Protein AF-A0A418RGQ7-F1 (afdb_monomer_lite)

pLDDT: mean 76.76, std 26.87, range [21.91, 98.88]

Sequence (792 aa):
MKTTNLLVSSKTNSTDDTQDYLSPVANSNLSVSSPSQYRANLSTSQAYSDYSNPIWLATSSTSNSSSTLPALSLASTTPTPTLVGTAGGLQINLVWGSNVSGAPATFQAGIIKAAQMLCDALSNKVVLNINISYTGTGGGAGAGPTNGTTLAYSTVVANLKSHAASGDTTFNGLPSGTTIQGQSQVLVFEAQLKLWGLAPSTATDGQAIFATDINPSLLPGVALHELTHALGRVPYGPTPDIFDLFRYSSTGTLLFSSAIPSASAYFSLDGGKTKIADYGKNSDPSDFLNTGVQGSTDPFDEFYNGSTVQALSKVDLQQLDALGFTIKSTSSTPTPIPSTGSIATFISNLASLSSSSFAITDTSANIALNLDALQTNNIKISSITQSGTATALAITASQLTADATALNKISGSYTLTVSGVTSATVATTAANTHVSSMTVTDTGANIASNLDTLQNNIAKITSITQSNIGSALAITALQSLADNALLSKISGTISLNVTGTSAADSLFDKANSQATLTGGAGIDTFNISGIDTITDLGNGGADIVKIALGGSSVSTLAASWIATASTSNAATTASAATINTNGFNVNVGAAAGTSGWTINATGNGTTSITGSIKNDTINGNTSGGLTINGGGGSDSIALGTHTNADTIYLVNNNKVTITGFGSSTGSVTDILNVTATGNALAGLTLQNKTTLATNNAPLAANSTGLVFNYANAGTALTAASAAALFSNTQATNKFAIATGSGIELLIETGASAASTSNHVWKIIDTAGVFSAIELTGVTVAAGHNITFSNFH

Foldseek 3Di:
DDDDDDDDDDDDDDDDDDDDDDDDDDDDDDDDDDDDDDDDDDDDDDDDDDDDDDDDDDDDDDDDDDDDDDDDPPPQDFDDWDWEADQQWEIETEREDSQCSPADPLLVVLLNLLRNQLNVFFGQRAYAYEYEAEEADDQDKAKAFPDWDKDFPLVVLVQLVVLEDDVDCLSVQFDNDCDQVNQRIAIAFLLLCVSSPNHDRPDHRMYMYGYRPNDSVCSNLLSNQHVVNSSVLAADDPRHYLLQSQKALAQQHTDRDFDAQDRKTAGHRNRRPDGPFTAHGHATRRAGDCPIPQHNQDSRHSDHDPRRDNHHDPVNSSSVSSSSTHTDDDPPPPPPQDQEEAPVSCVVCVVVADFQRHEHEEALASCLVCLLVCQVSVRRHVAYEHDDDADAREHEPVSVPSSVSSVVRYDDQHAHEYEAAELVCLQVLLVPPRYQAYEHEEALASCQVRLVVCQVSVNRYQAYEHPPPPDAREHELVSQVSNVVVVVRYDAQHEYEYEYDQEAGEHDDDQRYAYEYEHYAYQYEYAWNHEYEDEAPQHNHAHAYHAAESTAYAYEHNEAYAHALNHEDAYPEQNRAEYEQQQHEYACQNYYYDYWHEYEDDDQYAYEYHTYQEEYEYEADQAENYEYENREYAYEAEHAEHAAAHEYEQEHYPHYEYECQPVYDPPHHHHYHYPDDPQSLAHHHYDDDDDHDDDDDDDDWPHPHDDPPDDDDDDDDAQQVVVVPDDDDDDDGTDDDDDDDDDDDGDGDDDDPDDDDADADDDDDPPPPPPDDDDPPDDDDPPHDHDDDPDD

Secondary structure (DSSP, 8-state):
--------------------------------PPPP-------S---------------PPP------SPPP----PPPPPEEES-TTS-EEEEEE-GGGGGS-HHHHHHHHHHHHHHHHHB----EEEEEEEE--SSS-EEEEES-EEEEEHHHHHHHHHHHS-TT--GGGGS-SSS-BTTB-EEEEEHHHHHHTT-S-TTSEEEEEEE-TTS-TTTHHHHHHHHHHHTTT-S---SS-BTGGGGEEEETTEE-----SSPPP-EE-SSSSSS--EEB-SSS-TTSBPTTSTT-TT-TTBSS--TT--SS--HHHHHHHHHTT--B-----S-PPPPSEE-HHHHHHTTTT--TT-EEEEE-HHHHHHTHHHHHHTGGGEEEEEE-SS---EEEEHHHHHHTHHHHTTB-SS--EEEEEE-TTTHHHHHHSTTEEEEEEEE-HHHHHTTHHHHHHTTTTEEEEEESSTTS-EEEEHHHHHHTHHHHTTB-SSEEEEEE--SS--EEE--TTEEEEEE--SSS-EEEESSEEEEEEETSSS--EEEEPTT-EEEEEESS-EE--TT-EE-SSSGGGEEEE-TT--EE-TT-EES---EEE--SSS--EEE--SS--EEEPPSSB--EEE--SSEEEEE--S-SB--EEEEES-SEEEEESTT--SSS---EEEEE--TTTTTT-EEES-------SSPPPTT-TT--------S-PPPHHHHHTT------------SSSS-----------TT-----------SSS--S----TT--PPTT------S--

Radius of gyration: 49.15 Å; chains: 1; bounding box: 109×78×152 Å

Structure (mmCIF, N/CA/C/O backbone):
data_AF-A0A418RGQ7-F1
#
_entry.id   AF-A0A418RGQ7-F1
#
loop_
_atom_site.group_PDB
_atom_site.id
_atom_site.type_symbol
_atom_site.label_atom_id
_atom_site.label_alt_id
_atom_site.label_comp_id
_atom_site.label_asym_id
_atom_site.label_entity_id
_atom_site.label_seq_id
_atom_site.pdbx_PDB_ins_code
_atom_site.Cartn_x
_atom_site.Cartn_y
_atom_site.Cartn_z
_atom_site.occupancy
_atom_site.B_iso_or_equiv
_atom_site.auth_seq_id
_atom_site.auth_comp_id
_atom_site.auth_asym_id
_atom_site.auth_atom_id
_atom_site.pdbx_PDB_model_num
ATOM 1 N N . MET A 1 1 ? 60.592 38.860 -8.575 1.00 32.94 1 MET A N 1
ATOM 2 C CA . MET A 1 1 ? 60.052 40.238 -8.699 1.00 32.94 1 MET A CA 1
ATOM 3 C C . MET A 1 1 ? 58.528 40.174 -8.565 1.00 32.94 1 MET A C 1
ATOM 5 O O . MET A 1 1 ? 58.009 39.093 -8.786 1.00 32.94 1 MET A O 1
ATOM 9 N N . LYS A 1 2 ? 57.867 41.283 -8.182 1.00 31.14 2 LYS A N 1
ATOM 10 C CA . LYS A 1 2 ? 56.438 41.655 -8.392 1.00 31.14 2 LYS A CA 1
ATOM 11 C C . LYS A 1 2 ? 55.418 40.525 -8.722 1.00 31.14 2 LYS A C 1
ATOM 13 O O . LYS A 1 2 ? 55.511 39.940 -9.790 1.00 31.14 2 LYS A O 1
ATOM 18 N N . THR A 1 3 ? 54.525 40.142 -7.787 1.00 34.50 3 THR A N 1
ATOM 19 C CA . THR A 1 3 ? 53.096 40.593 -7.636 1.00 34.50 3 THR A CA 1
ATOM 20 C C . THR A 1 3 ? 52.175 40.190 -8.802 1.00 34.50 3 THR A C 1
ATOM 22 O O . THR A 1 3 ? 52.541 40.472 -9.935 1.00 34.50 3 THR A O 1
ATOM 25 N N . THR A 1 4 ? 50.959 39.635 -8.662 1.00 35.78 4 THR A N 1
ATOM 26 C CA . THR A 1 4 ? 50.037 39.240 -7.543 1.00 35.78 4 THR A CA 1
ATOM 27 C C . THR A 1 4 ? 48.938 38.332 -8.175 1.00 35.78 4 THR A C 1
ATOM 29 O O . THR A 1 4 ? 48.930 38.230 -9.398 1.00 35.78 4 THR A O 1
ATOM 32 N N . ASN A 1 5 ? 47.983 37.629 -7.541 1.00 29.22 5 ASN A N 1
ATOM 33 C CA . ASN A 1 5 ? 47.359 37.533 -6.194 1.00 29.22 5 ASN A CA 1
ATOM 34 C C . ASN A 1 5 ? 46.909 36.030 -6.005 1.00 29.22 5 ASN A C 1
ATOM 36 O O . ASN A 1 5 ? 47.039 35.281 -6.968 1.00 29.22 5 ASN A O 1
ATOM 40 N N . LEU A 1 6 ? 46.486 35.395 -4.890 1.00 28.41 6 LEU A N 1
ATOM 41 C CA . LEU A 1 6 ? 45.699 35.691 -3.662 1.00 28.41 6 LEU A CA 1
ATOM 42 C C . LEU A 1 6 ? 44.182 35.913 -3.903 1.00 28.41 6 LEU A C 1
ATOM 44 O O . LEU A 1 6 ? 43.841 36.815 -4.656 1.00 28.41 6 LEU A O 1
ATOM 48 N N . LEU A 1 7 ? 43.203 35.217 -3.290 1.00 26.62 7 LEU A N 1
ATOM 49 C CA . LEU A 1 7 ? 43.093 34.056 -2.361 1.00 26.62 7 LEU A CA 1
ATOM 50 C C . LEU A 1 7 ? 41.733 33.366 -2.693 1.00 26.62 7 LEU A C 1
ATOM 52 O O . LEU A 1 7 ? 40.802 34.077 -3.054 1.00 26.62 7 LEU A O 1
ATOM 56 N N . VAL A 1 8 ? 41.499 32.044 -2.730 1.00 27.50 8 VAL A N 1
ATOM 57 C CA . VAL A 1 8 ? 41.897 30.870 -1.911 1.00 27.50 8 VAL A CA 1
ATOM 58 C C . VAL A 1 8 ? 41.206 30.795 -0.537 1.00 27.50 8 VAL A C 1
ATOM 60 O O . VAL A 1 8 ? 41.363 31.664 0.311 1.00 27.50 8 VAL A O 1
ATOM 63 N N . SER A 1 9 ? 40.448 29.712 -0.338 1.00 36.75 9 SER A N 1
ATOM 64 C CA . SER A 1 9 ? 39.648 29.367 0.849 1.00 36.75 9 SER A CA 1
ATOM 65 C C . SER A 1 9 ? 40.398 28.498 1.867 1.00 36.75 9 SER A C 1
ATOM 67 O O . SER A 1 9 ? 41.199 27.660 1.453 1.00 36.75 9 SER A O 1
ATOM 69 N N . SER A 1 10 ? 40.012 28.526 3.151 1.00 26.91 10 SER A N 1
ATOM 70 C CA . SER A 1 10 ? 40.391 27.466 4.105 1.00 26.91 10 SER A CA 1
ATOM 71 C C . SER A 1 10 ? 39.409 27.251 5.271 1.00 26.91 10 SER A C 1
ATOM 73 O O . SER A 1 10 ? 39.078 28.173 6.010 1.00 26.91 10 SER A O 1
ATOM 75 N N . LYS A 1 11 ? 39.036 25.979 5.465 1.00 30.50 11 LYS A N 1
ATOM 76 C CA . LYS A 1 11 ? 38.650 25.324 6.739 1.00 30.50 11 LYS A CA 1
ATOM 77 C C . LYS A 1 11 ? 39.794 25.467 7.791 1.00 30.50 11 LYS A C 1
ATOM 79 O O . LYS A 1 11 ? 40.916 25.728 7.372 1.00 30.50 11 LYS A O 1
ATOM 84 N N . THR A 1 12 ? 39.675 25.284 9.120 1.00 33.00 12 THR A N 1
ATOM 85 C CA . THR A 1 12 ? 38.604 24.815 10.046 1.00 33.00 12 THR A CA 1
ATOM 86 C C . THR A 1 12 ? 39.009 25.062 11.524 1.00 33.00 12 THR A C 1
ATOM 88 O O . THR A 1 12 ? 40.199 25.209 11.788 1.00 33.00 12 THR A O 1
ATOM 91 N N . ASN A 1 13 ? 38.057 24.848 12.454 1.00 27.33 13 ASN A N 1
ATOM 92 C CA . ASN A 1 13 ? 38.220 24.246 13.805 1.00 27.33 13 ASN A CA 1
ATOM 93 C C . ASN A 1 13 ? 38.292 25.167 15.052 1.00 27.33 13 ASN A C 1
ATOM 95 O O . ASN A 1 13 ? 38.698 26.319 14.953 1.00 27.33 13 ASN A O 1
ATOM 99 N N . SER A 1 14 ? 37.983 24.571 16.223 1.00 26.53 14 SER A N 1
ATOM 100 C CA . SER A 1 14 ? 37.974 25.139 17.597 1.00 26.53 14 SER A CA 1
ATOM 101 C C . SER A 1 14 ? 36.784 26.078 17.911 1.00 26.53 14 SER A C 1
ATOM 103 O O . SER A 1 14 ? 36.425 26.888 17.065 1.00 26.53 14 SER A O 1
ATOM 105 N N . THR A 1 15 ? 36.116 26.049 19.079 1.00 27.20 15 THR A N 1
ATOM 106 C CA . THR A 1 15 ? 36.225 25.177 20.281 1.00 27.20 15 THR A CA 1
ATOM 107 C C . THR A 1 15 ? 34.869 25.093 21.014 1.00 27.20 15 THR A C 1
ATOM 109 O O . THR A 1 15 ? 33.955 25.842 20.685 1.00 27.20 15 THR A O 1
ATOM 112 N N . ASP A 1 16 ? 34.766 24.208 22.007 1.00 32.81 16 ASP A N 1
ATOM 113 C CA . ASP A 1 16 ? 33.628 24.026 22.926 1.00 32.81 16 ASP A CA 1
ATOM 114 C C . ASP A 1 16 ? 33.717 24.958 24.158 1.00 32.81 16 ASP A C 1
ATOM 116 O O . ASP A 1 16 ? 34.775 25.003 24.786 1.00 32.81 16 ASP A O 1
ATOM 120 N N . ASP A 1 17 ? 32.637 25.691 24.471 1.00 27.03 17 ASP A N 1
ATOM 121 C CA . ASP A 1 17 ? 32.162 26.068 25.824 1.00 27.03 17 ASP A CA 1
ATOM 122 C C . ASP A 1 17 ? 30.718 26.642 25.713 1.00 27.03 17 ASP A C 1
ATOM 124 O O . ASP A 1 17 ? 30.110 26.645 24.640 1.00 27.03 17 ASP A O 1
ATOM 128 N N . THR A 1 18 ? 30.137 27.092 26.825 1.00 29.39 18 THR A N 1
ATOM 129 C CA . THR A 1 18 ? 28.702 27.006 27.127 1.00 29.39 18 THR A CA 1
ATOM 130 C C . THR A 1 18 ? 27.975 28.351 27.335 1.00 29.39 18 THR A C 1
ATOM 132 O O . THR A 1 18 ? 28.591 29.396 27.527 1.00 29.39 18 THR A O 1
ATOM 135 N N . GLN A 1 19 ? 26.635 28.251 27.393 1.00 25.16 19 GLN A N 1
ATOM 136 C CA . GLN A 1 19 ? 25.639 29.125 28.052 1.00 25.16 19 GLN A CA 1
ATOM 137 C C . GLN A 1 19 ? 24.684 30.028 27.234 1.00 25.16 19 GLN A C 1
ATOM 139 O O . GLN A 1 19 ? 25.069 30.833 26.395 1.00 25.16 19 GLN A O 1
ATOM 144 N N . ASP A 1 20 ? 23.427 29.918 27.684 1.00 24.70 20 ASP A N 1
ATOM 145 C CA . ASP A 1 20 ? 22.323 30.887 27.783 1.00 24.70 20 ASP A CA 1
ATOM 146 C C . ASP A 1 20 ? 21.486 31.420 26.593 1.00 24.70 20 ASP A C 1
ATOM 148 O O . ASP A 1 20 ? 21.918 31.653 25.469 1.00 24.70 20 ASP A O 1
ATOM 152 N N . TYR A 1 21 ? 20.209 31.609 26.955 1.00 25.86 21 TYR A N 1
ATOM 153 C CA . TYR A 1 21 ? 19.043 32.193 26.278 1.00 25.86 21 TYR A CA 1
ATOM 154 C C . TYR A 1 21 ? 19.215 32.981 24.966 1.00 25.86 21 TYR A C 1
ATOM 156 O O . TYR A 1 21 ? 19.769 34.079 24.949 1.00 25.86 21 TYR A O 1
ATOM 164 N N . LEU A 1 22 ? 18.398 32.603 23.971 1.00 25.05 22 LEU A N 1
ATOM 165 C CA . LEU A 1 22 ? 17.588 33.580 23.228 1.00 25.05 22 LEU A CA 1
ATOM 166 C C . LEU A 1 22 ? 16.150 33.089 23.002 1.00 25.05 22 LEU A C 1
ATOM 168 O O . LEU A 1 22 ? 15.910 31.967 22.566 1.00 25.05 22 LEU A O 1
ATOM 172 N N . SER A 1 23 ? 15.198 33.988 23.249 1.00 25.86 23 SER A N 1
ATOM 173 C CA . SER A 1 23 ? 13.797 33.882 22.828 1.00 25.86 23 SER A CA 1
ATOM 174 C C . SER A 1 23 ? 13.451 35.070 21.919 1.00 25.86 23 SER A C 1
ATOM 176 O O . SER A 1 23 ? 14.071 36.128 22.055 1.00 25.86 23 SER A O 1
ATOM 178 N N . PRO A 1 24 ? 12.468 34.950 21.011 1.00 27.44 24 PRO A N 1
ATOM 179 C CA . PRO A 1 24 ? 11.883 36.100 20.337 1.00 27.44 24 PRO A CA 1
ATOM 180 C C . PRO A 1 24 ? 10.727 36.668 21.177 1.00 27.44 24 PRO A C 1
ATOM 182 O O . PRO A 1 24 ? 9.705 36.010 21.372 1.00 27.44 24 PRO A O 1
ATOM 185 N N . VAL A 1 25 ? 10.876 37.903 21.662 1.00 26.80 25 VAL A N 1
ATOM 186 C CA . VAL A 1 25 ? 9.821 38.642 22.378 1.00 26.80 25 VAL A CA 1
ATOM 187 C C . VAL A 1 25 ? 9.123 39.632 21.438 1.00 26.80 25 VAL A C 1
ATOM 189 O O . VAL A 1 25 ? 9.716 40.144 20.493 1.00 26.80 25 VAL A O 1
ATOM 192 N N . ALA A 1 26 ? 7.839 39.851 21.724 1.00 28.27 26 ALA A N 1
ATOM 193 C CA . ALA A 1 26 ? 6.853 40.688 21.044 1.00 28.27 26 ALA A CA 1
ATOM 194 C C . ALA A 1 26 ? 7.319 42.022 20.421 1.00 28.27 26 ALA A C 1
ATOM 196 O O . ALA A 1 26 ? 8.239 42.685 20.891 1.00 28.27 26 ALA A O 1
ATOM 197 N N . ASN A 1 27 ? 6.496 42.512 19.488 1.00 23.80 27 ASN A N 1
ATOM 198 C CA . ASN A 1 27 ? 6.223 43.945 19.377 1.00 23.80 27 ASN A CA 1
ATOM 199 C C . ASN A 1 27 ? 4.701 44.181 19.432 1.00 23.80 27 ASN A C 1
ATOM 201 O O . ASN A 1 27 ? 3.927 43.300 19.055 1.00 23.80 27 ASN A O 1
ATOM 205 N N . SER A 1 28 ? 4.266 45.332 19.944 1.00 26.83 28 SER A N 1
ATOM 206 C CA . SER A 1 28 ? 2.865 45.600 20.291 1.00 26.83 28 SER A CA 1
ATOM 207 C C . SER A 1 28 ? 2.434 47.043 20.001 1.00 26.83 28 SER A C 1
ATOM 209 O O . SER A 1 28 ? 3.259 47.929 19.794 1.00 26.83 28 SER A O 1
ATOM 211 N N . ASN A 1 29 ? 1.112 47.256 20.065 1.00 25.80 29 ASN A N 1
ATOM 212 C CA . ASN A 1 29 ? 0.367 48.518 19.942 1.00 25.80 29 ASN A CA 1
ATOM 213 C C . ASN A 1 29 ? 0.034 49.003 18.520 1.00 25.80 29 ASN A C 1
ATOM 215 O O . ASN A 1 29 ? 0.860 49.585 17.824 1.00 25.80 29 ASN A O 1
ATOM 219 N N . LEU A 1 30 ? -1.262 48.969 18.202 1.00 22.75 30 LEU A N 1
ATOM 220 C CA . LEU A 1 30 ? -2.041 50.207 18.077 1.00 22.75 30 LEU A CA 1
ATOM 221 C C . LEU A 1 30 ? -3.515 49.938 18.427 1.00 22.75 30 LEU A C 1
ATOM 223 O O . LEU A 1 30 ? -3.992 48.812 18.312 1.00 22.75 30 LEU A O 1
ATOM 227 N N . SER A 1 31 ? -4.207 50.955 18.936 1.00 24.70 31 SER A N 1
ATOM 228 C CA . SER A 1 31 ? -5.528 50.843 19.562 1.00 24.70 31 SER A CA 1
ATOM 229 C C . SER A 1 31 ? -6.654 51.395 18.687 1.00 24.70 31 SER A C 1
ATOM 231 O O . SER A 1 31 ? -6.471 52.378 17.973 1.00 24.70 31 SER A O 1
ATOM 233 N N . VAL A 1 32 ? -7.860 50.835 18.837 1.00 23.97 32 VAL A N 1
ATOM 234 C CA . VAL A 1 32 ? -9.119 51.537 18.539 1.00 23.97 32 VAL A CA 1
ATOM 235 C C . VAL A 1 32 ? -10.131 51.223 19.646 1.00 23.97 32 VAL A C 1
ATOM 237 O O . VAL A 1 32 ? -10.161 50.111 20.169 1.00 23.97 32 VAL A O 1
ATOM 240 N N . SER A 1 33 ? -10.915 52.221 20.050 1.00 23.36 33 SER A N 1
ATOM 241 C CA . SER A 1 33 ? -11.845 52.170 21.185 1.00 23.36 33 SER A CA 1
ATOM 242 C C . SER A 1 33 ? -13.278 51.779 20.800 1.00 23.36 33 SER A C 1
ATOM 244 O O . SER A 1 33 ? -13.707 51.966 19.664 1.00 23.36 33 SER A O 1
ATOM 246 N N . SER A 1 34 ? -14.042 51.315 21.789 1.00 25.67 34 SER A N 1
ATOM 247 C CA . SER A 1 34 ? -15.458 50.939 21.686 1.00 25.67 34 SER A CA 1
ATOM 248 C C . SER A 1 34 ? -16.388 52.081 21.240 1.00 25.67 34 SER A C 1
ATOM 250 O O . SER A 1 34 ? -16.197 53.221 21.667 1.00 25.67 34 SER A O 1
ATOM 252 N N . PRO A 1 35 ? -17.498 51.771 20.546 1.00 25.61 35 PRO A N 1
ATOM 253 C CA . PRO A 1 35 ? -18.732 52.553 20.599 1.00 25.61 35 PRO A CA 1
ATOM 254 C C . PRO A 1 35 ? -19.565 52.134 21.822 1.00 25.61 35 PRO A C 1
ATOM 256 O O . PRO A 1 35 ? -19.807 50.946 22.039 1.00 25.61 35 PRO A O 1
ATOM 259 N N . SER A 1 36 ? -20.018 53.092 22.631 1.00 24.59 36 SER A N 1
ATOM 260 C CA . SER A 1 36 ? -20.840 52.834 23.819 1.00 24.59 36 SER A CA 1
ATOM 261 C C . SER A 1 36 ? -22.337 53.058 23.571 1.00 24.59 36 SER A C 1
ATOM 263 O O . SER A 1 36 ? -22.741 54.060 22.998 1.00 24.59 36 SER A O 1
ATOM 265 N N . GLN A 1 37 ? -23.136 52.109 24.069 1.00 26.58 37 GLN A N 1
ATOM 266 C CA . GLN A 1 37 ? -24.526 52.217 24.546 1.00 26.58 37 GLN A CA 1
ATOM 267 C C . GLN A 1 37 ? -25.465 53.302 23.969 1.00 26.58 37 GLN A C 1
ATOM 269 O O . GLN A 1 37 ? -25.306 54.494 24.220 1.00 26.58 37 GLN A O 1
ATOM 274 N N . TYR A 1 38 ? -26.641 52.854 23.518 1.00 21.91 38 TYR A N 1
ATOM 275 C CA . TYR A 1 38 ? -27.888 53.494 23.951 1.00 21.91 38 TYR A CA 1
ATOM 276 C C . TYR A 1 38 ? -28.913 52.428 24.359 1.00 21.91 38 TYR A C 1
ATOM 278 O O . TYR A 1 38 ? -28.959 51.353 23.764 1.00 21.91 38 TYR A O 1
ATOM 286 N N . ARG A 1 39 ? -29.697 52.690 25.412 1.00 26.72 39 ARG A N 1
ATOM 287 C CA . ARG A 1 39 ? -30.671 51.741 25.983 1.00 26.72 39 ARG A CA 1
ATOM 288 C C . ARG A 1 39 ? -32.096 52.225 25.731 1.00 26.72 39 ARG A C 1
ATOM 290 O O . ARG A 1 39 ? -32.355 53.420 25.822 1.00 26.72 39 ARG A O 1
ATOM 297 N N . ALA A 1 40 ? -33.031 51.291 25.582 1.00 23.03 40 ALA A N 1
ATOM 298 C CA . ALA A 1 40 ? -34.451 51.536 25.816 1.00 23.03 40 ALA A CA 1
ATOM 299 C C . ALA A 1 40 ? -34.944 50.587 26.920 1.00 23.03 40 ALA A C 1
ATOM 301 O O . ALA A 1 40 ? -34.799 49.373 26.804 1.00 23.03 40 ALA A O 1
ATOM 302 N N . ASN A 1 41 ? -35.502 51.135 28.003 1.00 27.62 41 ASN A N 1
ATOM 303 C CA . ASN A 1 41 ? -36.310 50.355 28.942 1.00 27.62 41 ASN A CA 1
ATOM 304 C C . ASN A 1 41 ? -37.748 50.322 28.408 1.00 27.62 41 ASN A C 1
ATOM 306 O O . ASN A 1 41 ? -38.324 51.387 28.199 1.00 27.62 41 ASN A O 1
ATOM 310 N N . LEU A 1 42 ? -38.348 49.139 28.304 1.00 24.67 42 LEU A N 1
ATOM 311 C CA . LEU A 1 42 ? -39.802 48.960 28.306 1.00 24.67 42 LEU A CA 1
ATOM 312 C C . LEU A 1 42 ? -40.168 47.810 29.251 1.00 24.67 42 LEU A C 1
ATOM 314 O O . LEU A 1 42 ? -39.309 47.021 29.646 1.00 24.67 42 LEU A O 1
ATOM 318 N N . SER A 1 43 ? -41.416 47.797 29.709 1.00 24.56 43 SER A N 1
ATOM 319 C CA . SER A 1 43 ? -41.818 47.131 30.950 1.00 24.56 43 SER A CA 1
ATOM 320 C C . SER A 1 43 ? -42.839 46.011 30.757 1.00 24.56 43 SER A C 1
ATOM 322 O O . SER A 1 43 ? -43.764 46.147 29.966 1.00 24.56 43 SER A O 1
ATOM 324 N N . THR A 1 44 ? -42.743 45.009 31.638 1.00 28.05 44 THR A N 1
ATOM 325 C CA . THR A 1 44 ? -43.836 44.141 32.124 1.00 28.05 44 THR A CA 1
ATOM 326 C C . THR A 1 44 ? -44.654 43.322 31.114 1.00 28.05 44 THR A C 1
ATOM 328 O O . THR A 1 44 ? -45.576 43.831 30.485 1.00 28.05 44 THR A O 1
ATOM 331 N N . SER A 1 45 ? -44.483 41.998 31.229 1.00 27.30 45 SER A N 1
ATOM 332 C CA . SER A 1 45 ? -45.405 40.914 30.832 1.00 27.30 45 SER A CA 1
ATOM 333 C C . SER A 1 45 ? -45.575 40.610 29.336 1.00 27.30 45 SER A C 1
ATOM 335 O O . SER A 1 45 ? -45.550 41.499 28.499 1.00 27.30 45 SER A O 1
ATOM 337 N N . GLN A 1 46 ? -45.809 39.317 29.069 1.00 24.39 46 GLN A N 1
ATOM 338 C CA . GLN A 1 46 ? -45.867 38.640 27.764 1.00 24.39 46 GLN A CA 1
ATOM 339 C C . GLN A 1 46 ? -44.510 38.476 27.046 1.00 24.39 46 GLN A C 1
ATOM 341 O O . GLN A 1 46 ? -43.790 39.442 26.841 1.00 24.39 46 GLN A O 1
ATOM 346 N N . ALA A 1 47 ? -44.151 37.317 26.496 1.00 24.61 47 ALA A N 1
ATOM 347 C CA . ALA A 1 47 ? -44.101 35.928 26.983 1.00 24.61 47 ALA A CA 1
ATOM 348 C C . ALA A 1 47 ? -43.794 35.037 25.762 1.00 24.61 47 ALA A C 1
ATOM 350 O O . ALA A 1 47 ? -44.623 34.927 24.867 1.00 24.61 47 ALA A O 1
ATOM 351 N N . TYR A 1 48 ? -42.638 34.370 25.785 1.00 32.41 48 TYR A N 1
ATOM 352 C CA . TYR A 1 48 ? -42.388 33.096 25.098 1.00 32.41 48 TYR A CA 1
ATOM 353 C C . TYR A 1 48 ? -42.640 33.025 23.570 1.00 32.41 48 TYR A C 1
ATOM 355 O O . TYR A 1 48 ? -43.550 32.333 23.116 1.00 32.41 48 TYR A O 1
ATOM 363 N N . SER A 1 49 ? -41.793 33.676 22.758 1.00 25.36 49 SER A N 1
ATOM 364 C CA . SER A 1 49 ? -41.759 33.405 21.304 1.00 25.36 49 SER A CA 1
ATOM 365 C C . SER A 1 49 ? -40.448 33.702 20.556 1.00 25.36 49 SER A C 1
ATOM 367 O O . SER A 1 49 ? -40.448 33.560 19.337 1.00 25.36 49 SER A O 1
ATOM 369 N N . ASP A 1 50 ? -39.367 34.161 21.204 1.00 26.81 50 ASP A N 1
ATOM 370 C CA . ASP A 1 50 ? -38.232 34.752 20.466 1.00 26.81 50 ASP A CA 1
ATOM 371 C C . ASP A 1 50 ? -36.864 34.540 21.155 1.00 26.81 50 ASP A C 1
ATOM 373 O O . ASP A 1 50 ? -36.346 35.416 21.844 1.00 26.81 50 ASP A O 1
ATOM 377 N N . TYR A 1 51 ? -36.301 33.334 21.002 1.00 27.72 51 TYR A N 1
ATOM 378 C CA . TYR A 1 51 ? -34.912 32.996 21.361 1.00 27.72 51 TYR A CA 1
ATOM 379 C C . TYR A 1 51 ? -34.321 31.956 20.391 1.00 27.72 51 TYR A C 1
ATOM 381 O O . TYR A 1 51 ? -33.874 30.878 20.773 1.00 27.72 51 TYR A O 1
ATOM 389 N N . SER A 1 52 ? -34.303 32.291 19.100 1.00 27.66 52 SER A N 1
ATOM 390 C CA . SER A 1 52 ? -33.573 31.534 18.077 1.00 27.66 52 SER A CA 1
ATOM 391 C C . SER A 1 52 ? -32.467 32.396 17.464 1.00 27.66 52 SER A C 1
ATOM 393 O O . SER A 1 52 ? -32.759 33.177 16.560 1.00 27.66 52 SER A O 1
ATOM 395 N N . ASN A 1 53 ? -31.236 32.268 17.993 1.00 28.84 53 ASN A N 1
ATOM 396 C CA . ASN A 1 53 ? -29.913 32.483 17.357 1.00 28.84 53 ASN A CA 1
ATOM 397 C C . ASN A 1 53 ? -28.852 32.989 18.365 1.00 28.84 53 ASN A C 1
ATOM 399 O O . ASN A 1 53 ? -28.971 34.117 18.847 1.00 28.84 53 ASN A O 1
ATOM 403 N N . PRO A 1 54 ? -27.729 32.274 18.560 1.00 34.22 54 PRO A N 1
ATOM 404 C CA . PRO A 1 54 ? -26.417 32.906 18.681 1.00 34.22 54 PRO A CA 1
ATOM 405 C C . PRO A 1 54 ? -25.901 33.327 17.288 1.00 34.22 54 PRO A C 1
ATOM 407 O O . PRO A 1 54 ? -26.225 32.710 16.272 1.00 34.22 54 PRO A O 1
ATOM 410 N N . ILE A 1 55 ? -25.106 34.398 17.217 1.00 27.17 55 ILE A N 1
ATOM 411 C CA . ILE A 1 55 ? -24.651 34.992 15.946 1.00 27.17 55 ILE A CA 1
ATOM 412 C C . ILE A 1 55 ? -23.299 34.403 15.525 1.00 27.17 55 ILE A C 1
ATOM 414 O O . ILE A 1 55 ? -22.280 34.686 16.153 1.00 27.17 55 ILE A O 1
ATOM 418 N N . TRP A 1 56 ? -23.266 33.678 14.404 1.00 27.81 56 TRP A N 1
ATOM 419 C CA . TRP A 1 56 ? -22.020 33.274 13.742 1.00 27.81 56 TRP A CA 1
ATOM 420 C C . TRP A 1 56 ? -21.582 34.312 12.699 1.00 27.81 56 TRP A C 1
ATOM 422 O O . TRP A 1 56 ? -22.270 34.554 11.706 1.00 27.81 56 TRP A O 1
ATOM 432 N N . LEU A 1 57 ? -20.418 34.930 12.916 1.00 24.23 57 LEU A N 1
ATOM 433 C CA . LEU A 1 57 ? -19.850 35.947 12.026 1.00 24.23 57 LEU A CA 1
ATOM 434 C C . LEU A 1 57 ? -19.088 35.293 10.858 1.00 24.23 57 LEU A C 1
ATOM 436 O O . LEU A 1 57 ? -17.887 35.049 10.944 1.00 24.23 57 LEU A O 1
ATOM 440 N N . ALA A 1 58 ? -19.787 35.011 9.758 1.00 26.05 58 ALA A N 1
ATOM 441 C CA . ALA A 1 58 ? -19.193 34.382 8.578 1.00 26.05 58 ALA A CA 1
ATOM 442 C C . ALA A 1 58 ? -18.294 35.346 7.772 1.00 26.05 58 ALA A C 1
ATOM 444 O O . ALA A 1 58 ? -18.773 36.300 7.157 1.00 26.05 58 ALA A O 1
ATOM 445 N N . THR A 1 59 ? -16.992 35.059 7.709 1.00 23.89 59 THR A N 1
ATOM 446 C CA . THR A 1 59 ? -16.025 35.736 6.829 1.00 23.89 59 THR A CA 1
ATOM 447 C C . THR A 1 59 ? -15.951 35.053 5.460 1.00 23.89 59 THR A C 1
ATOM 449 O O . THR A 1 59 ? -15.136 34.162 5.228 1.00 23.89 59 THR A O 1
ATOM 452 N N . SER A 1 60 ? -16.795 35.475 4.516 1.00 27.08 60 SER A N 1
ATOM 453 C CA . SER A 1 60 ? -16.764 34.965 3.140 1.00 27.08 60 SER A CA 1
ATOM 454 C C . SER A 1 60 ? -15.712 35.676 2.277 1.00 27.08 60 SER A C 1
ATOM 456 O O . SER A 1 60 ? -15.772 36.885 2.053 1.00 27.08 60 SER A O 1
ATOM 458 N N . SER A 1 61 ? -14.760 34.916 1.730 1.00 26.39 61 SER A N 1
ATOM 459 C CA . SER A 1 61 ? -13.923 35.363 0.611 1.00 26.39 61 SER A CA 1
ATOM 460 C C . SER A 1 61 ? -14.607 35.025 -0.717 1.00 26.39 61 SER A C 1
ATOM 462 O O . SER A 1 61 ? -15.153 33.938 -0.906 1.00 26.39 61 SER A O 1
ATOM 464 N N . THR A 1 62 ? -14.626 35.976 -1.649 1.00 26.80 62 THR A N 1
ATOM 465 C CA . THR A 1 62 ? -15.345 35.833 -2.918 1.00 26.80 62 THR A CA 1
ATOM 466 C C . THR A 1 62 ? -14.485 35.189 -4.002 1.00 26.80 62 THR A C 1
ATOM 468 O O . THR A 1 62 ? -13.368 35.616 -4.280 1.00 26.80 62 THR A O 1
ATOM 471 N N . SER A 1 63 ? -15.057 34.225 -4.719 1.00 26.69 63 SER A N 1
ATOM 472 C CA . SER A 1 63 ? -14.703 33.964 -6.117 1.00 26.69 63 SER A CA 1
ATOM 473 C C . SER A 1 63 ? -15.963 33.546 -6.881 1.00 26.69 63 SER A C 1
ATOM 475 O O . SER A 1 63 ? -16.870 32.938 -6.319 1.00 26.69 63 SER A O 1
ATOM 477 N N . ASN A 1 64 ? -16.077 33.989 -8.134 1.00 27.70 64 ASN A N 1
ATOM 478 C CA . ASN A 1 64 ? -17.323 33.985 -8.902 1.00 27.70 64 ASN A CA 1
ATOM 479 C C . ASN A 1 64 ? -17.115 33.299 -10.257 1.00 27.70 64 ASN A C 1
ATOM 481 O O . ASN A 1 64 ? -16.150 33.606 -10.957 1.00 27.70 64 ASN A O 1
ATOM 485 N N . SER A 1 65 ? -18.041 32.429 -10.656 1.00 28.03 65 SER A N 1
ATOM 486 C CA . SER A 1 65 ? -18.262 32.036 -12.053 1.00 28.03 65 SER A CA 1
ATOM 487 C C . SER A 1 65 ? -19.691 31.517 -12.223 1.00 28.03 65 SER A C 1
ATOM 489 O O . SER A 1 65 ? -20.157 30.694 -11.437 1.00 28.03 65 SER A O 1
ATOM 491 N N . SER A 1 66 ? -20.400 32.030 -13.231 1.00 29.64 66 SER A N 1
ATOM 492 C CA . SER A 1 66 ? -21.826 31.750 -13.435 1.00 29.64 66 SER A CA 1
ATOM 493 C C . SER A 1 66 ? -22.079 30.380 -14.064 1.00 29.64 66 SER A C 1
ATOM 495 O O . SER A 1 66 ? -21.328 29.914 -14.919 1.00 29.64 66 SER A O 1
ATOM 497 N N . SER A 1 67 ? -23.209 29.784 -13.691 1.00 30.06 67 SER A N 1
ATOM 498 C CA . SER A 1 67 ? -23.815 28.641 -14.379 1.00 30.06 67 SER A CA 1
ATOM 499 C C . SER A 1 67 ? -24.492 29.052 -15.696 1.00 30.06 67 SER A C 1
ATOM 501 O O . SER A 1 67 ? -24.723 30.241 -15.911 1.00 30.06 67 SER A O 1
ATOM 503 N N . THR A 1 68 ? -24.887 28.058 -16.509 1.00 33.69 68 THR A N 1
ATOM 504 C CA . THR A 1 68 ? -26.271 27.942 -17.030 1.00 33.69 68 THR A CA 1
ATOM 505 C C . THR A 1 68 ? -26.545 26.555 -17.635 1.00 33.69 68 THR A C 1
ATOM 507 O O . THR A 1 68 ? -26.205 26.302 -18.786 1.00 33.69 68 THR A O 1
ATOM 510 N N . LEU A 1 69 ? -27.249 25.695 -16.893 1.00 26.78 69 LEU A N 1
ATOM 511 C CA . LEU A 1 69 ? -28.190 24.694 -17.422 1.00 26.78 69 LEU A CA 1
ATOM 512 C C . LEU A 1 69 ? -29.367 24.584 -16.429 1.00 26.78 69 LEU A C 1
ATOM 514 O O . LEU A 1 69 ? -29.142 24.731 -15.226 1.00 26.78 69 LEU A O 1
ATOM 518 N N . PRO A 1 70 ? -30.616 24.373 -16.886 1.00 34.28 70 PRO A N 1
ATOM 519 C CA . PRO A 1 70 ? -31.781 24.374 -16.005 1.00 34.28 70 PRO A CA 1
ATOM 520 C C . PRO A 1 70 ? -31.862 23.082 -15.182 1.00 34.28 70 PRO A C 1
ATOM 522 O O . PRO A 1 70 ? -32.002 21.990 -15.732 1.00 34.28 70 PRO A O 1
ATOM 525 N N . ALA A 1 71 ? -31.812 23.205 -13.855 1.00 33.06 71 ALA A N 1
ATOM 526 C CA . ALA A 1 71 ? -32.020 22.077 -12.955 1.00 33.06 71 ALA A CA 1
ATOM 527 C C . ALA A 1 71 ? -33.504 21.670 -12.920 1.00 33.06 71 ALA A C 1
ATOM 529 O O . ALA A 1 71 ? -34.381 22.493 -12.655 1.00 33.06 71 ALA A O 1
ATOM 530 N N . LEU A 1 72 ? -33.779 20.384 -13.150 1.00 31.78 72 LEU A N 1
ATOM 531 C CA . LEU A 1 72 ? -35.092 19.789 -12.896 1.00 31.78 72 LEU A CA 1
ATOM 532 C C . LEU A 1 72 ? -35.394 19.850 -11.394 1.00 31.78 72 LEU A C 1
ATOM 534 O O . LEU A 1 72 ? -34.595 19.385 -10.581 1.00 31.78 72 LEU A O 1
ATOM 538 N N . SER A 1 73 ? -36.559 20.382 -11.024 1.00 39.16 73 SER A N 1
ATOM 539 C CA . SER A 1 73 ? -37.002 20.447 -9.630 1.00 39.16 73 SER A CA 1
ATOM 540 C C . SER A 1 73 ? -37.439 19.067 -9.126 1.00 39.16 73 SER A C 1
ATOM 542 O O . SER A 1 73 ? -38.631 18.754 -9.081 1.00 39.16 73 SER A O 1
ATOM 544 N N . LEU A 1 74 ? -36.472 18.238 -8.732 1.00 36.75 74 LEU A N 1
ATOM 545 C CA . LEU A 1 74 ? -36.733 17.096 -7.860 1.00 36.75 74 LEU A CA 1
ATOM 546 C C . LEU A 1 74 ? -37.257 17.635 -6.525 1.00 36.75 74 LEU A C 1
ATOM 548 O O . LEU A 1 74 ? -36.544 18.328 -5.799 1.00 36.75 74 LEU A O 1
ATOM 552 N N . ALA A 1 75 ? -38.521 17.346 -6.218 1.00 38.25 75 ALA A N 1
ATOM 553 C CA . ALA A 1 75 ? -39.110 17.717 -4.942 1.00 38.25 75 ALA A CA 1
ATOM 554 C C . ALA A 1 75 ? -38.417 16.927 -3.822 1.00 38.25 75 ALA A C 1
ATOM 556 O O . ALA A 1 75 ? -38.580 15.712 -3.723 1.00 38.25 75 ALA A O 1
ATOM 557 N N . SER A 1 76 ? -37.645 17.626 -2.985 1.00 45.91 76 SER A N 1
ATOM 558 C CA . SER A 1 76 ? -37.065 17.064 -1.764 1.00 45.91 76 SER A CA 1
ATOM 559 C C . SER A 1 76 ? -38.190 16.608 -0.833 1.00 45.91 76 SER A C 1
ATOM 561 O O . SER A 1 76 ? -38.846 17.426 -0.186 1.00 45.91 76 SER A O 1
ATOM 563 N N . THR A 1 77 ? -38.444 15.302 -0.785 1.00 60.31 77 THR A N 1
ATOM 564 C CA . THR A 1 77 ? -39.353 14.706 0.193 1.00 60.31 77 THR A CA 1
ATOM 565 C C . THR A 1 77 ? -38.618 14.553 1.518 1.00 60.31 77 THR A C 1
ATOM 567 O O . THR A 1 77 ? -37.642 13.805 1.595 1.00 60.31 77 THR A O 1
ATOM 570 N N . THR A 1 78 ? -39.091 15.241 2.558 1.00 74.19 78 THR A N 1
ATOM 571 C CA . THR A 1 78 ? -38.596 15.088 3.934 1.00 74.19 78 THR A CA 1
ATOM 572 C C . THR A 1 78 ? -38.551 13.604 4.334 1.00 74.19 78 THR A C 1
ATOM 574 O O . THR A 1 78 ? -39.545 12.906 4.102 1.00 74.19 78 THR A O 1
ATOM 577 N N . PRO A 1 79 ? -37.451 13.095 4.925 1.00 86.19 79 PRO A N 1
ATOM 578 C CA . PRO A 1 79 ? -37.367 11.692 5.324 1.00 86.19 79 PRO A CA 1
ATOM 579 C C . PRO A 1 79 ? -38.442 11.328 6.355 1.00 86.19 79 PRO A C 1
ATOM 581 O O . PRO A 1 79 ? -38.736 12.103 7.264 1.00 86.19 79 PRO A O 1
ATOM 584 N N . THR A 1 80 ? -39.016 10.128 6.246 1.00 85.75 80 THR A N 1
ATOM 585 C CA . THR A 1 80 ? -40.001 9.629 7.219 1.00 85.75 80 THR A CA 1
ATOM 586 C C . THR A 1 80 ? -39.382 9.537 8.620 1.00 85.75 80 THR A C 1
ATOM 588 O O . THR A 1 80 ? -38.318 8.919 8.737 1.00 85.75 80 THR A O 1
ATOM 591 N N . PRO A 1 81 ? -40.018 10.092 9.675 1.00 89.88 81 PRO A N 1
ATOM 592 C CA . PRO A 1 81 ? -39.511 10.023 11.044 1.00 89.88 81 PRO A CA 1
ATOM 593 C C . PRO A 1 81 ? -39.164 8.602 11.494 1.00 89.88 81 PRO A C 1
ATOM 595 O O . PRO A 1 81 ? -39.809 7.631 11.091 1.00 89.88 81 PRO A O 1
ATOM 598 N N . THR A 1 82 ? -38.134 8.474 12.328 1.00 95.50 82 THR A N 1
ATOM 599 C CA . THR A 1 82 ? -37.621 7.175 12.777 1.00 95.50 82 THR A CA 1
ATOM 600 C C . THR A 1 82 ? -37.859 6.992 14.269 1.00 95.50 82 THR A C 1
ATOM 602 O O . THR A 1 82 ? -37.210 7.636 15.088 1.00 95.50 82 THR A O 1
ATOM 605 N N . LEU A 1 83 ? -38.770 6.081 14.617 1.00 96.31 83 LEU A N 1
ATOM 606 C CA . LEU A 1 83 ? -39.009 5.664 15.996 1.00 96.31 83 LEU A CA 1
ATOM 607 C C . LEU A 1 83 ? -37.951 4.637 16.425 1.00 96.31 83 LEU A C 1
ATOM 609 O O . LEU A 1 83 ? -37.903 3.525 15.903 1.00 96.31 83 LEU A O 1
ATOM 613 N N . VAL A 1 84 ? -37.114 5.031 17.378 1.00 95.00 84 VAL A N 1
ATOM 614 C CA . VAL A 1 84 ? -36.028 4.244 17.974 1.00 95.00 84 VAL A CA 1
ATOM 615 C C . VAL A 1 84 ? -36.451 3.768 19.371 1.00 95.00 84 VAL A C 1
ATOM 617 O O . VAL A 1 84 ? -37.278 4.414 20.012 1.00 95.00 84 VAL A O 1
ATOM 620 N N . GLY A 1 85 ? -35.900 2.653 19.861 1.00 93.25 85 GLY A N 1
ATOM 621 C CA . GLY A 1 85 ? -36.241 2.084 21.170 1.00 93.25 85 GLY A CA 1
ATOM 622 C C . GLY A 1 85 ? -37.398 1.075 21.153 1.00 93.25 85 GLY A C 1
ATOM 623 O O . GLY A 1 85 ? -38.174 0.975 20.201 1.00 93.25 85 GLY A O 1
ATOM 624 N N . THR A 1 86 ? -37.505 0.283 22.225 1.00 88.00 86 THR A N 1
ATOM 625 C CA . THR A 1 86 ? -38.445 -0.854 22.311 1.00 88.00 86 THR A CA 1
ATOM 626 C C . THR A 1 86 ? -39.859 -0.398 22.675 1.00 88.00 86 THR A C 1
ATOM 628 O O . THR A 1 86 ? -40.044 0.372 23.615 1.00 88.00 86 THR A O 1
ATOM 631 N N . ALA A 1 87 ? -40.870 -0.931 21.981 1.00 84.88 87 ALA A N 1
ATOM 632 C CA . ALA A 1 87 ? -42.279 -0.641 22.251 1.00 84.88 87 ALA A CA 1
ATOM 633 C C . ALA A 1 87 ? -42.657 -0.913 23.721 1.00 84.88 87 ALA A C 1
ATOM 635 O O . ALA A 1 87 ? -42.477 -2.021 24.227 1.00 84.88 87 ALA A O 1
ATOM 636 N N . GLY A 1 88 ? -43.187 0.103 24.409 1.00 82.75 88 GLY A N 1
ATOM 637 C CA . GLY A 1 88 ? -43.545 0.028 25.833 1.00 82.75 88 GLY A CA 1
ATOM 638 C C . GLY A 1 88 ? -42.380 0.214 26.823 1.00 82.75 88 GLY A C 1
ATOM 639 O O . GLY A 1 88 ? -42.595 0.075 28.031 1.00 82.75 88 GLY A O 1
ATOM 640 N N . GLY A 1 89 ? -41.176 0.523 26.331 1.00 89.56 89 GLY A N 1
ATOM 641 C CA . GLY A 1 89 ? -40.071 1.125 27.087 1.00 89.56 89 GLY A CA 1
ATOM 642 C C . GLY A 1 89 ? -39.906 2.609 26.734 1.00 89.56 89 GLY A C 1
ATOM 643 O O . GLY A 1 89 ? -40.878 3.251 26.333 1.00 89.56 89 GLY A O 1
ATOM 644 N N . LEU A 1 90 ? -38.683 3.136 26.849 1.00 95.19 90 LEU A N 1
ATOM 645 C CA . LEU A 1 90 ? -38.346 4.445 26.284 1.00 95.19 90 LEU A CA 1
ATOM 646 C C . LEU A 1 90 ? -38.249 4.337 24.761 1.00 95.19 90 LEU A C 1
ATOM 648 O O . LEU A 1 90 ? -37.627 3.403 24.244 1.00 95.19 90 LEU A O 1
ATOM 652 N N . GLN A 1 91 ? -38.837 5.305 24.058 1.00 97.44 91 GLN A N 1
ATOM 653 C CA . GLN A 1 91 ? -38.706 5.439 22.613 1.00 97.44 91 GLN A CA 1
ATOM 654 C C . GLN A 1 91 ? -38.419 6.889 22.213 1.00 97.44 91 GLN A C 1
ATOM 656 O O . GLN A 1 91 ? -39.003 7.824 22.764 1.00 97.44 91 GLN A O 1
ATOM 661 N N . ILE A 1 92 ? -37.545 7.075 21.225 1.00 98.25 92 ILE A N 1
ATOM 662 C CA . ILE A 1 92 ? -37.195 8.384 20.661 1.00 98.25 92 ILE A CA 1
ATOM 663 C C . ILE A 1 92 ? -37.611 8.400 19.190 1.00 98.25 92 ILE A C 1
ATOM 665 O O . ILE A 1 92 ? -37.075 7.663 18.367 1.00 98.25 92 ILE A O 1
ATOM 669 N N . ASN A 1 93 ? -38.587 9.238 18.864 1.00 97.75 93 ASN A N 1
ATOM 670 C CA . ASN A 1 93 ? -39.035 9.547 17.517 1.00 97.75 93 ASN A CA 1
ATOM 671 C C . ASN A 1 93 ? -38.175 10.682 16.943 1.00 97.75 93 ASN A C 1
ATOM 673 O O . ASN A 1 93 ? -38.360 11.855 17.275 1.00 97.75 93 ASN A O 1
ATOM 677 N N . LEU A 1 94 ? -37.219 10.324 16.089 1.00 98.19 94 LEU A N 1
ATOM 678 C CA . LEU A 1 94 ? -36.361 11.267 15.380 1.00 98.19 94 LEU A CA 1
ATOM 679 C C . LEU A 1 94 ? -37.136 11.856 14.196 1.00 98.19 94 LEU A C 1
ATOM 681 O O . LEU A 1 94 ? -37.363 11.182 13.188 1.00 98.19 94 LEU A O 1
ATOM 685 N N . VAL A 1 95 ? -37.562 13.112 14.330 1.00 96.62 95 VAL A N 1
ATOM 686 C CA . VAL A 1 95 ? -38.332 13.846 13.321 1.00 96.62 95 VAL A CA 1
ATOM 687 C C . VAL A 1 95 ? -37.356 14.597 12.419 1.00 96.62 95 VAL A C 1
ATOM 689 O O . VAL A 1 95 ? -36.831 15.650 12.776 1.00 96.62 95 VAL A O 1
ATOM 692 N N . TRP A 1 96 ? -37.066 14.032 11.250 1.00 95.75 96 TRP A N 1
ATOM 693 C CA . TRP A 1 96 ? -36.079 14.586 10.324 1.00 95.75 96 TRP A CA 1
ATOM 694 C C . TRP A 1 96 ? -36.579 15.867 9.641 1.00 95.75 96 TRP A C 1
ATOM 696 O O . TRP A 1 96 ? -37.684 15.906 9.101 1.00 95.75 96 TRP A O 1
ATOM 706 N N . GLY A 1 97 ? -35.741 16.903 9.613 1.00 91.88 97 GLY A N 1
ATOM 707 C CA . GLY A 1 97 ? -35.960 18.104 8.813 1.00 91.88 97 GLY A CA 1
ATOM 708 C C . GLY A 1 97 ? -35.824 17.842 7.309 1.00 91.88 97 GLY A C 1
ATOM 709 O O . GLY A 1 97 ? -35.201 16.874 6.868 1.00 91.88 97 GLY A O 1
ATOM 710 N N . SER A 1 98 ? -36.383 18.733 6.485 1.00 88.44 98 SER A N 1
ATOM 711 C CA . SER A 1 98 ? -36.322 18.634 5.015 1.00 88.44 98 SER A CA 1
ATOM 712 C C . SER A 1 98 ? -34.903 18.751 4.442 1.00 88.44 98 SER A C 1
ATOM 714 O O . SER A 1 98 ? -34.658 18.320 3.319 1.00 88.44 98 SER A O 1
ATOM 716 N N . ASN A 1 99 ? -33.967 19.298 5.219 1.00 88.25 99 ASN A N 1
ATOM 717 C CA . ASN A 1 99 ? -32.529 19.354 4.950 1.00 88.25 99 ASN A CA 1
ATOM 718 C C . ASN A 1 99 ? -31.808 18.005 5.149 1.00 88.25 99 ASN A C 1
ATOM 720 O O . ASN A 1 99 ? -30.740 17.797 4.578 1.00 88.25 99 ASN A O 1
ATOM 724 N N . VAL A 1 100 ? -32.393 17.061 5.894 1.00 90.88 100 VAL A N 1
ATOM 725 C CA . VAL A 1 100 ? -31.808 15.726 6.118 1.00 90.88 100 VAL A CA 1
ATOM 726 C C . VAL A 1 100 ? -31.918 14.829 4.873 1.00 90.88 100 VAL A C 1
ATOM 728 O O . VAL A 1 100 ? -31.167 13.868 4.750 1.00 90.88 100 VAL A O 1
ATOM 731 N N . SER A 1 101 ? -32.787 15.140 3.903 1.00 84.06 101 SER A N 1
ATOM 732 C CA . SER A 1 101 ? -32.929 14.344 2.666 1.00 84.06 101 SER A CA 1
ATOM 733 C C . SER A 1 101 ? -31.670 14.318 1.786 1.00 84.06 101 SER A C 1
ATOM 735 O O . SER A 1 101 ? -31.498 13.388 1.002 1.00 84.06 101 SER A O 1
ATOM 737 N N . GLY A 1 102 ? -30.794 15.322 1.918 1.00 80.69 102 GLY A N 1
ATOM 738 C CA . GLY A 1 102 ? -29.486 15.382 1.260 1.00 80.69 102 GLY A CA 1
ATOM 739 C C . GLY A 1 102 ? -28.323 14.873 2.120 1.00 80.69 102 GLY A C 1
ATOM 740 O O . GLY A 1 102 ? -27.175 14.964 1.689 1.00 80.69 102 GLY A O 1
ATOM 741 N N . ALA A 1 103 ? -28.586 14.380 3.335 1.00 87.69 103 ALA A N 1
ATOM 742 C CA . ALA A 1 103 ? -27.544 13.915 4.243 1.00 87.69 103 ALA A CA 1
ATOM 743 C C . ALA A 1 103 ? -26.988 12.538 3.822 1.00 87.69 103 ALA A C 1
ATOM 745 O O . ALA A 1 103 ? -27.738 11.691 3.327 1.00 87.69 103 ALA A O 1
ATOM 746 N N . PRO A 1 104 ? -25.696 12.249 4.065 1.00 87.25 104 PRO A N 1
ATOM 747 C CA . PRO A 1 104 ? -25.159 10.899 3.926 1.00 87.25 104 PRO A CA 1
ATOM 748 C C . PRO A 1 104 ? -25.915 9.902 4.816 1.00 87.25 104 PRO A C 1
ATOM 750 O O . PRO A 1 104 ? -26.256 10.220 5.952 1.00 87.25 104 PRO A O 1
ATOM 753 N N . ALA A 1 105 ? -26.102 8.655 4.372 1.00 85.88 105 ALA A N 1
ATOM 754 C CA . ALA A 1 105 ? -26.783 7.628 5.178 1.00 85.88 105 ALA A CA 1
ATOM 755 C C . ALA A 1 105 ? -26.097 7.361 6.541 1.00 85.88 105 ALA A C 1
ATOM 757 O O . ALA A 1 105 ? -26.747 6.977 7.515 1.00 85.88 105 ALA A O 1
ATOM 758 N N . THR A 1 106 ? -24.787 7.620 6.632 1.00 85.94 106 THR A N 1
ATOM 759 C CA . THR A 1 106 ? -24.015 7.590 7.883 1.00 85.94 106 THR A CA 1
ATOM 760 C C . THR A 1 106 ? -24.456 8.650 8.895 1.00 85.94 106 THR A C 1
ATOM 762 O O . THR A 1 106 ? -24.324 8.404 10.092 1.00 85.94 106 THR A O 1
ATOM 765 N N . PHE A 1 107 ? -25.025 9.781 8.455 1.00 94.75 107 PHE A N 1
ATOM 766 C CA . PHE A 1 107 ? -25.582 10.798 9.347 1.00 94.75 107 PHE A CA 1
ATOM 767 C C . PHE A 1 107 ? -26.762 10.233 10.142 1.00 94.75 107 PHE A C 1
ATOM 769 O O . PHE A 1 107 ? -26.695 10.129 11.366 1.00 94.75 107 PHE A O 1
ATOM 776 N N . GLN A 1 108 ? -27.810 9.776 9.445 1.00 94.19 108 GLN A N 1
ATOM 777 C CA . GLN A 1 108 ? -28.992 9.204 10.096 1.00 94.19 108 GLN A CA 1
ATOM 778 C C . GLN A 1 108 ? -28.623 7.995 10.965 1.00 94.19 108 GLN A C 1
ATOM 780 O O . GLN A 1 108 ? -29.090 7.899 12.097 1.00 94.19 108 GLN A O 1
ATOM 785 N N . ALA A 1 109 ? -27.732 7.115 10.488 1.00 91.94 109 ALA A N 1
ATOM 786 C CA . ALA A 1 109 ? -27.244 5.977 11.267 1.00 91.94 109 ALA A CA 1
ATOM 787 C C . ALA A 1 109 ? -26.529 6.395 12.570 1.00 91.94 109 ALA A C 1
ATOM 789 O O . ALA A 1 109 ? -26.687 5.724 13.591 1.00 91.94 109 ALA A O 1
ATOM 790 N N . GLY A 1 110 ? -25.786 7.508 12.564 1.00 93.00 110 GLY A N 1
ATOM 791 C CA . GLY A 1 110 ? -25.139 8.062 13.754 1.00 93.00 110 GLY A CA 1
ATOM 792 C C . GLY A 1 110 ? -26.140 8.556 14.801 1.00 93.00 110 GLY A C 1
ATOM 793 O O . GLY A 1 110 ? -26.057 8.146 15.960 1.00 93.00 110 GLY A O 1
ATOM 794 N N . ILE A 1 111 ? -27.129 9.358 14.385 1.00 97.69 111 ILE A N 1
ATOM 795 C CA . ILE A 1 111 ? -28.176 9.870 15.290 1.00 97.69 111 ILE A CA 1
ATOM 796 C C . ILE A 1 111 ? -29.053 8.722 15.824 1.00 97.69 111 ILE A C 1
ATOM 798 O O . ILE A 1 111 ? -29.334 8.663 17.021 1.00 97.69 111 ILE A O 1
ATOM 802 N N . ILE A 1 112 ? -29.432 7.763 14.967 1.00 96.62 112 ILE A N 1
ATOM 803 C CA . ILE A 1 112 ? -30.195 6.566 15.364 1.00 96.62 112 ILE A CA 1
ATOM 804 C C . ILE A 1 112 ? -29.416 5.740 16.395 1.00 96.62 112 ILE A C 1
ATOM 806 O O . ILE A 1 112 ? -30.008 5.284 17.371 1.00 96.62 112 ILE A O 1
ATOM 810 N N . LYS A 1 113 ? -28.094 5.575 16.230 1.00 95.19 113 LYS A N 1
ATOM 811 C CA . LYS A 1 113 ? -27.258 4.860 17.205 1.00 95.19 113 LYS A CA 1
ATOM 812 C C . LYS A 1 113 ? -27.268 5.551 18.575 1.00 95.19 113 LYS A C 1
ATOM 814 O O . LYS A 1 113 ? -27.458 4.869 19.578 1.00 95.19 113 LYS A O 1
ATOM 819 N N . ALA A 1 114 ? -27.116 6.874 18.625 1.00 97.75 114 ALA A N 1
ATOM 820 C CA . ALA A 1 114 ? -27.163 7.632 19.878 1.00 97.75 114 ALA A CA 1
ATOM 821 C C . ALA A 1 114 ? -28.538 7.538 20.566 1.00 97.75 114 ALA A C 1
ATOM 823 O O . ALA A 1 114 ? -28.624 7.224 21.753 1.00 97.75 114 ALA A O 1
ATOM 824 N N . ALA A 1 115 ? -29.621 7.709 19.802 1.00 97.81 115 ALA A N 1
ATOM 825 C CA . ALA A 1 115 ? -30.985 7.540 20.299 1.00 97.81 115 ALA A CA 1
ATOM 826 C C . ALA A 1 115 ? -31.242 6.115 20.828 1.00 97.81 115 ALA A C 1
ATOM 828 O O . ALA A 1 115 ? -31.874 5.945 21.871 1.00 97.81 115 ALA A O 1
ATOM 829 N N . GLN A 1 116 ? -30.711 5.087 20.157 1.00 97.25 116 GLN A N 1
ATOM 830 C CA . GLN A 1 116 ? -30.827 3.697 20.600 1.00 97.25 116 GLN A CA 1
ATOM 831 C C . GLN A 1 116 ? -30.072 3.467 21.911 1.00 97.25 116 GLN A C 1
ATOM 833 O O . GLN A 1 116 ? -30.618 2.848 22.816 1.00 97.25 116 GLN A O 1
ATOM 838 N N . MET A 1 117 ? -28.870 4.027 22.062 1.00 95.94 117 MET A N 1
ATOM 839 C CA . MET A 1 117 ? -28.092 3.933 23.301 1.00 95.94 117 MET A CA 1
ATOM 840 C C . MET A 1 117 ? -28.798 4.599 24.493 1.00 95.94 117 MET A C 1
ATOM 842 O O . MET A 1 117 ? -28.783 4.039 25.587 1.00 95.94 117 MET A O 1
ATOM 846 N N . LEU A 1 118 ? -29.490 5.725 24.285 1.00 97.75 118 LEU A N 1
ATOM 847 C CA . LEU A 1 118 ? -30.354 6.335 25.308 1.00 97.75 118 LEU A CA 1
ATOM 848 C C . LEU A 1 118 ? -31.554 5.431 25.655 1.00 97.75 118 LEU A C 1
ATOM 850 O O . LEU A 1 118 ? -31.835 5.205 26.831 1.00 97.75 118 LEU A O 1
ATOM 854 N N . CYS A 1 119 ? -32.220 4.839 24.655 1.00 96.75 119 CYS A N 1
ATOM 855 C CA . CYS A 1 119 ? -33.314 3.874 24.867 1.00 96.75 119 CYS A CA 1
ATOM 856 C C . CYS A 1 119 ? -32.849 2.552 25.517 1.00 96.75 119 CYS A C 1
ATOM 858 O O . CYS A 1 119 ? -33.640 1.836 26.142 1.00 96.75 119 CYS A O 1
ATOM 860 N N . ASP A 1 120 ? -31.567 2.210 25.380 1.00 93.38 120 ASP A N 1
ATOM 861 C CA . ASP A 1 120 ? -30.963 1.044 26.015 1.00 93.38 120 ASP A CA 1
ATOM 862 C C . ASP A 1 120 ? -30.463 1.310 27.433 1.00 93.38 120 ASP A C 1
ATOM 864 O O . ASP A 1 120 ? -30.479 0.377 28.232 1.00 93.38 120 ASP A O 1
ATOM 868 N N . ALA A 1 121 ? -30.097 2.549 27.765 1.00 94.25 121 ALA A N 1
ATOM 869 C CA . ALA A 1 121 ? -29.639 2.950 29.094 1.00 94.25 121 ALA A CA 1
ATOM 870 C C . ALA A 1 121 ? -30.766 3.381 30.054 1.00 94.25 121 ALA A C 1
ATOM 872 O O . ALA A 1 121 ? -30.589 3.321 31.272 1.00 94.25 121 ALA A O 1
ATOM 873 N N . LEU A 1 122 ? -31.921 3.803 29.532 1.00 95.00 122 LEU A N 1
ATOM 874 C CA . LEU A 1 122 ? -33.035 4.374 30.302 1.00 95.00 122 LEU A CA 1
ATOM 875 C C . LEU A 1 122 ? -34.300 3.499 30.232 1.00 95.00 122 LEU A C 1
ATOM 877 O O . LEU A 1 122 ? -34.408 2.591 29.404 1.00 95.00 122 LEU A O 1
ATOM 881 N N . SER A 1 123 ? -35.255 3.732 31.140 1.00 93.19 123 SER A N 1
ATOM 882 C CA . SER A 1 123 ? -36.410 2.833 31.340 1.00 93.19 123 SER A CA 1
ATOM 883 C C . SER A 1 123 ? -37.795 3.497 31.418 1.00 93.19 123 SER A C 1
ATOM 885 O O . SER A 1 123 ? -38.802 2.784 31.473 1.00 93.19 123 SER A O 1
ATOM 887 N N . ASN A 1 124 ? -37.881 4.832 31.366 1.00 93.69 124 ASN A N 1
ATOM 888 C CA . ASN A 1 124 ? -39.149 5.574 31.374 1.00 93.69 124 ASN A CA 1
ATOM 889 C C . ASN A 1 124 ? -40.027 5.207 30.166 1.00 93.69 124 ASN A C 1
ATOM 891 O O . ASN A 1 124 ? -39.551 5.162 29.036 1.00 93.69 124 ASN A O 1
ATOM 895 N N . LYS A 1 125 ? -41.328 4.992 30.378 1.00 93.69 125 LYS A N 1
ATOM 896 C CA . LYS A 1 125 ? -42.252 4.497 29.340 1.00 93.69 125 LYS A CA 1
ATOM 897 C C . LYS A 1 125 ? -42.917 5.629 28.557 1.00 93.69 125 LYS A C 1
ATOM 899 O O . LYS A 1 125 ? -44.127 5.822 28.649 1.00 93.69 125 LYS A O 1
ATOM 904 N N . VAL A 1 126 ? -42.114 6.394 27.821 1.00 95.06 126 VAL A N 1
ATOM 905 C CA . VAL A 1 126 ? -42.550 7.584 27.070 1.00 95.06 126 VAL A CA 1
ATOM 906 C C . VAL A 1 126 ? -42.051 7.569 25.623 1.00 95.06 126 VAL A C 1
ATOM 908 O O . VAL A 1 126 ? -41.079 6.888 25.299 1.00 95.06 126 VAL A O 1
ATOM 911 N N . VAL A 1 127 ? -42.711 8.354 24.763 1.00 96.44 127 VAL A N 1
ATOM 912 C CA . VAL A 1 127 ? -42.252 8.650 23.398 1.00 96.44 127 VAL A CA 1
ATOM 913 C C . VAL A 1 127 ? -41.799 10.106 23.332 1.00 96.44 127 VAL A C 1
ATOM 915 O O . VAL A 1 127 ? -42.603 11.025 23.533 1.00 96.44 127 VAL A O 1
ATOM 918 N N . LEU A 1 128 ? -40.515 10.301 23.047 1.00 97.81 128 LEU A N 1
ATOM 919 C CA . LEU A 1 128 ? -39.881 11.609 22.914 1.00 97.81 128 LEU A CA 1
ATOM 920 C C . LEU A 1 128 ? -39.750 11.966 21.428 1.00 97.81 128 LEU A C 1
ATOM 922 O O . LEU A 1 128 ? -39.157 11.199 20.679 1.00 97.81 128 LEU A O 1
ATOM 926 N N . ASN A 1 129 ? -40.295 13.095 20.984 1.00 97.94 129 ASN A N 1
ATOM 927 C CA . ASN A 1 129 ? -40.191 13.591 19.614 1.00 97.94 129 ASN A CA 1
ATOM 928 C C . ASN A 1 129 ? -39.113 14.676 19.562 1.00 97.94 129 ASN A C 1
ATOM 930 O O . ASN A 1 129 ? -39.289 15.747 20.149 1.00 97.94 129 ASN A O 1
ATOM 934 N N . ILE A 1 130 ? -38.015 14.406 18.853 1.00 98.38 130 ILE A N 1
ATOM 935 C CA . ILE A 1 130 ? -36.887 15.335 18.725 1.00 98.38 130 ILE A CA 1
ATOM 936 C C . ILE A 1 130 ? -36.723 15.715 17.253 1.00 98.38 130 ILE A C 1
ATOM 938 O O . ILE A 1 130 ? -36.556 14.844 16.397 1.00 98.38 130 ILE A O 1
ATOM 942 N N . ASN A 1 131 ? -36.766 17.016 16.962 1.00 97.94 131 ASN A N 1
ATOM 943 C CA . ASN A 1 131 ? -36.562 17.547 15.613 1.00 97.94 131 ASN A CA 1
ATOM 944 C C . ASN A 1 131 ? -35.067 17.551 15.262 1.00 97.94 131 ASN A C 1
ATOM 946 O O . ASN A 1 131 ? -34.280 18.193 15.953 1.00 97.94 131 ASN A O 1
ATOM 950 N N . ILE A 1 132 ? -34.668 16.884 14.177 1.00 98.12 132 ILE A N 1
ATOM 951 C CA . ILE A 1 132 ? -33.261 16.757 13.764 1.00 98.12 132 ILE A CA 1
ATOM 952 C C . ILE A 1 132 ? -33.003 17.526 12.468 1.00 98.12 132 ILE A C 1
ATOM 954 O O . ILE A 1 132 ? -33.608 17.234 11.437 1.00 98.12 132 ILE A O 1
ATOM 958 N N . SER A 1 133 ? -32.061 18.469 12.504 1.00 95.50 133 SER A N 1
ATOM 959 C CA . SER A 1 133 ? -31.601 19.248 11.348 1.00 95.50 133 SER A CA 1
ATOM 960 C C . SER A 1 133 ? -30.147 18.950 10.983 1.00 95.50 133 SER A C 1
ATOM 962 O O . SER A 1 133 ? -29.305 18.744 11.851 1.00 95.50 133 SER A O 1
ATOM 964 N N . TYR A 1 134 ? -29.851 19.005 9.684 1.00 95.00 134 TYR A N 1
ATOM 965 C CA . TYR A 1 134 ? -28.516 18.834 9.106 1.00 95.00 134 TYR A CA 1
ATOM 966 C C . TYR A 1 134 ? -28.202 20.056 8.232 1.00 95.00 134 TYR A C 1
ATOM 968 O O . TYR A 1 134 ? -28.812 20.230 7.176 1.00 95.00 134 TYR A O 1
ATOM 976 N N . THR A 1 135 ? -27.365 20.981 8.710 1.00 93.31 135 THR A N 1
ATOM 977 C CA . THR A 1 135 ? -27.100 22.267 8.033 1.00 93.31 135 THR A CA 1
ATOM 978 C C . THR A 1 135 ? -25.880 22.983 8.615 1.00 93.31 135 THR A C 1
ATOM 980 O O . THR A 1 135 ? -25.547 22.795 9.779 1.00 93.31 135 THR A O 1
ATOM 983 N N . GLY A 1 136 ? -25.238 23.845 7.824 1.00 89.31 136 GLY A N 1
ATOM 984 C CA . GLY A 1 136 ? -24.048 24.597 8.231 1.00 89.31 136 GLY A CA 1
ATOM 985 C C . GLY A 1 136 ? -22.745 23.796 8.148 1.00 89.31 136 GLY A C 1
ATOM 986 O O . GLY A 1 136 ? -22.721 22.648 7.701 1.00 89.31 136 GLY A O 1
ATOM 987 N N . THR A 1 137 ? -21.651 24.434 8.553 1.00 84.12 137 THR A N 1
ATOM 988 C CA . THR A 1 137 ? -20.272 23.915 8.522 1.00 84.12 137 THR A CA 1
ATOM 989 C C . THR A 1 137 ? -19.486 24.480 9.704 1.00 84.12 137 THR A C 1
ATOM 991 O O . THR A 1 137 ? -19.861 25.522 10.242 1.00 84.12 137 THR A O 1
ATOM 994 N N . GLY A 1 138 ? -18.374 23.845 10.062 1.00 80.44 138 GLY A N 1
ATOM 995 C CA . GLY A 1 138 ? -17.515 24.189 11.194 1.00 80.44 138 GLY A CA 1
ATOM 996 C C . GLY A 1 138 ? -17.431 23.089 12.255 1.00 80.44 138 GLY A C 1
ATOM 997 O O . GLY A 1 138 ? -16.899 23.338 13.331 1.00 80.44 138 GLY A O 1
ATOM 998 N N . GLY A 1 139 ? -17.982 21.897 11.996 1.00 82.62 139 GLY A N 1
ATOM 999 C CA . GLY A 1 139 ? -17.962 20.748 12.907 1.00 82.62 139 GLY A CA 1
ATOM 1000 C C . GLY A 1 139 ? -18.818 20.886 14.173 1.00 82.62 139 GLY A C 1
ATOM 1001 O O . GLY A 1 139 ? -18.906 19.931 14.941 1.00 82.62 139 GLY A O 1
ATOM 1002 N N . GLY A 1 140 ? -19.447 22.036 14.415 1.00 86.25 140 GLY A N 1
ATOM 1003 C CA . GLY A 1 140 ? -20.321 22.244 15.567 1.00 86.25 140 GLY A CA 1
ATOM 1004 C C . GLY A 1 140 ? -21.638 21.468 15.473 1.00 86.25 140 GLY A C 1
ATOM 1005 O O . GLY A 1 140 ? -22.141 21.164 14.389 1.00 86.25 140 GLY A O 1
ATOM 1006 N N . ALA A 1 141 ? -22.229 21.204 16.627 1.00 94.06 141 ALA A N 1
ATOM 1007 C CA . ALA A 1 141 ? -23.636 20.866 16.756 1.00 94.06 141 ALA A CA 1
ATOM 1008 C C . ALA A 1 141 ? -24.260 21.782 17.827 1.00 94.06 141 ALA A C 1
ATOM 1010 O O . ALA A 1 141 ? -23.574 22.656 18.360 1.00 94.06 141 ALA A O 1
ATOM 1011 N N . GLY A 1 142 ? -25.566 21.674 18.048 1.00 93.75 142 GLY A N 1
ATOM 1012 C CA . GLY A 1 142 ? -26.254 22.427 19.092 1.00 93.75 142 GLY A CA 1
ATOM 1013 C C . GLY A 1 142 ? -27.726 22.047 19.200 1.00 93.75 142 GLY A C 1
ATOM 1014 O O . GLY A 1 142 ? -28.416 21.868 18.186 1.00 93.75 142 GLY A O 1
ATOM 1015 N N . ALA A 1 143 ? -28.220 21.934 20.428 1.00 97.12 143 ALA A N 1
ATOM 1016 C CA . ALA A 1 143 ? -29.540 21.403 20.724 1.00 97.12 143 ALA A CA 1
ATOM 1017 C C . ALA A 1 143 ? -30.144 21.999 21.997 1.00 97.12 143 ALA A C 1
ATOM 1019 O O . ALA A 1 143 ? -29.473 22.619 22.814 1.00 97.12 143 ALA A O 1
ATOM 1020 N N . GLY A 1 144 ? -31.444 21.791 22.179 1.00 96.56 144 GLY A N 1
ATOM 1021 C CA . GLY A 1 144 ? -32.134 22.206 23.393 1.00 96.56 144 GLY A CA 1
ATOM 1022 C C . GLY A 1 144 ? -33.627 21.886 23.373 1.00 96.56 144 GLY A C 1
ATOM 1023 O O . GLY A 1 144 ? -34.163 21.480 22.332 1.00 96.56 144 GLY A O 1
ATOM 1024 N N . PRO A 1 145 ? -34.315 22.041 24.514 1.00 97.06 145 PRO A N 1
ATOM 1025 C CA . PRO A 1 145 ? -35.754 21.845 24.606 1.00 97.06 145 PRO A CA 1
ATOM 1026 C C . PRO A 1 145 ? -36.527 22.846 23.742 1.00 97.06 145 PRO A C 1
ATOM 1028 O O . PRO A 1 145 ? -36.129 24.001 23.601 1.00 97.06 145 PRO A O 1
ATOM 1031 N N . THR A 1 146 ? -37.654 22.421 23.170 1.00 92.12 146 THR A N 1
ATOM 1032 C CA . THR A 1 146 ? -38.461 23.276 22.275 1.00 92.12 146 THR A CA 1
ATOM 1033 C C . THR A 1 146 ? -39.540 24.057 23.027 1.00 92.12 146 THR A C 1
ATOM 1035 O O . THR A 1 146 ? -39.933 25.134 22.584 1.00 92.12 146 THR A O 1
ATOM 1038 N N . ASN A 1 147 ? -40.018 23.535 24.159 1.00 90.50 147 ASN A N 1
ATOM 1039 C CA . ASN A 1 147 ? -40.986 24.206 25.024 1.00 90.50 147 ASN A CA 1
ATOM 1040 C C . ASN A 1 147 ? -40.801 23.778 26.496 1.00 90.50 147 ASN A C 1
ATOM 1042 O O . ASN A 1 147 ? -40.138 22.779 26.796 1.00 90.50 147 ASN A O 1
ATOM 1046 N N . GLY A 1 148 ? -41.405 24.518 27.427 1.00 92.81 148 GLY A N 1
ATOM 1047 C CA . GLY A 1 148 ? -41.434 24.156 28.843 1.00 92.81 148 GLY A CA 1
ATOM 1048 C C . GLY A 1 148 ? -42.487 24.924 29.638 1.00 92.81 148 GLY A C 1
ATOM 1049 O O . GLY A 1 148 ? -42.919 26.006 29.251 1.00 92.81 148 GLY A O 1
ATOM 1050 N N . THR A 1 149 ? -42.894 24.361 30.776 1.00 95.19 149 THR A N 1
ATOM 1051 C CA . THR A 1 149 ? -43.869 24.955 31.701 1.00 95.19 149 THR A CA 1
ATOM 1052 C C . THR A 1 149 ? -43.210 25.252 33.042 1.00 95.19 149 THR A C 1
ATOM 1054 O O . THR A 1 149 ? -42.530 24.405 33.619 1.00 95.19 149 THR A O 1
ATOM 1057 N N . THR A 1 150 ? -43.435 26.453 33.572 1.00 96.50 150 THR A N 1
ATOM 1058 C CA . THR A 1 150 ? -43.019 26.815 34.931 1.00 96.50 150 THR A CA 1
ATOM 1059 C C . THR A 1 150 ? -43.962 26.192 35.964 1.00 96.50 150 THR A C 1
ATOM 1061 O O . THR A 1 150 ? -45.167 26.443 35.938 1.00 96.50 150 THR A O 1
ATOM 1064 N N . LEU A 1 151 ? -43.415 25.400 36.887 1.00 97.88 151 LEU A N 1
ATOM 1065 C CA . LEU A 1 151 ? -44.141 24.719 37.959 1.00 97.88 151 LEU A CA 1
ATOM 1066 C C . LEU A 1 151 ? -43.578 25.096 39.334 1.00 97.88 151 LEU A C 1
ATOM 1068 O O . LEU A 1 151 ? -42.393 25.395 39.479 1.00 97.88 151 LEU A O 1
ATOM 1072 N N . ALA A 1 152 ? -44.418 25.029 40.369 1.00 98.12 152 ALA A N 1
ATOM 1073 C CA . ALA A 1 152 ? -43.986 25.311 41.734 1.00 98.12 152 ALA A CA 1
ATOM 1074 C C . ALA A 1 152 ? -42.889 24.326 42.182 1.00 98.12 152 ALA A C 1
ATOM 1076 O O . ALA A 1 152 ? -42.998 23.120 41.949 1.00 98.12 152 ALA A O 1
ATOM 1077 N N . TYR A 1 153 ? -41.862 24.823 42.877 1.00 98.19 153 TYR A N 1
ATOM 1078 C CA . TYR A 1 153 ? -40.710 24.020 43.313 1.00 98.19 153 TYR A CA 1
ATOM 1079 C C . TYR A 1 153 ? -41.122 22.749 44.079 1.00 98.19 153 TYR A C 1
ATOM 1081 O O . TYR A 1 153 ? -40.632 21.656 43.795 1.00 98.19 153 TYR A O 1
ATOM 1089 N N . SER A 1 154 ? -42.088 22.863 44.995 1.00 96.62 154 SER A N 1
ATOM 1090 C CA . SER A 1 154 ? -42.618 21.724 45.754 1.00 96.62 154 SER A CA 1
ATOM 1091 C C . SER A 1 154 ? -43.317 20.676 44.877 1.00 96.62 154 SER A C 1
ATOM 1093 O O . SER A 1 154 ? -43.249 19.489 45.190 1.00 96.62 154 SER A O 1
ATOM 1095 N N . THR A 1 155 ? -43.944 21.078 43.766 1.00 97.12 155 THR A N 1
ATOM 1096 C CA . THR A 1 155 ? -44.529 20.160 42.773 1.00 97.12 155 THR A CA 1
ATOM 1097 C C . THR A 1 155 ? -43.440 19.427 41.993 1.00 97.12 155 THR A C 1
ATOM 1099 O O . THR A 1 155 ? -43.539 18.217 41.816 1.00 97.12 155 THR A O 1
ATOM 1102 N N . VAL A 1 156 ? -42.369 20.119 41.589 1.00 98.12 156 VAL A N 1
ATOM 1103 C CA . VAL A 1 156 ? -41.227 19.497 40.896 1.00 98.12 156 VAL A CA 1
ATOM 1104 C C . VAL A 1 156 ? -40.524 18.476 41.791 1.00 98.12 156 VAL A C 1
ATOM 1106 O O . VAL A 1 156 ? -40.335 17.334 41.379 1.00 98.12 156 VAL A O 1
ATOM 1109 N N . VAL A 1 157 ? -40.223 18.826 43.046 1.00 97.19 157 VAL A N 1
ATOM 1110 C CA . VAL A 1 157 ? -39.617 17.889 44.012 1.00 97.19 157 VAL A CA 1
ATOM 1111 C C . VAL A 1 157 ? -40.527 16.688 44.291 1.00 97.19 157 VAL A C 1
ATOM 1113 O O . VAL A 1 157 ? -40.028 15.569 44.417 1.00 97.19 157 VAL A O 1
ATOM 1116 N N . ALA A 1 158 ? -41.848 16.889 44.368 1.00 95.25 158 ALA A N 1
ATOM 1117 C CA . ALA A 1 158 ? -42.807 15.801 44.554 1.00 95.25 158 ALA A CA 1
ATOM 1118 C C . ALA A 1 158 ? -42.884 14.873 43.330 1.00 95.25 158 ALA A C 1
ATOM 1120 O O . ALA A 1 158 ? -42.903 13.654 43.499 1.00 95.25 158 ALA A O 1
ATOM 1121 N N . ASN A 1 159 ? -42.882 15.420 42.111 1.00 96.44 159 ASN A N 1
ATOM 1122 C CA . ASN A 1 159 ? -42.915 14.625 40.885 1.00 96.44 159 ASN A CA 1
ATOM 1123 C C . ASN A 1 159 ? -41.619 13.827 40.691 1.00 96.44 159 ASN A C 1
ATOM 1125 O O . ASN A 1 159 ? -41.692 12.616 40.498 1.00 96.44 159 ASN A O 1
ATOM 1129 N N . LEU A 1 160 ? -40.447 14.459 40.841 1.00 96.81 160 LEU A N 1
ATOM 1130 C CA . LEU A 1 160 ? -39.150 13.771 40.794 1.00 96.81 160 LEU A CA 1
ATOM 1131 C C . LEU A 1 160 ? -39.104 12.595 41.787 1.00 96.81 160 LEU A C 1
ATOM 1133 O O . LEU A 1 160 ? -38.856 11.461 41.392 1.00 96.81 160 LEU A O 1
ATOM 1137 N N . LYS A 1 161 ? -39.464 12.826 43.058 1.00 94.25 161 LYS A N 1
ATOM 1138 C CA . LYS A 1 161 ? -39.454 11.783 44.105 1.00 94.25 161 LYS A CA 1
ATOM 1139 C C . LYS A 1 161 ? -40.521 10.692 43.941 1.00 94.25 161 LYS A C 1
ATOM 1141 O O . LYS A 1 161 ? -40.384 9.645 44.564 1.00 94.25 161 LYS A O 1
ATOM 1146 N N . SER A 1 162 ? -41.571 10.913 43.146 1.00 92.50 162 SER A N 1
ATOM 1147 C CA . SER A 1 162 ? -42.631 9.918 42.895 1.00 92.50 162 SER A CA 1
ATOM 1148 C C . SER A 1 162 ? -42.458 9.128 41.594 1.00 92.50 162 SER A C 1
ATOM 1150 O O . SER A 1 162 ? -43.038 8.052 41.475 1.00 92.50 162 SER A O 1
ATOM 1152 N N . HIS A 1 163 ? -41.643 9.623 40.657 1.00 92.00 163 HIS A N 1
ATOM 1153 C CA . HIS A 1 163 ? -41.296 8.939 39.401 1.00 92.00 163 HIS A CA 1
ATOM 1154 C C . HIS A 1 163 ? -39.869 8.347 39.413 1.00 92.00 163 HIS A C 1
ATOM 1156 O O . HIS A 1 163 ? -39.466 7.680 38.461 1.00 92.00 163 HIS A O 1
ATOM 1162 N N . ALA A 1 164 ? -39.134 8.561 40.509 1.00 90.81 164 ALA A N 1
ATOM 1163 C CA . ALA A 1 164 ? -37.882 7.904 40.875 1.00 90.81 164 ALA A CA 1
ATOM 1164 C C . ALA A 1 164 ? -37.967 6.363 40.838 1.00 90.81 164 ALA A C 1
ATOM 1166 O O . ALA A 1 164 ? -39.035 5.772 41.033 1.00 90.81 164 ALA A O 1
ATOM 1167 N N . ALA A 1 165 ? -36.825 5.692 40.653 1.00 88.31 165 ALA A N 1
ATOM 1168 C CA . ALA A 1 165 ? -36.777 4.229 40.727 1.00 88.31 165 ALA A CA 1
ATOM 1169 C C . ALA A 1 165 ? -37.033 3.720 42.162 1.00 88.31 165 ALA A C 1
ATOM 1171 O O . ALA A 1 165 ? -36.778 4.402 43.155 1.00 88.31 165 ALA A O 1
ATOM 1172 N N . SER A 1 166 ? -37.463 2.464 42.308 1.00 83.56 166 SER A N 1
ATOM 1173 C CA . SER A 1 166 ? -37.573 1.849 43.638 1.00 83.56 166 SER A CA 1
ATOM 1174 C C . SER A 1 166 ? -36.184 1.676 44.269 1.00 83.56 166 SER A C 1
ATOM 1176 O O . SER A 1 166 ? -35.429 0.796 43.863 1.00 83.56 166 SER A O 1
ATOM 1178 N N . GLY A 1 167 ? -35.873 2.481 45.288 1.00 84.56 167 GLY A N 1
ATOM 1179 C CA . GLY A 1 167 ? -34.557 2.514 45.942 1.00 84.56 167 GLY A CA 1
ATOM 1180 C C . GLY A 1 167 ? -33.590 3.561 45.378 1.00 84.56 167 GLY A C 1
ATOM 1181 O O . GLY A 1 167 ? -32.455 3.640 45.843 1.00 84.56 167 GLY A O 1
ATOM 1182 N N . ASP A 1 168 ? -34.034 4.373 44.417 1.00 87.06 168 ASP A N 1
ATOM 1183 C CA . ASP A 1 168 ? -33.335 5.581 43.980 1.00 87.06 168 ASP A CA 1
ATOM 1184 C C . ASP A 1 168 ? -33.210 6.592 45.140 1.00 87.06 168 ASP A C 1
ATOM 1186 O O . ASP A 1 168 ? -34.050 6.672 46.043 1.00 87.06 168 ASP A O 1
ATOM 1190 N N . THR A 1 169 ? -32.110 7.342 45.139 1.00 91.38 169 THR A N 1
ATOM 1191 C CA . THR A 1 169 ? -31.769 8.342 46.155 1.00 91.38 169 THR A CA 1
ATOM 1192 C C . THR A 1 169 ? -31.336 9.694 45.578 1.00 91.38 169 THR A C 1
ATOM 1194 O O . THR A 1 169 ? -31.117 10.622 46.358 1.00 91.38 169 THR A O 1
ATOM 1197 N N . THR A 1 170 ? -31.275 9.846 44.250 1.00 93.56 170 THR A N 1
ATOM 1198 C CA . THR A 1 170 ? -30.792 11.032 43.518 1.00 93.56 170 THR A CA 1
ATOM 1199 C C . THR A 1 170 ? -31.477 12.326 43.972 1.00 93.56 170 THR A C 1
ATOM 1201 O O . THR A 1 170 ? -30.833 13.359 44.154 1.00 93.56 170 THR A O 1
ATOM 1204 N N . PHE A 1 171 ? -32.773 12.264 44.281 1.00 95.06 171 PHE A N 1
ATOM 1205 C CA . PHE A 1 171 ? -33.568 13.423 44.704 1.00 95.06 171 PHE A CA 1
ATOM 1206 C C . PHE A 1 171 ? -33.530 13.715 46.213 1.00 95.06 171 PHE A C 1
ATOM 1208 O O . PHE A 1 171 ? -34.104 14.713 46.659 1.00 95.06 171 PHE A O 1
ATOM 1215 N N . ASN A 1 172 ? -32.890 12.875 47.034 1.00 90.88 172 ASN A N 1
ATOM 1216 C CA . ASN A 1 172 ? -32.953 12.999 48.497 1.00 90.88 172 ASN A CA 1
ATOM 1217 C C . ASN A 1 172 ? -32.228 14.238 49.041 1.00 90.88 172 ASN A C 1
ATOM 1219 O O . ASN A 1 172 ? -32.602 14.726 50.108 1.00 90.88 172 ASN A O 1
ATOM 1223 N N . GLY A 1 173 ? -31.253 14.789 48.309 1.00 88.94 173 GLY A N 1
ATOM 1224 C CA . GLY A 1 173 ? -30.607 16.058 48.659 1.00 88.94 173 GLY A CA 1
ATOM 1225 C C . GLY A 1 173 ? -31.493 17.298 48.483 1.00 88.94 173 GLY A C 1
ATOM 1226 O O . GLY A 1 173 ? -31.188 18.335 49.070 1.00 88.94 173 GLY A O 1
ATOM 1227 N N . LEU A 1 174 ? -32.590 17.211 47.715 1.00 93.38 174 LEU A N 1
ATOM 1228 C CA . LEU A 1 174 ? -33.465 18.352 47.423 1.00 93.38 174 LEU A CA 1
ATOM 1229 C C . LEU A 1 174 ? -34.322 18.742 48.648 1.00 93.38 174 LEU A C 1
ATOM 1231 O O . LEU A 1 174 ? -35.099 17.895 49.120 1.00 93.38 174 LEU A O 1
ATOM 1235 N N . PRO A 1 175 ? -34.238 20.002 49.134 1.00 91.31 175 PRO A N 1
ATOM 1236 C CA . PRO A 1 175 ? -35.049 20.515 50.239 1.00 91.31 175 PRO A CA 1
ATOM 1237 C C . PRO A 1 175 ? -36.559 20.277 50.095 1.00 91.31 175 PRO A C 1
ATOM 1239 O O . PRO A 1 175 ? -37.134 20.359 49.017 1.00 91.31 175 PRO A O 1
ATOM 1242 N N . SER A 1 176 ? -37.231 20.028 51.218 1.00 84.75 176 SER A N 1
ATOM 1243 C CA . SER A 1 176 ? -38.680 19.772 51.291 1.00 84.75 176 SER A CA 1
ATOM 1244 C C . SER A 1 176 ? -39.546 21.036 51.438 1.00 84.75 176 SER A C 1
ATOM 1246 O O . SER A 1 176 ? -40.736 20.938 51.733 1.00 84.75 176 SER A O 1
ATOM 1248 N N . GLY A 1 177 ? -38.955 22.224 51.276 1.00 88.88 177 GLY A N 1
ATOM 1249 C CA . GLY A 1 177 ? -39.654 23.507 51.373 1.00 88.88 177 GLY A CA 1
ATOM 1250 C C . GLY A 1 177 ? -40.457 23.868 50.118 1.00 88.88 177 GLY A C 1
ATOM 1251 O O . GLY A 1 177 ? -40.472 23.149 49.124 1.00 88.88 177 GLY A O 1
ATOM 1252 N N . THR A 1 178 ? -41.104 25.033 50.147 1.00 94.19 178 THR A N 1
ATOM 1253 C CA . THR A 1 178 ? -41.797 25.616 48.983 1.00 94.19 178 THR A CA 1
ATOM 1254 C C . THR A 1 178 ? -40.882 26.440 48.073 1.00 94.19 178 THR A C 1
ATOM 1256 O O . THR A 1 178 ? -41.338 26.902 47.028 1.00 94.19 178 THR A O 1
ATOM 1259 N N . THR A 1 179 ? -39.610 26.633 48.443 1.00 96.31 179 THR A N 1
ATOM 1260 C CA . THR A 1 179 ? -38.622 27.390 47.660 1.00 96.31 179 THR A CA 1
ATOM 1261 C C . THR A 1 179 ? -37.224 26.768 47.712 1.00 96.31 179 THR A C 1
ATOM 1263 O O . THR A 1 179 ? -36.876 26.070 48.667 1.00 96.31 179 THR A O 1
ATOM 1266 N N . ILE A 1 180 ? -36.403 27.086 46.707 1.00 95.50 180 ILE A N 1
ATOM 1267 C CA . ILE A 1 180 ? -34.970 26.777 46.631 1.00 95.50 180 ILE A CA 1
ATOM 1268 C C . ILE A 1 180 ? -34.181 28.067 46.375 1.00 95.50 180 ILE A C 1
ATOM 1270 O O . ILE A 1 180 ? -34.442 28.788 45.419 1.00 95.50 180 ILE A O 1
ATOM 1274 N N . GLN A 1 181 ? -33.265 28.428 47.281 1.00 95.25 181 GLN A N 1
ATOM 1275 C CA . GLN A 1 181 ? -32.588 29.744 47.296 1.00 95.25 181 GLN A CA 1
ATOM 1276 C C . GLN A 1 181 ? -33.541 30.955 47.127 1.00 95.25 181 GLN A C 1
ATOM 1278 O O . GLN A 1 181 ? -33.186 31.963 46.523 1.00 95.25 181 GLN A O 1
ATOM 1283 N N . GLY A 1 182 ? -34.777 30.852 47.630 1.00 94.94 182 GLY A N 1
ATOM 1284 C CA . GLY A 1 182 ? -35.820 31.875 47.475 1.00 94.94 182 GLY A CA 1
ATOM 1285 C C . GLY A 1 182 ? -36.682 31.756 46.209 1.00 94.94 182 GLY A C 1
ATOM 1286 O O . GLY A 1 182 ? -37.768 32.331 46.182 1.00 94.94 182 GLY A O 1
ATOM 1287 N N . GLN A 1 183 ? -36.281 30.964 45.210 1.00 96.31 183 GLN A N 1
ATOM 1288 C CA . GLN A 1 183 ? -37.096 30.684 44.024 1.00 96.31 183 GLN A CA 1
ATOM 1289 C C . GLN A 1 183 ? -38.236 29.721 44.374 1.00 96.31 183 GLN A C 1
ATOM 1291 O O . GLN A 1 183 ? -37.993 28.616 44.855 1.00 96.31 183 GLN A O 1
ATOM 1296 N N . SER A 1 184 ? -39.484 30.128 44.136 1.00 97.19 184 SER A N 1
ATOM 1297 C CA . SER A 1 184 ? -40.691 29.305 44.341 1.00 97.19 184 SER A CA 1
ATOM 1298 C C . SER A 1 184 ? -41.131 28.529 43.096 1.00 97.19 184 SER A C 1
ATOM 1300 O O . SER A 1 184 ? -42.068 27.734 43.162 1.00 97.19 184 SER A O 1
ATOM 1302 N N . GLN A 1 185 ? -40.465 28.768 41.968 1.00 97.69 185 GLN A N 1
ATOM 1303 C CA . GLN A 1 185 ? -40.834 28.313 40.634 1.00 97.69 185 GLN A CA 1
ATOM 1304 C C . GLN A 1 185 ? -39.624 27.676 39.947 1.00 97.69 185 GLN A C 1
ATOM 1306 O O . GLN A 1 185 ? -38.504 28.161 40.111 1.00 97.69 185 GLN A O 1
ATOM 1311 N N . VAL A 1 186 ? -39.869 26.621 39.174 1.00 98.06 186 VAL A N 1
ATOM 1312 C CA . VAL A 1 186 ? -38.873 25.883 38.388 1.00 98.06 186 VAL A CA 1
ATOM 1313 C C . VAL A 1 186 ? -39.409 25.685 36.969 1.00 98.06 186 VAL A C 1
ATOM 1315 O O . VAL A 1 186 ? -40.577 25.337 36.792 1.00 98.06 186 VAL A O 1
ATOM 1318 N N . LEU A 1 187 ? -38.581 25.907 35.954 1.00 97.94 187 LEU A N 1
ATOM 1319 C CA . LEU A 1 187 ? -38.889 25.589 34.562 1.00 97.94 187 LEU A CA 1
ATOM 1320 C C . LEU A 1 187 ? -38.727 24.080 34.320 1.00 97.94 187 LEU A C 1
ATOM 1322 O O . LEU A 1 187 ? -37.695 23.498 34.645 1.00 97.94 187 LEU A O 1
ATOM 1326 N N . VAL A 1 188 ? -39.749 23.443 33.751 1.00 98.12 188 VAL A N 1
ATOM 1327 C CA . VAL A 1 188 ? -39.725 22.018 33.402 1.00 98.12 188 VAL A CA 1
ATOM 1328 C C . VAL A 1 188 ? -40.006 21.861 31.916 1.00 98.12 188 VAL A C 1
ATOM 1330 O O . VAL A 1 188 ? -41.007 22.369 31.410 1.00 98.12 188 VAL A O 1
ATOM 1333 N N . PHE A 1 189 ? -39.122 21.162 31.214 1.00 97.75 189 PHE A N 1
ATOM 1334 C CA . PHE A 1 189 ? -39.198 20.987 29.765 1.00 97.75 189 PHE A CA 1
ATOM 1335 C C . PHE A 1 189 ? -40.178 19.880 29.367 1.00 97.75 189 PHE A C 1
ATOM 1337 O O . PHE A 1 189 ? -40.423 18.961 30.146 1.00 97.75 189 PHE A O 1
ATOM 1344 N N . GLU A 1 190 ? -40.714 19.927 28.145 1.00 96.75 190 GLU A N 1
ATOM 1345 C CA . GLU A 1 190 ? -41.673 18.926 27.631 1.00 96.75 190 GLU A CA 1
ATOM 1346 C C . GLU A 1 190 ? -41.192 17.475 27.829 1.00 96.75 190 GLU A C 1
ATOM 1348 O O . GLU A 1 190 ? -41.943 16.644 28.346 1.00 96.75 190 GLU A O 1
ATOM 1353 N N . ALA A 1 191 ? -39.905 17.206 27.560 1.00 97.19 191 ALA A N 1
ATOM 1354 C CA . ALA A 1 191 ? -39.274 15.901 27.782 1.00 97.19 191 ALA A CA 1
ATOM 1355 C C . ALA A 1 191 ? -39.498 15.366 29.208 1.00 97.19 191 ALA A C 1
ATOM 1357 O O . ALA A 1 191 ? -39.782 14.185 29.399 1.00 97.19 191 ALA A O 1
ATOM 1358 N N . GLN A 1 192 ? -39.386 16.256 30.199 1.00 98.00 192 GLN A N 1
ATOM 1359 C CA . GLN A 1 192 ? -39.504 15.985 31.632 1.00 98.00 192 GLN A CA 1
ATOM 1360 C C . GLN A 1 192 ? -40.980 15.941 32.064 1.00 98.00 192 GLN A C 1
ATOM 1362 O O . GLN A 1 192 ? -41.377 15.059 32.824 1.00 98.00 192 GLN A O 1
ATOM 1367 N N . LEU A 1 193 ? -41.828 16.823 31.515 1.00 97.19 193 LEU A N 1
ATOM 1368 C CA . LEU A 1 193 ? -43.282 16.806 31.723 1.00 97.19 193 LEU A CA 1
ATOM 1369 C C . LEU A 1 193 ? -43.911 15.486 31.247 1.00 97.19 193 LEU A C 1
ATOM 1371 O O . LEU A 1 193 ? -44.823 14.972 31.902 1.00 97.19 193 LEU A O 1
ATOM 1375 N N . LYS A 1 194 ? -43.407 14.891 30.155 1.00 95.94 194 LYS A N 1
ATOM 1376 C CA . LYS A 1 194 ? -43.838 13.564 29.684 1.00 95.94 194 LYS A CA 1
ATOM 1377 C C . LYS A 1 194 ? -43.519 12.442 30.665 1.00 95.94 194 LYS A C 1
ATOM 1379 O O . LYS A 1 194 ? -44.332 11.528 30.786 1.00 95.94 194 LYS A O 1
ATOM 1384 N N . LEU A 1 195 ? -42.399 12.507 31.394 1.00 95.31 195 LEU A N 1
ATOM 1385 C CA . LEU A 1 195 ? -42.039 11.497 32.407 1.00 95.31 195 LEU A CA 1
ATOM 1386 C C . LEU A 1 195 ? -43.089 11.401 33.520 1.00 95.31 195 LEU A C 1
ATOM 1388 O O . LEU A 1 195 ? -43.249 10.343 34.123 1.00 95.31 195 LEU A O 1
ATOM 1392 N N . TRP A 1 196 ? -43.815 12.497 33.754 1.00 95.00 196 TRP A N 1
ATOM 1393 C CA . TRP A 1 196 ? -44.881 12.617 34.749 1.00 95.00 196 TRP A CA 1
ATOM 1394 C C . TRP A 1 196 ? -46.293 12.565 34.136 1.00 95.00 196 TRP A C 1
ATOM 1396 O O . TRP A 1 196 ? -47.280 12.818 34.824 1.00 95.00 196 TRP A O 1
ATOM 1406 N N . GLY A 1 197 ? -46.408 12.289 32.831 1.00 93.38 197 GLY A N 1
ATOM 1407 C CA . GLY A 1 197 ? -47.682 12.260 32.104 1.00 93.38 197 GLY A CA 1
ATOM 1408 C C . GLY A 1 197 ? -48.389 13.617 31.966 1.00 93.38 197 GLY A C 1
ATOM 1409 O O . GLY A 1 197 ? -49.581 13.643 31.668 1.00 93.38 197 GLY A O 1
ATOM 1410 N N . LEU A 1 198 ? -47.687 14.736 32.186 1.00 94.50 198 LEU A N 1
ATOM 1411 C CA . LEU A 1 198 ? -48.256 16.092 32.154 1.00 94.50 198 LEU A CA 1
ATOM 1412 C C . LEU A 1 198 ? -48.216 16.752 30.765 1.00 94.50 198 LEU A C 1
ATOM 1414 O O . LEU A 1 198 ? -48.864 17.778 30.565 1.00 94.50 198 LEU A O 1
ATOM 1418 N N . ALA A 1 199 ? -47.494 16.161 29.811 1.00 93.94 199 ALA A N 1
ATOM 1419 C CA . ALA A 1 199 ? -47.412 16.603 28.420 1.00 93.94 199 ALA A CA 1
ATOM 1420 C C . ALA A 1 199 ? -47.959 15.529 27.455 1.00 93.94 199 ALA A C 1
ATOM 1422 O O . ALA A 1 199 ? -47.792 14.330 27.709 1.00 93.94 199 ALA A O 1
ATOM 1423 N N . PRO A 1 200 ? -48.611 15.914 26.340 1.00 90.69 200 PRO A N 1
ATOM 1424 C CA . PRO A 1 200 ? -49.160 14.960 25.381 1.00 90.69 200 PRO A CA 1
ATOM 1425 C C . PRO A 1 200 ? -48.040 14.254 24.607 1.00 90.69 200 PRO A C 1
ATOM 1427 O O . PRO A 1 200 ? -47.035 14.863 24.246 1.00 90.69 200 PRO A O 1
ATOM 1430 N N . SER A 1 201 ? -48.233 12.979 24.260 1.00 85.12 201 SER A N 1
ATOM 1431 C CA . SER A 1 201 ? -47.233 12.171 23.536 1.00 85.12 201 SER A CA 1
ATOM 1432 C C . SER A 1 201 ? -46.815 12.744 22.173 1.00 85.12 201 SER A C 1
ATOM 1434 O O . SER A 1 201 ? -45.749 12.399 21.670 1.00 85.12 201 SER A O 1
ATOM 1436 N N . THR A 1 202 ? -47.615 13.642 21.593 1.00 88.06 202 THR A N 1
ATOM 1437 C CA . THR A 1 202 ? -47.342 14.352 20.333 1.00 88.06 202 THR A CA 1
ATOM 1438 C C . THR A 1 202 ? -46.584 15.674 20.496 1.00 88.06 202 THR A C 1
ATOM 1440 O O . THR A 1 202 ? -46.301 16.309 19.486 1.00 88.06 202 THR A O 1
ATOM 1443 N N . ALA A 1 203 ? -46.274 16.128 21.718 1.00 91.38 203 ALA A N 1
ATOM 1444 C CA . ALA A 1 203 ? -45.468 17.336 21.922 1.00 91.38 203 ALA A CA 1
ATOM 1445 C C . ALA A 1 203 ? -44.041 17.150 21.377 1.00 91.38 203 ALA A C 1
ATOM 1447 O O . ALA A 1 203 ? -43.476 16.057 21.497 1.00 91.38 203 ALA A O 1
ATOM 1448 N N . THR A 1 204 ? -43.469 18.209 20.802 1.00 95.62 204 THR A N 1
ATOM 1449 C CA . THR A 1 204 ? -42.042 18.288 20.458 1.00 95.62 204 THR A CA 1
ATOM 1450 C C . THR A 1 204 ? -41.257 18.561 21.730 1.00 95.62 204 THR A C 1
ATOM 1452 O O . THR A 1 204 ? -41.472 19.590 22.365 1.00 95.62 204 THR A O 1
ATOM 1455 N N . ASP A 1 205 ? -40.356 17.658 22.102 1.00 97.31 205 ASP A N 1
ATOM 1456 C CA . ASP A 1 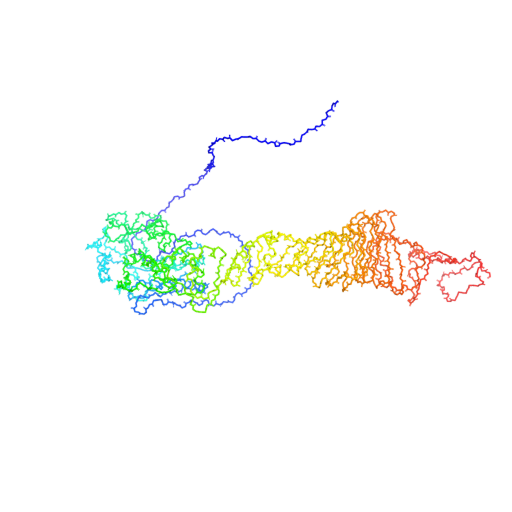205 ? -39.622 17.779 23.361 1.00 97.31 205 ASP A CA 1
ATOM 1457 C C . ASP A 1 205 ? -38.425 18.718 23.230 1.00 97.31 205 ASP A C 1
ATOM 1459 O O . ASP A 1 205 ? -38.205 19.598 24.064 1.00 97.31 205 ASP A O 1
ATOM 1463 N N . GLY A 1 206 ? -37.699 18.567 22.125 1.00 97.50 206 GLY A N 1
ATOM 1464 C CA . GLY A 1 206 ? -36.514 19.342 21.811 1.00 97.50 206 GLY A CA 1
ATOM 1465 C C . GLY A 1 206 ? -36.137 19.269 20.338 1.00 97.50 206 GLY A C 1
ATOM 1466 O O . GLY A 1 206 ? -36.783 18.606 19.519 1.00 97.50 206 GLY A O 1
ATOM 1467 N N . GLN A 1 207 ? -35.054 19.957 20.004 1.00 97.88 207 GLN A N 1
ATOM 1468 C CA . GLN A 1 207 ? -34.486 19.997 18.665 1.00 97.88 207 GLN A CA 1
ATOM 1469 C C . GLN A 1 207 ? -32.961 19.929 18.727 1.00 97.88 207 GLN A C 1
ATOM 1471 O O . GLN A 1 207 ? -32.367 20.419 19.684 1.00 97.88 207 GLN A O 1
ATOM 1476 N N . ALA A 1 208 ? -32.343 19.355 17.697 1.00 97.88 208 ALA A N 1
ATOM 1477 C CA . ALA A 1 208 ? -30.896 19.274 17.538 1.00 97.88 208 ALA A CA 1
ATOM 1478 C C . ALA A 1 208 ? -30.485 19.619 16.100 1.00 97.88 208 ALA A C 1
ATOM 1480 O O . ALA A 1 208 ? -31.116 19.182 15.130 1.00 97.88 208 ALA A O 1
ATOM 1481 N N . ILE A 1 209 ? -29.421 20.406 15.964 1.00 96.56 209 ILE A N 1
ATOM 1482 C CA . ILE A 1 209 ? -28.861 20.867 14.695 1.00 96.56 209 ILE A CA 1
ATOM 1483 C C . ILE A 1 209 ? -27.414 20.383 14.609 1.00 96.56 209 ILE A C 1
ATOM 1485 O O . ILE A 1 209 ? -26.627 20.604 15.522 1.00 96.56 209 ILE A O 1
ATOM 1489 N N . PHE A 1 210 ? -27.061 19.741 13.500 1.00 97.19 210 PHE A N 1
ATOM 1490 C CA . PHE A 1 210 ? -25.732 19.179 13.269 1.00 97.19 210 PHE A CA 1
ATOM 1491 C C . PHE A 1 210 ? -25.102 19.790 12.012 1.00 97.19 210 PHE A C 1
ATOM 1493 O O . PHE A 1 210 ? -25.747 19.816 10.955 1.00 97.19 210 PHE A O 1
ATOM 1500 N N . ALA A 1 211 ? -23.848 20.247 12.107 1.00 94.75 211 ALA A N 1
ATOM 1501 C CA . ALA A 1 211 ? -23.093 20.715 10.948 1.00 94.75 211 ALA A CA 1
ATOM 1502 C C . ALA A 1 211 ? -22.820 19.586 9.942 1.00 94.75 211 ALA A C 1
ATOM 1504 O O . ALA A 1 211 ? -22.700 18.407 10.288 1.00 94.75 211 ALA A O 1
ATOM 1505 N N . THR A 1 212 ? -22.711 19.956 8.666 1.00 94.62 212 THR A N 1
ATOM 1506 C CA . THR A 1 212 ? -22.594 18.994 7.561 1.00 94.62 212 THR A CA 1
ATOM 1507 C C . THR A 1 212 ? -21.223 18.322 7.456 1.00 94.62 212 THR A C 1
ATOM 1509 O O . THR A 1 212 ? -21.097 17.298 6.785 1.00 94.62 212 THR A O 1
ATOM 1512 N N . ASP A 1 213 ? -20.225 18.847 8.167 1.00 92.31 213 ASP A N 1
ATOM 1513 C CA . ASP A 1 213 ? -18.820 18.433 8.172 1.00 92.31 213 ASP A CA 1
ATOM 1514 C C . ASP A 1 213 ? -18.359 17.749 9.477 1.00 92.31 213 ASP A C 1
ATOM 1516 O O . ASP A 1 213 ? -17.167 17.489 9.651 1.00 92.31 213 ASP A O 1
ATOM 1520 N N . ILE A 1 214 ? -19.285 17.381 10.375 1.00 91.25 214 ILE A N 1
ATOM 1521 C CA . ILE A 1 214 ? -18.976 16.504 11.519 1.00 91.25 214 ILE A CA 1
ATOM 1522 C C . ILE A 1 214 ? -18.451 15.158 11.001 1.00 91.25 214 ILE A C 1
ATOM 1524 O O . ILE A 1 214 ? -19.098 14.494 10.188 1.00 91.25 214 ILE A O 1
ATOM 1528 N N . ASN A 1 215 ? -17.300 14.712 11.515 1.00 90.38 215 ASN A N 1
ATOM 1529 C CA . ASN A 1 215 ? -16.726 13.415 11.157 1.00 90.38 215 ASN A CA 1
ATOM 1530 C C . ASN A 1 215 ? -17.710 12.267 11.502 1.00 90.38 215 ASN A C 1
ATOM 1532 O O . ASN A 1 215 ? -18.041 12.092 12.681 1.00 90.38 215 ASN A O 1
ATOM 1536 N N . PRO A 1 216 ? -18.136 11.431 10.529 1.00 90.44 216 PRO A N 1
ATOM 1537 C CA . PRO A 1 216 ? -19.083 10.341 10.768 1.00 90.44 216 PRO A CA 1
ATOM 1538 C C . PRO A 1 216 ? -18.668 9.326 11.843 1.00 90.44 216 PRO A C 1
ATOM 1540 O O . PRO A 1 216 ? -19.543 8.681 12.419 1.00 90.44 216 PRO A O 1
ATOM 1543 N N . SER A 1 217 ? -17.371 9.176 12.148 1.00 90.38 217 SER A N 1
ATOM 1544 C CA . SER A 1 217 ? -16.929 8.310 13.253 1.00 90.38 217 SER A CA 1
ATOM 1545 C C . SER A 1 217 ? -17.266 8.886 14.631 1.00 90.38 217 SER A C 1
ATOM 1547 O O . SER A 1 217 ? -17.514 8.113 15.554 1.00 90.38 217 SER A O 1
ATOM 1549 N N . LEU A 1 218 ? -17.298 10.219 14.760 1.00 92.12 218 LEU A N 1
ATOM 1550 C CA . LEU A 1 218 ? -17.557 10.968 15.998 1.00 92.12 218 LEU A CA 1
ATOM 1551 C C . LEU A 1 218 ? -19.049 11.256 16.216 1.00 92.12 218 LEU A C 1
ATOM 1553 O O . LEU A 1 218 ? -19.482 11.398 17.359 1.00 92.12 218 LEU A O 1
ATOM 1557 N N . LEU A 1 219 ? -19.846 11.262 15.144 1.00 94.62 219 LEU A N 1
ATOM 1558 C CA . LEU A 1 219 ? -21.252 11.662 15.174 1.00 94.62 219 LEU A CA 1
ATOM 1559 C C . LEU A 1 219 ? -22.126 10.959 16.241 1.00 94.62 219 LEU A C 1
ATOM 1561 O O . LEU A 1 219 ? -22.928 11.661 16.846 1.00 94.62 219 LEU A O 1
ATOM 1565 N N . PRO A 1 220 ? -22.008 9.646 16.542 1.00 97.06 220 PRO A N 1
ATOM 1566 C CA . PRO A 1 220 ? -22.755 9.039 17.650 1.00 97.06 220 PRO A CA 1
ATOM 1567 C C . PRO A 1 220 ? -22.534 9.695 19.025 1.00 97.06 220 PRO A C 1
ATOM 1569 O O . PRO A 1 220 ? -23.500 9.880 19.753 1.00 97.06 220 PRO A O 1
ATOM 1572 N N . GLY A 1 221 ? -21.299 10.055 19.388 1.00 95.00 221 GLY A N 1
ATOM 1573 C CA . GLY A 1 221 ? -20.982 10.723 20.659 1.00 95.00 221 GLY A CA 1
ATOM 1574 C C . GLY A 1 221 ? -21.495 12.158 20.697 1.00 95.00 221 GLY A C 1
ATOM 1575 O O . GLY A 1 221 ? -22.195 12.531 21.633 1.00 95.00 221 GLY A O 1
ATOM 1576 N N . VAL A 1 222 ? -21.270 12.917 19.619 1.00 96.38 222 VAL A N 1
ATOM 1577 C CA . VAL A 1 222 ? -21.851 14.2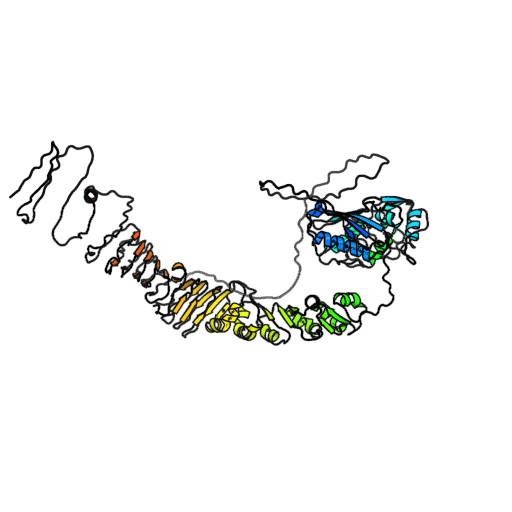63 19.449 1.00 96.38 222 VAL A CA 1
ATOM 1578 C C . VAL A 1 222 ? -23.385 14.199 19.516 1.00 96.38 222 VAL A C 1
ATOM 1580 O O . VAL A 1 222 ? -24.025 15.022 20.152 1.00 96.38 222 VAL A O 1
ATOM 1583 N N . ALA A 1 223 ? -24.013 13.167 18.954 1.00 97.88 223 ALA A N 1
ATOM 1584 C CA . ALA A 1 223 ? -25.455 12.986 19.060 1.00 97.88 223 ALA A CA 1
ATOM 1585 C C . ALA A 1 223 ? -25.930 12.581 20.471 1.00 97.88 223 ALA A C 1
ATOM 1587 O O . ALA A 1 223 ? -27.057 12.913 20.822 1.00 97.88 223 ALA A O 1
ATOM 1588 N N . LEU A 1 224 ? -25.118 11.926 21.313 1.00 98.12 224 LEU A N 1
ATOM 1589 C CA . LEU A 1 224 ? -25.450 11.755 22.739 1.00 98.12 224 LEU A CA 1
ATOM 1590 C C . LEU A 1 224 ? -25.418 13.100 23.479 1.00 98.12 224 LEU A C 1
ATOM 1592 O O . LEU A 1 224 ? -26.319 13.377 24.273 1.00 98.12 224 LEU A O 1
ATOM 1596 N N . HIS A 1 225 ? -24.421 13.938 23.185 1.00 97.75 225 HIS A N 1
ATOM 1597 C CA . HIS A 1 225 ? -24.302 15.300 23.710 1.00 97.75 225 HIS A CA 1
ATOM 1598 C C . HIS A 1 225 ? -25.565 16.121 23.399 1.00 97.75 225 HIS A C 1
ATOM 1600 O O . HIS A 1 225 ? -26.265 16.571 24.310 1.00 97.75 225 HIS A O 1
ATOM 1606 N N . GLU A 1 226 ? -25.916 16.211 22.113 1.00 97.94 226 GLU A N 1
ATOM 1607 C CA . GLU A 1 226 ? -27.032 17.024 21.623 1.00 97.94 226 GLU A CA 1
ATOM 1608 C C . GLU A 1 226 ? -28.409 16.493 22.013 1.00 97.94 226 GLU A C 1
ATOM 1610 O O . GLU A 1 226 ? -29.262 17.239 22.501 1.00 97.94 226 GLU A O 1
ATOM 1615 N N . LEU A 1 227 ? -28.660 15.192 21.817 1.00 98.50 227 LEU A N 1
ATOM 1616 C CA . LEU A 1 227 ? -29.974 14.629 22.123 1.00 98.50 227 LEU A CA 1
ATOM 1617 C C . LEU A 1 227 ? -30.309 14.802 23.608 1.00 98.50 227 LEU A C 1
ATOM 1619 O O . LEU A 1 227 ? -31.483 14.921 23.930 1.00 98.50 227 LEU A O 1
ATOM 1623 N N . THR A 1 228 ? -29.311 14.875 24.499 1.00 98.25 228 THR A N 1
ATOM 1624 C CA . THR A 1 228 ? -29.532 15.066 25.940 1.00 98.25 228 THR A CA 1
ATOM 1625 C C . THR A 1 228 ? -29.680 16.528 26.363 1.00 98.25 228 THR A C 1
ATOM 1627 O O . THR A 1 228 ? -30.477 16.786 27.268 1.00 98.25 228 THR A O 1
ATOM 1630 N N . HIS A 1 229 ? -29.077 17.502 25.666 1.00 98.06 229 HIS A N 1
ATOM 1631 C CA . HIS A 1 229 ? -29.516 18.905 25.779 1.00 98.06 229 HIS A CA 1
ATOM 1632 C C . HIS A 1 229 ? -30.999 19.034 25.409 1.00 98.06 229 HIS A C 1
ATOM 1634 O O . HIS A 1 229 ? -31.772 19.631 26.154 1.00 98.06 229 HIS A O 1
ATOM 1640 N N . ALA A 1 230 ? -31.436 18.380 24.325 1.00 98.06 230 ALA A N 1
ATOM 1641 C CA . ALA A 1 230 ? -32.846 18.321 23.932 1.00 98.06 230 ALA A CA 1
ATOM 1642 C C . ALA A 1 230 ? -33.767 17.612 24.957 1.00 98.06 230 ALA A C 1
ATOM 1644 O O . ALA A 1 230 ? -34.983 17.783 24.887 1.00 98.06 230 ALA A O 1
ATOM 1645 N N . LEU A 1 231 ? -33.217 16.878 25.940 1.00 97.81 231 LEU A N 1
ATOM 1646 C CA . LEU A 1 231 ? -33.956 16.334 27.096 1.00 97.81 231 LEU A CA 1
ATOM 1647 C C . LEU A 1 231 ? -33.930 17.246 28.341 1.00 97.81 231 LEU A C 1
ATOM 1649 O O . LEU A 1 231 ? -34.521 16.901 29.368 1.00 97.81 231 LEU A O 1
ATOM 1653 N N . GLY A 1 232 ? -33.252 18.395 28.272 1.00 96.50 232 GLY A N 1
ATOM 1654 C CA . GLY A 1 232 ? -33.115 19.350 29.373 1.00 96.50 232 GLY A CA 1
ATOM 1655 C C . GLY A 1 232 ? -31.767 19.337 30.103 1.00 96.50 232 GLY A C 1
ATOM 1656 O O . GLY A 1 232 ? -31.691 19.899 31.192 1.00 96.50 232 GLY A O 1
ATOM 1657 N N . ARG A 1 233 ? -30.699 18.743 29.541 1.00 97.31 233 ARG A N 1
ATOM 1658 C CA . ARG A 1 233 ? -29.307 18.902 30.029 1.00 97.31 233 ARG A CA 1
ATOM 1659 C C . ARG A 1 233 ? -28.746 20.285 29.651 1.00 97.31 233 ARG A C 1
ATOM 1661 O O . ARG A 1 233 ? -27.707 20.361 29.015 1.00 97.31 233 ARG A O 1
ATOM 1668 N N . VAL A 1 234 ? -29.452 21.377 29.945 1.00 94.31 234 VAL A N 1
ATOM 1669 C CA . VAL A 1 234 ? -29.010 22.750 29.625 1.00 94.31 234 VAL A CA 1
ATOM 1670 C C . VAL A 1 234 ? -29.719 23.780 30.523 1.00 94.31 234 VAL A C 1
ATOM 1672 O O . VAL A 1 234 ? -30.951 23.779 30.562 1.00 94.31 234 VAL A O 1
ATOM 1675 N N . PRO A 1 235 ? -28.979 24.642 31.254 1.00 94.44 235 PRO A N 1
ATOM 1676 C CA . PRO A 1 235 ? -29.561 25.659 32.122 1.00 94.44 235 PRO A CA 1
ATOM 1677 C C . PRO A 1 235 ? -29.924 26.930 31.349 1.00 94.44 235 PRO A C 1
ATOM 1679 O O . PRO A 1 235 ? -29.102 27.457 30.598 1.00 94.44 235 PRO A O 1
ATOM 1682 N N . TYR A 1 236 ? -31.105 27.496 31.605 1.00 90.44 236 TYR A N 1
ATOM 1683 C CA . TYR A 1 236 ? -31.512 28.785 31.020 1.00 90.44 236 TYR A CA 1
ATOM 1684 C C . TYR A 1 236 ? -31.464 29.947 32.021 1.00 90.44 236 TYR A C 1
ATOM 1686 O O . TYR A 1 236 ? -31.021 31.042 31.662 1.00 90.44 236 TYR A O 1
ATOM 1694 N N . GLY A 1 237 ? -31.855 29.729 33.281 1.00 83.19 237 GLY A N 1
ATOM 1695 C CA . GLY A 1 237 ? -31.849 30.761 34.326 1.00 83.19 237 GLY A CA 1
ATOM 1696 C C . GLY A 1 237 ? -32.688 32.020 34.003 1.00 83.19 237 GLY A C 1
ATOM 1697 O O . GLY A 1 237 ? -33.420 32.079 33.016 1.00 83.19 237 GLY A O 1
ATOM 1698 N N . PRO A 1 238 ? -32.629 33.071 34.849 1.00 90.94 238 PRO A N 1
ATOM 1699 C CA . PRO A 1 238 ? -32.260 33.031 36.268 1.00 90.94 238 PRO A CA 1
ATOM 1700 C C . PRO A 1 238 ? -33.358 32.383 37.140 1.00 90.94 238 PRO A C 1
ATOM 1702 O O . PRO A 1 238 ? -33.171 32.193 38.344 1.00 90.94 238 PRO A O 1
ATOM 1705 N N . THR A 1 239 ? -34.515 32.056 36.552 1.00 94.31 239 THR A N 1
ATOM 1706 C CA . THR A 1 239 ? -35.437 31.050 37.093 1.00 94.31 239 THR A CA 1
ATOM 1707 C C . THR A 1 239 ? -34.799 29.677 36.876 1.00 94.31 239 THR A C 1
ATOM 1709 O O . THR A 1 239 ? -34.463 29.382 35.732 1.00 94.31 239 THR A O 1
ATOM 1712 N N . PRO A 1 240 ? -34.615 28.854 37.921 1.00 97.31 240 PRO A N 1
ATOM 1713 C CA . PRO A 1 240 ? -33.994 27.545 37.773 1.00 97.31 240 PRO A CA 1
ATOM 1714 C C . PRO A 1 240 ? -34.858 26.620 36.922 1.00 97.31 240 PRO A C 1
ATOM 1716 O O . PRO A 1 240 ? -36.086 26.665 36.990 1.00 97.31 240 PRO A O 1
ATOM 1719 N N . ASP A 1 241 ? -34.211 25.735 36.186 1.00 97.75 241 ASP A N 1
ATOM 1720 C CA . ASP A 1 241 ? -34.786 24.515 35.624 1.00 97.75 241 ASP A CA 1
ATOM 1721 C C . ASP A 1 241 ? -34.366 23.292 36.466 1.00 97.75 241 ASP A C 1
ATOM 1723 O O . ASP A 1 241 ? -33.775 23.437 37.539 1.00 97.75 241 ASP A O 1
ATOM 1727 N N . ILE A 1 242 ? -34.711 22.073 36.032 1.00 98.31 242 ILE A N 1
ATOM 1728 C CA . ILE A 1 242 ? -34.352 20.846 36.769 1.00 98.31 242 ILE A CA 1
ATOM 1729 C C . ILE A 1 242 ? -32.831 20.619 36.801 1.00 98.31 242 ILE A C 1
ATOM 1731 O O . ILE A 1 242 ? -32.325 20.131 37.809 1.00 98.31 242 ILE A O 1
ATOM 1735 N N . PHE A 1 243 ? -32.089 21.007 35.758 1.00 98.31 243 PHE A N 1
ATOM 1736 C CA . PHE A 1 243 ? -30.629 20.869 35.725 1.00 98.31 243 PHE A CA 1
ATOM 1737 C C . PHE A 1 243 ? -29.968 21.774 36.776 1.00 98.31 243 PHE A C 1
ATOM 1739 O O . PHE A 1 243 ? -29.137 21.327 37.574 1.00 98.31 243 PHE A O 1
ATOM 1746 N N . ASP A 1 244 ? -30.430 23.024 36.854 1.00 97.88 244 ASP A N 1
ATOM 1747 C CA . ASP A 1 244 ? -30.019 24.012 37.854 1.00 97.88 244 ASP A CA 1
ATOM 1748 C C . ASP A 1 244 ? -30.267 23.570 39.319 1.00 97.88 244 ASP A C 1
ATOM 1750 O O . ASP A 1 244 ? -29.635 24.113 40.227 1.00 97.88 244 ASP A O 1
ATOM 1754 N N . LEU A 1 245 ? -31.116 22.564 39.594 1.00 98.06 245 LEU A N 1
ATOM 1755 C CA . LEU A 1 245 ? -31.324 22.027 40.955 1.00 98.06 245 LEU A CA 1
ATOM 1756 C C . LEU A 1 245 ? -30.146 21.193 41.495 1.00 98.06 245 LEU A C 1
ATOM 1758 O O . LEU A 1 245 ? -30.089 20.952 42.703 1.00 98.06 245 LEU A O 1
ATOM 1762 N N . PHE A 1 246 ? -29.212 20.775 40.635 1.00 98.25 246 PHE A N 1
ATOM 1763 C CA . PHE A 1 246 ? -28.062 19.920 40.983 1.00 98.25 246 PHE A CA 1
ATOM 1764 C C . PHE A 1 246 ? -26.707 20.575 40.673 1.00 98.25 246 PHE A C 1
ATOM 1766 O O . PHE A 1 246 ? -25.656 19.928 40.711 1.00 98.25 246 PHE A O 1
ATOM 1773 N N . ARG A 1 247 ? -26.735 21.870 40.346 1.00 98.00 247 ARG A N 1
ATOM 1774 C CA . ARG A 1 247 ? -25.620 22.652 39.814 1.00 98.00 247 ARG A CA 1
ATOM 1775 C C . ARG A 1 247 ? -25.086 23.623 40.860 1.00 98.00 247 ARG A C 1
ATOM 1777 O O . ARG A 1 247 ? -25.591 24.732 41.019 1.00 98.00 247 ARG A O 1
ATOM 1784 N N . TYR A 1 248 ? -24.060 23.203 41.593 1.00 98.06 248 TYR A N 1
ATOM 1785 C CA . TYR A 1 248 ? -23.543 23.933 42.751 1.00 98.06 248 TYR A CA 1
ATOM 1786 C C . TYR A 1 248 ? -22.289 24.737 42.414 1.00 98.06 248 TYR A C 1
ATOM 1788 O O . TYR A 1 248 ? -21.374 24.224 41.782 1.00 98.06 248 TYR A O 1
ATOM 1796 N N . SER A 1 249 ? -22.209 25.980 42.888 1.00 97.06 249 SER A N 1
ATOM 1797 C CA . SER A 1 249 ? -20.957 26.757 42.907 1.00 97.06 249 SER A CA 1
ATOM 1798 C C . SER A 1 249 ? -20.151 26.507 44.188 1.00 97.06 249 SER A C 1
ATOM 1800 O O . SER A 1 249 ? -18.928 26.638 44.205 1.00 97.06 249 SER A O 1
ATOM 1802 N N . SER A 1 250 ? -20.836 26.122 45.268 1.00 96.94 250 SER A N 1
ATOM 1803 C CA . SER A 1 250 ? -20.268 25.668 46.541 1.00 96.94 250 SER A CA 1
ATOM 1804 C C . SER A 1 250 ? -21.327 24.907 47.347 1.00 96.94 250 SER A C 1
ATOM 1806 O O . SER A 1 250 ? -22.511 24.934 47.006 1.00 96.94 250 SER A O 1
ATOM 1808 N N . THR A 1 251 ? -20.931 24.239 48.433 1.00 96.12 251 THR A N 1
ATOM 1809 C CA . THR A 1 251 ? -21.849 23.514 49.324 1.00 96.12 251 THR A CA 1
ATOM 1810 C C . THR A 1 251 ? -23.027 24.391 49.760 1.00 96.12 251 THR A C 1
ATOM 1812 O O . THR A 1 251 ? -22.836 25.454 50.346 1.00 96.12 251 THR A O 1
ATOM 1815 N N . GLY A 1 252 ? -24.252 23.941 49.485 1.00 94.56 252 GLY A N 1
ATOM 1816 C CA . GLY A 1 252 ? -25.486 24.673 49.783 1.00 94.56 252 GLY A CA 1
ATOM 1817 C C . GLY A 1 252 ? -25.826 25.834 48.838 1.00 94.56 252 GLY A C 1
ATOM 1818 O O . GLY A 1 252 ? -26.888 26.424 49.017 1.00 94.56 252 GLY A O 1
ATOM 1819 N N . THR A 1 253 ? -24.990 26.140 47.837 1.00 97.19 253 THR A N 1
ATOM 1820 C CA . THR A 1 253 ? -25.180 27.269 46.907 1.00 97.19 253 THR A CA 1
ATOM 1821 C C . THR A 1 253 ? -25.302 26.787 45.460 1.00 97.19 253 THR A C 1
ATOM 1823 O O . THR A 1 253 ? -24.322 26.331 44.867 1.00 97.19 253 THR A O 1
ATOM 1826 N N . LEU A 1 254 ? -26.496 26.915 44.877 1.00 97.38 254 LEU A N 1
ATOM 1827 C CA . LEU A 1 254 ? -26.779 26.592 43.472 1.00 97.38 254 LEU A CA 1
ATOM 1828 C C . LEU A 1 254 ? -26.508 27.793 42.547 1.00 97.38 254 LEU A C 1
ATOM 1830 O O . LEU A 1 254 ? -26.636 28.948 42.964 1.00 97.38 254 LEU A O 1
ATOM 1834 N N . LEU A 1 255 ? -26.158 27.526 41.287 1.00 97.00 255 LEU A N 1
ATOM 1835 C CA . LEU A 1 255 ? -25.889 28.528 40.251 1.00 97.00 255 LEU A CA 1
ATOM 1836 C C . LEU A 1 255 ? -27.004 28.535 39.197 1.00 97.00 255 LEU A C 1
ATOM 1838 O O . LEU A 1 255 ? -26.985 27.708 38.295 1.00 97.00 255 LEU A O 1
ATOM 1842 N N . PHE A 1 256 ? -27.913 29.511 39.274 1.00 96.50 256 PHE A N 1
ATOM 1843 C CA . PHE A 1 256 ? -29.011 29.669 38.312 1.00 96.50 256 PHE A CA 1
ATOM 1844 C C . PHE A 1 256 ? -28.618 30.629 37.177 1.00 96.50 256 PHE A C 1
ATOM 1846 O O . PHE A 1 256 ? -28.834 31.840 37.287 1.00 96.50 256 PHE A O 1
ATOM 1853 N N . SER A 1 257 ? -27.941 30.133 36.133 1.00 93.44 257 SER A N 1
ATOM 1854 C CA . SER A 1 257 ? -27.367 30.993 35.080 1.00 93.44 257 SER A CA 1
ATOM 1855 C C . SER A 1 257 ? -26.967 30.261 33.793 1.00 93.44 257 SER A C 1
ATOM 1857 O O . SER A 1 257 ? -26.192 29.305 33.840 1.00 93.44 257 SER A O 1
ATOM 1859 N N . SER A 1 258 ? -27.383 30.818 32.654 1.00 92.50 258 SER A N 1
ATOM 1860 C CA . SER A 1 258 ? -26.982 30.458 31.282 1.00 92.50 258 SER A CA 1
ATOM 1861 C C . SER A 1 258 ? -25.775 31.247 30.741 1.00 92.50 258 SER A C 1
ATOM 1863 O O . SER A 1 258 ? -25.450 31.158 29.560 1.00 92.50 258 SER A O 1
ATOM 1865 N N . ALA A 1 259 ? -25.114 32.070 31.561 1.00 91.88 259 ALA A N 1
ATOM 1866 C CA . ALA A 1 259 ? -24.042 32.943 31.079 1.00 91.88 259 ALA A CA 1
ATOM 1867 C C . ALA A 1 259 ? -22.805 32.160 30.591 1.00 91.88 259 ALA A C 1
ATOM 1869 O O . ALA A 1 259 ? -22.324 31.269 31.289 1.00 91.88 259 ALA A O 1
ATOM 1870 N N . ILE A 1 260 ? -22.246 32.574 29.447 1.00 89.56 260 ILE A N 1
ATOM 1871 C CA . ILE A 1 260 ? -20.969 32.093 28.899 1.00 89.56 260 ILE A CA 1
ATOM 1872 C C . ILE A 1 260 ? -20.002 33.296 28.786 1.00 89.56 260 ILE A C 1
ATOM 1874 O O . ILE A 1 260 ? -20.390 34.321 28.217 1.00 89.56 260 ILE A O 1
ATOM 1878 N N . PRO A 1 261 ? -18.757 33.221 29.302 1.00 93.06 261 PRO A N 1
ATOM 1879 C CA . PRO A 1 261 ? -18.206 32.114 30.078 1.00 93.06 261 PRO A CA 1
ATOM 1880 C C . PRO A 1 261 ? -18.894 31.929 31.438 1.00 93.06 261 PRO A C 1
ATOM 1882 O O . PRO A 1 261 ? -19.172 32.905 32.140 1.00 93.06 261 PRO A O 1
ATOM 1885 N N . SER A 1 262 ? -19.141 30.678 31.827 1.00 93.00 262 SER A N 1
ATOM 1886 C CA . SER A 1 262 ? -19.877 30.369 33.060 1.00 93.00 262 SER A CA 1
ATOM 1887 C C . SER A 1 262 ? -19.085 30.730 34.319 1.00 93.00 262 SER A C 1
ATOM 1889 O O . SER A 1 262 ? -17.851 30.711 34.355 1.00 93.00 262 SER A O 1
ATOM 1891 N N . ALA A 1 263 ? -19.800 30.995 35.414 1.00 94.25 263 ALA A N 1
ATOM 1892 C CA . ALA A 1 263 ? -19.211 30.862 36.743 1.00 94.25 263 ALA A CA 1
ATOM 1893 C C . ALA A 1 263 ? -18.839 29.387 36.994 1.00 94.25 263 ALA A C 1
ATOM 1895 O O . ALA A 1 263 ? -19.474 28.479 36.457 1.00 94.25 263 ALA A O 1
ATOM 1896 N N . SER A 1 264 ? -17.794 29.142 37.790 1.00 95.25 264 SER A N 1
ATOM 1897 C CA . SER A 1 264 ? -17.371 27.772 38.107 1.00 95.25 264 SER A CA 1
ATOM 1898 C C . SER A 1 264 ? -18.453 27.056 38.923 1.00 95.25 264 SER A C 1
ATOM 1900 O O . SER A 1 264 ? -18.885 27.577 39.954 1.00 95.25 264 SER A O 1
ATOM 1902 N N . ALA A 1 265 ? -18.863 25.870 38.476 1.00 97.62 265 ALA A N 1
ATOM 1903 C CA . ALA A 1 265 ? -19.868 25.042 39.133 1.00 97.62 265 ALA A CA 1
ATOM 1904 C C . ALA A 1 265 ? -19.587 23.548 38.919 1.00 97.62 265 ALA A C 1
ATOM 1906 O O . ALA A 1 265 ? -18.792 23.172 38.061 1.00 97.62 265 ALA A O 1
ATOM 1907 N N . TYR A 1 266 ? -20.256 22.701 39.696 1.00 98.44 266 TYR A N 1
ATOM 1908 C CA . TYR A 1 266 ? -20.131 21.249 39.651 1.00 98.44 266 TYR A CA 1
ATOM 1909 C C . TYR A 1 266 ? -21.471 20.543 39.875 1.00 98.44 266 TYR A C 1
ATOM 1911 O O . TYR A 1 266 ? -22.378 21.068 40.529 1.00 98.44 266 TYR A O 1
ATOM 1919 N N . PHE A 1 267 ? -21.574 19.326 39.348 1.00 98.50 267 PHE A N 1
ATOM 1920 C CA . PHE A 1 267 ? -22.701 18.425 39.556 1.00 98.50 267 PHE A CA 1
ATOM 1921 C C . PHE A 1 267 ? -22.651 17.811 40.964 1.00 98.50 267 PHE A C 1
ATOM 1923 O O . PHE A 1 267 ? -21.595 17.348 41.414 1.00 98.50 267 PHE A O 1
ATOM 1930 N N . SER A 1 268 ? -23.781 17.802 41.677 1.00 97.75 268 SER A N 1
ATOM 1931 C CA . SER A 1 268 ? -23.910 17.180 43.000 1.00 97.75 268 SER A CA 1
ATOM 1932 C C . SER A 1 268 ? -25.358 16.809 43.339 1.00 97.75 268 SER A C 1
ATOM 1934 O O . SER A 1 268 ? -26.287 17.531 42.993 1.00 97.75 268 SER A O 1
ATOM 1936 N N . LEU A 1 269 ? -25.541 15.709 44.079 1.00 96.31 269 LEU A N 1
ATOM 1937 C CA . LEU A 1 269 ? -26.855 15.169 44.470 1.00 96.31 269 LEU A CA 1
ATOM 1938 C C . LEU A 1 269 ? -27.179 15.327 45.971 1.00 96.31 269 LEU A C 1
ATOM 1940 O O . LEU A 1 269 ? -28.281 15.006 46.407 1.00 96.31 269 LEU A O 1
ATOM 1944 N N . ASP A 1 270 ? -26.236 15.809 46.790 1.00 93.12 270 ASP A N 1
ATOM 1945 C CA . ASP A 1 270 ? -26.324 15.754 48.261 1.00 93.12 270 ASP A CA 1
ATOM 1946 C C . ASP A 1 270 ? -26.360 17.130 48.954 1.00 93.12 270 ASP A C 1
ATOM 1948 O O . ASP A 1 270 ? -26.103 17.242 50.161 1.00 93.12 270 ASP A O 1
ATOM 1952 N N . GLY A 1 271 ? -26.700 18.185 48.209 1.00 92.50 271 GLY A N 1
ATOM 1953 C CA . GLY A 1 271 ? -26.626 19.572 48.674 1.00 92.50 271 GLY A CA 1
ATOM 1954 C C . GLY A 1 271 ? -25.293 20.257 48.354 1.00 92.50 271 GLY A C 1
ATOM 1955 O O . GLY A 1 271 ? -24.928 21.212 49.041 1.00 92.50 271 GLY A O 1
ATOM 1956 N N . GLY A 1 272 ? -24.543 19.766 47.364 1.00 94.44 272 GLY A N 1
ATOM 1957 C CA . GLY A 1 272 ? -23.263 20.343 46.955 1.00 94.44 272 GLY A CA 1
ATOM 1958 C C . GLY A 1 272 ? -22.072 19.908 47.809 1.00 94.44 272 GLY A C 1
ATOM 1959 O O . GLY A 1 272 ? -21.025 20.541 47.713 1.00 94.44 272 GLY A O 1
ATOM 1960 N N . LYS A 1 273 ? -22.202 18.880 48.660 1.00 92.25 273 LYS A N 1
ATOM 1961 C CA . LYS A 1 273 ? -21.120 18.413 49.548 1.00 92.25 273 LYS A CA 1
ATOM 1962 C C . LYS A 1 273 ? -20.161 17.497 48.792 1.00 92.25 273 LYS A C 1
ATOM 1964 O O . LYS A 1 273 ? -18.948 17.657 48.895 1.00 92.25 273 LYS A O 1
ATOM 1969 N N . THR A 1 274 ? -20.711 16.565 48.016 1.00 93.25 274 THR A N 1
ATOM 1970 C CA . THR A 1 274 ? -19.961 15.675 47.128 1.00 93.25 274 THR A CA 1
ATOM 1971 C C . THR A 1 274 ? -19.954 16.266 45.727 1.00 93.25 274 THR A C 1
ATOM 1973 O O . THR A 1 274 ? -20.994 16.326 45.072 1.00 93.25 274 THR A O 1
ATOM 1976 N N . LYS A 1 275 ? -18.781 16.683 45.249 1.00 95.75 275 LYS A N 1
ATOM 1977 C CA . LYS A 1 275 ? -18.556 16.989 43.833 1.00 95.75 275 LYS A CA 1
ATOM 1978 C C . LYS A 1 275 ? -18.544 15.681 43.040 1.00 95.75 275 LYS A C 1
ATOM 1980 O O . LYS A 1 275 ? -17.737 14.806 43.343 1.00 95.75 275 LYS A O 1
ATOM 1985 N N . ILE A 1 276 ? -19.422 15.561 42.045 1.00 94.44 276 ILE A N 1
ATOM 1986 C CA . ILE A 1 276 ? -19.482 14.397 41.151 1.00 94.44 276 ILE A CA 1
ATOM 1987 C C . ILE A 1 276 ? -18.632 14.665 39.906 1.00 94.44 276 ILE A C 1
ATOM 1989 O O . ILE A 1 276 ? -17.681 13.932 39.675 1.00 94.44 276 ILE A O 1
ATOM 1993 N N . ALA A 1 277 ? -18.906 15.747 39.173 1.00 97.50 277 ALA A N 1
ATOM 1994 C CA . ALA A 1 277 ? -18.075 16.246 38.073 1.00 97.50 277 ALA A CA 1
ATOM 1995 C C . ALA A 1 277 ? -18.054 17.782 38.069 1.00 97.50 277 ALA A C 1
ATOM 1997 O O . ALA A 1 277 ? -19.006 18.410 38.532 1.00 97.50 277 ALA A O 1
ATOM 1998 N N . ASP A 1 278 ? -16.973 18.384 37.573 1.00 97.94 278 ASP A N 1
ATOM 1999 C CA . ASP A 1 278 ? -16.893 19.827 37.317 1.00 97.94 278 ASP A CA 1
ATOM 2000 C C . ASP A 1 278 ? -17.512 20.158 35.957 1.00 97.94 278 ASP A C 1
ATOM 2002 O O . ASP A 1 278 ? -17.271 19.447 34.980 1.00 97.94 278 ASP A O 1
ATOM 2006 N N . TYR A 1 279 ? -18.268 21.254 35.885 1.00 98.06 279 TYR A N 1
ATOM 2007 C CA . TYR A 1 279 ? -18.743 21.784 34.611 1.00 98.06 279 TYR A CA 1
ATOM 2008 C C . TYR A 1 279 ? -17.666 22.636 33.936 1.00 98.06 279 TYR A C 1
ATOM 2010 O O . TYR A 1 279 ? -16.862 23.306 34.597 1.00 98.06 279 TYR A O 1
ATOM 2018 N N . GLY A 1 280 ? -17.683 22.612 32.607 1.00 95.25 280 GLY A N 1
ATOM 2019 C CA . GLY A 1 280 ? -16.913 23.482 31.741 1.00 95.25 280 GLY A CA 1
ATOM 2020 C C . GLY A 1 280 ? -17.322 24.943 31.891 1.00 95.25 280 GLY A C 1
ATOM 2021 O O . GLY A 1 280 ? -18.188 25.316 32.692 1.00 95.25 280 GLY A O 1
ATOM 2022 N N . LYS A 1 281 ? -16.646 25.812 31.142 1.00 94.31 281 LYS A N 1
ATOM 2023 C CA . LYS A 1 281 ? -16.840 27.264 31.272 1.00 94.31 281 LYS A CA 1
ATOM 2024 C C . LYS A 1 281 ? -16.991 27.999 29.953 1.00 94.31 281 LYS A C 1
ATOM 2026 O O . LYS A 1 281 ? -17.373 29.164 30.006 1.00 94.31 281 LYS A O 1
ATOM 2031 N N . ASN A 1 282 ? -16.663 27.378 28.825 1.00 90.69 282 ASN A N 1
ATOM 2032 C CA . ASN A 1 282 ? -16.472 28.068 27.548 1.00 90.69 282 ASN A CA 1
ATOM 2033 C C . ASN A 1 282 ? -17.440 27.581 26.455 1.00 90.69 282 ASN A C 1
ATOM 2035 O O . ASN A 1 282 ? -17.717 28.349 25.536 1.00 90.69 282 ASN A O 1
ATOM 2039 N N . SER A 1 283 ? -17.952 26.352 26.584 1.00 91.62 283 SER A N 1
ATOM 2040 C CA . SER A 1 283 ? -19.150 25.849 25.889 1.00 91.62 283 SER A CA 1
ATOM 2041 C C . SER A 1 283 ? -20.424 26.189 26.683 1.00 91.62 283 SER A C 1
ATOM 2043 O O . SER A 1 283 ? -20.398 27.040 27.584 1.00 91.62 283 SER A O 1
ATOM 2045 N N . ASP A 1 284 ? -21.532 25.520 26.363 1.00 88.62 284 ASP A N 1
ATOM 2046 C CA . ASP A 1 284 ? -22.785 25.615 27.093 1.00 88.62 284 ASP A CA 1
ATOM 2047 C C . ASP A 1 284 ? -22.604 25.260 28.583 1.00 88.62 284 ASP A C 1
ATOM 2049 O O . ASP A 1 284 ? -21.831 24.365 28.945 1.00 88.62 284 ASP A O 1
ATOM 2053 N N . PRO A 1 285 ? -23.307 25.940 29.515 1.00 90.62 285 PRO A N 1
ATOM 2054 C CA . PRO A 1 285 ? -22.942 25.904 30.937 1.00 90.62 285 PRO A CA 1
ATOM 2055 C C . PRO A 1 285 ? -23.279 24.582 31.660 1.00 90.62 285 PRO A C 1
ATOM 2057 O O . PRO A 1 285 ? -23.143 24.488 32.887 1.00 90.62 285 PRO A O 1
ATOM 2060 N N . SER A 1 286 ? -23.759 23.594 30.906 1.00 94.75 286 SER A N 1
ATOM 2061 C CA . SER A 1 286 ? -24.129 22.231 31.294 1.00 94.75 286 SER A CA 1
ATOM 2062 C C . SER A 1 286 ? -23.089 21.161 30.980 1.00 94.75 286 SER A C 1
ATOM 2064 O O . SER A 1 286 ? -23.253 20.022 31.422 1.00 94.75 286 SER A O 1
ATOM 2066 N N . ASP A 1 287 ? -22.075 21.487 30.189 1.00 96.62 287 ASP A N 1
ATOM 2067 C CA . ASP A 1 287 ? -21.102 20.505 29.714 1.00 96.62 287 ASP A CA 1
ATOM 2068 C C . ASP A 1 287 ? -20.052 20.240 30.786 1.00 96.62 287 ASP A C 1
ATOM 2070 O O . ASP A 1 287 ? -19.769 21.107 31.616 1.00 96.62 287 ASP A O 1
ATOM 2074 N N . PHE A 1 288 ? -19.465 19.046 30.810 1.00 97.75 288 PHE A N 1
ATOM 2075 C CA . PHE A 1 288 ? -18.402 18.733 31.757 1.00 97.75 288 PHE A CA 1
ATOM 2076 C C . PHE A 1 288 ? -17.068 19.343 31.312 1.00 97.75 288 PHE A C 1
ATOM 2078 O O . PHE A 1 288 ? -16.757 19.459 30.131 1.00 97.75 288 PHE A O 1
ATOM 2085 N N . LEU A 1 289 ? -16.245 19.744 32.276 1.00 96.31 289 LEU A N 1
ATOM 2086 C CA . LEU A 1 289 ? -14.888 20.212 32.008 1.00 96.31 289 LEU A CA 1
ATOM 2087 C C . LEU A 1 289 ? -14.067 19.045 31.436 1.00 96.31 289 LEU A C 1
ATOM 2089 O O . LEU A 1 289 ? -13.939 18.036 32.126 1.00 96.31 289 LEU A O 1
ATOM 2093 N N . ASN A 1 290 ? -13.446 19.189 30.255 1.00 94.00 290 ASN A N 1
ATOM 2094 C CA . ASN A 1 290 ? -12.662 18.118 29.600 1.00 94.00 290 ASN A CA 1
ATOM 2095 C C . ASN A 1 290 ? -11.595 17.459 30.500 1.00 94.00 290 ASN A C 1
ATOM 2097 O O . ASN A 1 290 ? -11.211 16.313 30.293 1.00 94.00 290 ASN A O 1
ATOM 2101 N N . THR A 1 291 ? -11.062 18.171 31.496 1.00 92.00 291 THR A N 1
ATOM 2102 C CA . THR A 1 291 ? -10.095 17.622 32.467 1.00 92.00 291 THR A CA 1
ATOM 2103 C C . THR A 1 291 ? -10.769 17.072 33.734 1.00 92.00 291 THR A C 1
ATOM 2105 O O . THR A 1 291 ? -10.161 17.066 34.805 1.00 92.00 291 THR A O 1
ATOM 2108 N N . GLY A 1 292 ? -12.045 16.694 33.638 1.00 88.62 292 GLY A N 1
ATOM 2109 C CA . GLY A 1 292 ? -12.887 16.207 34.727 1.00 88.62 292 GLY A CA 1
ATOM 2110 C C . GLY A 1 292 ? -12.726 14.713 35.023 1.00 88.62 292 GLY A C 1
ATOM 2111 O O . GLY A 1 292 ? -11.865 14.025 34.474 1.00 88.62 292 GLY A O 1
ATOM 2112 N N . VAL A 1 293 ? -13.571 14.198 35.921 1.00 86.50 293 VAL A N 1
ATOM 2113 C CA . VAL A 1 293 ? -13.510 12.804 36.412 1.00 86.50 293 VAL A CA 1
ATOM 2114 C C . VAL A 1 293 ? -13.844 11.759 35.344 1.00 86.50 293 VAL A C 1
ATOM 2116 O O . VAL A 1 293 ? -13.478 10.595 35.489 1.00 86.50 293 VAL A O 1
ATOM 2119 N N . GLN A 1 294 ? -14.559 12.179 34.304 1.00 88.62 294 GLN A N 1
ATOM 2120 C CA . GLN A 1 294 ? -14.999 11.380 33.168 1.00 88.62 294 GLN A CA 1
ATOM 2121 C C . GLN A 1 294 ? -13.893 11.188 32.110 1.00 88.62 294 GLN A C 1
ATOM 2123 O O . GLN A 1 294 ? -13.889 10.191 31.390 1.00 88.62 294 GLN A O 1
ATOM 2128 N N . GLY A 1 295 ? -12.889 12.075 32.107 1.00 89.81 295 GLY A N 1
ATOM 2129 C CA . GLY A 1 295 ? -11.756 12.065 31.180 1.00 89.81 295 GLY A CA 1
ATOM 2130 C C . GLY A 1 295 ? -12.044 12.777 29.854 1.00 89.81 295 GLY A C 1
ATOM 2131 O O . GLY A 1 295 ? -13.185 12.859 29.418 1.00 89.81 295 GLY A O 1
ATOM 2132 N N . SER A 1 296 ? -10.982 13.256 29.196 1.00 90.44 296 SER A N 1
ATOM 2133 C CA . SER A 1 296 ? -11.015 14.196 28.056 1.00 90.44 296 SER A CA 1
ATOM 2134 C C . SER A 1 296 ? -11.450 13.595 26.709 1.00 90.44 296 SER A C 1
ATOM 2136 O O . SER A 1 296 ? -10.895 13.914 25.651 1.00 90.44 296 SER A O 1
ATOM 2138 N N . THR A 1 297 ? -12.362 12.636 26.756 1.00 90.81 297 THR A N 1
ATOM 2139 C CA . THR A 1 297 ? -12.923 11.901 25.618 1.00 90.81 297 THR A CA 1
ATOM 2140 C C . THR A 1 297 ? -14.400 11.579 25.834 1.00 90.81 297 THR A C 1
ATOM 2142 O O . THR A 1 297 ? -14.980 10.860 25.030 1.00 90.81 297 THR A O 1
ATOM 2145 N N . ASP A 1 298 ? -15.003 12.038 26.923 1.00 95.62 298 ASP A N 1
ATOM 2146 C CA . ASP A 1 298 ? -16.398 11.779 27.261 1.00 95.62 298 ASP A CA 1
ATOM 2147 C C . ASP A 1 298 ? -17.357 12.492 26.282 1.00 95.62 298 ASP A C 1
ATOM 2149 O O . ASP A 1 298 ? -17.009 13.557 25.762 1.00 95.62 298 ASP A O 1
ATOM 2153 N N . PRO A 1 299 ? -18.540 11.937 25.956 1.00 95.31 299 PRO A N 1
ATOM 2154 C CA . PRO A 1 299 ? -19.477 12.614 25.064 1.00 95.31 299 PRO A CA 1
ATOM 2155 C C . PRO A 1 299 ? -20.085 13.892 25.660 1.00 95.31 299 PRO A C 1
ATOM 2157 O O . PRO A 1 299 ? -20.533 14.719 24.878 1.00 95.31 299 PRO A O 1
ATOM 2160 N N . PHE A 1 300 ? -20.135 14.088 26.983 1.00 96.94 300 PHE A N 1
ATOM 2161 C CA . PHE A 1 300 ? -20.723 15.275 27.632 1.00 96.94 300 PHE A CA 1
ATOM 2162 C C . PHE A 1 300 ? -19.688 16.381 27.950 1.00 96.94 300 PHE A C 1
ATOM 2164 O O . PHE A 1 300 ? -20.035 17.378 28.584 1.00 96.94 300 PHE A O 1
ATOM 2171 N N . ASP A 1 301 ? -18.435 16.231 27.509 1.00 95.94 301 ASP A N 1
ATOM 2172 C CA . ASP A 1 301 ? -17.363 17.235 27.627 1.00 95.94 301 ASP A CA 1
ATOM 2173 C C . ASP A 1 301 ? -17.661 18.556 26.877 1.00 95.94 301 ASP A C 1
ATOM 2175 O O . ASP A 1 301 ? -18.245 18.538 25.796 1.00 95.94 301 ASP A O 1
ATOM 2179 N N . GLU A 1 302 ? -17.148 19.693 27.380 1.00 93.31 302 GLU A N 1
ATOM 2180 C CA . GLU A 1 302 ? -17.307 21.033 26.769 1.00 93.31 302 GLU A CA 1
ATOM 2181 C C . GLU A 1 302 ? -16.654 21.171 25.379 1.00 93.31 302 GLU A C 1
ATOM 2183 O O . GLU A 1 302 ? -17.008 22.067 24.620 1.00 93.31 302 GLU A O 1
ATOM 2188 N N . PHE A 1 303 ? -15.743 20.267 25.004 1.00 91.56 303 PHE A N 1
ATOM 2189 C CA . PHE A 1 303 ? -15.259 20.128 23.628 1.00 91.56 303 PHE A CA 1
ATOM 2190 C C . PHE A 1 303 ? -15.059 18.655 23.254 1.00 91.56 303 PHE A C 1
ATOM 2192 O O . PHE A 1 303 ? -14.181 17.977 23.799 1.00 91.56 303 PHE A O 1
ATOM 2199 N N . TYR A 1 304 ? -15.808 18.164 22.261 1.00 89.56 304 TYR A N 1
ATOM 2200 C CA . TYR A 1 304 ? -15.523 16.863 21.650 1.00 89.56 304 TYR A CA 1
ATOM 2201 C C . TYR A 1 304 ? -14.218 16.915 20.830 1.00 89.56 304 TYR A C 1
ATOM 2203 O O . TYR A 1 304 ? -13.780 17.973 20.373 1.00 89.56 304 TYR A O 1
ATOM 2211 N N . ASN A 1 305 ? -13.576 15.765 20.617 1.00 86.62 305 ASN A N 1
ATOM 2212 C CA . ASN A 1 305 ? -12.338 15.670 19.842 1.00 86.62 305 ASN A CA 1
ATOM 2213 C C . ASN A 1 305 ? -12.238 14.351 19.053 1.00 86.62 305 ASN A C 1
ATOM 2215 O O . ASN A 1 305 ? -13.140 13.516 19.076 1.00 86.62 305 ASN A O 1
ATOM 2219 N N . GLY A 1 306 ? -11.125 14.156 18.334 1.00 86.50 306 GLY A N 1
ATOM 2220 C CA . GLY A 1 306 ? -10.882 12.977 17.488 1.00 86.50 306 GLY A CA 1
ATOM 2221 C C . GLY A 1 306 ? -10.902 11.623 18.212 1.00 86.50 306 GLY A C 1
ATOM 2222 O O . GLY A 1 306 ? -10.997 10.597 17.542 1.00 86.50 306 GLY A O 1
ATOM 2223 N N . SER A 1 307 ? -10.847 11.623 19.547 1.00 87.75 307 SER A N 1
ATOM 2224 C CA . SER A 1 307 ? -10.868 10.434 20.405 1.00 87.75 307 SER A CA 1
ATOM 2225 C C . SER A 1 307 ? -12.151 10.297 21.240 1.00 87.75 307 SER A C 1
ATOM 2227 O O . SER A 1 307 ? -12.195 9.426 22.107 1.00 87.75 307 SER A O 1
ATOM 2229 N N . THR A 1 308 ? -13.181 11.131 21.025 1.00 87.50 308 THR A N 1
ATOM 2230 C CA . THR A 1 308 ? -14.433 11.076 21.806 1.00 87.50 308 THR A CA 1
ATOM 2231 C C . THR A 1 308 ? -15.096 9.694 21.729 1.00 87.50 308 THR A C 1
ATOM 2233 O O . THR A 1 308 ? -15.217 9.098 20.653 1.00 87.50 308 THR A O 1
ATOM 2236 N N . VAL A 1 309 ? -15.505 9.167 22.888 1.00 88.31 309 VAL A N 1
ATOM 2237 C CA . VAL A 1 309 ? -16.013 7.804 23.041 1.00 88.31 309 VAL A CA 1
ATOM 2238 C C . VAL A 1 309 ? -17.498 7.710 22.726 1.00 88.31 309 VAL A C 1
ATOM 2240 O O . VAL A 1 309 ? -18.329 8.499 23.165 1.00 88.31 309 VAL A O 1
ATOM 2243 N N . GLN A 1 310 ? -17.846 6.652 21.999 1.00 93.31 310 GLN A N 1
ATOM 2244 C CA . GLN A 1 310 ? -19.203 6.422 21.512 1.00 93.31 310 GLN A CA 1
ATOM 2245 C C . GLN A 1 310 ? -19.987 5.559 22.508 1.00 93.31 310 GLN A C 1
ATOM 2247 O O . GLN A 1 310 ? -20.488 4.490 22.146 1.00 93.31 310 GLN A O 1
ATOM 2252 N N . ALA A 1 311 ? -20.018 6.003 23.769 1.00 90.94 311 ALA A N 1
ATOM 2253 C CA . ALA A 1 311 ? -20.598 5.330 24.931 1.00 90.94 311 ALA A CA 1
ATOM 2254 C C . ALA A 1 311 ? -20.975 6.355 26.015 1.00 90.94 311 ALA A C 1
ATOM 2256 O O . ALA A 1 311 ? -20.234 7.309 26.211 1.00 90.94 311 ALA A O 1
ATOM 2257 N N . LEU A 1 312 ? -22.080 6.127 26.735 1.00 93.12 312 LEU A N 1
ATOM 2258 C CA . LEU A 1 312 ? -22.429 6.909 27.930 1.00 93.12 312 LEU A CA 1
ATOM 2259 C C . LEU A 1 312 ? -21.559 6.470 29.115 1.00 93.12 312 LEU A C 1
ATOM 2261 O O . LEU A 1 312 ? -21.429 5.269 29.381 1.00 93.12 312 LEU A O 1
ATOM 2265 N N . SER A 1 313 ? -20.995 7.430 29.838 1.00 93.25 313 SER A N 1
ATOM 2266 C CA . SER A 1 313 ? -20.232 7.206 31.062 1.00 93.25 313 SER A CA 1
ATOM 2267 C C . SER A 1 313 ? -21.137 7.002 32.282 1.00 93.25 313 SER A C 1
ATOM 2269 O O . SER A 1 313 ? -22.364 7.116 32.229 1.00 93.25 313 SER A O 1
ATOM 2271 N N . LYS A 1 314 ? -20.533 6.711 33.442 1.00 90.69 314 LYS A N 1
ATOM 2272 C CA . LYS A 1 314 ? -21.289 6.629 34.698 1.00 90.69 314 LYS A CA 1
ATOM 2273 C C . LYS A 1 314 ? -21.882 7.987 35.098 1.00 90.69 314 LYS A C 1
ATOM 2275 O O . LYS A 1 314 ? -22.985 8.008 35.644 1.00 90.69 314 LYS A O 1
ATOM 2280 N N . VAL A 1 315 ? -21.169 9.096 34.875 1.00 94.38 315 VAL A N 1
ATOM 2281 C CA . VAL A 1 315 ? -21.662 10.413 35.302 1.00 94.38 315 VAL A CA 1
ATOM 2282 C C . VAL A 1 315 ? -22.778 10.913 34.389 1.00 94.38 315 VAL A C 1
ATOM 2284 O O . VAL A 1 315 ? -23.748 11.459 34.904 1.00 94.38 315 VAL A O 1
ATOM 2287 N N . ASP A 1 316 ? -22.737 10.598 33.094 1.00 97.44 316 ASP A N 1
ATOM 2288 C CA . ASP A 1 316 ? -23.807 10.891 32.131 1.00 97.44 316 ASP A CA 1
ATOM 2289 C C . ASP A 1 316 ? -25.136 10.291 32.590 1.00 97.44 316 ASP A C 1
ATOM 2291 O O . ASP A 1 316 ? -26.165 10.963 32.627 1.00 97.44 316 ASP A O 1
ATOM 2295 N N . LEU A 1 317 ? -25.103 9.019 33.002 1.00 95.81 317 LEU A N 1
ATOM 2296 C CA . LEU A 1 317 ? -26.277 8.316 33.510 1.00 95.81 317 LEU A CA 1
ATOM 2297 C C . LEU A 1 317 ? -26.782 8.943 34.811 1.00 95.81 317 LEU A C 1
ATOM 2299 O O . LEU A 1 317 ? -27.982 9.154 34.943 1.00 95.81 317 LEU A O 1
ATOM 2303 N N . GLN A 1 318 ? -25.890 9.308 35.739 1.00 95.75 318 GLN A N 1
ATOM 2304 C CA . GLN A 1 318 ? -26.277 10.033 36.956 1.00 95.75 318 GLN A CA 1
ATOM 2305 C C . GLN A 1 318 ? -26.862 11.425 36.647 1.00 95.75 318 GLN A C 1
ATOM 2307 O O . GLN A 1 318 ? -27.766 11.877 37.347 1.00 95.75 318 GLN A O 1
ATOM 2312 N N . GLN A 1 319 ? -26.380 12.098 35.601 1.00 97.62 319 GLN A N 1
ATOM 2313 C CA . GLN A 1 319 ? -26.873 13.403 35.169 1.00 97.62 319 GLN A CA 1
ATOM 2314 C C . GLN A 1 319 ? -28.258 13.309 34.514 1.00 97.62 319 GLN A C 1
ATOM 2316 O O . GLN A 1 319 ? -29.100 14.177 34.740 1.00 97.62 319 GLN A O 1
ATOM 2321 N N . LEU A 1 320 ? -28.515 12.253 33.739 1.00 98.06 320 LEU A N 1
ATOM 2322 C CA . LEU A 1 320 ? -29.832 11.951 33.169 1.00 98.06 320 LEU A CA 1
ATOM 2323 C C . LEU A 1 320 ? -30.840 11.548 34.256 1.00 98.06 320 LEU A C 1
ATOM 2325 O O . LEU A 1 320 ? -31.980 12.011 34.235 1.00 98.06 320 LEU A O 1
ATOM 2329 N N . ASP A 1 321 ? -30.404 10.771 35.246 1.00 97.12 321 ASP A N 1
ATOM 2330 C CA . ASP A 1 321 ? -31.197 10.410 36.427 1.00 97.12 321 ASP A CA 1
ATOM 2331 C C . ASP A 1 321 ? -31.605 11.661 37.222 1.00 97.12 321 ASP A C 1
ATOM 2333 O O . ASP A 1 321 ? -32.778 11.837 37.537 1.00 97.12 321 ASP A O 1
ATOM 2337 N N . ALA A 1 322 ? -30.689 12.619 37.415 1.00 97.69 322 ALA A N 1
ATOM 2338 C CA . ALA A 1 322 ? -30.990 13.916 38.031 1.00 97.69 322 ALA A CA 1
ATOM 2339 C C . ALA A 1 322 ? -32.034 14.748 37.252 1.00 97.69 322 ALA A C 1
ATOM 2341 O O . ALA A 1 322 ? -32.817 15.479 37.858 1.00 97.69 322 ALA A O 1
ATOM 2342 N N . LEU A 1 323 ? -32.109 14.600 35.924 1.00 97.94 323 LEU A N 1
ATOM 2343 C CA . LEU A 1 323 ? -33.157 15.208 35.089 1.00 97.94 323 LEU A CA 1
ATOM 2344 C C . LEU A 1 323 ? -34.509 14.463 35.158 1.00 97.94 323 LEU A C 1
ATOM 2346 O O . LEU A 1 323 ? -35.492 14.934 34.586 1.00 97.94 323 LEU A O 1
ATOM 2350 N N . GLY A 1 324 ? -34.577 13.327 35.863 1.00 96.50 324 GLY A N 1
ATOM 2351 C CA . GLY A 1 324 ? -35.771 12.496 36.046 1.00 96.50 324 GLY A CA 1
ATOM 2352 C C . GLY A 1 324 ? -35.795 11.196 35.229 1.00 96.50 324 GLY A C 1
ATOM 2353 O O . GLY A 1 324 ? -36.775 10.449 35.312 1.00 96.50 324 GLY A O 1
ATOM 2354 N N . PHE A 1 325 ? -34.761 10.906 34.431 1.00 97.38 325 PHE A N 1
ATOM 2355 C CA . PHE A 1 325 ? -34.728 9.723 33.566 1.00 97.38 325 PHE A CA 1
ATOM 2356 C C . PHE A 1 325 ? -34.195 8.488 34.297 1.00 97.38 325 PHE A C 1
ATOM 2358 O O . PHE A 1 325 ? -32.999 8.338 34.519 1.00 97.38 325 PHE A O 1
ATOM 2365 N N . THR A 1 326 ? -35.092 7.556 34.601 1.00 94.69 326 THR A N 1
ATOM 2366 C CA . THR A 1 326 ? -34.834 6.343 35.375 1.00 94.69 326 THR A CA 1
ATOM 2367 C C . THR A 1 326 ? -33.835 5.426 34.664 1.00 94.69 326 THR A C 1
ATOM 2369 O O . THR A 1 326 ? -34.184 4.762 33.674 1.00 94.69 326 THR A O 1
ATOM 2372 N N . ILE A 1 327 ? -32.612 5.329 35.198 1.00 92.75 327 ILE A N 1
ATOM 2373 C CA . ILE A 1 327 ? -31.577 4.417 34.686 1.00 92.75 327 ILE A CA 1
ATOM 2374 C C . ILE A 1 327 ? -32.106 2.975 34.681 1.00 92.75 327 ILE A C 1
ATOM 2376 O O . ILE A 1 327 ? -32.590 2.447 35.686 1.00 92.75 327 ILE A O 1
ATOM 2380 N N . LYS A 1 328 ? -31.984 2.301 33.537 1.00 89.31 328 LYS A N 1
ATOM 2381 C CA . LYS A 1 328 ? -32.394 0.908 33.336 1.00 89.31 328 LYS A CA 1
ATOM 2382 C C . LYS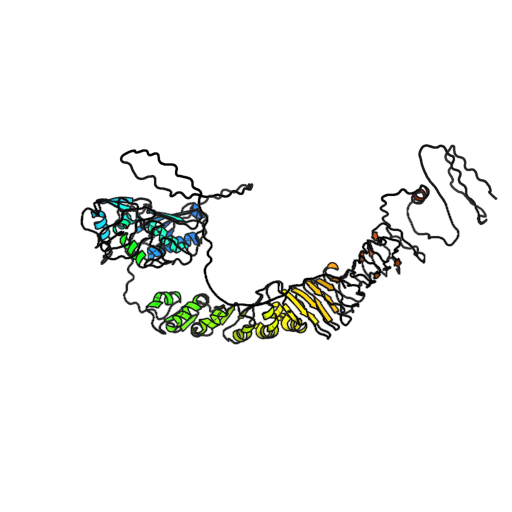 A 1 328 ? -31.426 -0.018 34.069 1.00 89.31 328 LYS A C 1
ATOM 2384 O O . LYS A 1 328 ? -30.361 -0.353 33.556 1.00 89.31 328 LYS A O 1
ATOM 2389 N N . SER A 1 329 ? -31.789 -0.431 35.281 1.00 68.31 329 SER A N 1
ATOM 2390 C CA . SER A 1 329 ? -30.931 -1.260 36.130 1.00 68.31 329 SER A CA 1
ATOM 2391 C C . SER A 1 329 ? -30.572 -2.586 35.448 1.00 68.31 329 SER A C 1
ATOM 2393 O O . SER A 1 329 ? -31.396 -3.498 35.353 1.00 68.31 329 SER A O 1
ATOM 2395 N N . THR A 1 330 ? -29.322 -2.727 35.005 1.00 47.03 330 THR A N 1
ATOM 2396 C CA . THR A 1 330 ? -28.765 -4.028 34.635 1.00 47.03 330 THR A CA 1
ATOM 2397 C C . THR A 1 330 ? -28.665 -4.873 35.901 1.00 47.03 330 THR A C 1
ATOM 2399 O O . THR A 1 330 ? -28.002 -4.499 36.868 1.00 47.03 330 THR A O 1
ATOM 2402 N N . SER A 1 331 ? -29.383 -5.999 35.936 1.00 36.75 331 SER A N 1
ATOM 2403 C CA . SER A 1 331 ? -29.428 -6.850 37.126 1.00 36.75 331 SER A CA 1
ATOM 2404 C C . SER A 1 331 ? -28.046 -7.434 37.415 1.00 36.75 331 SER A C 1
ATOM 2406 O O . SER A 1 331 ? -27.608 -8.376 36.759 1.00 36.75 331 SER A O 1
ATOM 2408 N N . SER A 1 332 ? -27.374 -6.899 38.435 1.00 35.00 332 SER A N 1
ATOM 2409 C CA . SER A 1 332 ? -26.102 -7.404 38.956 1.00 35.00 332 SER A CA 1
ATOM 2410 C C . SER A 1 332 ? -26.277 -8.630 39.863 1.00 35.00 332 SER A C 1
ATOM 2412 O O . SER A 1 332 ? -25.482 -8.879 40.770 1.00 35.00 332 SER A O 1
ATOM 2414 N N . THR A 1 333 ? -27.265 -9.480 39.554 1.00 32.06 333 THR A N 1
ATOM 2415 C CA . THR A 1 333 ? -27.041 -10.922 39.688 1.00 32.06 333 THR A CA 1
ATOM 2416 C C . THR A 1 333 ? -25.703 -11.258 39.028 1.00 32.06 333 THR A C 1
ATOM 2418 O O . THR A 1 333 ? -25.497 -10.831 37.890 1.00 32.06 333 THR A O 1
ATOM 2421 N N . PRO A 1 334 ? -24.800 -12.013 39.675 1.00 37.72 334 PRO A N 1
ATOM 2422 C CA . PRO A 1 334 ? -23.571 -12.451 39.036 1.00 37.72 334 PRO A CA 1
ATOM 2423 C C . PRO A 1 334 ? -23.902 -13.522 37.990 1.00 37.72 334 PRO A C 1
ATOM 2425 O O . PRO A 1 334 ? -23.794 -14.723 38.242 1.00 37.72 334 PRO A O 1
ATOM 2428 N N . THR A 1 335 ? -24.301 -13.082 36.795 1.00 41.66 335 THR A N 1
ATOM 2429 C CA . THR A 1 335 ? -24.105 -13.860 35.574 1.00 41.66 335 THR A CA 1
ATOM 2430 C C . THR A 1 335 ? -22.648 -14.322 35.571 1.00 41.66 335 THR A C 1
ATOM 2432 O O . THR A 1 335 ? -21.762 -13.495 35.810 1.00 41.66 335 THR A O 1
ATOM 2435 N N . PRO A 1 336 ? -22.365 -15.620 35.350 1.00 54.31 336 PRO A N 1
ATOM 2436 C CA . PRO A 1 336 ? -20.992 -16.095 35.278 1.00 54.31 336 PRO A CA 1
ATOM 2437 C C . PRO A 1 336 ? -20.222 -15.237 34.279 1.00 54.31 336 PRO A C 1
ATOM 2439 O O . PRO A 1 336 ? -20.677 -15.087 33.143 1.00 54.31 336 PRO A O 1
ATOM 2442 N N . ILE A 1 337 ? -19.095 -14.657 34.710 1.00 63.56 337 ILE A N 1
ATOM 2443 C CA . ILE A 1 337 ? -18.234 -13.870 33.820 1.00 63.56 337 ILE A CA 1
ATOM 2444 C C . ILE A 1 337 ? -17.933 -14.780 32.624 1.00 63.56 337 ILE A C 1
ATOM 2446 O O . ILE A 1 337 ? -17.416 -15.881 32.846 1.00 63.56 337 ILE A O 1
ATOM 2450 N N . PRO A 1 338 ? -18.319 -14.399 31.393 1.00 71.81 338 PRO A N 1
ATOM 2451 C CA . PRO A 1 338 ? -18.279 -15.318 30.270 1.00 71.81 338 PRO A CA 1
ATOM 2452 C C . PRO A 1 338 ? -16.843 -15.792 30.065 1.00 71.81 338 PRO A C 1
ATOM 2454 O O . PRO A 1 338 ? -15.952 -14.985 29.835 1.00 71.81 338 PRO A O 1
ATOM 2457 N N . SER A 1 339 ? -16.612 -17.102 30.151 1.00 87.19 339 SER A N 1
ATOM 2458 C CA . SER A 1 339 ? -15.300 -17.708 29.889 1.00 87.19 339 SER A CA 1
ATOM 2459 C C . SER A 1 339 ? -15.013 -17.862 28.392 1.00 87.19 339 SER A C 1
ATOM 2461 O O . SER A 1 339 ? -13.959 -18.364 28.006 1.00 87.19 339 SER A O 1
ATOM 2463 N N . THR A 1 340 ? -15.941 -17.434 27.532 1.00 93.19 340 THR A N 1
ATOM 2464 C CA . THR A 1 340 ? -15.775 -17.366 26.080 1.00 93.19 340 THR A CA 1
ATOM 2465 C C . THR A 1 340 ? -16.698 -16.314 25.458 1.00 93.19 340 THR A C 1
ATOM 2467 O O . THR A 1 340 ? -17.753 -16.002 26.010 1.00 93.19 340 THR A O 1
ATOM 2470 N N . GLY A 1 341 ? -16.303 -15.760 24.311 1.00 91.75 341 GLY A N 1
ATOM 2471 C CA . GLY A 1 341 ? -17.066 -14.757 23.565 1.00 91.75 341 GLY A CA 1
ATOM 2472 C C . GLY A 1 341 ? -16.233 -14.089 22.470 1.00 91.75 341 GLY A C 1
ATOM 2473 O O . GLY A 1 341 ? -15.118 -14.524 22.179 1.00 91.75 341 GLY A O 1
ATOM 2474 N N . SER A 1 342 ? -16.761 -13.021 21.871 1.00 93.44 342 SER A N 1
ATOM 2475 C CA . SER A 1 342 ? -16.033 -12.214 20.883 1.00 93.44 342 SER A CA 1
ATOM 2476 C C . SER A 1 342 ? -14.969 -11.329 21.544 1.00 93.44 342 SER A C 1
ATOM 2478 O O . SER A 1 342 ? -14.910 -11.208 22.771 1.00 93.44 342 SER A O 1
ATOM 2480 N N . ILE A 1 343 ? -14.147 -10.653 20.740 1.00 87.75 343 ILE A N 1
ATOM 2481 C CA . ILE A 1 343 ? -13.163 -9.673 21.223 1.00 87.75 343 ILE A CA 1
ATOM 2482 C C . ILE A 1 343 ? -13.873 -8.503 21.918 1.00 87.75 343 ILE A C 1
ATOM 2484 O O . ILE A 1 343 ? -13.415 -8.036 22.959 1.00 87.75 343 ILE A O 1
ATOM 2488 N N . ALA A 1 344 ? -15.046 -8.096 21.423 1.00 84.75 344 ALA A N 1
ATOM 2489 C CA . ALA A 1 344 ? -15.885 -7.105 22.094 1.00 84.75 344 ALA A CA 1
ATOM 2490 C C . ALA A 1 344 ? -16.341 -7.583 23.488 1.00 84.75 344 ALA A C 1
ATOM 2492 O O . ALA A 1 344 ? -16.273 -6.813 24.444 1.00 84.75 344 ALA A O 1
ATOM 2493 N N . THR A 1 345 ? -16.733 -8.857 23.636 1.00 85.12 345 THR A N 1
ATOM 2494 C CA . THR A 1 345 ? -17.081 -9.450 24.942 1.00 85.12 345 THR A CA 1
ATOM 2495 C C . THR A 1 345 ? -15.868 -9.561 25.872 1.00 85.12 345 THR A C 1
ATOM 2497 O O . THR A 1 345 ? -16.000 -9.337 27.075 1.00 85.12 345 THR A O 1
ATOM 2500 N N . PHE A 1 346 ? -14.686 -9.880 25.340 1.00 88.56 346 PHE A N 1
ATOM 2501 C CA . PHE A 1 346 ? -13.437 -9.910 26.106 1.00 88.56 346 PHE A CA 1
ATOM 2502 C C . PHE A 1 346 ? -13.088 -8.523 26.664 1.00 88.56 346 PHE A C 1
ATOM 2504 O O . PHE A 1 346 ? -12.869 -8.377 27.867 1.00 88.56 346 PHE A O 1
ATOM 2511 N N . ILE A 1 347 ? -13.108 -7.494 25.809 1.00 85.12 347 ILE A N 1
ATOM 2512 C CA . ILE A 1 347 ? -12.797 -6.109 26.183 1.00 85.12 347 ILE A CA 1
ATOM 2513 C C . ILE A 1 347 ? -13.827 -5.566 27.186 1.00 85.12 347 ILE A C 1
ATOM 2515 O O . ILE A 1 347 ? -13.438 -4.991 28.201 1.00 85.12 347 ILE A O 1
ATOM 2519 N N . SER A 1 348 ? -15.129 -5.809 26.984 1.00 83.56 348 SER A N 1
ATOM 2520 C CA . SER A 1 348 ? -16.172 -5.317 27.901 1.00 83.56 348 SER A CA 1
ATOM 2521 C C . SER A 1 348 ? -16.119 -5.944 29.302 1.00 83.56 348 SER A C 1
ATOM 2523 O O . SER A 1 348 ? -16.659 -5.374 30.244 1.00 83.56 348 SER A O 1
ATOM 2525 N N . ASN A 1 349 ? -15.479 -7.110 29.455 1.00 83.44 349 ASN A N 1
ATOM 2526 C CA . ASN A 1 349 ? -15.297 -7.800 30.738 1.00 83.44 349 ASN A CA 1
ATOM 2527 C C . ASN A 1 349 ? -13.860 -7.674 31.283 1.00 83.44 349 ASN A C 1
ATOM 2529 O O . ASN A 1 349 ? -13.525 -8.277 32.303 1.00 83.44 349 ASN A O 1
ATOM 2533 N N . LEU A 1 350 ? -12.986 -6.897 30.635 1.00 83.38 350 LEU A N 1
ATOM 2534 C CA . LEU A 1 350 ? -11.541 -6.941 30.872 1.00 83.38 350 LEU A CA 1
ATOM 2535 C C . LEU A 1 350 ? -11.139 -6.704 32.339 1.00 83.38 350 LEU A C 1
ATOM 2537 O O . LEU A 1 350 ? -10.188 -7.323 32.820 1.00 83.38 350 LEU A O 1
ATOM 2541 N N . ALA A 1 351 ? -11.871 -5.858 33.068 1.00 82.75 351 ALA A N 1
ATOM 2542 C CA . ALA A 1 351 ? -11.622 -5.578 34.482 1.00 82.75 351 ALA A CA 1
ATOM 2543 C C . ALA A 1 351 ? -11.916 -6.774 35.413 1.00 82.75 351 ALA A C 1
ATOM 2545 O O . ALA A 1 351 ? -11.204 -6.954 36.398 1.00 82.75 351 ALA A O 1
ATOM 2546 N N . SER A 1 352 ? -12.914 -7.610 35.102 1.00 81.94 352 SER A N 1
ATOM 2547 C CA . SER A 1 352 ? -13.327 -8.745 35.943 1.00 81.94 352 SER A CA 1
ATOM 2548 C C . SER A 1 352 ? -12.600 -10.055 35.620 1.00 81.94 352 SER A C 1
ATOM 2550 O O . SER A 1 352 ? -12.615 -10.981 36.428 1.00 81.94 352 SER A O 1
ATOM 2552 N N . LEU A 1 353 ? -11.961 -10.153 34.450 1.00 85.06 353 LEU A N 1
ATOM 2553 C CA . LEU A 1 353 ? -11.270 -11.366 34.007 1.00 85.06 353 LEU A CA 1
ATOM 2554 C C . LEU A 1 353 ? -9.953 -11.619 34.759 1.00 85.06 353 LEU A C 1
ATOM 2556 O O . LEU A 1 353 ? -9.132 -10.715 34.945 1.00 85.06 353 LEU A O 1
ATOM 2560 N N . SER A 1 354 ? -9.726 -12.878 35.132 1.00 88.56 354 SER A N 1
ATOM 2561 C CA . SER A 1 354 ? -8.480 -13.387 35.719 1.00 88.56 354 SER A CA 1
ATOM 2562 C C . SER A 1 354 ? -7.547 -13.978 34.647 1.00 88.56 354 SER A C 1
ATOM 2564 O O . SER A 1 354 ? -7.887 -14.022 33.460 1.00 88.56 354 SER A O 1
ATOM 2566 N N . SER A 1 355 ? -6.343 -14.406 35.033 1.00 91.94 355 SER A N 1
ATOM 2567 C CA . SER A 1 355 ? -5.356 -14.957 34.095 1.00 91.94 355 SER A CA 1
ATOM 2568 C C . SER A 1 355 ? -5.842 -16.248 33.420 1.00 91.94 355 SER A C 1
ATOM 2570 O O . SER A 1 355 ? -6.380 -17.128 34.088 1.00 91.94 355 SER A O 1
ATOM 2572 N N . SER A 1 356 ? -5.634 -16.366 32.104 1.00 90.12 356 SER A N 1
ATOM 2573 C CA . SER A 1 356 ? -6.075 -17.482 31.245 1.00 90.12 356 SER A CA 1
ATOM 2574 C C . SER A 1 356 ? -7.537 -17.917 31.461 1.00 90.12 356 SER A C 1
ATOM 2576 O O . SER A 1 356 ? -7.836 -19.111 31.459 1.00 90.12 356 SER A O 1
ATOM 2578 N N . SER A 1 357 ? -8.452 -16.961 31.650 1.00 89.56 357 SER A N 1
ATOM 2579 C CA . SER A 1 357 ? -9.868 -17.228 31.957 1.00 89.56 357 SER A CA 1
ATOM 2580 C C . SER A 1 357 ? -10.820 -17.130 30.759 1.00 89.56 357 SER A C 1
ATOM 2582 O O . SER A 1 357 ? -11.931 -17.653 30.842 1.00 89.56 357 SER A O 1
ATOM 2584 N N . PHE A 1 358 ? -10.403 -16.502 29.650 1.00 95.44 358 PHE A N 1
ATOM 2585 C CA . PHE A 1 358 ? -11.286 -16.193 28.517 1.00 95.44 358 PHE A CA 1
ATOM 2586 C C . PHE A 1 358 ? -10.813 -16.794 27.184 1.00 95.44 358 PHE A C 1
ATOM 2588 O O . PHE A 1 358 ? -9.724 -16.472 26.706 1.00 95.44 358 PHE A O 1
ATOM 2595 N N . ALA A 1 359 ? -11.658 -17.611 26.554 1.00 97.38 359 ALA A N 1
ATOM 2596 C CA . ALA A 1 359 ? -11.452 -18.185 25.224 1.00 97.38 359 ALA A CA 1
ATOM 2597 C C . ALA A 1 359 ? -12.156 -17.340 24.148 1.00 97.38 359 ALA A C 1
ATOM 2599 O O . ALA A 1 359 ? -13.384 -17.330 24.046 1.00 97.38 359 ALA A O 1
ATOM 2600 N N . ILE A 1 360 ? -11.394 -16.624 23.329 1.00 97.69 360 ILE A N 1
ATOM 2601 C CA . ILE A 1 360 ? -11.932 -15.726 22.302 1.00 97.69 360 ILE A CA 1
ATOM 2602 C C . ILE A 1 360 ? -12.379 -16.529 21.075 1.00 97.69 360 ILE A C 1
ATOM 2604 O O . ILE A 1 360 ? -11.669 -17.420 20.617 1.00 97.69 360 ILE A O 1
ATOM 2608 N N . THR A 1 361 ? -13.544 -16.199 20.521 1.00 96.44 361 THR A N 1
ATOM 2609 C CA . THR A 1 361 ? -14.061 -16.733 19.253 1.00 96.44 361 THR A CA 1
ATOM 2610 C C . THR A 1 361 ? -14.605 -15.582 18.410 1.00 96.44 361 THR A C 1
ATOM 2612 O O . THR A 1 361 ? -15.655 -15.023 18.723 1.00 96.44 361 THR A O 1
ATOM 2615 N N . ASP A 1 362 ? -13.880 -15.193 17.360 1.00 96.75 362 ASP A N 1
ATOM 2616 C CA . ASP A 1 362 ? -14.183 -14.001 16.555 1.00 96.75 362 ASP A CA 1
ATOM 2617 C C . ASP A 1 362 ? -13.664 -14.136 15.110 1.00 96.75 362 ASP A C 1
ATOM 2619 O O . ASP A 1 362 ? -12.891 -15.039 14.795 1.00 96.75 362 ASP A O 1
ATOM 2623 N N . THR A 1 363 ? -14.098 -13.263 14.204 1.00 96.00 363 THR A N 1
ATOM 2624 C CA . THR A 1 363 ? -13.729 -13.328 12.781 1.00 96.00 363 THR A CA 1
ATOM 2625 C C . THR A 1 363 ? -12.245 -13.016 12.563 1.00 96.00 363 THR A C 1
ATOM 2627 O O . THR A 1 363 ? -11.645 -12.247 13.316 1.00 96.00 363 THR A O 1
ATOM 2630 N N . SER A 1 364 ? -11.644 -13.544 11.489 1.00 96.00 364 SER A N 1
ATOM 2631 C CA . SER A 1 364 ? -10.231 -13.287 11.144 1.00 96.00 364 SER A CA 1
ATOM 2632 C C . SER A 1 364 ? -9.901 -11.791 11.070 1.00 96.00 364 SER A C 1
ATOM 2634 O O . SER A 1 364 ? -8.823 -11.376 11.487 1.00 96.00 364 SER A O 1
ATOM 2636 N N . ALA A 1 365 ? -10.835 -10.984 10.552 1.00 92.31 365 ALA A N 1
ATOM 2637 C CA . ALA A 1 365 ? -10.684 -9.537 10.435 1.00 92.31 365 ALA A CA 1
ATOM 2638 C C . ALA A 1 365 ? -10.675 -8.854 11.811 1.00 92.31 365 ALA A C 1
ATOM 2640 O O . ALA A 1 365 ? -9.787 -8.053 12.083 1.00 92.31 365 ALA A O 1
ATOM 2641 N N . ASN A 1 366 ? -11.604 -9.217 12.702 1.00 91.56 366 ASN A N 1
ATOM 2642 C CA . ASN A 1 366 ? -11.646 -8.666 14.057 1.00 91.56 366 ASN A CA 1
ATOM 2643 C C . ASN A 1 366 ? -10.409 -9.068 14.873 1.00 91.56 366 ASN A C 1
ATOM 2645 O O . ASN A 1 366 ? -9.873 -8.229 15.592 1.00 91.56 366 ASN A O 1
ATOM 2649 N N . ILE A 1 367 ? -9.922 -10.309 14.734 1.00 97.94 367 ILE A N 1
ATOM 2650 C CA . ILE A 1 367 ? -8.677 -10.753 15.384 1.00 97.94 367 ILE A CA 1
ATOM 2651 C C . ILE A 1 367 ? -7.496 -9.916 14.884 1.00 97.94 367 ILE A C 1
ATOM 2653 O O . ILE A 1 367 ? -6.785 -9.340 15.702 1.00 97.94 367 ILE A O 1
ATOM 2657 N N . ALA A 1 368 ? -7.322 -9.789 13.565 1.00 96.56 368 ALA A N 1
ATOM 2658 C CA . ALA A 1 368 ? -6.225 -9.024 12.972 1.00 96.56 368 ALA A CA 1
ATOM 2659 C C . ALA A 1 368 ? -6.240 -7.533 13.371 1.00 96.56 368 ALA A C 1
ATOM 2661 O O . ALA A 1 368 ? -5.198 -6.981 13.713 1.00 96.56 368 ALA A O 1
ATOM 2662 N N . LEU A 1 369 ? -7.420 -6.902 13.393 1.00 93.56 369 LEU A N 1
ATOM 2663 C CA . LEU A 1 369 ? -7.599 -5.490 13.765 1.00 93.56 369 LEU A CA 1
ATOM 2664 C C . LEU A 1 369 ? -7.365 -5.187 15.255 1.00 93.56 369 LEU A C 1
ATOM 2666 O O . LEU A 1 369 ? -7.269 -4.018 15.614 1.00 93.56 369 LEU A O 1
ATOM 2670 N N . ASN A 1 370 ? -7.309 -6.201 16.124 1.00 95.88 370 ASN A N 1
ATOM 2671 C CA . ASN A 1 370 ? -7.191 -6.025 17.576 1.00 95.88 370 ASN A CA 1
ATOM 2672 C C . ASN A 1 370 ? -5.947 -6.710 18.172 1.00 95.88 370 ASN A C 1
ATOM 2674 O O . ASN A 1 370 ? -5.856 -6.814 19.396 1.00 95.88 370 ASN A O 1
ATOM 2678 N N . LEU A 1 371 ? -5.001 -7.184 17.350 1.00 97.31 371 LEU A N 1
ATOM 2679 C CA . LEU A 1 371 ? -3.828 -7.945 17.808 1.00 97.31 371 LEU A CA 1
ATOM 2680 C C . LEU A 1 371 ? -3.061 -7.246 18.938 1.00 97.31 371 LEU A C 1
ATOM 2682 O O . LEU A 1 371 ? -2.847 -7.866 19.975 1.00 97.31 371 LEU A O 1
ATOM 2686 N N . ASP A 1 372 ? -2.784 -5.952 18.803 1.00 94.81 372 ASP A N 1
ATOM 2687 C CA . ASP A 1 372 ? -2.104 -5.109 19.790 1.00 94.81 372 ASP A CA 1
ATOM 2688 C C . ASP A 1 372 ? -2.819 -5.112 21.166 1.00 94.81 372 ASP A C 1
ATOM 2690 O O . ASP A 1 372 ? -2.204 -5.214 22.236 1.00 94.81 372 ASP A O 1
ATOM 2694 N N . ALA A 1 373 ? -4.157 -5.056 21.159 1.00 92.44 373 ALA A N 1
ATOM 2695 C CA . ALA A 1 373 ? -4.990 -5.084 22.364 1.00 92.44 373 ALA A CA 1
ATOM 2696 C C . ALA A 1 373 ? -5.071 -6.492 22.981 1.00 92.44 373 ALA A C 1
ATOM 2698 O O . ALA A 1 373 ? -5.100 -6.640 24.209 1.00 92.44 373 ALA A O 1
ATOM 2699 N N . LEU A 1 374 ? -5.066 -7.530 22.139 1.00 97.38 374 LEU A N 1
ATOM 2700 C CA . LEU A 1 374 ? -5.003 -8.934 22.545 1.00 97.38 374 LEU A CA 1
ATOM 2701 C C . LEU A 1 374 ? -3.628 -9.289 23.126 1.00 97.38 374 LEU A C 1
ATOM 2703 O O . LEU A 1 374 ? -3.560 -10.020 24.110 1.00 97.38 374 LEU A O 1
ATOM 2707 N N . GLN A 1 375 ? -2.549 -8.728 22.577 1.00 97.75 375 GLN A N 1
ATOM 2708 C CA . GLN A 1 375 ? -1.174 -8.876 23.050 1.00 97.75 375 GLN A CA 1
ATOM 2709 C C . GLN A 1 375 ? -0.983 -8.195 24.405 1.00 97.75 375 GLN A C 1
ATOM 2711 O O . GLN A 1 375 ? -0.527 -8.834 25.358 1.00 97.75 375 GLN A O 1
ATOM 2716 N N . THR A 1 376 ? -1.422 -6.938 24.524 1.00 95.88 376 THR A N 1
ATOM 2717 C CA . THR A 1 376 ? -1.416 -6.165 25.779 1.00 95.88 376 THR A CA 1
ATOM 2718 C C . THR A 1 376 ? -2.119 -6.919 26.910 1.00 95.88 376 THR A C 1
ATOM 2720 O O . THR A 1 376 ? -1.620 -6.988 28.032 1.00 95.88 376 THR A O 1
ATOM 2723 N N . ASN A 1 377 ? -3.257 -7.552 26.611 1.00 94.19 377 ASN A N 1
ATOM 2724 C CA . ASN A 1 377 ? -4.079 -8.254 27.597 1.00 94.19 377 ASN A CA 1
ATOM 2725 C C . ASN A 1 377 ? -3.891 -9.780 27.592 1.00 94.19 377 ASN A C 1
ATOM 2727 O O . ASN A 1 377 ? -4.680 -10.499 28.217 1.00 94.19 377 ASN A O 1
ATOM 2731 N N . ASN A 1 378 ? -2.851 -10.298 26.920 1.00 95.56 378 ASN A N 1
ATOM 2732 C CA . ASN A 1 378 ? -2.759 -11.726 26.600 1.00 95.56 378 ASN A CA 1
ATOM 2733 C C . ASN A 1 378 ? -2.782 -12.622 27.842 1.00 95.56 378 ASN A C 1
ATOM 2735 O O . ASN A 1 378 ? -3.278 -13.744 27.761 1.00 95.56 378 ASN A O 1
ATOM 2739 N N . ILE A 1 379 ? -2.316 -12.133 28.997 1.00 95.50 379 ILE A N 1
ATOM 2740 C CA . ILE A 1 379 ? -2.303 -12.882 30.261 1.00 95.50 379 ILE A CA 1
ATOM 2741 C C . ILE A 1 379 ? -3.694 -13.374 30.687 1.00 95.50 379 ILE A C 1
ATOM 2743 O O . ILE A 1 379 ? -3.775 -14.356 31.415 1.00 95.50 379 ILE A O 1
ATOM 2747 N N . LYS A 1 380 ? -4.782 -12.736 30.226 1.00 95.75 380 LYS A N 1
ATOM 2748 C CA . LYS A 1 380 ? -6.177 -13.107 30.534 1.00 95.75 380 LYS A CA 1
ATOM 2749 C C . LYS A 1 380 ? -6.795 -14.086 29.526 1.00 95.75 380 LYS A C 1
ATOM 2751 O O . LYS A 1 380 ? -7.784 -14.746 29.840 1.00 95.75 380 LYS A O 1
ATOM 2756 N N . ILE A 1 381 ? -6.199 -14.205 28.341 1.00 97.75 381 ILE A N 1
ATOM 2757 C CA . ILE A 1 381 ? -6.687 -15.021 27.224 1.00 97.75 381 ILE A CA 1
ATOM 2758 C C . ILE A 1 381 ? -6.207 -16.469 27.393 1.00 97.75 381 ILE A C 1
ATOM 2760 O O . ILE A 1 381 ? -5.004 -16.705 27.526 1.00 97.75 381 ILE A O 1
ATOM 2764 N N . SER A 1 382 ? -7.117 -17.444 27.354 1.00 96.75 382 SER A N 1
ATOM 2765 C CA . SER A 1 382 ? -6.778 -18.876 27.326 1.00 96.75 382 SER A CA 1
ATOM 2766 C C . SER A 1 382 ? -6.524 -19.380 25.902 1.00 96.75 382 SER A C 1
ATOM 2768 O O . SER A 1 382 ? -5.548 -20.090 25.674 1.00 96.75 382 SER A O 1
ATOM 2770 N N . SER A 1 383 ? -7.352 -18.968 24.942 1.00 97.94 383 SER A N 1
ATOM 2771 C CA . SER A 1 383 ? -7.222 -19.276 23.512 1.00 97.94 383 SER A CA 1
ATOM 2772 C C . SER A 1 383 ? -7.905 -18.216 22.640 1.00 97.94 383 SER A C 1
ATOM 2774 O O . SER A 1 383 ? -8.688 -17.400 23.129 1.00 97.94 383 SER A O 1
ATOM 2776 N N . ILE A 1 384 ? -7.609 -18.229 21.340 1.00 98.44 384 ILE A N 1
ATOM 2777 C CA . ILE A 1 384 ? -8.275 -17.441 20.296 1.00 98.44 384 ILE A CA 1
ATOM 2778 C C . ILE A 1 384 ? -8.677 -18.406 19.174 1.00 98.44 384 ILE A C 1
ATOM 2780 O O . ILE A 1 384 ? -7.877 -19.243 18.767 1.00 98.44 384 ILE A O 1
ATOM 2784 N N . THR A 1 385 ? -9.900 -18.305 18.660 1.00 97.62 385 THR A N 1
ATOM 2785 C CA . THR A 1 385 ? -10.437 -19.174 17.599 1.00 97.62 385 THR A CA 1
ATOM 2786 C C . THR A 1 385 ? -11.085 -18.325 16.509 1.00 97.62 385 THR A C 1
ATOM 2788 O O . THR A 1 385 ? -11.834 -17.397 16.814 1.00 97.62 385 THR A O 1
ATOM 2791 N N . GLN A 1 386 ? -10.820 -18.641 15.238 1.00 96.94 386 GLN A N 1
ATOM 2792 C CA . GLN A 1 386 ? -11.486 -17.982 14.110 1.00 96.94 386 GLN A CA 1
ATOM 2793 C C . GLN A 1 386 ? -12.947 -18.446 13.997 1.00 96.94 386 GLN A C 1
ATOM 2795 O O . GLN A 1 386 ? -13.218 -19.647 13.993 1.00 96.94 386 GLN A O 1
ATOM 2800 N N . SER A 1 387 ? -13.881 -17.504 13.871 1.00 94.00 387 SER A N 1
ATOM 2801 C CA . SER A 1 387 ? -15.305 -17.762 13.632 1.00 94.00 387 SER A CA 1
ATOM 2802 C C . SER A 1 387 ? -15.724 -17.424 12.195 1.00 94.00 387 SER A C 1
ATOM 2804 O O . SER A 1 387 ? -15.091 -16.616 11.510 1.00 94.00 387 SER A O 1
ATOM 2806 N N . GLY A 1 388 ? -16.802 -18.062 11.727 1.00 92.81 388 GLY A N 1
ATOM 2807 C CA . GLY A 1 388 ? -17.247 -17.971 10.335 1.00 92.81 388 GLY A CA 1
ATOM 2808 C C . GLY A 1 388 ? -16.320 -18.721 9.372 1.00 92.81 388 GLY A C 1
ATOM 2809 O O . GLY A 1 388 ? -15.700 -19.719 9.734 1.00 92.81 388 GLY A O 1
ATOM 2810 N N . THR A 1 389 ? -16.235 -18.257 8.124 1.00 92.94 389 THR A N 1
ATOM 2811 C CA . THR A 1 389 ? -15.269 -18.783 7.151 1.00 92.94 389 THR A CA 1
ATOM 2812 C C . THR A 1 389 ? -13.871 -18.281 7.503 1.00 92.94 389 THR A C 1
ATOM 2814 O O . THR A 1 389 ? -13.599 -17.086 7.396 1.00 92.94 389 THR A O 1
ATOM 2817 N N . ALA A 1 390 ? -12.978 -19.190 7.901 1.00 93.75 390 ALA A N 1
ATOM 2818 C CA . ALA A 1 390 ? -11.591 -18.845 8.181 1.00 93.75 390 ALA A CA 1
ATOM 2819 C C . ALA A 1 390 ? -10.909 -18.263 6.931 1.00 93.75 390 ALA A C 1
ATOM 2821 O O . ALA A 1 390 ? -10.956 -18.836 5.842 1.00 93.75 390 ALA A O 1
ATOM 2822 N N . THR A 1 391 ? -10.255 -17.121 7.112 1.00 95.62 391 THR A N 1
ATOM 2823 C CA . THR A 1 391 ? -9.443 -16.436 6.100 1.00 95.62 391 THR A CA 1
ATOM 2824 C C . THR A 1 391 ? -8.060 -16.154 6.676 1.00 95.62 391 THR A C 1
ATOM 2826 O O . THR A 1 391 ? -7.859 -16.240 7.889 1.00 95.62 391 THR A O 1
ATOM 2829 N N . ALA A 1 392 ? -7.096 -15.816 5.821 1.00 97.69 392 ALA A N 1
ATOM 2830 C CA . ALA A 1 392 ? -5.809 -15.332 6.297 1.00 97.69 392 ALA A CA 1
ATOM 2831 C C . ALA A 1 392 ? -5.982 -13.999 7.050 1.00 97.69 392 ALA A C 1
ATOM 2833 O O . ALA A 1 392 ? -6.731 -13.126 6.606 1.00 97.69 392 ALA A O 1
ATOM 2834 N N . LEU A 1 393 ? -5.299 -13.846 8.184 1.00 98.44 393 LEU A N 1
ATOM 2835 C CA . LEU A 1 393 ? -5.295 -12.605 8.954 1.00 98.44 393 LEU A CA 1
ATOM 2836 C C . LEU A 1 393 ? -4.350 -11.609 8.272 1.00 98.44 393 LEU A C 1
ATOM 2838 O O . LEU A 1 393 ? -3.169 -11.908 8.089 1.00 98.44 393 LEU A O 1
ATOM 2842 N N . ALA A 1 394 ? -4.870 -10.440 7.903 1.00 98.25 394 ALA A N 1
ATOM 2843 C CA . ALA A 1 394 ? -4.093 -9.371 7.285 1.00 98.25 394 ALA A CA 1
ATOM 2844 C C . ALA A 1 394 ? -3.415 -8.524 8.366 1.00 98.25 394 ALA A C 1
ATOM 2846 O O . ALA A 1 394 ? -4.090 -7.800 9.093 1.00 98.25 394 ALA A O 1
ATOM 2847 N N . ILE A 1 395 ? -2.092 -8.636 8.479 1.00 98.56 395 ILE A N 1
ATOM 2848 C CA . ILE A 1 395 ? -1.294 -8.004 9.538 1.00 98.56 395 ILE A CA 1
ATOM 2849 C C . ILE A 1 395 ? -0.111 -7.229 8.951 1.00 98.56 395 ILE A C 1
ATOM 2851 O O . ILE A 1 395 ? 0.250 -7.397 7.782 1.00 98.56 395 ILE A O 1
ATOM 2855 N N . THR A 1 396 ? 0.532 -6.393 9.758 1.00 98.44 396 THR A N 1
ATOM 2856 C CA . THR A 1 396 ? 1.820 -5.777 9.400 1.00 98.44 396 THR A CA 1
ATOM 2857 C C . THR A 1 396 ? 3.007 -6.656 9.805 1.00 98.44 396 THR A C 1
ATOM 2859 O O . THR A 1 396 ? 2.915 -7.481 10.717 1.00 98.44 396 THR A O 1
ATOM 2862 N N . ALA A 1 397 ? 4.165 -6.442 9.175 1.00 97.75 397 ALA A N 1
ATOM 2863 C CA . ALA A 1 397 ? 5.432 -7.037 9.608 1.00 97.75 397 ALA A CA 1
ATOM 2864 C C . ALA A 1 397 ? 5.810 -6.649 11.056 1.00 97.75 397 ALA A C 1
ATOM 2866 O O . ALA A 1 397 ? 6.459 -7.431 11.748 1.00 97.75 397 ALA A O 1
ATOM 2867 N N . SER A 1 398 ? 5.353 -5.485 11.538 1.00 96.94 398 SER A N 1
ATOM 2868 C CA . SER A 1 398 ? 5.500 -5.075 12.941 1.00 96.94 398 SER A CA 1
ATOM 2869 C C . SER A 1 398 ? 4.700 -5.994 13.868 1.00 96.94 398 SER A C 1
ATOM 2871 O O . SER A 1 398 ? 5.284 -6.640 14.737 1.00 96.94 398 SER A O 1
ATOM 2873 N N . GLN A 1 399 ? 3.391 -6.138 13.632 1.00 98.38 399 GLN A N 1
ATOM 2874 C CA . GLN A 1 399 ? 2.490 -6.978 14.439 1.00 98.38 399 GLN A CA 1
ATOM 2875 C C . GLN A 1 399 ? 2.903 -8.458 14.450 1.00 98.38 399 GLN A C 1
ATOM 2877 O O . GLN A 1 399 ? 2.837 -9.115 15.486 1.00 98.38 399 GLN A O 1
ATOM 2882 N N . LEU A 1 400 ? 3.447 -8.975 13.338 1.00 98.19 400 LEU A N 1
ATOM 2883 C CA . LEU A 1 400 ? 4.032 -10.326 13.276 1.00 98.19 400 LEU A CA 1
ATOM 2884 C C . LEU A 1 400 ? 5.112 -10.570 14.352 1.00 98.19 400 LEU A C 1
ATOM 2886 O O . LEU A 1 400 ? 5.309 -11.710 14.773 1.00 98.19 400 LEU A O 1
ATOM 2890 N N . THR A 1 401 ? 5.813 -9.517 14.785 1.00 95.94 401 THR A N 1
ATOM 2891 C CA . THR A 1 401 ? 6.865 -9.590 15.813 1.00 95.94 401 THR A CA 1
ATOM 2892 C C . THR A 1 401 ? 6.394 -9.109 17.186 1.00 95.94 401 THR A C 1
ATOM 2894 O O . THR A 1 401 ? 6.702 -9.756 18.187 1.00 95.94 401 THR A O 1
ATOM 2897 N N . ALA A 1 402 ? 5.617 -8.024 17.246 1.00 97.12 402 ALA A N 1
ATOM 2898 C CA . ALA A 1 402 ? 5.111 -7.444 18.488 1.00 97.12 402 ALA A CA 1
ATOM 2899 C C . ALA A 1 402 ? 4.061 -8.337 19.168 1.00 97.12 402 ALA A C 1
ATOM 2901 O O . ALA A 1 402 ? 4.119 -8.536 20.382 1.00 97.12 402 ALA A O 1
ATOM 2902 N N . ASP A 1 403 ? 3.158 -8.935 18.383 1.00 98.25 403 ASP A N 1
ATOM 2903 C CA . ASP A 1 403 ? 1.968 -9.650 18.864 1.00 98.25 403 ASP A CA 1
ATOM 2904 C C . ASP A 1 403 ? 2.129 -11.172 18.851 1.00 98.25 403 ASP A C 1
ATOM 2906 O O . ASP A 1 403 ? 1.155 -11.926 18.902 1.00 98.25 403 ASP A O 1
ATOM 2910 N N . ALA A 1 404 ? 3.376 -11.651 18.815 1.00 97.00 404 ALA A N 1
ATOM 2911 C CA . ALA A 1 404 ? 3.702 -13.072 18.744 1.00 97.00 404 ALA A CA 1
ATOM 2912 C C . ALA A 1 404 ? 3.037 -13.907 19.861 1.00 97.00 404 ALA A C 1
ATOM 2914 O O . ALA A 1 404 ? 2.663 -15.055 19.627 1.00 97.00 404 ALA A O 1
ATOM 2915 N N . THR A 1 405 ? 2.827 -13.350 21.061 1.00 97.69 405 THR A N 1
ATOM 2916 C CA . THR A 1 405 ? 2.153 -14.060 22.167 1.00 97.69 405 THR A CA 1
ATOM 2917 C C . THR A 1 405 ? 0.642 -14.185 21.947 1.00 97.69 405 THR A C 1
ATOM 2919 O O . THR A 1 405 ? 0.064 -15.198 22.337 1.00 97.69 405 THR A O 1
ATOM 2922 N N . ALA A 1 406 ? -0.002 -13.208 21.300 1.00 97.69 406 ALA A N 1
ATOM 2923 C CA . ALA A 1 406 ? -1.395 -13.298 20.869 1.00 97.69 406 ALA A CA 1
ATOM 2924 C C . ALA A 1 406 ? -1.551 -14.252 19.672 1.00 97.69 406 ALA A C 1
ATOM 2926 O O . ALA A 1 406 ? -2.405 -15.137 19.710 1.00 97.69 406 ALA A O 1
ATOM 2927 N N . LEU A 1 407 ? -0.678 -14.154 18.662 1.00 98.00 407 LEU A N 1
ATOM 2928 C CA . LEU A 1 407 ? -0.646 -15.069 17.510 1.00 98.00 407 LEU A CA 1
ATOM 2929 C C . LEU A 1 407 ? -0.472 -16.536 17.949 1.00 98.00 407 LEU A C 1
ATOM 2931 O O . LEU A 1 407 ? -1.195 -17.413 17.480 1.00 98.00 407 LEU A O 1
ATOM 2935 N N . ASN A 1 408 ? 0.396 -16.800 18.931 1.00 97.00 408 ASN A N 1
ATOM 2936 C CA . ASN A 1 408 ? 0.592 -18.131 19.521 1.00 97.00 408 ASN A CA 1
ATOM 2937 C C . ASN A 1 408 ? -0.620 -18.670 20.314 1.00 97.00 408 ASN A C 1
ATOM 2939 O O . ASN A 1 408 ? -0.607 -19.836 20.708 1.00 97.00 408 ASN A O 1
ATOM 2943 N N . LYS A 1 409 ? -1.662 -17.862 20.562 1.00 97.94 409 LYS A N 1
ATOM 2944 C CA . LYS A 1 409 ? -2.931 -18.314 21.168 1.00 97.94 409 LYS A CA 1
ATOM 2945 C C . LYS A 1 409 ? -4.018 -18.620 20.136 1.00 97.94 409 LYS A C 1
ATOM 2947 O O . LYS A 1 409 ? -5.061 -19.161 20.515 1.00 97.94 409 LYS A O 1
ATOM 2952 N N . ILE A 1 410 ? -3.790 -18.321 18.854 1.00 97.81 410 ILE A N 1
ATOM 2953 C CA . ILE A 1 410 ? -4.713 -18.685 17.775 1.00 97.81 410 ILE A CA 1
ATOM 2954 C C . ILE A 1 410 ? -4.673 -20.205 17.578 1.00 97.81 410 ILE A C 1
ATOM 2956 O O . ILE A 1 410 ? -3.629 -20.803 17.329 1.00 97.81 410 ILE A O 1
ATOM 2960 N N . SER A 1 411 ? -5.834 -20.830 17.740 1.00 93.75 411 SER A N 1
ATOM 2961 C CA . SER A 1 411 ? -6.014 -22.278 17.792 1.00 93.75 411 SER A CA 1
ATOM 2962 C C . SER A 1 411 ? -6.373 -22.855 16.423 1.00 93.75 411 SER A C 1
ATOM 2964 O O . SER A 1 411 ? -7.197 -22.299 15.697 1.00 93.75 411 SER A O 1
ATOM 2966 N N . GLY A 1 412 ? -5.792 -24.011 16.094 1.00 89.88 412 GLY A N 1
ATOM 2967 C CA . GLY A 1 412 ? -5.959 -24.662 14.793 1.00 89.88 412 GLY A CA 1
ATOM 2968 C C . GLY A 1 412 ? -5.049 -24.087 13.700 1.00 89.88 412 GLY A C 1
ATOM 2969 O O . GLY A 1 412 ? -4.128 -23.314 13.960 1.00 89.88 412 GLY A O 1
ATOM 2970 N N . SER A 1 413 ? -5.280 -24.501 12.454 1.00 89.94 413 SER A N 1
ATOM 2971 C CA . SER A 1 413 ? -4.480 -24.073 11.300 1.00 89.94 413 SER A CA 1
ATOM 2972 C C . SER A 1 413 ? -4.956 -22.723 10.756 1.00 89.94 413 SER A C 1
ATOM 2974 O O . SER A 1 413 ? -5.809 -22.674 9.874 1.00 89.94 413 SER A O 1
ATOM 2976 N N . TYR A 1 414 ? -4.380 -21.631 11.262 1.00 96.81 414 TYR A N 1
ATOM 2977 C CA . TYR A 1 414 ? -4.568 -20.281 10.719 1.00 96.81 414 TYR A CA 1
ATOM 2978 C C . TYR A 1 414 ? -3.465 -19.904 9.716 1.00 96.81 414 TYR A C 1
ATOM 2980 O O . TYR A 1 414 ? -2.381 -20.495 9.712 1.00 96.81 414 TYR A O 1
ATOM 2988 N N . THR A 1 415 ? -3.726 -18.888 8.888 1.00 98.12 415 THR A N 1
ATOM 2989 C CA . THR A 1 415 ? -2.745 -18.302 7.955 1.00 98.12 415 THR A CA 1
ATOM 2990 C C . THR A 1 415 ? -2.689 -16.779 8.073 1.00 98.12 415 THR A C 1
ATOM 2992 O O . THR A 1 415 ? -3.614 -16.158 8.595 1.00 98.12 415 THR A O 1
ATOM 2995 N N . LEU A 1 416 ? -1.600 -16.175 7.594 1.00 98.69 416 LEU A N 1
ATOM 2996 C CA . LEU A 1 416 ? -1.305 -14.743 7.673 1.00 98.69 416 LEU A CA 1
ATOM 2997 C C . LEU A 1 416 ? -0.991 -14.176 6.282 1.00 98.69 416 LEU A C 1
ATOM 2999 O O . LEU A 1 416 ? -0.211 -14.774 5.534 1.00 98.69 416 LEU A O 1
ATOM 3003 N N . THR A 1 417 ? -1.522 -12.993 5.973 1.00 98.69 417 THR A N 1
ATOM 3004 C CA . THR A 1 417 ? -1.002 -12.129 4.905 1.00 98.69 417 THR A CA 1
ATOM 3005 C C . THR A 1 417 ? -0.267 -10.950 5.539 1.00 98.69 417 THR A C 1
ATOM 3007 O O . THR A 1 417 ? -0.843 -10.191 6.317 1.00 98.69 417 THR A O 1
ATOM 3010 N N . VAL A 1 418 ? 1.033 -10.823 5.262 1.00 98.88 418 VAL A N 1
ATOM 3011 C CA . VAL A 1 418 ? 1.911 -9.876 5.974 1.00 98.88 418 VAL A CA 1
ATOM 3012 C C . VAL A 1 418 ? 2.266 -8.696 5.077 1.00 98.88 418 VAL A C 1
ATOM 3014 O O . VAL A 1 418 ? 2.848 -8.865 4.010 1.00 98.88 418 VAL A O 1
ATOM 3017 N N . SER A 1 419 ? 1.925 -7.491 5.512 1.00 98.44 419 SER A N 1
ATOM 3018 C CA . SER A 1 419 ? 2.159 -6.251 4.770 1.00 98.44 419 SER A CA 1
ATOM 3019 C C . SER A 1 419 ? 3.353 -5.461 5.308 1.00 98.44 419 SER A C 1
ATOM 3021 O O . SER A 1 419 ? 3.627 -5.460 6.510 1.00 98.44 419 SER A O 1
ATOM 3023 N N . GLY A 1 420 ? 4.066 -4.775 4.409 1.00 95.94 420 GLY A N 1
ATOM 3024 C CA . GLY A 1 420 ? 5.193 -3.909 4.774 1.00 95.94 420 GLY A CA 1
ATOM 3025 C C . GLY A 1 420 ? 6.435 -4.669 5.248 1.00 95.94 420 GLY A C 1
ATOM 3026 O O . GLY A 1 420 ? 7.151 -4.184 6.120 1.00 95.94 420 GLY A O 1
ATOM 3027 N N . VAL A 1 421 ? 6.682 -5.864 4.705 1.00 98.62 421 VAL A N 1
ATOM 3028 C CA . VAL A 1 421 ? 7.925 -6.612 4.949 1.00 98.62 421 VAL A CA 1
ATOM 3029 C C . VAL A 1 421 ? 9.087 -5.877 4.270 1.00 98.62 421 VAL A C 1
ATOM 3031 O O . VAL A 1 421 ? 8.934 -5.404 3.145 1.00 98.62 421 VAL A O 1
ATOM 3034 N N . THR A 1 422 ? 10.247 -5.770 4.916 1.00 98.25 422 THR A N 1
ATOM 3035 C CA . THR A 1 422 ? 11.452 -5.194 4.284 1.00 98.25 422 THR A CA 1
ATOM 3036 C C . THR A 1 422 ? 12.229 -6.270 3.533 1.00 98.25 422 THR A C 1
ATOM 3038 O O . THR A 1 422 ? 12.161 -7.449 3.879 1.00 98.25 422 THR A O 1
ATOM 3041 N N . SER A 1 423 ? 13.026 -5.896 2.533 1.00 97.81 423 SER A N 1
ATOM 3042 C CA . SER A 1 423 ? 13.753 -6.860 1.687 1.00 97.81 423 SER A CA 1
ATOM 3043 C C . SER A 1 423 ? 14.672 -7.769 2.510 1.00 97.81 423 SER A C 1
ATOM 3045 O O . SER A 1 423 ? 14.736 -8.973 2.274 1.00 97.81 423 SER A O 1
ATOM 3047 N N . ALA A 1 424 ? 15.295 -7.203 3.548 1.00 97.25 424 ALA A N 1
ATOM 3048 C CA . ALA A 1 424 ? 16.146 -7.908 4.505 1.00 97.25 424 ALA A CA 1
ATOM 3049 C C . ALA A 1 424 ? 15.393 -8.876 5.448 1.00 97.25 424 ALA A C 1
ATOM 3051 O O . ALA A 1 424 ? 16.024 -9.730 6.068 1.00 97.25 424 ALA A O 1
ATOM 3052 N N . THR A 1 425 ? 14.065 -8.762 5.585 1.00 97.94 425 THR A N 1
ATOM 3053 C CA . THR A 1 425 ? 13.244 -9.620 6.467 1.00 97.94 425 THR A CA 1
ATOM 3054 C C . THR A 1 425 ? 12.400 -10.655 5.720 1.00 97.94 425 THR A C 1
ATOM 3056 O O . THR A 1 425 ? 11.881 -11.577 6.346 1.00 97.94 425 THR A O 1
ATOM 3059 N N . VAL A 1 426 ? 12.328 -10.604 4.384 1.00 98.56 426 VAL A N 1
ATOM 3060 C CA . VAL A 1 426 ? 11.526 -11.552 3.586 1.00 98.56 426 VAL A CA 1
ATOM 3061 C C . VAL A 1 426 ? 11.857 -13.017 3.876 1.00 98.56 426 VAL A C 1
ATOM 3063 O O . VAL A 1 426 ? 10.933 -13.810 4.028 1.00 98.56 426 VAL A O 1
ATOM 3066 N N . ALA A 1 427 ? 13.132 -13.393 4.015 1.00 97.88 427 ALA A N 1
ATOM 3067 C CA . ALA A 1 427 ? 13.506 -14.785 4.283 1.00 97.88 427 ALA A CA 1
ATOM 3068 C C . ALA A 1 427 ? 13.009 -15.290 5.654 1.00 97.88 427 ALA A C 1
ATOM 3070 O O . ALA A 1 427 ? 12.511 -16.412 5.757 1.00 97.88 427 ALA A O 1
ATOM 3071 N N . THR A 1 428 ? 13.087 -14.469 6.708 1.00 97.25 428 THR A N 1
ATOM 3072 C CA . THR A 1 428 ? 12.608 -14.848 8.050 1.00 97.25 428 THR A CA 1
ATOM 3073 C C . THR A 1 428 ? 11.082 -14.812 8.136 1.00 97.25 428 THR A C 1
ATOM 3075 O O . THR A 1 428 ? 10.48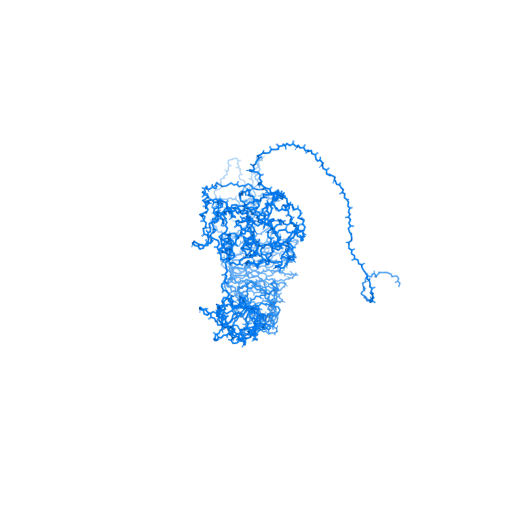3 -15.708 8.731 1.00 97.25 428 THR A O 1
ATOM 3078 N N . THR A 1 429 ? 10.428 -13.856 7.470 1.00 98.19 429 THR A N 1
ATOM 3079 C CA . THR A 1 429 ? 8.965 -13.831 7.321 1.00 98.19 429 THR A CA 1
ATOM 3080 C C . THR A 1 429 ? 8.452 -15.015 6.492 1.00 98.19 429 THR A C 1
ATOM 3082 O O . THR A 1 429 ? 7.419 -15.591 6.824 1.00 98.19 429 THR A O 1
ATOM 3085 N N . ALA A 1 430 ? 9.173 -15.439 5.450 1.00 97.69 430 ALA A N 1
ATOM 3086 C CA . ALA A 1 430 ? 8.803 -16.583 4.618 1.00 97.69 430 ALA A CA 1
ATOM 3087 C C . ALA A 1 430 ? 9.011 -17.929 5.329 1.00 97.69 430 ALA A C 1
ATOM 3089 O O . ALA A 1 430 ? 8.228 -18.853 5.100 1.00 97.69 430 ALA A O 1
ATOM 3090 N N . ALA A 1 431 ? 10.005 -18.028 6.217 1.00 97.56 431 ALA A N 1
ATOM 3091 C CA . ALA A 1 431 ? 10.231 -19.200 7.062 1.00 97.56 431 ALA A CA 1
ATOM 3092 C C . ALA A 1 431 ? 9.114 -19.429 8.101 1.00 97.56 431 ALA A C 1
ATOM 3094 O O . ALA A 1 431 ? 8.935 -20.556 8.565 1.00 97.56 431 ALA A O 1
ATOM 3095 N N . ASN A 1 432 ? 8.324 -18.403 8.443 1.00 97.00 432 ASN A N 1
ATOM 3096 C CA . ASN A 1 432 ? 7.130 -18.583 9.265 1.00 97.00 432 ASN A CA 1
ATOM 3097 C C . ASN A 1 432 ? 6.071 -19.395 8.486 1.00 97.00 432 ASN A C 1
ATOM 3099 O O . ASN A 1 432 ? 5.615 -19.012 7.403 1.00 97.00 432 ASN A O 1
ATOM 3103 N N . THR A 1 433 ? 5.678 -20.534 9.056 1.00 95.75 433 THR A N 1
ATOM 3104 C CA . THR A 1 433 ? 4.762 -21.512 8.451 1.00 95.75 433 THR A CA 1
ATOM 3105 C C . THR A 1 433 ? 3.332 -21.002 8.293 1.00 95.75 433 THR A C 1
ATOM 3107 O O . THR A 1 433 ? 2.635 -21.461 7.391 1.00 95.75 433 THR A O 1
ATOM 3110 N N . HIS A 1 434 ? 2.899 -20.036 9.109 1.00 97.25 434 HIS A N 1
ATOM 3111 C CA . HIS A 1 434 ? 1.572 -19.428 8.999 1.00 97.25 434 HIS A CA 1
ATOM 3112 C C . HIS A 1 434 ? 1.498 -18.366 7.896 1.00 97.25 434 HIS A C 1
ATOM 3114 O O . HIS A 1 434 ? 0.412 -18.092 7.389 1.00 97.25 434 HIS A O 1
ATOM 3120 N N . VAL A 1 435 ? 2.621 -17.768 7.484 1.00 98.38 435 VAL A N 1
ATOM 3121 C CA . VAL A 1 435 ? 2.626 -16.746 6.427 1.00 98.38 435 VAL A CA 1
ATOM 3122 C C . VAL A 1 435 ? 2.359 -17.400 5.075 1.00 98.38 435 VAL A C 1
ATOM 3124 O O . VAL A 1 435 ? 3.220 -18.097 4.537 1.00 98.38 435 VAL A O 1
ATOM 3127 N N . SER A 1 436 ? 1.171 -17.165 4.516 1.00 98.00 436 SER A N 1
ATOM 3128 C CA . SER A 1 436 ? 0.769 -17.673 3.201 1.00 98.00 436 SER A CA 1
ATOM 3129 C C . SER A 1 436 ? 1.178 -16.727 2.073 1.00 98.00 436 SER A C 1
ATOM 3131 O O . SER A 1 436 ? 1.533 -17.187 0.991 1.00 98.00 436 SER A O 1
ATOM 3133 N N . SER A 1 437 ? 1.191 -15.415 2.330 1.00 98.62 437 SER A N 1
ATOM 3134 C CA . SER A 1 437 ? 1.704 -14.411 1.392 1.00 98.62 437 SER A CA 1
ATOM 3135 C C . SER A 1 437 ? 2.193 -13.143 2.095 1.00 98.62 437 SER A C 1
ATOM 3137 O O . SER A 1 437 ? 1.855 -12.902 3.256 1.00 98.62 437 SER A O 1
ATOM 3139 N N . MET A 1 438 ? 2.953 -12.314 1.384 1.00 98.69 438 MET A N 1
ATOM 3140 C CA . MET A 1 438 ? 3.416 -11.017 1.865 1.00 98.69 438 MET A CA 1
ATOM 3141 C C . MET A 1 438 ? 3.523 -9.958 0.763 1.00 98.69 438 MET A C 1
ATOM 3143 O O . MET A 1 438 ? 3.778 -10.291 -0.397 1.00 98.69 438 MET A O 1
ATOM 3147 N N . THR A 1 439 ? 3.411 -8.686 1.149 1.00 98.69 439 THR A N 1
ATOM 3148 C CA . THR A 1 439 ? 3.845 -7.543 0.331 1.00 98.69 439 THR A CA 1
ATOM 3149 C C . THR A 1 439 ? 5.117 -6.931 0.911 1.00 98.69 439 THR A C 1
ATOM 3151 O O . THR A 1 439 ? 5.253 -6.769 2.129 1.00 98.69 439 THR A O 1
ATOM 3154 N N . VAL A 1 440 ? 6.056 -6.597 0.027 1.00 98.62 440 VAL A N 1
ATOM 3155 C CA . VAL A 1 440 ? 7.359 -6.025 0.391 1.00 98.62 440 VAL A CA 1
ATOM 3156 C C . VAL A 1 440 ? 7.326 -4.516 0.162 1.00 98.62 440 VAL A C 1
ATOM 3158 O O . VAL A 1 440 ? 6.914 -4.082 -0.912 1.00 98.62 440 VAL A O 1
ATOM 3161 N N . THR A 1 441 ? 7.783 -3.719 1.126 1.00 97.25 441 THR A N 1
ATOM 3162 C CA . THR A 1 441 ? 7.928 -2.262 0.978 1.00 97.25 441 THR A CA 1
ATOM 3163 C C . THR A 1 441 ? 9.308 -1.839 1.458 1.00 97.25 441 THR A C 1
ATOM 3165 O O . THR A 1 441 ? 9.629 -2.004 2.633 1.00 97.25 441 THR A O 1
ATOM 3168 N N . ASP A 1 442 ? 10.132 -1.295 0.562 1.00 97.31 442 ASP A N 1
ATOM 3169 C CA . ASP A 1 442 ? 11.523 -0.953 0.876 1.00 97.31 442 ASP A CA 1
ATOM 3170 C C . ASP A 1 442 ? 12.118 0.054 -0.128 1.00 97.31 442 ASP A C 1
ATOM 3172 O O . ASP A 1 442 ? 11.494 0.395 -1.133 1.00 97.31 442 ASP A O 1
ATOM 3176 N N . THR A 1 443 ? 13.329 0.547 0.130 1.00 95.56 443 THR A N 1
ATOM 3177 C CA . THR A 1 443 ? 14.055 1.422 -0.805 1.00 95.56 443 THR A CA 1
ATOM 3178 C C . THR A 1 443 ? 14.608 0.636 -1.997 1.00 95.56 443 THR A C 1
ATOM 3180 O O . THR A 1 443 ? 14.986 -0.527 -1.862 1.00 95.56 443 THR A O 1
ATOM 3183 N N . GLY A 1 444 ? 14.737 1.281 -3.160 1.00 93.62 444 GLY A N 1
ATOM 3184 C CA . GLY A 1 444 ? 15.288 0.660 -4.372 1.00 93.62 444 GLY A CA 1
ATOM 3185 C C . GLY A 1 444 ? 16.694 0.077 -4.179 1.00 93.62 444 GLY A C 1
ATOM 3186 O O . GLY A 1 444 ? 16.990 -0.985 -4.715 1.00 93.62 444 GLY A O 1
ATOM 3187 N N . ALA A 1 445 ? 17.532 0.706 -3.346 1.00 94.56 445 ALA A N 1
ATOM 3188 C CA . ALA A 1 445 ? 18.855 0.184 -2.997 1.00 94.56 445 ALA A CA 1
ATOM 3189 C C . ALA A 1 445 ? 18.766 -1.138 -2.212 1.00 94.56 445 ALA A C 1
ATOM 3191 O O . ALA A 1 445 ? 19.436 -2.109 -2.560 1.00 94.56 445 ALA A O 1
ATOM 3192 N N . ASN A 1 446 ? 17.889 -1.205 -1.204 1.00 96.19 446 ASN A N 1
ATOM 3193 C CA . ASN A 1 446 ? 17.674 -2.422 -0.420 1.00 96.19 446 ASN A CA 1
ATOM 3194 C C . ASN A 1 446 ? 17.039 -3.543 -1.255 1.00 96.19 446 ASN A C 1
ATOM 3196 O O . ASN A 1 446 ? 17.431 -4.697 -1.093 1.00 96.19 446 ASN A O 1
ATOM 3200 N N . ILE A 1 447 ? 16.111 -3.217 -2.164 1.00 96.50 447 ILE A N 1
ATOM 3201 C CA . ILE A 1 447 ? 15.521 -4.185 -3.104 1.00 96.50 447 ILE A CA 1
ATOM 3202 C C . ILE A 1 447 ? 16.620 -4.749 -4.015 1.00 96.50 447 ILE A C 1
ATOM 3204 O O . ILE A 1 447 ? 16.795 -5.963 -4.070 1.00 96.50 447 ILE A O 1
ATOM 3208 N N . ALA A 1 448 ? 17.407 -3.881 -4.662 1.00 95.12 448 ALA A N 1
ATOM 3209 C CA . ALA A 1 448 ? 18.492 -4.272 -5.565 1.00 95.12 448 ALA A CA 1
ATOM 3210 C C . ALA A 1 448 ? 19.571 -5.134 -4.877 1.00 95.12 448 ALA A C 1
ATOM 3212 O O . ALA A 1 448 ? 20.034 -6.120 -5.442 1.00 95.12 448 ALA A O 1
ATOM 3213 N N . SER A 1 449 ? 19.933 -4.816 -3.628 1.00 96.06 449 SER A N 1
ATOM 3214 C CA . SER A 1 449 ? 20.890 -5.609 -2.835 1.00 96.06 449 SER A CA 1
ATOM 3215 C C . SER A 1 449 ? 20.337 -6.936 -2.289 1.00 96.06 449 SER A C 1
ATOM 3217 O O . SER A 1 449 ? 21.086 -7.675 -1.656 1.00 96.06 449 SER A O 1
ATOM 3219 N N . ASN A 1 450 ? 19.051 -7.246 -2.489 1.00 97.38 450 ASN A N 1
ATOM 3220 C CA . ASN A 1 450 ? 18.408 -8.465 -1.978 1.00 97.38 450 ASN A CA 1
ATOM 3221 C C . ASN A 1 450 ? 17.638 -9.249 -3.057 1.00 97.38 450 ASN A C 1
ATOM 3223 O O . ASN A 1 450 ? 16.842 -10.119 -2.699 1.00 97.38 450 ASN A O 1
ATOM 3227 N N . LEU A 1 451 ? 17.848 -8.969 -4.351 1.00 96.69 451 LEU A N 1
ATOM 3228 C CA . LEU A 1 451 ? 17.079 -9.588 -5.440 1.00 96.69 451 LEU A CA 1
ATOM 3229 C C . LEU A 1 451 ? 17.098 -11.120 -5.378 1.00 96.69 451 LEU A C 1
ATOM 3231 O O . LEU A 1 451 ? 16.022 -11.703 -5.307 1.00 96.69 451 LEU A O 1
ATOM 3235 N N . ASP A 1 452 ? 18.264 -11.760 -5.228 1.00 96.25 452 ASP A N 1
ATOM 3236 C CA . ASP A 1 452 ? 18.359 -13.220 -5.083 1.00 96.25 452 ASP A CA 1
ATOM 3237 C C . ASP A 1 452 ? 17.502 -13.747 -3.914 1.00 96.25 452 ASP A C 1
ATOM 3239 O O . ASP A 1 452 ? 16.742 -14.708 -4.051 1.00 96.25 452 ASP A O 1
ATOM 3243 N N . THR A 1 453 ? 17.585 -13.108 -2.742 1.00 97.38 453 THR A N 1
ATOM 3244 C CA . THR A 1 453 ? 16.822 -13.484 -1.536 1.00 97.38 453 THR A CA 1
ATOM 3245 C C . THR A 1 453 ? 15.318 -13.359 -1.768 1.00 97.38 453 THR A C 1
ATOM 3247 O O . THR A 1 453 ? 14.539 -14.225 -1.360 1.00 97.38 453 THR A O 1
ATOM 3250 N N . LEU A 1 454 ? 14.900 -12.290 -2.440 1.00 98.19 454 LEU A N 1
ATOM 3251 C CA . LEU A 1 454 ? 13.514 -12.017 -2.790 1.00 98.19 454 LEU A CA 1
ATOM 3252 C C . LEU A 1 454 ? 13.002 -13.009 -3.857 1.00 98.19 454 LEU A C 1
ATOM 3254 O O . LEU A 1 454 ? 11.928 -13.588 -3.695 1.00 98.19 454 LEU A O 1
ATOM 3258 N N . GLN A 1 455 ? 13.785 -13.274 -4.905 1.00 97.75 455 GLN A N 1
ATOM 3259 C CA . GLN A 1 455 ? 13.470 -14.177 -6.017 1.00 97.75 455 GLN A CA 1
ATOM 3260 C C . GLN A 1 455 ? 13.380 -15.639 -5.553 1.00 97.75 455 GLN A C 1
ATOM 3262 O O . GLN A 1 455 ? 12.467 -16.356 -5.969 1.00 97.75 455 GLN A O 1
ATOM 3267 N N . ASN A 1 456 ? 14.227 -16.064 -4.611 1.00 97.75 456 ASN A N 1
ATOM 3268 C CA . ASN A 1 456 ? 14.111 -17.370 -3.949 1.00 97.75 456 ASN A CA 1
ATOM 3269 C C . ASN A 1 456 ? 12.827 -17.513 -3.101 1.00 97.75 456 ASN A C 1
ATOM 3271 O O . ASN A 1 456 ? 12.351 -18.626 -2.889 1.00 97.75 456 ASN A O 1
ATOM 3275 N N . ASN A 1 457 ? 12.228 -16.406 -2.645 1.00 98.12 457 ASN A N 1
ATOM 3276 C CA . ASN A 1 457 ? 10.998 -16.391 -1.839 1.00 98.12 457 ASN A CA 1
ATOM 3277 C C . ASN A 1 457 ? 9.744 -15.949 -2.624 1.00 98.12 457 ASN A C 1
ATOM 3279 O O . ASN A 1 457 ? 8.661 -15.807 -2.043 1.00 98.12 457 ASN A O 1
ATOM 3283 N N . ILE A 1 458 ? 9.853 -15.781 -3.949 1.00 97.69 458 ILE A N 1
ATOM 3284 C CA . ILE A 1 458 ? 8.822 -15.181 -4.815 1.00 97.69 458 ILE A CA 1
ATOM 3285 C C . ILE A 1 458 ? 7.436 -15.834 -4.702 1.00 97.69 458 ILE A C 1
ATOM 3287 O O . ILE A 1 458 ? 6.423 -15.157 -4.869 1.00 97.69 458 ILE A O 1
ATOM 3291 N N . ALA A 1 459 ? 7.372 -17.127 -4.371 1.00 97.69 459 ALA A N 1
ATOM 3292 C CA . ALA A 1 459 ? 6.122 -17.871 -4.216 1.00 97.69 459 ALA A CA 1
ATOM 3293 C C . ALA A 1 459 ? 5.194 -17.293 -3.128 1.00 97.69 459 ALA A C 1
ATOM 3295 O O . ALA A 1 459 ? 3.978 -17.435 -3.240 1.00 97.69 459 ALA A O 1
ATOM 3296 N N . LYS A 1 460 ? 5.747 -16.618 -2.106 1.00 98.31 460 LYS A N 1
ATOM 3297 C CA . LYS A 1 460 ? 4.969 -15.901 -1.080 1.00 98.31 460 LYS A CA 1
ATOM 3298 C C . LYS A 1 460 ? 4.827 -14.399 -1.364 1.00 98.31 460 LYS A C 1
ATOM 3300 O O . LYS A 1 460 ? 3.950 -13.769 -0.781 1.00 98.31 460 LYS A O 1
ATOM 3305 N N . ILE A 1 461 ? 5.642 -13.805 -2.238 1.00 98.56 461 ILE A N 1
ATOM 3306 C CA . ILE A 1 461 ? 5.595 -12.363 -2.534 1.00 98.56 461 ILE A CA 1
ATOM 3307 C C . ILE A 1 461 ? 4.453 -12.081 -3.516 1.00 98.56 461 ILE A C 1
ATOM 3309 O O . ILE A 1 461 ? 4.492 -12.513 -4.670 1.00 98.56 461 ILE A O 1
ATOM 3313 N N . THR A 1 462 ? 3.428 -11.334 -3.103 1.00 97.94 462 THR A N 1
ATOM 3314 C CA . THR A 1 462 ? 2.327 -10.929 -3.998 1.00 97.94 462 THR A CA 1
ATOM 3315 C C . THR A 1 462 ? 2.681 -9.684 -4.802 1.00 97.94 462 THR A C 1
ATOM 3317 O O . THR A 1 462 ? 2.502 -9.709 -6.021 1.00 97.94 462 THR A O 1
ATOM 3320 N N . SER A 1 463 ? 3.256 -8.664 -4.160 1.00 97.31 463 SER A N 1
ATOM 3321 C CA . SER A 1 463 ? 3.794 -7.453 -4.794 1.00 97.31 463 SER A CA 1
ATOM 3322 C C . SER A 1 463 ? 4.968 -6.851 -4.009 1.00 97.31 463 SER A C 1
ATOM 3324 O O . SER A 1 463 ? 5.180 -7.157 -2.831 1.00 97.31 463 SER A O 1
ATOM 3326 N N . ILE A 1 464 ? 5.722 -5.978 -4.680 1.00 96.56 464 ILE A N 1
ATOM 3327 C CA . ILE A 1 464 ? 6.787 -5.148 -4.111 1.00 96.56 464 ILE A CA 1
ATOM 3328 C C . ILE A 1 464 ? 6.456 -3.674 -4.381 1.00 96.56 464 ILE A C 1
ATOM 3330 O O . ILE A 1 464 ? 6.015 -3.315 -5.477 1.00 96.56 464 ILE A O 1
ATOM 3334 N N . THR A 1 465 ? 6.703 -2.818 -3.395 1.00 95.56 465 THR A N 1
ATOM 3335 C CA . THR A 1 465 ? 6.537 -1.364 -3.456 1.00 95.56 465 THR A CA 1
ATOM 3336 C C . THR A 1 465 ? 7.869 -0.693 -3.145 1.00 95.56 465 THR A C 1
ATOM 3338 O O . THR A 1 465 ? 8.407 -0.845 -2.048 1.00 95.56 465 THR A O 1
ATOM 3341 N N . GLN A 1 466 ? 8.393 0.088 -4.088 1.00 94.12 466 GLN A N 1
ATOM 3342 C CA . GLN A 1 466 ? 9.550 0.939 -3.829 1.00 94.12 466 GLN A CA 1
ATOM 3343 C C . GLN A 1 466 ? 9.109 2.197 -3.068 1.00 94.12 466 GLN A C 1
ATOM 3345 O O . GLN A 1 466 ? 8.263 2.945 -3.549 1.00 94.12 466 GLN A O 1
ATOM 3350 N N . SER A 1 467 ? 9.688 2.457 -1.895 1.00 93.88 467 SER A N 1
ATOM 3351 C CA . SER A 1 467 ? 9.334 3.617 -1.061 1.00 93.88 467 SER A CA 1
ATOM 3352 C C . SER A 1 467 ? 9.903 4.944 -1.582 1.00 93.88 467 SER A C 1
ATOM 3354 O O . SER A 1 467 ? 9.289 5.991 -1.399 1.00 93.88 467 SER A O 1
ATOM 3356 N N . ASN A 1 468 ? 11.050 4.910 -2.270 1.00 90.75 468 ASN A N 1
ATOM 3357 C CA . ASN A 1 468 ? 11.714 6.066 -2.883 1.00 90.75 468 ASN A CA 1
ATOM 3358 C C . ASN A 1 468 ? 11.585 6.057 -4.420 1.00 90.75 468 ASN A C 1
ATOM 3360 O O . ASN A 1 468 ? 12.582 5.969 -5.143 1.00 90.75 468 ASN A O 1
ATOM 3364 N N . ILE A 1 469 ? 10.342 6.110 -4.911 1.00 81.44 469 ILE A N 1
ATOM 3365 C CA . ILE A 1 469 ? 10.000 6.128 -6.346 1.00 81.44 469 ILE A CA 1
ATOM 3366 C C . ILE A 1 469 ? 10.828 7.190 -7.093 1.00 81.44 469 ILE A C 1
ATOM 3368 O O . ILE A 1 469 ? 11.028 8.298 -6.599 1.00 81.44 469 ILE A O 1
ATOM 3372 N N . GLY A 1 470 ? 11.320 6.842 -8.286 1.00 76.88 470 GLY A N 1
ATOM 3373 C CA . GLY A 1 470 ? 12.173 7.703 -9.117 1.00 76.88 470 GLY A CA 1
ATOM 3374 C C . GLY A 1 470 ? 13.679 7.526 -8.889 1.00 76.88 470 GLY A C 1
ATOM 3375 O O . GLY A 1 470 ? 14.471 7.983 -9.707 1.00 76.88 470 GLY A O 1
ATOM 3376 N N . SER A 1 471 ? 14.098 6.811 -7.838 1.00 86.50 471 SER A N 1
ATOM 3377 C CA . SER A 1 471 ? 15.471 6.291 -7.748 1.00 86.50 471 SER A CA 1
ATOM 3378 C C . SER A 1 471 ? 15.575 4.996 -8.556 1.00 86.50 471 SER A C 1
ATOM 3380 O O . SER A 1 471 ? 14.855 4.046 -8.255 1.00 86.50 471 SER A O 1
ATOM 3382 N N . ALA A 1 472 ? 16.452 4.925 -9.558 1.00 90.62 472 ALA A N 1
ATOM 3383 C CA . ALA A 1 472 ? 16.630 3.699 -10.338 1.00 90.62 472 ALA A CA 1
ATOM 3384 C C . ALA A 1 472 ? 17.242 2.562 -9.498 1.00 90.62 472 ALA A C 1
ATOM 3386 O O . ALA A 1 472 ? 18.120 2.802 -8.665 1.00 90.62 472 ALA A O 1
ATOM 3387 N N . LEU A 1 473 ? 16.809 1.319 -9.732 1.00 93.56 473 LEU A N 1
ATOM 3388 C CA . LEU A 1 473 ? 17.462 0.138 -9.163 1.00 93.56 473 LEU A CA 1
ATOM 3389 C C . LEU A 1 473 ? 18.723 -0.163 -9.978 1.00 93.56 473 LEU A C 1
ATOM 3391 O O . LEU A 1 473 ? 18.629 -0.521 -11.150 1.00 93.56 473 LEU A O 1
ATOM 3395 N N . ALA A 1 474 ? 19.893 -0.022 -9.355 1.00 94.31 474 ALA A N 1
ATOM 3396 C CA . ALA A 1 474 ? 21.164 -0.433 -9.941 1.00 94.31 474 ALA A CA 1
ATOM 3397 C C . ALA A 1 474 ? 21.324 -1.955 -9.818 1.00 94.31 474 ALA A C 1
ATOM 3399 O O . ALA A 1 474 ? 21.422 -2.471 -8.705 1.00 94.31 474 ALA A O 1
ATOM 3400 N N . ILE A 1 475 ? 21.324 -2.657 -10.952 1.00 95.88 475 ILE A N 1
ATOM 3401 C CA . ILE A 1 475 ? 21.375 -4.120 -11.041 1.00 95.88 475 ILE A CA 1
ATOM 3402 C C . ILE A 1 475 ? 22.397 -4.558 -12.095 1.00 95.88 475 ILE A C 1
ATOM 3404 O O . ILE A 1 475 ? 22.735 -3.812 -13.013 1.00 95.88 475 ILE A O 1
ATOM 3408 N N . THR A 1 476 ? 22.884 -5.789 -11.986 1.00 96.88 476 THR A N 1
ATOM 3409 C CA . THR A 1 476 ? 23.734 -6.390 -13.025 1.00 96.88 476 THR A CA 1
ATOM 3410 C C . THR A 1 476 ? 22.907 -6.949 -14.186 1.00 96.88 476 THR A C 1
ATOM 3412 O O . THR A 1 476 ? 21.732 -7.289 -14.019 1.00 96.88 476 THR A O 1
ATOM 3415 N N . ALA A 1 477 ? 23.530 -7.121 -15.356 1.00 96.19 477 ALA A N 1
ATOM 3416 C CA . ALA A 1 477 ? 22.939 -7.849 -16.482 1.00 96.19 477 ALA A CA 1
ATOM 3417 C C . ALA A 1 477 ? 22.432 -9.244 -16.059 1.00 96.19 477 ALA A C 1
ATOM 3419 O O . ALA A 1 477 ? 21.291 -9.606 -16.350 1.00 96.19 477 ALA A O 1
ATOM 3420 N N . LEU A 1 478 ? 23.225 -9.979 -15.268 1.00 95.31 478 LEU A N 1
ATOM 3421 C CA . LEU A 1 478 ? 22.854 -11.294 -14.739 1.00 95.31 478 LEU A CA 1
ATOM 3422 C C . LEU A 1 478 ? 21.583 -11.256 -13.871 1.00 95.31 478 LEU A C 1
ATOM 3424 O O . LEU A 1 478 ? 20.716 -12.109 -14.043 1.00 95.31 478 LEU A O 1
ATOM 3428 N N . GLN A 1 479 ? 21.430 -10.255 -12.998 1.00 96.31 479 GLN A N 1
ATOM 3429 C CA . GLN A 1 479 ? 20.213 -10.064 -12.193 1.00 96.31 479 GLN A CA 1
ATOM 3430 C C . GLN A 1 479 ? 19.002 -9.675 -13.056 1.00 96.31 479 GLN A C 1
ATOM 3432 O O . GLN A 1 479 ? 17.897 -10.155 -12.813 1.00 96.31 479 GLN A O 1
ATOM 3437 N N . SER A 1 480 ? 19.190 -8.882 -14.121 1.00 94.50 480 SER A N 1
ATOM 3438 C CA . SER A 1 480 ? 18.098 -8.556 -15.059 1.00 94.50 480 SER A CA 1
ATOM 3439 C C . SER A 1 480 ? 17.495 -9.799 -15.736 1.00 94.50 480 SER A C 1
ATOM 3441 O O . SER A 1 480 ? 16.298 -9.837 -16.028 1.00 94.50 480 SER A O 1
ATOM 3443 N N . LEU A 1 481 ? 18.307 -10.848 -15.918 1.00 92.50 481 LEU A N 1
ATOM 3444 C CA . LEU A 1 481 ? 17.885 -12.157 -16.412 1.00 92.50 481 LEU A CA 1
ATOM 3445 C C . LEU A 1 481 ? 17.334 -13.058 -15.290 1.00 92.50 481 LEU A C 1
ATOM 3447 O O . LEU A 1 481 ? 16.235 -13.596 -15.428 1.00 92.50 481 LEU A O 1
ATOM 3451 N N . ALA A 1 482 ? 18.083 -13.236 -14.198 1.00 94.94 482 ALA A N 1
ATOM 3452 C CA . ALA A 1 482 ? 17.757 -14.181 -13.126 1.00 94.94 482 ALA A CA 1
ATOM 3453 C C . ALA A 1 482 ? 16.507 -13.777 -12.325 1.00 94.94 482 ALA A C 1
ATOM 3455 O O . ALA A 1 482 ? 15.657 -14.620 -12.033 1.00 94.94 482 ALA A O 1
ATOM 3456 N N . ASP A 1 483 ? 16.364 -12.483 -12.032 1.00 94.88 483 ASP A N 1
ATOM 3457 C CA . ASP A 1 483 ? 15.326 -11.939 -11.154 1.00 94.88 483 ASP A CA 1
ATOM 3458 C C . ASP A 1 483 ? 14.140 -11.341 -11.926 1.00 94.88 483 ASP A C 1
ATOM 3460 O O . ASP A 1 483 ? 13.289 -10.670 -11.346 1.00 94.88 483 ASP A O 1
ATOM 3464 N N . ASN A 1 484 ? 14.029 -11.569 -13.241 1.00 89.62 484 ASN A N 1
ATOM 3465 C CA . ASN A 1 484 ? 12.982 -10.979 -14.090 1.00 89.62 484 ASN A CA 1
ATOM 3466 C C . ASN A 1 484 ? 11.554 -11.264 -13.564 1.00 89.62 484 ASN A C 1
ATOM 3468 O O . ASN A 1 484 ? 10.676 -10.390 -13.562 1.00 89.62 484 ASN A O 1
ATOM 3472 N N . ALA A 1 485 ? 11.319 -12.467 -13.028 1.00 92.38 485 ALA A N 1
ATOM 3473 C CA . ALA A 1 485 ? 10.040 -12.822 -12.415 1.00 92.38 485 ALA A CA 1
ATOM 3474 C C . ALA A 1 485 ? 9.743 -11.988 -11.151 1.00 92.38 485 ALA A C 1
ATOM 3476 O O . ALA A 1 485 ? 8.587 -11.635 -10.908 1.00 92.38 485 ALA A O 1
ATOM 3477 N N . LEU A 1 486 ? 10.769 -11.625 -10.378 1.00 94.56 486 LEU A N 1
ATOM 3478 C CA . LEU A 1 486 ? 10.668 -10.742 -9.220 1.00 94.56 486 LEU A CA 1
ATOM 3479 C C . LEU A 1 486 ? 10.571 -9.261 -9.609 1.00 94.56 486 LEU A C 1
ATOM 3481 O O . LEU A 1 486 ? 9.733 -8.549 -9.061 1.00 94.56 486 LEU A O 1
ATOM 3485 N N . LEU A 1 487 ? 11.355 -8.789 -10.580 1.00 91.88 487 LEU A N 1
ATOM 3486 C CA . LEU A 1 487 ? 11.224 -7.435 -11.134 1.00 91.88 487 LEU A CA 1
ATOM 3487 C C . LEU A 1 487 ? 9.798 -7.211 -11.671 1.00 91.88 487 LEU A C 1
ATOM 3489 O O . LEU A 1 487 ? 9.227 -6.131 -11.534 1.00 91.88 487 LEU A O 1
ATOM 3493 N N . SER A 1 488 ? 9.159 -8.277 -12.164 1.00 90.12 488 SER A N 1
ATOM 3494 C CA . SER A 1 488 ? 7.747 -8.303 -12.557 1.00 90.12 488 SER A CA 1
ATOM 3495 C C . SER A 1 488 ? 6.728 -8.175 -11.410 1.00 90.12 488 SER A C 1
ATOM 3497 O O . SER A 1 488 ? 5.539 -8.033 -11.693 1.00 90.12 488 SER A O 1
ATOM 3499 N N . LYS A 1 489 ? 7.157 -8.218 -10.141 1.00 93.81 489 LYS A N 1
ATOM 3500 C CA . LYS A 1 489 ? 6.333 -7.987 -8.936 1.00 93.81 489 LYS A CA 1
ATOM 3501 C C . LYS A 1 489 ? 6.408 -6.547 -8.420 1.00 93.81 489 LYS A C 1
ATOM 3503 O O . LYS A 1 489 ? 5.634 -6.202 -7.525 1.00 93.81 489 LYS A O 1
ATOM 3508 N N . ILE A 1 490 ? 7.331 -5.729 -8.930 1.00 92.19 490 ILE A N 1
ATOM 3509 C CA . ILE A 1 490 ? 7.488 -4.331 -8.514 1.00 92.19 490 ILE A CA 1
ATOM 3510 C C . ILE A 1 490 ? 6.357 -3.494 -9.127 1.00 92.19 490 ILE A C 1
ATOM 3512 O O . ILE A 1 490 ? 6.025 -3.623 -10.304 1.00 92.19 490 ILE A O 1
ATOM 3516 N N . SER A 1 491 ? 5.717 -2.679 -8.290 1.00 89.62 491 SER A N 1
ATOM 3517 C CA . SER A 1 491 ? 4.476 -1.975 -8.622 1.00 89.62 491 SER A CA 1
ATOM 3518 C C . SER A 1 491 ? 4.734 -0.648 -9.345 1.00 89.62 491 SER A C 1
ATOM 3520 O O . SER A 1 491 ? 5.504 0.178 -8.861 1.00 89.62 491 SER A O 1
ATOM 3522 N N . GLY A 1 492 ? 4.021 -0.406 -10.450 1.00 85.38 492 GLY A N 1
ATOM 3523 C CA . GLY A 1 492 ? 4.118 0.827 -11.244 1.00 85.38 492 GLY A CA 1
ATOM 3524 C C . GLY A 1 492 ? 5.186 0.774 -12.343 1.00 85.38 492 GLY A C 1
ATOM 3525 O O . GLY A 1 492 ? 5.613 -0.304 -12.753 1.00 85.38 492 GLY A O 1
ATOM 3526 N N . THR A 1 493 ? 5.590 1.944 -12.842 1.00 83.12 493 THR A N 1
ATOM 3527 C CA . THR A 1 493 ? 6.720 2.077 -13.777 1.00 83.12 493 THR A CA 1
ATOM 3528 C C . THR A 1 493 ? 8.027 2.042 -12.995 1.00 83.12 493 THR A C 1
ATOM 3530 O O . THR A 1 493 ? 8.221 2.849 -12.086 1.00 83.12 493 THR A O 1
ATOM 3533 N N . ILE A 1 494 ? 8.931 1.133 -13.358 1.00 86.31 494 ILE A N 1
ATOM 3534 C CA . ILE A 1 494 ? 10.227 0.962 -12.690 1.00 86.31 494 ILE A CA 1
ATOM 3535 C C . ILE A 1 494 ? 11.353 1.627 -13.488 1.00 86.31 494 ILE A C 1
ATOM 3537 O O . ILE A 1 494 ? 11.430 1.478 -14.705 1.00 86.31 494 ILE A O 1
ATOM 3541 N N . SER A 1 495 ? 12.255 2.330 -12.804 1.00 90.25 495 SER A N 1
ATOM 3542 C CA . SER A 1 495 ? 13.528 2.759 -13.392 1.00 90.25 495 SER A CA 1
ATOM 3543 C C . SER A 1 495 ? 14.620 1.754 -13.039 1.00 90.25 495 SER A C 1
ATOM 3545 O O . SER A 1 495 ? 14.797 1.418 -11.866 1.00 90.25 495 SER A O 1
ATOM 3547 N N . LEU A 1 496 ? 15.354 1.282 -14.043 1.00 93.19 496 LEU A N 1
ATOM 3548 C CA . LEU A 1 496 ? 16.465 0.340 -13.885 1.00 93.19 496 LEU A CA 1
ATOM 3549 C C . LEU A 1 496 ? 17.760 0.982 -14.380 1.00 93.19 496 LEU A C 1
ATOM 3551 O O . LEU A 1 496 ? 17.748 1.667 -15.397 1.00 93.19 496 LEU A O 1
ATOM 3555 N N . ASN A 1 497 ? 18.874 0.706 -13.711 1.00 95.06 497 ASN A N 1
ATOM 3556 C CA . ASN A 1 497 ? 20.214 0.910 -14.251 1.00 95.06 497 ASN A CA 1
ATOM 3557 C C . ASN A 1 497 ? 20.856 -0.477 -14.347 1.00 95.06 497 ASN A C 1
ATOM 3559 O O . ASN A 1 497 ? 21.230 -1.041 -13.320 1.00 95.06 497 ASN A O 1
ATOM 3563 N N . VAL A 1 498 ? 20.923 -1.041 -15.553 1.00 97.12 498 VAL A N 1
ATOM 3564 C CA . VAL A 1 498 ? 21.433 -2.395 -15.807 1.00 97.12 498 VAL A CA 1
ATOM 3565 C C . VAL A 1 498 ? 22.850 -2.297 -16.359 1.00 97.12 498 VAL A C 1
ATOM 3567 O O . VAL A 1 498 ? 23.049 -1.734 -17.436 1.00 97.12 498 VAL A O 1
ATOM 3570 N N . THR A 1 499 ? 23.820 -2.860 -15.640 1.00 97.75 499 THR A N 1
ATOM 3571 C CA . THR A 1 499 ? 25.238 -2.835 -16.032 1.00 97.75 499 THR A CA 1
ATOM 3572 C C . THR A 1 499 ? 25.754 -4.252 -16.291 1.00 97.75 499 THR A C 1
ATOM 3574 O O . THR A 1 499 ? 25.626 -5.125 -15.427 1.00 97.75 499 THR A O 1
ATOM 3577 N N . GLY A 1 500 ? 26.325 -4.491 -17.472 1.00 97.75 500 GLY A N 1
ATOM 3578 C CA . GLY A 1 500 ? 27.078 -5.705 -17.797 1.00 97.75 500 GLY A CA 1
ATOM 3579 C C . GLY A 1 500 ? 28.535 -5.641 -17.323 1.00 97.75 500 GLY A C 1
ATOM 3580 O O . GLY A 1 500 ? 28.855 -4.966 -16.340 1.00 97.75 500 GLY A O 1
ATOM 3581 N N . THR A 1 501 ? 29.416 -6.405 -17.966 1.00 97.56 501 THR A N 1
ATOM 3582 C CA . THR A 1 501 ? 30.768 -6.691 -17.462 1.00 97.56 501 THR A CA 1
ATOM 3583 C C . THR A 1 501 ? 31.867 -6.372 -18.492 1.00 97.56 501 THR A C 1
ATOM 3585 O O . THR A 1 501 ? 31.896 -5.291 -19.076 1.00 97.56 501 THR A O 1
ATOM 3588 N N . SER A 1 502 ? 32.834 -7.274 -18.675 1.00 96.88 502 SER A N 1
ATOM 3589 C CA . SER A 1 502 ? 33.818 -7.242 -19.766 1.00 96.88 502 SER A CA 1
ATOM 3590 C C . SER A 1 502 ? 33.779 -8.554 -20.572 1.00 96.88 502 SER A C 1
ATOM 3592 O O . SER A 1 502 ? 34.811 -9.063 -21.021 1.00 96.88 502 SER A O 1
ATOM 3594 N N . ALA A 1 503 ? 32.595 -9.160 -20.635 1.00 97.38 503 ALA A N 1
ATOM 3595 C CA . ALA A 1 503 ? 32.253 -10.359 -21.381 1.00 97.38 503 ALA A CA 1
ATOM 3596 C C . ALA A 1 503 ? 30.931 -10.103 -22.123 1.00 97.38 503 ALA A C 1
ATOM 3598 O O . ALA A 1 503 ? 30.249 -9.133 -21.827 1.00 97.38 503 ALA A O 1
ATOM 3599 N N . ALA A 1 504 ? 30.567 -10.973 -23.069 1.00 97.38 504 ALA A N 1
ATOM 3600 C CA . ALA A 1 504 ? 29.303 -10.858 -23.796 1.00 97.38 504 ALA A CA 1
ATOM 3601 C C . ALA A 1 504 ? 28.102 -11.108 -22.865 1.00 97.38 504 ALA A C 1
ATOM 3603 O O . ALA A 1 504 ? 27.781 -12.258 -22.547 1.00 97.38 504 ALA A O 1
ATOM 3604 N N . ASP A 1 505 ? 27.454 -10.030 -22.436 1.00 98.12 505 ASP A N 1
ATOM 3605 C CA . ASP A 1 505 ? 26.335 -10.032 -21.502 1.00 98.12 505 ASP A CA 1
ATOM 3606 C C . ASP A 1 505 ? 24.969 -10.037 -22.218 1.00 98.12 505 ASP A C 1
ATOM 3608 O O . ASP A 1 505 ? 24.837 -9.833 -23.429 1.00 98.12 505 ASP A O 1
ATOM 3612 N N . SER A 1 506 ? 23.902 -10.313 -21.466 1.00 96.69 506 SER A N 1
ATOM 3613 C CA . SER A 1 506 ? 22.521 -10.214 -21.954 1.00 96.69 506 SER A CA 1
ATOM 3614 C C . SER A 1 506 ? 21.687 -9.391 -20.987 1.00 96.69 506 SER A C 1
ATOM 3616 O O . SER A 1 506 ? 21.320 -9.858 -19.911 1.00 96.69 506 SER A O 1
ATOM 3618 N N . LEU A 1 507 ? 21.408 -8.156 -21.390 1.00 96.88 507 LEU A N 1
ATOM 3619 C CA . LEU A 1 507 ? 20.667 -7.173 -20.619 1.00 96.88 507 LEU A CA 1
ATOM 3620 C C . LEU A 1 507 ? 19.184 -7.276 -20.983 1.00 96.88 507 LEU A C 1
ATOM 3622 O O . LEU A 1 507 ? 18.826 -7.325 -22.165 1.00 96.88 507 LEU A O 1
ATOM 3626 N N . PHE A 1 508 ? 18.332 -7.318 -19.963 1.00 91.69 508 PHE A N 1
ATOM 3627 C CA . PHE A 1 508 ? 16.883 -7.387 -20.109 1.00 91.69 508 PHE A CA 1
ATOM 3628 C C . PHE A 1 508 ? 16.201 -6.217 -19.417 1.00 91.69 508 PHE A C 1
ATOM 3630 O O . PHE A 1 508 ? 16.584 -5.793 -18.325 1.00 91.69 508 PHE A O 1
ATOM 3637 N N . ASP A 1 509 ? 15.141 -5.746 -20.054 1.00 84.38 509 ASP A N 1
ATOM 3638 C CA . ASP A 1 509 ? 14.227 -4.753 -19.527 1.00 84.38 509 ASP A CA 1
ATOM 3639 C C . ASP A 1 509 ? 12.878 -5.394 -19.140 1.00 84.38 509 ASP A C 1
ATOM 3641 O O . ASP A 1 509 ? 12.742 -6.616 -18.992 1.00 84.38 509 ASP A O 1
ATOM 3645 N N . LYS A 1 510 ? 11.848 -4.559 -18.984 1.00 76.56 510 LYS A N 1
ATOM 3646 C CA . LYS A 1 510 ? 10.456 -4.985 -18.925 1.00 76.56 510 LYS A CA 1
ATOM 3647 C C . LYS A 1 510 ? 9.577 -4.000 -19.698 1.00 76.56 510 LYS A C 1
ATOM 3649 O O . LYS A 1 510 ? 9.765 -2.800 -19.599 1.00 76.56 510 LYS A O 1
ATOM 3654 N N . ALA A 1 511 ? 8.479 -4.472 -20.289 1.00 65.69 511 ALA A N 1
ATOM 3655 C CA . ALA A 1 511 ? 7.495 -3.627 -20.988 1.00 65.69 511 ALA A CA 1
ATOM 3656 C C . ALA A 1 511 ? 6.902 -2.430 -20.191 1.00 65.69 511 ALA A C 1
ATOM 3658 O O . ALA A 1 511 ? 6.260 -1.568 -20.782 1.00 65.69 511 ALA A O 1
ATOM 3659 N N . ASN A 1 512 ? 7.124 -2.358 -18.870 1.00 70.56 512 ASN A N 1
ATOM 3660 C CA . ASN A 1 512 ? 6.758 -1.230 -18.001 1.00 70.56 512 ASN A CA 1
ATOM 3661 C C . ASN A 1 512 ? 7.986 -0.566 -17.321 1.00 70.56 512 ASN A C 1
ATOM 3663 O O . ASN A 1 512 ? 7.827 0.096 -16.293 1.00 70.56 512 ASN A O 1
ATOM 3667 N N . SER A 1 513 ? 9.210 -0.774 -17.816 1.00 81.81 513 SER A N 1
ATOM 3668 C CA . SER A 1 513 ? 10.420 -0.113 -17.315 1.00 81.81 513 SER A CA 1
ATOM 3669 C C . SER A 1 513 ? 10.838 1.082 -18.165 1.00 81.81 513 SER A C 1
ATOM 3671 O O . SER A 1 513 ? 10.507 1.186 -19.346 1.00 81.81 513 SER A O 1
ATOM 3673 N N . GLN A 1 514 ? 11.610 1.962 -17.534 1.00 89.12 514 GLN A N 1
ATOM 3674 C CA . GLN A 1 514 ? 12.543 2.859 -18.206 1.00 89.12 514 GLN A CA 1
ATOM 3675 C C . GLN A 1 514 ? 13.953 2.466 -17.761 1.00 89.12 514 GLN A C 1
ATOM 3677 O O . GLN A 1 514 ? 14.375 2.835 -16.659 1.00 89.12 514 GLN A O 1
ATOM 3682 N N . ALA A 1 515 ? 14.648 1.651 -18.554 1.00 93.75 515 ALA A N 1
ATOM 3683 C CA . ALA A 1 515 ? 15.972 1.150 -18.211 1.00 93.75 515 ALA A CA 1
ATOM 3684 C C . ALA A 1 515 ? 17.087 1.982 -18.862 1.00 93.75 515 ALA A C 1
ATOM 3686 O O . ALA A 1 515 ? 17.064 2.286 -20.052 1.00 93.75 515 ALA A O 1
ATOM 3687 N N . THR A 1 516 ? 18.107 2.314 -18.075 1.00 96.12 516 THR A N 1
ATOM 3688 C CA . THR A 1 516 ? 19.421 2.721 -18.575 1.00 96.12 516 THR A CA 1
ATOM 3689 C C . THR A 1 516 ? 20.277 1.465 -18.665 1.00 96.12 516 THR A C 1
ATOM 3691 O O . THR A 1 516 ? 20.582 0.852 -17.643 1.00 96.12 516 THR A O 1
ATOM 3694 N N . LEU A 1 517 ? 20.635 1.063 -19.879 1.00 97.56 517 LEU A N 1
ATOM 3695 C CA . LEU A 1 517 ? 21.398 -0.142 -20.182 1.00 97.56 517 LEU A CA 1
ATOM 3696 C C . LEU A 1 517 ? 22.840 0.251 -20.526 1.00 97.56 517 LEU A C 1
ATOM 3698 O O . LEU A 1 517 ? 23.060 1.111 -21.376 1.00 97.56 517 LEU A O 1
ATOM 3702 N N . THR A 1 518 ? 23.809 -0.366 -19.854 1.00 98.00 518 THR A N 1
ATOM 3703 C CA . THR A 1 518 ? 25.250 -0.188 -20.096 1.00 98.00 518 THR A CA 1
ATOM 3704 C C . THR A 1 518 ? 25.860 -1.571 -20.286 1.00 98.00 518 THR A C 1
ATOM 3706 O O . THR A 1 518 ? 25.898 -2.344 -19.328 1.00 98.00 518 THR A O 1
ATOM 3709 N N . GLY A 1 519 ? 26.276 -1.911 -21.505 1.00 97.56 519 GLY A N 1
ATOM 3710 C CA . GLY A 1 519 ? 26.821 -3.235 -21.825 1.00 97.56 519 GLY A CA 1
ATOM 3711 C C . GLY A 1 519 ? 28.126 -3.509 -21.081 1.00 97.56 519 GLY A C 1
ATOM 3712 O O . GLY A 1 519 ? 28.279 -4.541 -20.430 1.00 97.56 519 GLY A O 1
ATOM 3713 N N . GLY A 1 520 ? 29.017 -2.518 -21.055 1.00 97.31 520 GLY A N 1
ATOM 3714 C CA . GLY A 1 520 ? 30.388 -2.693 -20.607 1.00 97.31 520 GLY A CA 1
ATOM 3715 C C . GLY A 1 520 ? 31.286 -2.935 -21.812 1.00 97.31 520 GLY A C 1
ATOM 3716 O O . GLY A 1 520 ? 31.381 -2.066 -22.671 1.00 97.31 520 GLY A O 1
ATOM 3717 N N . ALA A 1 521 ? 31.995 -4.061 -21.865 1.00 95.00 521 ALA A N 1
ATOM 3718 C CA . ALA A 1 521 ? 32.789 -4.423 -23.038 1.00 95.00 521 ALA A CA 1
ATOM 3719 C C . ALA A 1 521 ? 32.563 -5.883 -23.429 1.00 95.00 521 ALA A C 1
ATOM 3721 O O . ALA A 1 521 ? 32.941 -6.788 -22.689 1.00 95.00 521 ALA A O 1
ATOM 3722 N N . GLY A 1 522 ? 32.041 -6.129 -24.625 1.00 96.62 522 GLY A N 1
ATOM 3723 C CA . GLY A 1 522 ? 31.744 -7.491 -25.047 1.00 96.62 522 GLY A CA 1
ATOM 3724 C C . GLY A 1 522 ? 31.240 -7.573 -26.479 1.00 96.62 522 GLY A C 1
ATOM 3725 O O . GLY A 1 522 ? 31.757 -6.918 -27.382 1.00 96.62 522 GLY A O 1
ATOM 3726 N N . ILE A 1 523 ? 30.247 -8.436 -26.670 1.00 97.69 523 ILE A N 1
ATOM 3727 C CA . ILE A 1 523 ? 29.312 -8.380 -27.794 1.00 97.69 523 ILE A CA 1
ATOM 3728 C C . ILE A 1 523 ? 27.948 -8.576 -27.145 1.00 97.69 523 ILE A C 1
ATOM 3730 O O . ILE A 1 523 ? 27.483 -9.706 -26.971 1.00 97.69 523 ILE A O 1
ATOM 3734 N N . ASP A 1 524 ? 27.370 -7.474 -26.693 1.00 98.38 524 ASP A N 1
ATOM 3735 C CA . ASP A 1 524 ? 26.305 -7.509 -25.699 1.00 98.38 524 ASP A CA 1
ATOM 3736 C C . ASP A 1 524 ? 24.931 -7.574 -26.357 1.00 98.38 524 ASP A C 1
ATOM 3738 O O . ASP A 1 524 ? 24.709 -7.067 -27.459 1.00 98.38 524 ASP A O 1
ATOM 3742 N N . THR A 1 525 ? 23.986 -8.245 -25.700 1.00 98.12 525 THR A N 1
ATOM 3743 C CA . THR A 1 525 ? 22.610 -8.369 -26.192 1.00 98.12 525 THR A CA 1
ATOM 3744 C C . THR A 1 525 ? 21.665 -7.519 -25.357 1.00 98.12 525 THR A C 1
ATOM 3746 O O . THR A 1 525 ? 21.319 -7.887 -24.236 1.00 98.12 525 THR A O 1
ATOM 3749 N N . PHE A 1 526 ? 21.193 -6.420 -25.938 1.00 97.81 526 PHE A N 1
ATOM 3750 C CA . PHE A 1 526 ? 20.194 -5.529 -25.355 1.00 97.81 526 PHE A CA 1
ATOM 3751 C C . PHE A 1 526 ? 18.795 -5.966 -25.809 1.00 97.81 526 PHE A C 1
ATOM 3753 O O . PHE A 1 526 ? 18.457 -5.858 -26.991 1.00 97.81 526 PHE A O 1
ATOM 3760 N N . ASN A 1 527 ? 17.986 -6.483 -24.884 1.00 95.44 527 ASN A N 1
ATOM 3761 C CA . ASN A 1 527 ? 16.613 -6.924 -25.139 1.00 95.44 527 ASN A CA 1
ATOM 3762 C C . ASN A 1 527 ? 15.655 -5.867 -24.572 1.00 95.44 527 ASN A C 1
ATOM 3764 O O . ASN A 1 527 ? 15.680 -5.632 -23.368 1.00 95.44 527 ASN A O 1
ATOM 3768 N N . ILE A 1 528 ? 14.865 -5.229 -25.445 1.00 94.50 528 ILE A N 1
ATOM 3769 C CA . ILE A 1 528 ? 14.113 -3.998 -25.153 1.00 94.50 528 ILE A CA 1
ATOM 3770 C C . ILE A 1 528 ? 12.626 -4.190 -25.480 1.00 94.50 528 ILE A C 1
ATOM 3772 O O . ILE A 1 528 ? 12.267 -4.587 -26.593 1.00 94.50 528 ILE A O 1
ATOM 3776 N N . SER A 1 529 ? 11.753 -3.877 -24.525 1.00 90.81 529 SER A N 1
ATOM 3777 C CA . SER A 1 529 ? 10.297 -4.056 -24.586 1.00 90.81 529 SER A CA 1
ATOM 3778 C C . SER A 1 529 ? 9.488 -2.887 -23.997 1.00 90.81 529 SER A C 1
ATOM 3780 O O . SER A 1 529 ? 8.306 -2.762 -24.316 1.00 90.81 529 SER A O 1
ATOM 3782 N N . GLY A 1 530 ? 10.114 -2.034 -23.181 1.00 89.81 530 GLY A N 1
ATOM 3783 C CA . GLY A 1 530 ? 9.640 -0.775 -22.609 1.00 89.81 530 GLY A CA 1
ATOM 3784 C C . GLY A 1 530 ? 10.304 0.436 -23.276 1.00 89.81 530 GLY A C 1
ATOM 3785 O O . GLY A 1 530 ? 10.377 0.492 -24.502 1.00 89.81 530 GLY A O 1
ATOM 3786 N N . ILE A 1 531 ? 10.745 1.436 -22.500 1.00 91.44 531 ILE A N 1
ATOM 3787 C CA . ILE A 1 531 ? 11.286 2.706 -23.030 1.00 91.44 531 ILE A CA 1
ATOM 3788 C C . ILE A 1 531 ? 12.681 2.974 -22.452 1.00 91.44 531 ILE A C 1
ATOM 3790 O O . ILE A 1 531 ? 12.822 3.590 -21.395 1.00 91.44 531 ILE A O 1
ATOM 3794 N N . ASP A 1 532 ? 13.712 2.539 -23.171 1.00 94.56 532 ASP A N 1
ATOM 3795 C CA . ASP A 1 532 ? 15.068 2.406 -22.635 1.00 94.56 532 ASP A CA 1
ATOM 3796 C C . ASP A 1 532 ? 16.096 3.353 -23.275 1.00 94.56 532 ASP A C 1
ATOM 3798 O O . ASP A 1 532 ? 15.895 3.945 -24.338 1.00 94.56 532 ASP A O 1
ATOM 3802 N N . THR A 1 533 ? 17.251 3.474 -22.624 1.00 96.81 533 THR A N 1
ATOM 3803 C CA . THR A 1 533 ? 18.441 4.180 -23.113 1.00 96.81 533 THR A CA 1
ATOM 3804 C C . THR A 1 533 ? 19.639 3.236 -23.092 1.00 96.81 533 THR A C 1
ATOM 3806 O O . THR A 1 533 ? 19.940 2.687 -22.037 1.00 96.81 533 THR A O 1
ATOM 3809 N N . ILE A 1 534 ? 20.352 3.074 -24.213 1.00 98.19 534 ILE A N 1
ATOM 3810 C CA . ILE A 1 534 ? 21.649 2.369 -24.243 1.00 98.19 534 ILE A CA 1
ATOM 3811 C C . ILE A 1 534 ? 22.763 3.417 -24.192 1.00 98.19 534 ILE A C 1
ATOM 3813 O O . ILE A 1 534 ? 22.776 4.337 -25.013 1.00 98.19 534 ILE A O 1
ATOM 3817 N N . THR A 1 535 ? 23.684 3.309 -23.237 1.00 97.81 535 THR A N 1
ATOM 3818 C CA . THR A 1 535 ? 24.694 4.350 -22.972 1.00 97.81 535 THR A CA 1
ATOM 3819 C C . THR A 1 535 ? 25.973 4.205 -23.797 1.00 97.81 535 THR A C 1
ATOM 3821 O O . THR A 1 535 ? 26.626 5.212 -24.070 1.00 97.81 535 THR A O 1
ATOM 3824 N N . ASP A 1 536 ? 26.324 2.979 -24.191 1.00 97.88 536 ASP A N 1
ATOM 3825 C CA . ASP A 1 536 ? 27.659 2.599 -24.660 1.00 97.88 536 ASP A CA 1
ATOM 3826 C C . ASP A 1 536 ? 27.652 1.639 -25.865 1.00 97.88 536 ASP A C 1
ATOM 3828 O O . ASP A 1 536 ? 28.557 0.827 -26.034 1.00 97.88 536 ASP A O 1
ATOM 3832 N N . LEU A 1 537 ? 26.654 1.744 -26.745 1.00 98.31 537 LEU A N 1
ATOM 3833 C CA . LEU A 1 537 ? 26.487 0.828 -27.876 1.00 98.31 537 LEU A CA 1
ATOM 3834 C C . LEU A 1 537 ? 27.743 0.786 -28.780 1.00 98.31 537 LEU A C 1
ATOM 3836 O O . LEU A 1 537 ? 28.303 1.819 -29.162 1.00 98.31 537 LEU A O 1
ATOM 3840 N N . GLY A 1 538 ? 28.172 -0.425 -29.131 1.00 97.06 538 GLY A N 1
ATOM 3841 C CA . GLY A 1 538 ? 29.390 -0.723 -29.883 1.00 97.06 538 GLY A CA 1
ATOM 3842 C C . GLY A 1 538 ? 30.636 -0.950 -29.019 1.00 97.06 538 GLY A C 1
ATOM 3843 O O . GLY A 1 538 ? 31.700 -1.242 -29.570 1.00 97.06 538 GLY A O 1
ATOM 3844 N N . ASN A 1 539 ? 30.561 -0.795 -27.692 1.00 95.88 539 ASN A N 1
ATOM 3845 C CA . ASN A 1 539 ? 31.724 -0.924 -26.817 1.00 95.88 539 ASN A CA 1
ATOM 3846 C C . ASN A 1 539 ? 32.162 -2.393 -26.674 1.00 95.88 539 ASN A C 1
ATOM 3848 O O . ASN A 1 539 ? 31.507 -3.218 -26.048 1.00 95.88 539 ASN A O 1
ATOM 3852 N N . GLY A 1 540 ? 33.304 -2.727 -27.273 1.00 91.56 540 GLY A N 1
ATOM 3853 C CA . GLY A 1 540 ? 33.825 -4.096 -27.341 1.00 91.56 540 GLY A CA 1
ATOM 3854 C C . GLY A 1 540 ? 33.532 -4.816 -28.662 1.00 91.56 540 GLY A C 1
ATOM 3855 O O . GLY A 1 540 ? 34.360 -5.631 -29.080 1.00 91.56 540 GLY A O 1
ATOM 3856 N N . GLY A 1 541 ? 32.462 -4.467 -29.391 1.00 94.50 541 GLY A N 1
ATOM 3857 C CA . GLY A 1 541 ? 32.220 -5.070 -30.701 1.00 94.50 541 GLY A CA 1
ATOM 3858 C C . GLY A 1 541 ? 30.857 -4.835 -31.357 1.00 94.50 541 GLY A C 1
ATOM 3859 O O . GLY A 1 541 ? 30.319 -3.731 -31.414 1.00 94.50 541 GLY A O 1
ATOM 3860 N N . ALA A 1 542 ? 30.351 -5.898 -31.986 1.00 95.44 542 ALA A N 1
ATOM 3861 C CA . ALA A 1 542 ? 29.189 -5.880 -32.874 1.00 95.44 542 ALA A CA 1
ATOM 3862 C C . ALA A 1 542 ? 27.891 -6.219 -32.121 1.00 95.44 542 ALA A C 1
ATOM 3864 O O . ALA A 1 542 ? 27.231 -7.217 -32.422 1.00 95.44 542 ALA A O 1
ATOM 3865 N N . ASP A 1 543 ? 27.568 -5.398 -31.120 1.00 98.50 543 ASP A N 1
ATOM 3866 C CA . ASP A 1 543 ? 26.449 -5.598 -30.193 1.00 98.50 543 ASP A CA 1
ATOM 3867 C C . ASP A 1 543 ? 25.101 -5.831 -30.880 1.00 98.50 543 ASP A C 1
ATOM 3869 O O . ASP A 1 543 ? 24.844 -5.406 -32.013 1.00 98.50 543 ASP A O 1
ATOM 3873 N N . ILE A 1 544 ? 24.212 -6.493 -30.150 1.00 98.50 544 ILE A N 1
ATOM 3874 C CA . ILE A 1 544 ? 22.943 -7.015 -30.630 1.00 98.50 544 ILE A CA 1
ATOM 3875 C C . ILE A 1 544 ? 21.802 -6.266 -29.936 1.00 98.50 544 ILE A C 1
ATOM 3877 O O . ILE A 1 544 ? 21.465 -6.545 -28.788 1.00 98.50 544 ILE A O 1
ATOM 3881 N N . VAL A 1 545 ? 21.160 -5.341 -30.651 1.00 98.38 545 VAL A N 1
ATOM 3882 C CA . VAL A 1 545 ? 19.987 -4.602 -30.149 1.00 98.38 545 VAL A CA 1
ATOM 3883 C C . VAL A 1 545 ? 18.707 -5.260 -30.663 1.00 98.38 545 VAL A C 1
ATOM 3885 O O . VAL A 1 545 ? 18.543 -5.419 -31.872 1.00 98.38 545 VAL A O 1
ATOM 3888 N N . LYS A 1 546 ? 17.798 -5.651 -29.766 1.00 97.38 546 LYS A N 1
ATOM 3889 C CA . LYS A 1 546 ? 16.517 -6.298 -30.092 1.00 97.38 546 LYS A CA 1
ATOM 3890 C C . LYS A 1 546 ? 15.364 -5.504 -29.493 1.00 97.38 546 LYS A C 1
ATOM 3892 O O . LYS A 1 546 ? 15.082 -5.629 -28.303 1.00 97.38 546 LYS A O 1
ATOM 3897 N N . ILE A 1 547 ? 14.686 -4.719 -30.324 1.00 96.00 547 ILE A N 1
ATOM 3898 C CA . ILE A 1 547 ? 13.535 -3.905 -29.916 1.00 96.00 547 ILE A CA 1
ATOM 3899 C C . ILE A 1 547 ? 12.253 -4.652 -30.286 1.00 96.00 547 ILE A C 1
ATOM 3901 O O . ILE A 1 547 ? 11.999 -4.921 -31.463 1.00 96.00 547 ILE A O 1
ATOM 3905 N N . ALA A 1 548 ? 11.455 -5.010 -29.284 1.00 94.50 548 ALA A N 1
ATOM 3906 C CA . ALA A 1 548 ? 10.178 -5.696 -29.447 1.00 94.50 548 ALA A CA 1
ATOM 3907 C C . ALA A 1 548 ? 9.049 -4.744 -29.891 1.00 94.50 548 ALA A C 1
ATOM 3909 O O . ALA A 1 548 ? 9.178 -3.520 -29.863 1.00 94.50 548 ALA A O 1
ATOM 3910 N N . LEU A 1 549 ? 7.900 -5.310 -30.275 1.00 93.12 549 LEU A N 1
ATOM 3911 C CA . LEU A 1 549 ? 6.707 -4.523 -30.593 1.00 93.12 549 LEU A CA 1
ATOM 3912 C C . LEU A 1 549 ? 6.214 -3.766 -29.350 1.00 93.12 549 LEU A C 1
ATOM 3914 O O . LEU A 1 549 ? 5.907 -4.381 -28.332 1.00 93.12 549 LEU A O 1
ATOM 3918 N N . GLY A 1 550 ? 6.120 -2.441 -29.462 1.00 89.00 550 GLY A N 1
ATOM 3919 C CA . GLY A 1 550 ? 5.807 -1.534 -28.351 1.00 89.00 550 GLY A CA 1
ATOM 3920 C C . GLY A 1 550 ? 7.034 -1.002 -27.601 1.00 89.00 550 GLY A C 1
ATOM 3921 O O . GLY A 1 550 ? 6.908 0.017 -26.928 1.00 89.00 550 GLY A O 1
ATOM 3922 N N . GLY A 1 551 ? 8.204 -1.626 -27.773 1.00 92.62 551 GLY A N 1
ATOM 3923 C CA . 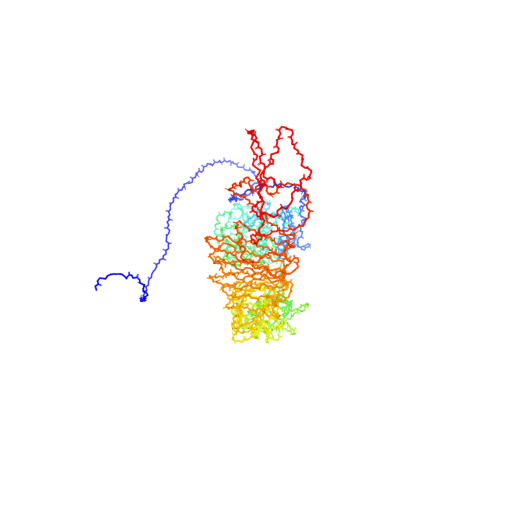GLY A 1 551 ? 9.463 -1.154 -27.202 1.00 92.62 551 GLY A CA 1
ATOM 3924 C C . GLY A 1 551 ? 10.028 0.072 -27.926 1.00 92.62 551 GLY A C 1
ATOM 3925 O O . GLY A 1 551 ? 9.712 0.333 -29.089 1.00 92.62 551 GLY A O 1
ATOM 3926 N N . SER A 1 552 ? 10.890 0.813 -27.234 1.00 94.25 552 SER A N 1
ATOM 3927 C CA . SER A 1 552 ? 11.588 1.997 -27.734 1.00 94.25 552 SER A CA 1
ATOM 3928 C C . SER A 1 552 ? 12.982 2.100 -27.109 1.00 94.25 552 SER A C 1
ATOM 3930 O O . SER A 1 552 ? 13.139 1.850 -25.919 1.00 94.25 552 SER A O 1
ATOM 3932 N N . SER A 1 553 ? 13.984 2.524 -27.882 1.00 96.31 553 SER A N 1
ATOM 3933 C CA . SER A 1 553 ? 15.357 2.746 -27.416 1.00 96.31 553 SER A CA 1
ATOM 3934 C C . SER A 1 553 ? 15.924 4.094 -27.867 1.00 96.31 553 SER A C 1
ATOM 3936 O O . SER A 1 553 ? 15.760 4.495 -29.024 1.00 96.31 553 SER A O 1
ATOM 3938 N N . VAL A 1 554 ? 16.685 4.746 -26.989 1.00 97.44 554 VAL A N 1
ATOM 3939 C CA . VAL A 1 554 ? 17.619 5.827 -27.342 1.00 97.44 554 VAL A CA 1
ATOM 3940 C C . VAL A 1 554 ? 19.042 5.350 -27.068 1.00 97.44 554 VAL A C 1
ATOM 3942 O O . VAL A 1 554 ? 19.515 5.354 -25.937 1.00 97.44 554 VAL A O 1
ATOM 3945 N N . SER A 1 555 ? 19.731 4.911 -28.111 1.00 98.12 555 SER A N 1
ATOM 3946 C CA . SER A 1 555 ? 21.081 4.360 -28.028 1.00 98.12 555 SER A CA 1
ATOM 3947 C C . SER A 1 555 ? 22.125 5.431 -28.325 1.00 98.12 555 SER A C 1
ATOM 3949 O O . SER A 1 555 ? 21.963 6.211 -29.260 1.00 98.12 555 SER A O 1
ATOM 3951 N N . THR A 1 556 ? 23.223 5.461 -27.577 1.00 98.19 556 THR A N 1
ATOM 3952 C CA . THR A 1 556 ? 24.381 6.326 -27.849 1.00 98.19 556 THR A CA 1
ATOM 3953 C C . THR A 1 556 ? 25.602 5.461 -28.118 1.00 98.19 556 THR A C 1
ATOM 3955 O O . THR A 1 556 ? 25.831 4.494 -27.398 1.00 98.19 556 THR A O 1
ATOM 3958 N N . LEU A 1 557 ? 26.365 5.781 -29.167 1.00 98.00 557 LEU A N 1
ATOM 3959 C CA . LEU A 1 557 ? 27.570 5.024 -29.500 1.00 98.00 557 LEU A CA 1
ATOM 3960 C C . LEU A 1 557 ? 28.763 5.411 -28.612 1.00 98.00 557 LEU A C 1
ATOM 3962 O O . LEU A 1 557 ? 29.070 6.597 -28.437 1.00 98.00 557 LEU A O 1
ATOM 3966 N N . ALA A 1 558 ? 29.483 4.396 -28.132 1.00 97.19 558 ALA A N 1
ATOM 3967 C CA . ALA A 1 558 ? 30.806 4.533 -27.512 1.00 97.19 558 ALA A CA 1
ATOM 3968 C C . ALA A 1 558 ? 31.957 4.100 -28.443 1.00 97.19 558 ALA A C 1
ATOM 3970 O O . ALA A 1 558 ? 33.116 4.417 -28.178 1.00 97.19 558 ALA A O 1
ATOM 3971 N N . ALA A 1 559 ? 31.645 3.414 -29.547 1.00 96.25 559 ALA A N 1
ATOM 3972 C CA . ALA A 1 559 ? 32.581 3.064 -30.614 1.00 96.25 559 ALA A CA 1
ATOM 3973 C C . ALA A 1 559 ? 31.846 2.926 -31.963 1.00 96.25 559 ALA A C 1
ATOM 3975 O O . ALA A 1 559 ? 30.626 3.053 -32.042 1.00 96.25 559 ALA A O 1
ATOM 3976 N N . SER A 1 560 ? 32.586 2.682 -33.053 1.00 95.81 560 SER A N 1
ATOM 3977 C CA . SER A 1 560 ? 31.970 2.446 -34.370 1.00 95.81 560 SER A CA 1
ATOM 3978 C C . SER A 1 560 ? 31.282 1.083 -34.415 1.00 95.81 560 SER A C 1
ATOM 3980 O O . SER A 1 560 ? 31.945 0.059 -34.263 1.00 95.81 560 SER A O 1
ATOM 3982 N N . TRP A 1 561 ? 29.973 1.075 -34.661 1.00 97.88 561 TRP A N 1
ATOM 3983 C CA . TRP A 1 561 ? 29.122 -0.108 -34.539 1.00 97.88 561 TRP A CA 1
ATOM 3984 C C . TRP A 1 561 ? 28.595 -0.588 -35.896 1.00 97.88 561 TRP A C 1
ATOM 3986 O O . TRP A 1 561 ? 28.111 0.190 -36.723 1.00 97.88 561 TRP A O 1
ATOM 3996 N N . ILE A 1 562 ? 28.667 -1.901 -36.111 1.00 97.62 562 ILE A N 1
ATOM 3997 C CA . ILE A 1 562 ? 28.094 -2.589 -37.269 1.00 97.62 562 ILE A CA 1
ATOM 3998 C C . ILE A 1 562 ? 27.133 -3.642 -36.725 1.00 97.62 562 ILE A C 1
ATOM 4000 O O . ILE A 1 562 ? 27.560 -4.611 -36.098 1.00 97.62 562 ILE A O 1
ATOM 4004 N N . ALA A 1 563 ? 25.840 -3.450 -36.970 1.00 97.94 563 ALA A N 1
ATOM 4005 C CA . ALA A 1 563 ? 24.808 -4.393 -36.574 1.00 97.94 563 ALA A CA 1
ATOM 4006 C C . ALA A 1 563 ? 24.995 -5.742 -37.284 1.00 97.94 563 ALA A C 1
ATOM 4008 O O . ALA A 1 563 ? 25.332 -5.805 -38.468 1.00 97.94 563 ALA A O 1
ATOM 4009 N N . THR A 1 564 ? 24.706 -6.830 -36.574 1.00 97.62 564 THR A N 1
ATOM 4010 C CA . THR A 1 564 ? 24.629 -8.175 -37.160 1.00 97.62 564 THR A CA 1
ATOM 4011 C C . THR A 1 564 ? 23.185 -8.520 -37.534 1.00 97.62 564 THR A C 1
ATOM 4013 O O . THR A 1 564 ? 22.247 -7.841 -37.120 1.00 97.62 564 THR A O 1
ATOM 4016 N N . ALA A 1 565 ? 22.975 -9.630 -38.248 1.00 96.94 565 ALA A N 1
ATOM 4017 C CA . ALA A 1 565 ? 21.631 -10.157 -38.525 1.00 96.94 565 ALA A CA 1
ATOM 4018 C C . ALA A 1 565 ? 20.846 -10.592 -37.262 1.00 96.94 565 ALA A C 1
ATOM 4020 O O . ALA A 1 565 ? 19.659 -10.902 -37.355 1.00 96.94 565 ALA A O 1
ATOM 4021 N N . SER A 1 566 ? 21.491 -10.611 -36.088 1.00 97.56 566 SER A N 1
ATOM 4022 C CA . SER A 1 566 ? 20.849 -10.839 -34.787 1.00 97.56 566 SER A CA 1
ATOM 4023 C C . SER A 1 566 ? 20.197 -9.576 -34.206 1.00 97.56 566 SER A C 1
ATOM 4025 O O . SER A 1 566 ? 19.340 -9.692 -33.328 1.00 97.56 566 SER A O 1
ATOM 4027 N N . THR A 1 567 ? 20.611 -8.389 -34.663 1.00 98.44 567 THR A N 1
ATOM 4028 C CA . THR A 1 567 ? 20.017 -7.090 -34.312 1.00 98.44 567 THR A CA 1
ATOM 4029 C C . THR A 1 567 ? 18.676 -6.944 -35.025 1.00 98.44 567 THR A C 1
ATOM 4031 O O . THR A 1 567 ? 18.577 -7.250 -36.214 1.00 98.44 567 THR A O 1
ATOM 4034 N N . SER A 1 568 ? 17.637 -6.467 -34.337 1.00 97.75 568 SER A N 1
ATOM 4035 C CA . SER A 1 568 ? 16.298 -6.335 -34.915 1.00 97.75 568 SER A CA 1
ATOM 4036 C C . SER A 1 568 ? 15.477 -5.179 -34.342 1.00 97.75 568 SER A C 1
ATOM 4038 O O . SER A 1 568 ? 15.475 -4.936 -33.135 1.00 97.75 568 SER A O 1
ATOM 4040 N N . ASN A 1 569 ? 14.721 -4.501 -35.213 1.00 97.38 569 ASN A N 1
ATOM 4041 C CA . ASN A 1 569 ? 13.700 -3.535 -34.804 1.00 97.38 569 ASN A CA 1
ATOM 4042 C C . ASN A 1 569 ? 12.286 -3.993 -35.207 1.00 97.38 569 ASN A C 1
ATOM 4044 O O . ASN A 1 569 ? 11.929 -4.009 -36.390 1.00 97.38 569 ASN A O 1
ATOM 4048 N N . ALA A 1 570 ? 11.466 -4.338 -34.213 1.00 96.19 570 ALA A N 1
ATOM 4049 C CA . ALA A 1 570 ? 10.043 -4.650 -34.354 1.00 96.19 570 ALA A CA 1
ATOM 4050 C C . ALA A 1 570 ? 9.114 -3.574 -33.747 1.00 96.19 570 ALA A C 1
ATOM 4052 O O . ALA A 1 570 ? 7.909 -3.802 -33.635 1.00 96.19 570 ALA A O 1
ATOM 4053 N N . ALA A 1 571 ? 9.644 -2.407 -33.362 1.00 93.69 571 ALA A N 1
ATOM 4054 C CA . ALA A 1 571 ? 8.858 -1.294 -32.838 1.00 93.69 571 ALA A CA 1
ATOM 4055 C C . ALA A 1 571 ? 7.899 -0.705 -33.888 1.00 93.69 571 ALA A C 1
ATOM 4057 O O . ALA A 1 571 ? 8.085 -0.859 -35.096 1.00 93.69 571 ALA A O 1
ATOM 4058 N N . THR A 1 572 ? 6.878 0.024 -33.435 1.00 89.19 572 THR A N 1
ATOM 4059 C CA . THR A 1 572 ? 5.788 0.542 -34.285 1.00 89.19 572 THR A CA 1
ATOM 4060 C C . THR A 1 572 ? 6.251 1.548 -35.350 1.00 89.19 572 THR A C 1
ATOM 4062 O O . THR A 1 572 ? 5.627 1.658 -36.403 1.00 89.19 572 THR A O 1
ATOM 4065 N N . THR A 1 573 ? 7.333 2.291 -35.096 1.00 88.69 573 THR A N 1
ATOM 4066 C CA . THR A 1 573 ? 7.879 3.323 -35.993 1.00 88.69 573 THR A CA 1
ATOM 4067 C C . THR A 1 573 ? 9.403 3.396 -35.888 1.00 88.69 573 THR A C 1
ATOM 4069 O O . THR A 1 573 ? 9.984 3.026 -34.870 1.00 88.69 573 THR A O 1
ATOM 4072 N N . ALA A 1 574 ? 10.065 3.951 -36.910 1.00 82.50 574 ALA A N 1
ATOM 4073 C CA . ALA A 1 574 ? 11.512 4.191 -36.872 1.00 82.50 574 ALA A CA 1
ATOM 4074 C C . ALA A 1 574 ? 11.938 5.190 -35.774 1.00 82.50 574 ALA A C 1
ATOM 4076 O O . ALA A 1 574 ? 13.053 5.110 -35.263 1.00 82.50 574 ALA A O 1
ATOM 4077 N N . SER A 1 575 ? 11.040 6.092 -35.354 1.00 91.00 575 SER A N 1
ATOM 4078 C CA . SER A 1 575 ? 11.278 7.052 -34.262 1.00 91.00 575 SER A CA 1
ATOM 4079 C C . SER A 1 575 ? 11.452 6.397 -32.888 1.00 91.00 575 SER A C 1
ATOM 4081 O O . SER A 1 575 ? 12.031 7.009 -31.997 1.00 91.00 575 SER A O 1
ATOM 4083 N N . ALA A 1 576 ? 10.972 5.162 -32.712 1.00 93.31 576 ALA A N 1
ATOM 4084 C CA . ALA A 1 576 ? 11.165 4.390 -31.487 1.00 93.31 576 ALA A CA 1
ATOM 4085 C C . ALA A 1 576 ? 12.557 3.729 -31.406 1.00 93.31 576 ALA A C 1
ATOM 4087 O O . ALA A 1 576 ? 12.936 3.244 -30.350 1.00 93.31 576 ALA A O 1
ATOM 4088 N N . ALA A 1 577 ? 13.337 3.710 -32.490 1.00 97.12 577 ALA A N 1
ATOM 4089 C CA . ALA A 1 577 ? 14.657 3.081 -32.541 1.00 97.12 577 ALA A CA 1
ATOM 4090 C C . ALA A 1 577 ? 15.727 4.128 -32.873 1.00 97.12 577 ALA A C 1
ATOM 4092 O O . ALA A 1 577 ? 16.181 4.235 -34.013 1.00 97.12 577 ALA A O 1
ATOM 4093 N N . THR A 1 578 ? 16.082 4.950 -31.884 1.00 98.06 578 THR A N 1
ATOM 4094 C CA . THR A 1 578 ? 17.010 6.076 -32.059 1.00 98.06 578 THR A CA 1
ATOM 4095 C C . THR A 1 578 ? 18.453 5.673 -31.750 1.00 98.06 578 THR A C 1
ATOM 4097 O O . THR A 1 578 ? 18.712 5.058 -30.720 1.00 98.06 578 THR A O 1
ATOM 4100 N N . ILE A 1 579 ? 19.399 6.063 -32.609 1.00 98.25 579 ILE A N 1
ATOM 4101 C CA . ILE A 1 579 ? 20.849 5.911 -32.428 1.00 98.25 579 ILE A CA 1
ATOM 4102 C C . ILE A 1 579 ? 21.515 7.284 -32.578 1.00 98.25 579 ILE A C 1
ATOM 4104 O O . ILE A 1 579 ? 21.378 7.928 -33.615 1.00 98.25 579 ILE A O 1
ATOM 4108 N N . ASN A 1 580 ? 22.277 7.714 -31.575 1.00 97.06 580 ASN A N 1
ATOM 4109 C CA . ASN A 1 580 ? 23.103 8.921 -31.601 1.00 97.06 580 ASN A CA 1
ATOM 4110 C C . ASN A 1 580 ? 24.565 8.526 -31.865 1.00 97.06 580 ASN A C 1
ATOM 4112 O O . ASN A 1 580 ? 25.154 7.791 -31.070 1.00 97.06 580 ASN A O 1
ATOM 4116 N N . THR A 1 581 ? 25.159 8.993 -32.969 1.00 95.75 581 THR A N 1
ATOM 4117 C CA . THR A 1 581 ? 26.450 8.456 -33.445 1.00 95.75 581 THR A CA 1
ATOM 4118 C C . THR A 1 581 ? 27.664 8.866 -32.618 1.00 95.75 581 THR A C 1
ATOM 4120 O O . THR A 1 581 ? 28.665 8.162 -32.644 1.00 95.75 581 THR A O 1
ATOM 4123 N N . ASN A 1 582 ? 27.616 9.999 -31.912 1.00 93.94 582 ASN A N 1
ATOM 4124 C CA . ASN A 1 582 ? 28.714 10.513 -31.084 1.00 93.94 582 ASN A CA 1
ATOM 4125 C C . ASN A 1 582 ? 30.062 10.642 -31.843 1.00 93.94 582 ASN A C 1
ATOM 4127 O O . ASN A 1 582 ? 31.138 10.487 -31.274 1.00 93.94 582 ASN A O 1
ATOM 4131 N N . GLY A 1 583 ? 30.000 10.903 -33.154 1.00 92.06 583 GLY A N 1
ATOM 4132 C CA . GLY A 1 583 ? 31.145 10.961 -34.071 1.00 92.06 583 GLY A CA 1
ATOM 4133 C C . GLY A 1 583 ? 31.649 9.606 -34.591 1.00 92.06 583 GLY A C 1
ATOM 4134 O O . GLY A 1 583 ? 32.597 9.579 -35.373 1.00 92.06 583 GLY A O 1
ATOM 4135 N N . PHE A 1 584 ? 31.043 8.487 -34.184 1.00 94.69 584 PHE A N 1
ATOM 4136 C CA . PHE A 1 584 ? 31.418 7.137 -34.606 1.00 94.69 584 PHE A CA 1
ATOM 4137 C C . PHE A 1 584 ? 30.606 6.635 -35.803 1.00 94.69 584 PHE A C 1
ATOM 4139 O O . PHE A 1 584 ? 29.439 6.977 -35.978 1.00 94.69 584 PHE A O 1
ATOM 4146 N N . ASN A 1 585 ? 31.211 5.764 -36.615 1.00 95.25 585 ASN A N 1
ATOM 4147 C CA . ASN A 1 585 ? 30.538 5.174 -37.770 1.00 95.25 585 ASN A CA 1
ATOM 4148 C C . ASN A 1 585 ? 29.435 4.196 -37.337 1.00 95.25 585 ASN A C 1
ATOM 4150 O O . ASN A 1 585 ? 29.609 3.447 -36.376 1.00 95.25 585 ASN A O 1
ATOM 4154 N N . VAL A 1 586 ? 28.338 4.150 -38.094 1.00 97.44 586 VAL A N 1
ATOM 4155 C CA . VAL A 1 586 ? 27.186 3.276 -37.836 1.00 97.44 586 VAL A CA 1
ATOM 4156 C C . VAL A 1 586 ? 26.731 2.561 -39.104 1.00 97.44 586 VAL A C 1
ATOM 4158 O O . VAL A 1 586 ? 26.607 3.167 -40.169 1.00 97.44 586 VAL A O 1
ATOM 4161 N N . ASN A 1 587 ? 26.448 1.264 -38.996 1.00 96.44 587 ASN A N 1
ATOM 4162 C CA . ASN A 1 587 ? 25.870 0.477 -40.082 1.00 96.44 587 ASN A CA 1
ATOM 4163 C C . ASN A 1 587 ? 24.791 -0.474 -39.547 1.00 96.44 587 ASN A C 1
ATOM 4165 O O . ASN A 1 587 ? 25.105 -1.438 -38.853 1.00 96.44 587 ASN A O 1
ATOM 4169 N N . VAL A 1 588 ? 23.529 -0.217 -39.905 1.00 97.44 588 VAL A N 1
ATOM 4170 C CA . VAL A 1 588 ? 22.367 -1.071 -39.591 1.00 97.44 588 VAL A CA 1
ATOM 4171 C C . VAL A 1 588 ? 21.848 -1.848 -40.811 1.00 97.44 588 VAL A C 1
ATOM 4173 O O . VAL A 1 588 ? 20.776 -2.445 -40.759 1.00 97.44 588 VAL A O 1
ATOM 4176 N N . GLY A 1 589 ? 22.627 -1.918 -41.897 1.00 94.25 589 GLY A N 1
ATOM 4177 C CA . GLY A 1 589 ? 22.271 -2.582 -43.160 1.00 94.25 589 GLY A CA 1
ATOM 4178 C C . GLY A 1 589 ? 21.951 -4.074 -43.053 1.00 94.25 589 GLY A C 1
ATOM 4179 O O . GLY A 1 589 ? 21.196 -4.598 -43.869 1.00 94.25 589 GLY A O 1
ATOM 4180 N N . ALA A 1 590 ? 22.484 -4.757 -42.036 1.00 94.94 590 ALA A N 1
ATOM 4181 C CA . ALA A 1 590 ? 22.187 -6.163 -41.755 1.00 94.94 590 ALA A CA 1
ATOM 4182 C C . ALA A 1 590 ? 21.061 -6.372 -40.722 1.00 94.94 590 ALA A C 1
ATOM 4184 O O . ALA A 1 590 ? 20.690 -7.518 -40.474 1.00 94.94 590 ALA A O 1
ATOM 4185 N N . ALA A 1 591 ? 20.524 -5.308 -40.112 1.00 96.69 591 ALA A N 1
ATOM 4186 C CA . ALA A 1 591 ? 19.525 -5.423 -39.054 1.00 96.69 591 ALA A CA 1
ATOM 4187 C C . ALA A 1 591 ? 18.180 -5.954 -39.586 1.00 96.69 591 ALA A C 1
ATOM 4189 O O . ALA A 1 591 ? 17.667 -5.527 -40.624 1.00 96.69 591 ALA A O 1
ATOM 4190 N N . ALA A 1 592 ? 17.597 -6.887 -38.838 1.00 96.00 592 ALA A N 1
ATOM 4191 C CA . ALA A 1 592 ? 16.324 -7.525 -39.135 1.00 96.00 592 ALA A CA 1
ATOM 4192 C C . ALA A 1 592 ? 15.125 -6.746 -38.551 1.00 96.00 592 ALA A C 1
ATOM 4194 O O . ALA A 1 592 ? 15.261 -5.684 -37.944 1.00 96.00 592 ALA A O 1
ATOM 4195 N N . GLY A 1 593 ? 13.923 -7.308 -38.703 1.00 94.56 593 GLY A N 1
ATOM 4196 C CA . GLY A 1 593 ? 12.681 -6.750 -38.161 1.00 94.56 593 GLY A CA 1
ATOM 4197 C C . GLY A 1 593 ? 11.800 -6.064 -39.208 1.00 94.56 593 GLY A C 1
ATOM 4198 O O . GLY A 1 593 ? 11.958 -6.263 -40.416 1.00 94.56 593 GLY A O 1
ATOM 4199 N N . THR A 1 594 ? 10.819 -5.302 -38.729 1.00 93.69 594 THR A N 1
ATOM 4200 C CA . THR A 1 594 ? 9.738 -4.705 -39.533 1.00 93.69 594 THR A CA 1
ATOM 4201 C C . THR A 1 594 ? 9.899 -3.208 -39.767 1.00 93.69 594 THR A C 1
ATOM 4203 O O . THR A 1 594 ? 9.285 -2.689 -40.697 1.00 93.69 594 THR A O 1
ATOM 4206 N N . SER A 1 595 ? 10.724 -2.530 -38.968 1.00 94.69 595 SER A N 1
ATOM 4207 C CA . SER A 1 595 ? 10.817 -1.067 -38.920 1.00 94.69 595 SER A CA 1
ATOM 4208 C C . SER A 1 595 ? 12.254 -0.577 -39.097 1.00 94.69 595 SER A C 1
ATOM 4210 O O . SER A 1 595 ? 13.200 -1.292 -38.774 1.00 94.69 595 SER A O 1
ATOM 4212 N N . GLY A 1 596 ? 12.406 0.634 -39.638 1.00 94.31 596 GLY A N 1
ATOM 4213 C CA . GLY A 1 596 ? 13.704 1.294 -39.802 1.00 94.31 596 GLY A CA 1
ATOM 4214 C C . GLY A 1 596 ? 14.218 1.940 -38.518 1.00 94.31 596 GLY A C 1
ATOM 4215 O O . GLY A 1 596 ? 13.651 1.743 -37.446 1.00 94.31 596 GLY A O 1
ATOM 4216 N N . TRP A 1 597 ? 15.279 2.727 -38.627 1.00 97.19 597 TRP A N 1
ATOM 4217 C CA . TRP A 1 597 ? 15.999 3.348 -37.517 1.00 97.19 597 TRP A CA 1
ATOM 4218 C C . TRP A 1 597 ? 16.025 4.872 -37.659 1.00 97.19 597 TRP A C 1
ATOM 4220 O O . TRP A 1 597 ? 16.037 5.409 -38.769 1.00 97.19 597 TRP A O 1
ATOM 4230 N N . THR A 1 598 ? 16.072 5.575 -36.528 1.00 97.75 598 THR A N 1
ATOM 4231 C CA . THR A 1 598 ? 16.363 7.014 -36.481 1.00 97.75 598 THR A CA 1
ATOM 4232 C C . THR A 1 598 ? 17.826 7.206 -36.116 1.00 97.75 598 THR A C 1
ATOM 4234 O O . THR A 1 598 ? 18.221 6.961 -34.981 1.00 97.75 598 THR A O 1
ATOM 4237 N N . ILE A 1 599 ? 18.650 7.629 -37.068 1.00 97.19 599 ILE A N 1
ATOM 4238 C CA . ILE A 1 599 ? 20.087 7.817 -36.879 1.00 97.19 599 ILE A CA 1
ATOM 4239 C C . ILE A 1 599 ? 20.380 9.314 -36.806 1.00 97.19 599 ILE A C 1
ATOM 4241 O O . ILE A 1 599 ? 20.293 10.028 -37.803 1.00 97.19 599 ILE A O 1
ATOM 4245 N N . ASN A 1 600 ? 20.755 9.784 -35.621 1.00 95.50 600 ASN A N 1
ATOM 4246 C CA . ASN A 1 600 ? 21.198 11.148 -35.382 1.00 95.50 600 ASN A CA 1
ATOM 4247 C C . ASN A 1 600 ? 22.725 11.198 -35.446 1.00 95.50 600 ASN A C 1
ATOM 4249 O O . ASN A 1 600 ? 23.407 10.717 -34.537 1.00 95.50 600 ASN A O 1
ATOM 4253 N N . ALA A 1 601 ? 23.269 11.824 -36.485 1.00 92.62 601 ALA A N 1
ATOM 4254 C CA . ALA A 1 601 ? 24.659 12.238 -36.482 1.00 92.62 601 ALA A CA 1
ATOM 4255 C C . ALA A 1 601 ? 24.873 13.247 -35.343 1.00 92.62 601 ALA A C 1
ATOM 4257 O O . ALA A 1 601 ? 24.238 14.301 -35.298 1.00 92.62 601 ALA A O 1
ATOM 4258 N N . THR A 1 602 ? 25.777 12.940 -34.419 1.00 89.88 602 THR A N 1
ATOM 4259 C CA . THR A 1 602 ? 26.200 13.857 -33.350 1.00 89.88 602 THR A CA 1
ATOM 4260 C C . THR A 1 602 ? 27.727 13.892 -33.267 1.00 89.88 602 THR A C 1
ATOM 4262 O O . THR A 1 602 ? 28.403 13.107 -33.930 1.00 89.88 602 THR A O 1
ATOM 4265 N N . GLY A 1 603 ? 28.290 14.833 -32.505 1.00 85.06 603 GLY A N 1
ATOM 4266 C CA . GLY A 1 603 ? 29.738 15.072 -32.469 1.00 85.06 603 GLY A CA 1
ATOM 4267 C C . GLY A 1 603 ? 30.263 15.895 -33.655 1.00 85.06 603 GLY A C 1
ATOM 4268 O O . GLY A 1 603 ? 29.512 16.284 -34.549 1.00 85.06 603 GLY A O 1
ATOM 4269 N N . ASN A 1 604 ? 31.572 16.174 -33.636 1.00 75.06 604 ASN A N 1
ATOM 4270 C CA . ASN A 1 604 ? 32.216 17.193 -34.479 1.00 75.06 604 ASN A CA 1
ATOM 4271 C C . ASN A 1 604 ? 33.224 16.593 -35.483 1.00 75.06 604 ASN A C 1
ATOM 4273 O O . ASN A 1 604 ? 34.330 17.112 -35.645 1.00 75.06 604 ASN A O 1
ATOM 4277 N N . GLY A 1 605 ? 32.889 15.461 -36.108 1.00 70.12 605 GLY A N 1
ATOM 4278 C CA . GLY A 1 605 ? 33.796 14.729 -36.998 1.00 70.12 605 GLY A CA 1
ATOM 4279 C C . GLY A 1 605 ? 33.088 14.004 -38.141 1.00 70.12 605 GLY A C 1
ATOM 4280 O O . GLY A 1 605 ? 31.867 13.831 -38.132 1.00 70.12 605 GLY A O 1
ATOM 4281 N N . THR A 1 606 ? 33.874 13.568 -39.128 1.00 80.94 606 THR A N 1
ATOM 4282 C CA . THR A 1 606 ? 33.387 12.813 -40.290 1.00 80.94 606 THR A CA 1
ATOM 4283 C C . THR A 1 606 ? 32.780 11.484 -39.851 1.00 80.94 606 THR A C 1
ATOM 4285 O O . THR A 1 606 ? 33.472 10.681 -39.227 1.00 80.94 606 THR A O 1
ATOM 4288 N N . THR A 1 607 ? 31.517 11.237 -40.197 1.00 90.06 607 THR A N 1
ATOM 4289 C CA . THR A 1 607 ? 30.773 10.046 -39.755 1.00 90.06 607 THR A CA 1
ATOM 4290 C C . THR A 1 607 ? 30.196 9.292 -40.950 1.00 90.06 607 THR A C 1
ATOM 4292 O O . THR A 1 607 ? 29.441 9.858 -41.739 1.00 90.06 607 THR A O 1
ATOM 4295 N N . SER A 1 608 ? 30.515 8.005 -41.073 1.00 91.88 608 SER A N 1
ATOM 4296 C CA . SER A 1 608 ? 29.878 7.095 -42.027 1.00 91.88 608 SER A CA 1
ATOM 4297 C C . SER A 1 608 ? 28.602 6.499 -41.431 1.00 91.88 608 SER A C 1
ATOM 4299 O O . SER A 1 608 ? 28.613 5.980 -40.315 1.00 91.88 608 SER A O 1
ATOM 4301 N N . ILE A 1 609 ? 27.505 6.578 -42.179 1.00 94.88 609 ILE A N 1
ATOM 4302 C CA . ILE A 1 609 ? 26.167 6.120 -41.809 1.00 94.88 609 ILE A CA 1
ATOM 4303 C C . ILE A 1 609 ? 25.668 5.190 -42.912 1.00 94.88 609 ILE A C 1
ATOM 4305 O O . ILE A 1 609 ? 25.653 5.558 -44.084 1.00 94.88 609 ILE A O 1
ATOM 4309 N N . THR A 1 610 ? 25.231 3.987 -42.553 1.00 93.19 610 THR A N 1
ATOM 4310 C CA . THR A 1 610 ? 24.519 3.078 -43.460 1.00 93.19 610 THR A CA 1
ATOM 4311 C C . THR A 1 610 ? 23.215 2.624 -42.820 1.00 93.19 610 THR A C 1
ATOM 4313 O O . THR A 1 610 ? 23.232 1.989 -41.763 1.00 93.19 610 THR A O 1
ATOM 4316 N N . GLY A 1 611 ? 22.104 2.966 -43.470 1.00 93.00 611 GLY A N 1
ATOM 4317 C CA . GLY A 1 611 ? 20.764 2.514 -43.115 1.00 93.00 611 GLY A CA 1
ATOM 4318 C C . GLY A 1 611 ? 20.522 1.026 -43.389 1.00 93.00 611 GLY A C 1
ATOM 4319 O O . GLY A 1 611 ? 21.378 0.302 -43.896 1.00 93.00 611 GLY A O 1
ATOM 4320 N N . SER A 1 612 ? 19.338 0.584 -42.995 1.00 93.00 612 SER A N 1
ATOM 4321 C CA . SER A 1 612 ? 18.785 -0.762 -43.029 1.00 93.00 612 SER A CA 1
ATOM 4322 C C . SER A 1 612 ? 18.101 -1.067 -44.370 1.00 93.00 612 SER A C 1
ATOM 4324 O O . SER A 1 612 ? 18.250 -0.346 -45.352 1.00 93.00 612 SER A O 1
ATOM 4326 N N . ILE A 1 613 ? 17.322 -2.152 -44.425 1.00 90.88 613 ILE A N 1
ATOM 4327 C CA . ILE A 1 613 ? 16.399 -2.444 -45.536 1.00 90.88 613 ILE A CA 1
ATOM 4328 C C . ILE A 1 613 ? 14.938 -2.094 -45.180 1.00 90.88 613 ILE A C 1
ATOM 4330 O O . ILE A 1 613 ? 14.016 -2.887 -45.426 1.00 90.88 613 ILE A O 1
ATOM 4334 N N . LYS A 1 614 ? 14.740 -0.964 -44.489 1.00 91.75 614 LYS A N 1
ATOM 4335 C CA . LYS A 1 614 ? 13.456 -0.395 -44.045 1.00 91.75 614 LYS A CA 1
ATOM 4336 C C . LYS A 1 614 ? 13.510 1.136 -44.129 1.00 91.75 614 LYS A C 1
ATOM 4338 O O . LYS A 1 614 ? 14.558 1.709 -44.374 1.00 91.75 614 LYS A O 1
ATOM 4343 N N . ASN A 1 615 ? 12.360 1.785 -43.943 1.00 91.00 615 ASN A N 1
ATOM 4344 C CA . ASN A 1 615 ? 12.230 3.242 -44.011 1.00 91.00 615 ASN A CA 1
ATOM 4345 C C . ASN A 1 615 ? 12.962 3.912 -42.837 1.00 91.00 615 ASN A C 1
ATOM 4347 O O . ASN A 1 615 ? 12.422 3.959 -41.727 1.00 91.00 615 ASN A O 1
ATOM 4351 N N . ASP A 1 616 ? 14.157 4.432 -43.091 1.00 92.62 616 ASP A N 1
ATOM 4352 C CA . ASP A 1 616 ? 14.998 5.061 -42.072 1.00 92.62 616 ASP A CA 1
ATOM 4353 C C . ASP A 1 616 ? 14.846 6.590 -42.032 1.00 92.62 616 ASP A C 1
ATOM 4355 O O . ASP A 1 616 ? 14.331 7.234 -42.951 1.00 92.62 616 ASP A O 1
ATOM 4359 N N . THR A 1 617 ? 15.300 7.196 -40.935 1.00 94.62 617 THR A N 1
ATOM 4360 C CA . THR A 1 617 ? 15.384 8.652 -40.761 1.00 94.62 617 THR A CA 1
ATOM 4361 C C . THR A 1 617 ? 16.790 9.026 -40.313 1.00 94.62 617 THR A C 1
ATOM 4363 O O . THR A 1 617 ? 17.215 8.639 -39.231 1.00 94.62 617 THR A O 1
ATOM 4366 N N . ILE A 1 618 ? 17.524 9.766 -41.141 1.00 93.00 618 ILE A N 1
ATOM 4367 C CA . ILE A 1 618 ? 18.930 10.118 -40.926 1.00 93.00 618 ILE A CA 1
ATOM 4368 C C . ILE A 1 618 ? 19.043 11.637 -40.772 1.00 93.00 618 ILE A C 1
ATOM 4370 O O . ILE A 1 618 ? 18.853 12.390 -41.729 1.00 93.00 618 ILE A O 1
ATOM 4374 N N . ASN A 1 619 ? 19.368 12.083 -39.563 1.00 92.06 619 ASN A N 1
ATOM 4375 C CA . ASN A 1 619 ? 19.551 13.491 -39.221 1.00 92.06 619 ASN A CA 1
ATOM 4376 C C . ASN A 1 619 ? 21.053 13.808 -39.169 1.00 92.06 619 ASN A C 1
ATOM 4378 O O . ASN A 1 619 ? 21.808 13.112 -38.494 1.00 92.06 619 ASN A O 1
ATOM 4382 N N . GLY A 1 620 ? 21.489 14.836 -39.891 1.00 87.88 620 GLY A N 1
ATOM 4383 C CA . GLY A 1 620 ? 22.875 15.294 -39.957 1.00 87.88 620 GLY A CA 1
ATOM 4384 C C . GLY A 1 620 ? 23.292 16.157 -38.763 1.00 87.88 620 GLY A C 1
ATOM 4385 O O . GLY A 1 620 ? 22.459 16.603 -37.973 1.00 87.88 620 GLY A O 1
ATOM 4386 N N . ASN A 1 621 ? 24.600 16.402 -38.642 1.00 85.38 621 ASN A N 1
ATOM 4387 C CA . ASN A 1 621 ? 25.179 17.264 -37.611 1.00 85.38 621 ASN A CA 1
ATOM 4388 C C . ASN A 1 621 ? 25.565 18.637 -38.195 1.00 85.38 621 ASN A C 1
ATOM 4390 O O . ASN A 1 621 ? 25.691 18.811 -39.404 1.00 85.38 621 ASN A O 1
ATOM 4394 N N . THR A 1 622 ? 25.807 19.622 -37.331 1.00 82.44 622 THR A N 1
ATOM 4395 C CA . THR A 1 622 ? 26.210 20.983 -37.739 1.00 82.44 622 THR A CA 1
ATOM 4396 C C . THR A 1 622 ? 27.654 21.092 -38.240 1.00 82.44 622 THR A C 1
ATOM 4398 O O . THR A 1 622 ? 28.067 22.164 -38.676 1.00 82.44 622 THR A O 1
ATOM 4401 N N . SER A 1 623 ? 28.439 20.011 -38.184 1.00 81.62 623 SER A N 1
ATOM 4402 C CA . SER A 1 623 ? 29.808 19.987 -38.711 1.00 81.62 623 SER A CA 1
ATOM 4403 C C . SER A 1 623 ? 29.849 19.576 -40.182 1.00 81.62 623 SER A C 1
ATOM 4405 O O . SER A 1 623 ? 30.666 20.115 -40.925 1.00 81.62 623 SER A O 1
ATOM 4407 N N . GLY A 1 624 ? 28.971 18.667 -40.611 1.00 76.25 624 GLY A N 1
ATOM 4408 C CA . GLY A 1 624 ? 29.044 17.984 -41.904 1.00 76.25 624 GLY A CA 1
ATOM 4409 C C . GLY A 1 624 ? 30.266 17.065 -42.010 1.00 76.25 624 GLY A C 1
ATOM 4410 O O . GLY A 1 624 ? 30.984 16.828 -41.032 1.00 76.25 624 GLY A O 1
ATOM 4411 N N . GLY A 1 625 ? 30.552 16.585 -43.219 1.00 78.56 625 GLY A N 1
ATOM 4412 C CA . GLY A 1 625 ? 31.571 15.557 -43.461 1.00 78.56 625 GLY A CA 1
ATOM 4413 C C . GLY A 1 625 ? 31.009 14.140 -43.319 1.00 78.56 625 GLY A C 1
ATOM 4414 O O . GLY A 1 625 ? 31.745 13.196 -43.021 1.00 78.56 625 GLY A O 1
ATOM 4415 N N . LEU A 1 626 ? 29.694 13.991 -43.464 1.00 86.38 626 LEU A N 1
ATOM 4416 C CA . LEU A 1 626 ? 28.977 12.732 -43.351 1.00 86.38 626 LEU A CA 1
ATOM 4417 C C . LEU A 1 626 ? 29.126 11.913 -44.637 1.00 86.38 626 LEU A C 1
ATOM 4419 O O . LEU A 1 626 ? 29.137 12.449 -45.741 1.00 86.38 626 LEU A O 1
ATOM 4423 N N . THR A 1 627 ? 29.207 10.592 -44.505 1.00 85.50 627 THR A N 1
ATOM 4424 C CA . THR A 1 627 ? 29.109 9.650 -45.628 1.00 85.50 627 THR A CA 1
ATOM 4425 C C . THR A 1 627 ? 27.866 8.802 -45.422 1.00 85.50 627 THR A C 1
ATOM 4427 O O . THR A 1 627 ? 27.881 7.884 -44.611 1.00 85.50 627 THR A O 1
ATOM 4430 N N . ILE A 1 628 ? 26.772 9.131 -46.104 1.00 87.19 628 ILE A N 1
ATOM 4431 C CA . ILE A 1 628 ? 25.448 8.558 -45.838 1.00 87.19 628 ILE A CA 1
ATOM 4432 C C . ILE A 1 628 ? 25.046 7.624 -46.975 1.00 87.19 628 ILE A C 1
ATOM 4434 O O . ILE A 1 628 ? 24.897 8.056 -48.112 1.00 87.19 628 ILE A O 1
ATOM 4438 N N . ASN A 1 629 ? 24.790 6.359 -46.662 1.00 85.69 629 ASN A N 1
ATOM 4439 C CA . ASN A 1 629 ? 24.028 5.446 -47.506 1.00 85.69 629 ASN A CA 1
ATOM 4440 C C . ASN A 1 629 ? 22.662 5.210 -46.848 1.00 85.69 629 ASN A C 1
ATOM 4442 O O . ASN A 1 629 ? 22.607 4.750 -45.708 1.00 85.69 629 ASN A O 1
ATOM 4446 N N . GLY A 1 630 ? 21.569 5.505 -47.556 1.00 79.62 630 GLY A N 1
ATOM 4447 C CA . GLY A 1 630 ? 20.211 5.283 -47.038 1.00 79.62 630 GLY A CA 1
ATOM 4448 C C . GLY A 1 630 ? 19.885 3.806 -46.785 1.00 79.62 630 GLY A C 1
ATOM 4449 O O . GLY A 1 630 ? 19.064 3.507 -45.931 1.00 79.62 630 GLY A O 1
ATOM 4450 N N . GLY A 1 631 ? 20.569 2.880 -47.467 1.00 83.56 631 GLY A N 1
ATOM 4451 C CA . GLY A 1 631 ? 20.289 1.449 -47.368 1.00 83.56 631 GLY A CA 1
ATOM 4452 C C . GLY A 1 631 ? 19.274 1.005 -48.421 1.00 83.56 631 GLY A C 1
ATOM 4453 O O . GLY A 1 631 ? 19.613 0.961 -49.602 1.00 83.56 631 GLY A O 1
ATOM 4454 N N . GLY A 1 632 ? 18.066 0.633 -47.997 1.00 79.75 632 GLY A N 1
ATOM 4455 C CA . GLY A 1 632 ? 17.007 0.105 -48.859 1.00 79.75 632 GLY A CA 1
ATOM 4456 C C . GLY A 1 632 ? 15.599 0.373 -48.319 1.00 79.75 632 GLY A C 1
ATOM 4457 O O . GLY A 1 632 ? 15.061 -0.461 -47.595 1.00 79.75 632 GLY A O 1
ATOM 4458 N N . GLY A 1 633 ? 14.953 1.472 -48.707 1.00 83.12 633 GLY A N 1
ATOM 4459 C CA . GLY A 1 633 ? 13.658 1.843 -48.136 1.00 83.12 633 GLY A CA 1
ATOM 4460 C C . GLY A 1 633 ? 12.938 3.019 -48.798 1.00 83.12 633 GLY A C 1
ATOM 4461 O O . GLY A 1 633 ? 13.050 3.278 -50.004 1.00 83.12 633 GLY A O 1
ATOM 4462 N N . SER A 1 634 ? 12.107 3.676 -47.986 1.00 84.25 634 SER A N 1
ATOM 4463 C CA . SER A 1 634 ? 11.555 5.011 -48.228 1.00 84.25 634 SER A CA 1
ATOM 4464 C C . SER A 1 634 ? 12.102 5.974 -47.173 1.00 84.25 634 SER A C 1
ATOM 4466 O O . SER A 1 634 ? 11.483 6.146 -46.122 1.00 84.25 634 SER A O 1
ATOM 4468 N N . ASP A 1 635 ? 13.262 6.564 -47.444 1.00 85.94 635 ASP A N 1
ATOM 4469 C CA . ASP A 1 635 ? 14.111 7.165 -46.408 1.00 85.94 635 ASP A CA 1
ATOM 4470 C C . ASP A 1 635 ? 13.956 8.689 -46.331 1.00 85.94 635 ASP A C 1
ATOM 4472 O O . ASP A 1 635 ? 13.669 9.369 -47.327 1.00 85.94 635 ASP A O 1
ATOM 4476 N N . SER A 1 636 ? 14.202 9.236 -45.142 1.00 87.69 636 SER A N 1
ATOM 4477 C CA . SER A 1 636 ? 14.252 10.676 -44.883 1.00 87.69 636 SER A CA 1
ATOM 4478 C C . SER A 1 636 ? 15.652 11.084 -44.435 1.00 87.69 636 SER A C 1
ATOM 4480 O O . SER A 1 636 ? 16.132 10.596 -43.418 1.00 87.69 636 SER A O 1
ATOM 4482 N N . ILE A 1 637 ? 16.299 11.995 -45.162 1.00 86.19 637 ILE A N 1
ATOM 4483 C CA . ILE A 1 637 ? 17.640 12.514 -44.864 1.00 86.19 637 ILE A CA 1
ATOM 4484 C C . ILE A 1 637 ? 17.551 14.032 -44.642 1.00 86.19 637 ILE A C 1
ATOM 4486 O O . ILE A 1 637 ? 16.986 14.759 -45.465 1.00 86.19 637 ILE A O 1
ATOM 4490 N N . ALA A 1 638 ? 18.110 14.530 -43.539 1.00 85.56 638 ALA A N 1
ATOM 4491 C CA . ALA A 1 638 ? 18.065 15.945 -43.168 1.00 85.56 638 ALA A CA 1
ATOM 4492 C C . ALA A 1 638 ? 19.436 16.451 -42.703 1.00 85.56 638 ALA A C 1
ATOM 4494 O O . ALA A 1 638 ? 19.805 16.253 -41.553 1.00 85.56 638 ALA A O 1
ATOM 4495 N N . LEU A 1 639 ? 20.194 17.109 -43.586 1.00 74.62 639 LEU A N 1
ATOM 4496 C CA . LEU A 1 639 ? 21.609 17.447 -43.339 1.00 74.62 639 LEU A CA 1
ATOM 4497 C C . LEU A 1 639 ? 21.840 18.696 -42.473 1.00 74.62 639 LEU A C 1
ATOM 4499 O O . LEU A 1 639 ? 22.952 18.923 -42.002 1.00 74.62 639 LEU A O 1
ATOM 4503 N N . GLY A 1 640 ? 20.809 19.525 -42.283 1.00 66.56 640 GLY A N 1
ATOM 4504 C CA . GLY A 1 640 ? 20.944 20.829 -41.627 1.00 66.56 640 GLY A CA 1
ATOM 4505 C C . GLY A 1 640 ? 21.899 21.784 -42.360 1.00 66.56 640 GLY A C 1
ATOM 4506 O O . GLY A 1 640 ? 22.242 21.573 -43.522 1.00 66.56 640 GLY A O 1
ATOM 4507 N N . THR A 1 641 ? 22.312 22.850 -41.671 1.00 68.00 641 THR A N 1
ATOM 4508 C CA . THR A 1 641 ? 23.363 23.776 -42.124 1.00 68.00 641 THR A CA 1
ATOM 4509 C C . THR A 1 641 ? 24.700 23.378 -41.499 1.00 68.00 641 THR A C 1
ATOM 4511 O O . THR A 1 641 ? 24.805 23.347 -40.270 1.00 68.00 641 THR A O 1
ATOM 4514 N N . HIS A 1 642 ? 25.714 23.118 -42.322 1.00 67.94 642 HIS A N 1
ATOM 4515 C CA . HIS A 1 642 ? 26.994 22.533 -41.899 1.00 67.94 642 HIS A CA 1
ATOM 4516 C C . HIS A 1 642 ? 28.225 23.255 -42.489 1.00 67.94 642 HIS A C 1
ATOM 4518 O O . HIS A 1 642 ? 28.104 24.122 -43.360 1.00 67.94 642 HIS A O 1
ATOM 4524 N N . THR A 1 643 ? 29.421 22.899 -42.000 1.00 69.75 643 THR A N 1
ATOM 4525 C CA . THR A 1 643 ? 30.713 23.529 -42.356 1.00 69.75 643 THR A CA 1
ATOM 4526 C C . THR A 1 643 ? 31.641 22.683 -43.235 1.00 69.75 643 THR A C 1
ATOM 4528 O O . THR A 1 643 ? 32.562 23.231 -43.834 1.00 69.75 643 THR A O 1
ATOM 4531 N N . ASN A 1 644 ? 31.415 21.373 -43.325 1.00 70.38 644 ASN A N 1
ATOM 4532 C CA . ASN A 1 644 ? 32.144 20.427 -44.172 1.00 70.38 644 ASN A CA 1
ATOM 4533 C C . ASN A 1 644 ? 31.159 19.777 -45.158 1.00 70.38 644 ASN A C 1
ATOM 4535 O O . ASN A 1 644 ? 29.971 19.703 -44.863 1.00 70.38 644 ASN A O 1
ATOM 4539 N N . ALA A 1 645 ? 31.648 19.298 -46.304 1.00 66.62 645 ALA A N 1
ATOM 4540 C CA . ALA A 1 645 ? 30.798 18.718 -47.346 1.00 66.62 645 ALA A CA 1
ATOM 4541 C C . ALA A 1 645 ? 30.327 17.303 -46.989 1.00 66.62 645 ALA A C 1
ATOM 4543 O O . ALA A 1 645 ? 31.146 16.452 -46.632 1.00 66.62 645 ALA A O 1
ATOM 4544 N N . ASP A 1 646 ? 29.037 17.036 -47.162 1.00 70.00 646 ASP A N 1
ATOM 4545 C CA . ASP A 1 646 ? 28.460 15.703 -47.012 1.00 70.00 646 ASP A CA 1
ATOM 4546 C C . ASP A 1 646 ? 28.505 14.919 -48.335 1.00 70.00 646 ASP A C 1
ATOM 4548 O O . ASP A 1 646 ? 28.457 15.476 -49.432 1.00 70.00 646 ASP A O 1
ATOM 4552 N N . THR A 1 647 ? 28.600 13.592 -48.247 1.00 70.19 647 THR A N 1
ATOM 4553 C CA . THR A 1 647 ? 28.530 12.670 -49.389 1.00 70.19 647 THR A CA 1
ATOM 4554 C C . THR A 1 647 ? 27.390 11.678 -49.187 1.00 70.19 647 THR A C 1
ATOM 4556 O O . THR A 1 647 ? 27.435 10.848 -48.281 1.00 70.19 647 THR A O 1
ATOM 4559 N N . ILE A 1 648 ? 26.378 11.727 -50.052 1.00 75.06 648 ILE A N 1
ATOM 4560 C CA . ILE A 1 648 ? 25.231 10.811 -50.030 1.00 75.06 648 ILE A CA 1
ATOM 4561 C C . ILE A 1 648 ? 25.361 9.788 -51.160 1.00 75.06 648 ILE A C 1
ATOM 4563 O O . ILE A 1 648 ? 25.560 10.156 -52.315 1.00 75.06 648 ILE A O 1
ATOM 4567 N N . TYR A 1 649 ? 25.173 8.513 -50.831 1.00 68.75 649 TYR A N 1
ATOM 4568 C CA . TYR A 1 649 ? 25.033 7.405 -51.766 1.00 68.75 649 TYR A CA 1
ATOM 4569 C C . TYR A 1 649 ? 23.564 6.985 -51.874 1.00 68.75 649 TYR A C 1
ATOM 4571 O O . TYR A 1 649 ? 22.954 6.564 -50.891 1.00 68.75 649 TYR A O 1
ATOM 4579 N N . LEU A 1 650 ? 23.006 7.063 -53.085 1.00 66.12 650 LEU A N 1
ATOM 4580 C CA . LEU A 1 650 ? 21.696 6.494 -53.411 1.00 66.12 650 LEU A CA 1
ATOM 4581 C C . LEU A 1 650 ? 21.890 5.135 -54.088 1.00 66.12 650 LEU A C 1
ATOM 4583 O O . LEU A 1 650 ? 22.398 5.062 -55.210 1.00 66.12 650 LEU A O 1
ATOM 4587 N N . VAL A 1 651 ? 21.473 4.066 -53.407 1.00 61.16 651 VAL A N 1
ATOM 4588 C CA . VAL A 1 651 ? 21.611 2.675 -53.857 1.00 61.16 651 VAL A CA 1
ATOM 4589 C C . VAL A 1 651 ? 20.249 1.994 -53.742 1.00 61.16 651 VAL A C 1
ATOM 4591 O O . VAL A 1 651 ? 19.688 1.946 -52.659 1.00 61.16 651 VAL A O 1
ATOM 4594 N N . ASN A 1 652 ? 19.700 1.493 -54.853 1.00 56.22 652 ASN A N 1
ATOM 4595 C CA . ASN A 1 652 ? 18.478 0.663 -54.921 1.00 56.22 652 ASN A CA 1
ATOM 4596 C C . ASN A 1 652 ? 17.213 1.147 -54.155 1.00 56.22 652 ASN A C 1
ATOM 4598 O O . ASN A 1 652 ? 16.296 0.351 -53.949 1.00 56.22 652 ASN A O 1
ATOM 4602 N N . ASN A 1 653 ? 17.121 2.422 -53.761 1.00 54.91 653 ASN A N 1
ATOM 4603 C CA . ASN A 1 653 ? 16.015 2.928 -52.941 1.00 54.91 653 ASN A CA 1
ATOM 4604 C C . ASN A 1 653 ? 14.705 3.138 -53.711 1.00 54.91 653 ASN A C 1
ATOM 4606 O O . ASN A 1 653 ? 14.696 3.585 -54.857 1.00 54.91 653 ASN A O 1
ATOM 4610 N N . ASN A 1 654 ? 13.579 2.874 -53.039 1.00 53.75 654 ASN A N 1
ATOM 4611 C CA . ASN A 1 654 ? 12.245 3.063 -53.615 1.00 53.75 654 ASN A CA 1
ATOM 4612 C C . ASN A 1 654 ? 11.801 4.531 -53.581 1.00 53.75 654 ASN A C 1
ATOM 4614 O O . ASN A 1 654 ? 11.059 4.961 -54.463 1.00 53.75 654 ASN A O 1
ATOM 4618 N N . LYS A 1 655 ? 12.226 5.294 -52.565 1.00 63.66 655 LYS A N 1
ATOM 4619 C CA . LYS A 1 655 ? 11.994 6.741 -52.451 1.00 63.66 655 LYS A CA 1
ATOM 4620 C C . LYS A 1 655 ? 12.979 7.347 -51.451 1.00 63.66 655 LYS A C 1
ATOM 4622 O O . LYS A 1 655 ? 13.134 6.806 -50.368 1.00 63.66 655 LYS A O 1
ATOM 4627 N N . VAL A 1 656 ? 13.586 8.493 -51.753 1.00 68.19 656 VAL A N 1
ATOM 4628 C CA . VAL A 1 656 ? 14.381 9.243 -50.760 1.00 68.19 656 VAL A CA 1
ATOM 4629 C C . VAL A 1 656 ? 13.929 10.698 -50.732 1.00 68.19 656 VAL A C 1
ATOM 4631 O O . VAL A 1 656 ? 13.712 11.319 -51.774 1.00 68.19 656 VAL A O 1
ATOM 4634 N N . THR A 1 657 ? 13.772 11.246 -49.532 1.00 66.31 657 THR A N 1
ATOM 4635 C CA . THR A 1 657 ? 13.542 12.678 -49.307 1.00 66.31 657 THR A CA 1
ATOM 4636 C C . THR A 1 657 ? 14.806 13.264 -48.697 1.00 66.31 657 THR A C 1
ATOM 4638 O O . THR A 1 657 ? 15.239 12.784 -47.656 1.00 66.31 657 THR A O 1
ATOM 4641 N N . ILE A 1 658 ? 15.401 14.282 -49.324 1.00 69.62 658 ILE A N 1
ATOM 4642 C CA . ILE A 1 658 ? 16.621 14.932 -48.827 1.00 69.62 658 ILE A CA 1
ATOM 4643 C C . ILE A 1 658 ? 16.322 16.407 -48.556 1.00 69.62 658 ILE A C 1
ATOM 4645 O O . ILE A 1 658 ? 15.804 17.123 -49.416 1.00 69.62 658 ILE A O 1
ATOM 4649 N N . THR A 1 659 ? 16.652 16.869 -47.355 1.00 63.41 659 THR A N 1
ATOM 4650 C CA . THR A 1 659 ? 16.428 18.245 -46.894 1.00 63.41 659 THR A CA 1
ATOM 4651 C C . THR A 1 659 ? 17.742 18.860 -46.402 1.00 63.41 659 THR A C 1
ATOM 4653 O O . THR A 1 659 ? 18.605 18.159 -45.872 1.00 63.41 659 THR A O 1
ATOM 4656 N N . GLY A 1 660 ? 17.938 20.163 -46.626 1.00 54.38 660 GLY A N 1
ATOM 4657 C CA . GLY A 1 660 ? 19.172 20.868 -46.229 1.00 54.38 660 GLY A CA 1
ATOM 4658 C C . GLY A 1 660 ? 20.408 20.637 -47.116 1.00 54.38 660 GLY A C 1
ATOM 4659 O O . GLY A 1 660 ? 21.432 21.269 -46.872 1.00 54.38 660 GLY A O 1
ATOM 4660 N N . PHE A 1 661 ? 20.314 19.802 -48.158 1.00 60.31 661 PHE A N 1
ATOM 4661 C CA . PHE A 1 661 ? 21.397 19.573 -49.127 1.00 60.31 661 PHE A CA 1
ATOM 4662 C C . PHE A 1 661 ? 21.903 20.888 -49.736 1.00 60.31 661 PHE A C 1
ATOM 4664 O O . PHE A 1 661 ? 21.110 21.686 -50.240 1.00 60.31 661 PHE A O 1
ATOM 4671 N N . GLY A 1 662 ? 23.214 21.117 -49.663 1.00 50.09 662 GLY A N 1
ATOM 4672 C CA . GLY A 1 662 ? 23.884 22.330 -50.118 1.00 50.09 662 GLY A CA 1
ATOM 4673 C C . GLY A 1 662 ? 23.590 23.585 -49.289 1.00 50.09 662 GLY A C 1
ATOM 4674 O O . GLY A 1 662 ? 23.828 24.683 -49.786 1.00 50.09 662 GLY A O 1
ATOM 4675 N N . SER A 1 663 ? 23.036 23.487 -48.072 1.00 52.47 663 SER A N 1
ATOM 4676 C CA . SER A 1 663 ? 22.688 24.670 -47.252 1.00 52.47 663 SER A CA 1
ATOM 4677 C C . SER A 1 663 ? 23.834 25.213 -46.376 1.00 52.47 663 SER A C 1
ATOM 4679 O O . SER A 1 663 ? 23.628 26.088 -45.534 1.00 52.47 663 SER A O 1
ATOM 4681 N N . SER A 1 664 ? 25.054 24.726 -46.605 1.00 52.91 664 SER A N 1
ATOM 4682 C CA . SER A 1 664 ? 26.310 25.176 -45.997 1.00 52.91 664 SER A CA 1
ATOM 4683 C C . SER A 1 664 ? 26.631 26.660 -46.218 1.00 52.91 664 SER A C 1
ATOM 4685 O O . SER A 1 664 ? 26.425 27.202 -47.306 1.00 52.91 664 SER A O 1
ATOM 4687 N N . THR A 1 665 ? 27.259 27.305 -45.231 1.00 47.91 665 THR A N 1
ATOM 4688 C CA . THR A 1 665 ? 27.798 28.669 -45.371 1.00 47.91 665 THR A CA 1
ATOM 4689 C C . THR A 1 665 ? 29.267 28.655 -45.800 1.00 47.91 665 THR A C 1
ATOM 4691 O O . THR A 1 665 ? 30.131 28.244 -45.028 1.00 47.91 665 THR A O 1
ATOM 4694 N N . GLY A 1 666 ? 29.561 29.169 -46.997 1.00 46.41 666 GLY A N 1
ATOM 4695 C CA . GLY A 1 666 ? 30.903 29.164 -47.599 1.00 46.41 666 GLY A CA 1
ATOM 4696 C C . GLY A 1 666 ? 30.991 28.217 -48.800 1.00 46.41 666 GLY A C 1
ATOM 4697 O O . GLY A 1 666 ? 30.003 27.584 -49.158 1.00 46.41 666 GLY A O 1
ATOM 4698 N N . SER A 1 667 ? 32.163 28.122 -49.436 1.00 48.12 667 SER A N 1
ATOM 4699 C CA . SER A 1 667 ? 32.388 27.354 -50.680 1.00 48.12 667 SER A CA 1
ATOM 4700 C C . SER A 1 667 ? 32.460 25.828 -50.486 1.00 48.12 667 SER A C 1
ATOM 4702 O O . SER A 1 667 ? 33.264 25.148 -51.120 1.00 48.12 667 SER A O 1
ATOM 4704 N N . VAL A 1 668 ? 31.651 25.302 -49.573 1.00 50.34 668 VAL A N 1
ATOM 4705 C CA . VAL A 1 668 ? 31.448 23.871 -49.333 1.00 50.34 668 VAL A CA 1
ATOM 4706 C C . VAL A 1 668 ? 30.517 23.332 -50.429 1.00 50.34 668 VAL A C 1
ATOM 4708 O O . VAL A 1 668 ? 29.719 24.076 -51.001 1.00 50.34 668 VAL A O 1
ATOM 4711 N N . THR A 1 669 ? 30.654 22.066 -50.819 1.00 54.81 669 THR A N 1
ATOM 4712 C CA . THR A 1 669 ? 29.868 21.482 -51.920 1.00 54.81 669 THR A CA 1
ATOM 4713 C C . THR A 1 669 ? 29.581 20.017 -51.636 1.00 54.81 669 THR A C 1
ATOM 4715 O O . THR A 1 669 ? 30.474 19.181 -51.763 1.00 54.81 669 THR A O 1
ATOM 4718 N N . ASP A 1 670 ? 28.336 19.728 -51.265 1.00 54.94 670 ASP A N 1
ATOM 4719 C CA . ASP A 1 670 ? 27.854 18.366 -51.037 1.00 54.94 670 ASP A CA 1
ATOM 4720 C C . ASP A 1 670 ? 27.874 17.525 -52.319 1.00 54.94 670 ASP A C 1
ATOM 4722 O O . ASP A 1 670 ? 27.639 18.014 -53.429 1.00 54.94 670 ASP A O 1
ATOM 4726 N N . ILE A 1 671 ? 28.118 16.227 -52.152 1.00 55.72 671 ILE A N 1
ATOM 4727 C CA . ILE A 1 671 ? 28.265 15.253 -53.232 1.00 55.72 671 ILE A CA 1
ATOM 4728 C C . ILE A 1 671 ? 27.101 14.258 -53.175 1.00 55.72 671 ILE A C 1
ATOM 4730 O O . ILE A 1 671 ? 26.905 13.568 -52.176 1.00 55.72 671 ILE A O 1
ATOM 4734 N N . LEU A 1 672 ? 26.341 14.143 -54.267 1.00 61.75 672 LEU A N 1
ATOM 4735 C CA . LEU A 1 672 ? 25.264 13.158 -54.412 1.00 61.75 672 LEU A CA 1
ATOM 4736 C C . LEU A 1 672 ? 25.666 12.075 -55.423 1.00 61.75 672 LEU A C 1
ATOM 4738 O O . LEU A 1 672 ? 25.497 12.237 -56.631 1.00 61.75 672 LEU A O 1
ATOM 4742 N N . ASN A 1 673 ? 26.180 10.957 -54.916 1.00 54.94 673 ASN A N 1
ATOM 4743 C CA . ASN A 1 673 ? 26.576 9.795 -55.703 1.00 54.94 673 ASN A CA 1
ATOM 4744 C C . ASN A 1 673 ? 25.368 8.874 -55.933 1.00 54.94 673 ASN A C 1
ATOM 4746 O O . ASN A 1 673 ? 24.861 8.236 -55.010 1.00 54.94 673 ASN A O 1
ATOM 4750 N N . VAL A 1 674 ? 24.902 8.783 -57.180 1.00 53.44 674 VAL A N 1
ATOM 4751 C CA . VAL A 1 674 ? 23.732 7.971 -57.547 1.00 53.44 674 VAL A CA 1
ATOM 4752 C C . VAL A 1 674 ? 24.173 6.690 -58.252 1.00 53.44 674 VAL A C 1
ATOM 4754 O O . VAL A 1 674 ? 24.508 6.711 -59.434 1.00 53.44 674 VAL A O 1
ATOM 4757 N N . THR A 1 675 ? 24.102 5.559 -57.550 1.00 47.38 675 THR A N 1
ATOM 4758 C CA . THR A 1 675 ? 24.411 4.221 -58.089 1.00 47.38 675 THR A CA 1
ATOM 4759 C C . THR A 1 675 ? 23.118 3.412 -58.213 1.00 47.38 675 THR A C 1
ATOM 4761 O O . THR A 1 675 ? 22.937 2.354 -57.609 1.00 47.38 675 THR A O 1
ATOM 4764 N N . ALA A 1 676 ? 22.171 3.963 -58.973 1.00 41.72 676 ALA A N 1
ATOM 4765 C CA . ALA A 1 676 ? 20.840 3.400 -59.173 1.00 41.72 676 ALA A CA 1
ATOM 4766 C C . ALA A 1 676 ? 20.794 2.420 -60.358 1.00 41.72 676 ALA A C 1
ATOM 4768 O O . ALA A 1 676 ? 21.371 2.674 -61.415 1.00 41.72 676 ALA A O 1
ATOM 4769 N N . THR A 1 677 ? 20.013 1.346 -60.218 1.00 39.62 677 THR A N 1
ATOM 4770 C CA . THR A 1 677 ? 19.552 0.527 -61.349 1.00 39.62 677 THR A CA 1
ATOM 4771 C C . THR A 1 677 ? 18.020 0.520 -61.384 1.00 39.62 677 THR A C 1
ATOM 4773 O O . THR A 1 677 ? 17.365 0.485 -60.345 1.00 39.62 677 THR A O 1
ATOM 4776 N N . GLY A 1 678 ? 17.427 0.610 -62.579 1.00 43.50 678 GLY A N 1
ATOM 4777 C CA . GLY A 1 678 ? 15.969 0.703 -62.737 1.00 43.50 678 GLY A CA 1
ATOM 4778 C C . GLY A 1 678 ? 15.359 2.028 -62.246 1.00 43.50 678 GLY A C 1
ATOM 4779 O O . GLY A 1 678 ? 15.995 3.078 -62.291 1.00 43.50 678 GLY A O 1
ATOM 4780 N N . ASN A 1 679 ? 14.102 1.979 -61.793 1.00 41.19 679 ASN A N 1
ATOM 4781 C CA . ASN A 1 679 ? 13.271 3.156 -61.488 1.00 41.19 679 ASN A CA 1
ATOM 4782 C C . ASN A 1 679 ? 13.595 3.874 -60.154 1.00 41.19 679 ASN A C 1
ATOM 4784 O O . ASN A 1 679 ? 12.819 4.733 -59.739 1.00 41.19 679 ASN A O 1
ATOM 4788 N N . ALA A 1 680 ? 14.726 3.582 -59.499 1.00 41.16 680 ALA A N 1
ATOM 4789 C CA . ALA A 1 680 ? 15.115 4.065 -58.158 1.00 41.16 680 ALA A CA 1
ATOM 4790 C C . ALA A 1 680 ? 15.393 5.593 -58.031 1.00 41.16 680 ALA A C 1
ATOM 4792 O O . ALA A 1 680 ? 16.041 6.053 -57.095 1.00 41.16 680 ALA A O 1
ATOM 4793 N N . LEU A 1 681 ? 14.914 6.391 -58.989 1.00 44.16 681 LEU A N 1
ATOM 4794 C CA . LEU A 1 681 ? 14.930 7.861 -59.008 1.00 44.16 681 LEU A CA 1
ATOM 4795 C C . LEU A 1 681 ? 13.513 8.469 -58.977 1.00 44.16 681 LEU A C 1
ATOM 4797 O O . LEU A 1 681 ? 13.367 9.686 -58.866 1.00 44.16 681 LEU A O 1
ATOM 4801 N N . ALA A 1 682 ? 12.461 7.650 -59.091 1.00 41.88 682 ALA A N 1
ATOM 4802 C CA . ALA A 1 682 ? 11.079 8.116 -59.110 1.00 41.88 682 ALA A CA 1
ATOM 4803 C C . ALA A 1 682 ? 10.642 8.624 -57.723 1.00 41.88 682 ALA A C 1
ATOM 4805 O O . ALA A 1 682 ? 10.513 7.852 -56.778 1.00 41.88 682 ALA A O 1
ATOM 4806 N N . GLY A 1 683 ? 10.387 9.930 -57.600 1.00 43.19 683 GLY A N 1
ATOM 4807 C CA . GLY A 1 683 ? 9.950 10.539 -56.338 1.00 43.19 683 GLY A CA 1
ATOM 4808 C C . GLY A 1 683 ? 11.075 10.949 -55.380 1.00 43.19 683 GLY A C 1
ATOM 4809 O O . GLY A 1 683 ? 10.780 11.295 -54.232 1.00 43.19 683 GLY A O 1
ATOM 4810 N N . LEU A 1 684 ? 12.336 10.973 -55.841 1.00 50.09 684 LEU A N 1
ATOM 4811 C CA . LEU A 1 684 ? 13.411 11.696 -55.153 1.00 50.09 684 LEU A CA 1
ATOM 4812 C C . LEU A 1 684 ? 13.003 13.169 -55.006 1.00 50.09 684 LEU A C 1
ATOM 4814 O O . LEU A 1 684 ? 12.770 13.856 -56.001 1.00 50.09 684 LEU A O 1
ATOM 4818 N N . THR A 1 685 ? 12.908 13.644 -53.763 1.00 47.16 685 THR A N 1
ATOM 4819 C CA . THR A 1 685 ? 12.505 15.023 -53.449 1.00 47.16 685 THR A CA 1
ATOM 4820 C C . THR A 1 685 ? 13.647 15.746 -52.743 1.00 47.16 685 THR A C 1
ATOM 4822 O O . THR A 1 685 ? 13.997 15.380 -51.622 1.00 47.16 685 THR A O 1
ATOM 4825 N N . LEU A 1 686 ? 14.205 16.780 -53.381 1.00 54.25 686 LEU A N 1
ATOM 4826 C CA . LEU A 1 686 ? 15.207 17.670 -52.783 1.00 54.25 686 LEU A CA 1
ATOM 4827 C C . LEU A 1 686 ? 14.522 18.948 -52.279 1.00 54.25 686 LEU A C 1
ATOM 4829 O O . LEU A 1 686 ? 13.825 19.610 -53.046 1.00 54.25 686 LEU A O 1
ATOM 4833 N N . GLN A 1 687 ? 14.717 19.305 -51.007 1.00 42.25 687 GLN A N 1
ATOM 4834 C CA . GLN A 1 687 ? 14.104 20.491 -50.391 1.00 42.25 687 GLN A CA 1
ATOM 4835 C C . GLN A 1 687 ? 15.164 21.418 -49.773 1.00 42.25 687 GLN A C 1
ATOM 4837 O O . GLN A 1 687 ? 15.447 21.323 -48.577 1.00 42.25 687 GLN A O 1
ATOM 4842 N N . ASN A 1 688 ? 15.771 22.280 -50.605 1.00 42.19 688 ASN A N 1
ATOM 4843 C CA . ASN A 1 688 ? 16.215 23.657 -50.298 1.00 42.19 688 ASN A CA 1
ATOM 4844 C C . ASN A 1 688 ? 16.930 24.313 -51.508 1.00 42.19 688 ASN A C 1
ATOM 4846 O O . ASN A 1 688 ? 17.014 23.726 -52.585 1.00 42.19 688 ASN A O 1
ATOM 4850 N N . LYS A 1 689 ? 17.358 25.576 -51.354 1.00 40.25 689 LYS A N 1
ATOM 4851 C CA . LYS A 1 689 ? 17.831 26.479 -52.422 1.00 40.25 689 LYS A CA 1
ATOM 4852 C C . LYS A 1 689 ? 19.366 26.495 -52.568 1.00 40.25 689 LYS A C 1
ATOM 4854 O O . LYS A 1 689 ? 20.003 27.404 -52.037 1.00 40.25 689 LYS A O 1
ATOM 4859 N N . THR A 1 690 ? 19.939 25.594 -53.372 1.00 38.03 690 THR A N 1
ATOM 4860 C CA . THR A 1 690 ? 21.345 25.715 -53.826 1.00 38.03 690 THR A CA 1
ATOM 4861 C C . THR A 1 690 ? 21.631 25.013 -55.161 1.00 38.03 690 THR A C 1
ATOM 4863 O O . THR A 1 690 ? 20.836 24.213 -55.650 1.00 38.03 690 THR A O 1
ATOM 4866 N N . THR A 1 691 ? 22.758 25.361 -55.789 1.00 34.59 691 THR A N 1
ATOM 4867 C CA . THR A 1 691 ? 23.203 24.870 -57.105 1.00 34.59 691 THR A CA 1
ATOM 4868 C C . THR A 1 691 ? 23.834 23.478 -57.046 1.00 34.59 691 THR A C 1
ATOM 4870 O O . THR A 1 691 ? 24.749 23.248 -56.261 1.00 34.59 691 THR A O 1
ATOM 4873 N N . LEU A 1 692 ? 23.409 22.580 -57.940 1.00 36.16 692 LEU A N 1
ATOM 4874 C CA . LEU A 1 692 ? 23.941 21.221 -58.073 1.00 36.16 692 LEU A CA 1
ATOM 4875 C C . LEU A 1 692 ? 25.242 21.198 -58.901 1.00 36.16 692 LEU A C 1
ATOM 4877 O O . LEU A 1 692 ? 25.219 21.502 -60.093 1.00 36.16 692 LEU A O 1
ATOM 4881 N N . ALA A 1 693 ? 26.359 20.786 -58.297 1.00 32.81 693 ALA A N 1
ATOM 4882 C CA . ALA A 1 693 ? 27.641 20.602 -58.983 1.00 32.81 693 ALA A CA 1
ATOM 4883 C C . ALA A 1 693 ? 27.812 19.146 -59.463 1.00 32.81 693 ALA A C 1
ATOM 4885 O O . ALA A 1 693 ? 28.257 18.275 -58.716 1.00 32.81 693 ALA A O 1
ATOM 4886 N N . THR A 1 694 ? 27.449 18.858 -60.716 1.00 31.70 694 THR A N 1
ATOM 4887 C CA . THR A 1 694 ? 27.532 17.503 -61.295 1.00 31.70 694 THR A CA 1
ATOM 4888 C C . THR A 1 694 ? 28.958 17.144 -61.729 1.00 31.70 694 THR A C 1
ATOM 4890 O O . THR A 1 694 ? 29.307 17.240 -62.908 1.00 31.70 694 THR A O 1
ATOM 4893 N N . ASN A 1 695 ? 29.789 16.720 -60.778 1.00 28.94 695 ASN A N 1
ATOM 4894 C CA . ASN A 1 695 ? 31.149 16.261 -61.057 1.00 28.94 695 ASN A CA 1
ATOM 4895 C C . ASN A 1 695 ? 31.161 14.791 -61.527 1.00 28.94 695 ASN A C 1
ATOM 4897 O O . ASN A 1 695 ? 31.062 13.874 -60.718 1.00 28.94 695 ASN A O 1
ATOM 4901 N N . ASN A 1 696 ? 31.382 14.611 -62.835 1.00 28.50 696 ASN A N 1
ATOM 4902 C CA . ASN A 1 696 ? 31.525 13.358 -63.597 1.00 28.50 696 ASN A CA 1
ATOM 4903 C C . ASN A 1 696 ? 30.254 12.531 -63.901 1.00 28.50 696 ASN A C 1
ATOM 4905 O O . ASN A 1 696 ? 29.389 12.315 -63.064 1.00 28.50 696 ASN A O 1
ATOM 4909 N N . ALA A 1 697 ? 30.265 11.984 -65.127 1.00 27.73 697 ALA A N 1
ATOM 4910 C CA . ALA A 1 697 ? 29.306 11.072 -65.767 1.00 27.73 697 ALA A CA 1
ATOM 4911 C C . ALA A 1 697 ? 27.874 11.614 -66.042 1.00 27.73 697 ALA A C 1
ATOM 4913 O O . ALA A 1 697 ? 27.231 12.192 -65.169 1.00 27.73 697 ALA A O 1
ATOM 4914 N N . PRO A 1 698 ? 27.325 11.404 -67.259 1.00 29.27 698 PRO A N 1
ATOM 4915 C CA . PRO A 1 698 ? 25.956 11.802 -67.582 1.00 29.27 698 PRO A CA 1
ATOM 4916 C C . PRO A 1 698 ? 24.924 10.879 -66.913 1.00 29.27 698 PRO A C 1
ATOM 4918 O O . PRO A 1 698 ? 24.935 9.664 -67.116 1.00 29.27 698 PRO A O 1
ATOM 4921 N N . LEU A 1 699 ? 23.977 11.468 -66.178 1.00 32.16 699 LEU A N 1
ATOM 4922 C CA . LEU A 1 699 ? 22.788 10.778 -65.664 1.00 32.16 699 LEU A CA 1
ATOM 4923 C C . LEU A 1 699 ? 21.989 10.161 -66.827 1.00 32.16 699 LEU A C 1
ATOM 4925 O O . LEU A 1 699 ? 21.491 10.872 -67.700 1.00 32.16 699 LEU A O 1
ATOM 4929 N N . ALA A 1 700 ? 21.874 8.831 -66.852 1.00 29.34 700 ALA A N 1
ATOM 4930 C CA . ALA A 1 700 ? 21.228 8.114 -67.949 1.00 29.34 700 ALA A CA 1
ATOM 4931 C C . ALA A 1 700 ? 19.739 8.496 -68.097 1.00 29.34 700 ALA A C 1
ATOM 4933 O O . ALA A 1 700 ? 19.017 8.647 -67.113 1.00 29.34 700 ALA A O 1
ATOM 4934 N N . ALA A 1 701 ? 19.275 8.622 -69.345 1.00 28.70 701 ALA A N 1
ATOM 4935 C CA . ALA A 1 701 ? 18.079 9.382 -69.738 1.00 28.70 701 ALA A CA 1
ATOM 4936 C C . ALA A 1 701 ? 16.695 8.762 -69.400 1.00 28.70 701 ALA A C 1
ATOM 4938 O O . ALA A 1 701 ? 15.738 8.956 -70.153 1.00 28.70 701 ALA A O 1
ATOM 4939 N N . ASN A 1 702 ? 16.573 8.031 -68.286 1.00 27.97 702 ASN A N 1
ATOM 4940 C CA . ASN A 1 702 ? 15.376 7.274 -67.885 1.00 27.97 702 ASN A CA 1
ATOM 4941 C C . ASN A 1 702 ? 14.657 7.827 -66.631 1.00 27.97 702 ASN A C 1
ATOM 4943 O O . ASN A 1 702 ? 13.703 7.220 -66.152 1.00 27.97 702 ASN A O 1
ATOM 4947 N N . SER A 1 703 ? 15.072 8.970 -66.080 1.00 30.47 703 SER A N 1
ATOM 4948 C CA . SER A 1 703 ? 14.517 9.549 -64.844 1.00 30.47 703 SER A CA 1
ATOM 4949 C C . SER A 1 703 ? 13.259 10.411 -65.068 1.00 30.47 703 SER A C 1
ATOM 4951 O O . SER A 1 703 ? 13.220 11.595 -64.741 1.00 30.47 703 SER A O 1
ATOM 4953 N N . THR A 1 704 ? 12.178 9.805 -65.572 1.00 28.06 704 THR A N 1
ATOM 4954 C CA . THR A 1 704 ? 10.860 10.444 -65.821 1.00 28.06 704 THR A CA 1
ATOM 4955 C C . THR A 1 704 ? 10.059 10.788 -64.546 1.00 28.06 704 THR A C 1
ATOM 4957 O O . THR A 1 704 ? 8.833 10.715 -64.545 1.00 28.06 704 THR A O 1
ATOM 4960 N N . GLY A 1 705 ? 10.733 11.122 -63.441 1.00 30.69 705 GLY A N 1
ATOM 4961 C CA . GLY A 1 705 ? 10.121 11.318 -62.119 1.00 30.69 705 GLY A CA 1
ATOM 4962 C C . GLY A 1 705 ? 10.937 12.162 -61.132 1.00 30.69 705 GLY A C 1
ATOM 4963 O O . GLY A 1 705 ? 10.696 12.067 -59.929 1.00 30.69 705 GLY A O 1
ATOM 4964 N N . LEU A 1 706 ? 11.897 12.960 -61.619 1.00 31.72 706 LEU A N 1
ATOM 4965 C CA . LEU A 1 706 ? 12.621 13.956 -60.819 1.00 31.72 706 LEU A CA 1
ATOM 4966 C C . LEU A 1 706 ? 11.828 15.270 -60.772 1.00 31.72 706 LEU A C 1
ATOM 4968 O O . LEU A 1 706 ? 11.636 15.911 -61.804 1.00 31.72 706 LEU A O 1
ATOM 4972 N N . VAL A 1 707 ? 11.391 15.685 -59.579 1.00 29.77 707 VAL A N 1
ATOM 4973 C CA . VAL A 1 707 ? 10.629 16.930 -59.379 1.00 29.77 707 VAL A CA 1
ATOM 4974 C C . VAL A 1 707 ? 11.515 17.985 -58.716 1.00 29.77 707 VAL A C 1
ATOM 4976 O O . VAL A 1 707 ? 11.632 18.051 -57.493 1.00 29.77 707 VAL A O 1
ATOM 4979 N N . PHE A 1 708 ? 12.131 18.839 -59.533 1.00 31.73 708 PHE A N 1
ATOM 4980 C CA . PHE A 1 708 ? 12.861 20.018 -59.065 1.00 31.73 708 PHE A CA 1
ATOM 4981 C C . PHE A 1 708 ? 11.881 21.170 -58.776 1.00 31.73 708 PHE A C 1
ATOM 4983 O O . PHE A 1 708 ? 11.600 21.993 -59.646 1.00 31.73 708 PHE A O 1
ATOM 4990 N N . ASN A 1 709 ? 11.341 21.233 -57.554 1.00 26.89 709 ASN A N 1
ATOM 4991 C CA . ASN A 1 709 ? 10.427 22.305 -57.136 1.00 26.89 709 ASN A CA 1
ATOM 4992 C C . ASN A 1 709 ? 11.170 23.644 -56.949 1.00 26.89 709 ASN A C 1
ATOM 4994 O O . ASN A 1 709 ? 11.668 23.967 -55.871 1.00 26.89 709 ASN A O 1
ATOM 4998 N N . TYR A 1 710 ? 11.235 24.439 -58.018 1.00 27.50 710 TYR A N 1
ATOM 4999 C CA . TYR A 1 710 ? 12.002 25.684 -58.076 1.00 27.50 710 TYR A CA 1
ATOM 5000 C C . TYR A 1 710 ? 11.257 26.879 -57.443 1.00 27.50 710 TYR A C 1
ATOM 5002 O O . TYR A 1 710 ? 10.677 27.721 -58.130 1.00 27.50 710 TYR A O 1
ATOM 5010 N N . ALA A 1 711 ? 11.273 26.972 -56.112 1.00 26.16 711 ALA A N 1
ATOM 5011 C CA . ALA A 1 711 ? 10.699 28.098 -55.370 1.00 26.16 711 ALA A CA 1
ATOM 5012 C C . ALA A 1 711 ? 11.662 29.306 -55.338 1.00 26.16 711 ALA A C 1
ATOM 5014 O O . ALA A 1 711 ? 12.481 29.448 -54.428 1.00 26.16 711 ALA A O 1
ATOM 5015 N N . ASN A 1 712 ? 11.589 30.186 -56.344 1.00 28.02 712 ASN A N 1
ATOM 5016 C CA . ASN A 1 712 ? 12.434 31.383 -56.398 1.00 28.02 712 ASN A CA 1
ATOM 5017 C C . ASN A 1 712 ? 11.873 32.538 -55.547 1.00 28.02 712 ASN A C 1
ATOM 5019 O O . ASN A 1 712 ? 10.717 32.929 -55.684 1.00 28.02 712 ASN A O 1
ATOM 5023 N N . ALA A 1 713 ? 12.750 33.152 -54.755 1.00 25.11 713 ALA A N 1
ATOM 5024 C CA . ALA A 1 713 ? 12.556 34.468 -54.167 1.00 25.11 713 ALA A CA 1
ATOM 5025 C C . ALA A 1 713 ? 13.858 35.277 -54.304 1.00 25.11 713 ALA A C 1
ATOM 5027 O O . ALA A 1 713 ? 14.910 34.846 -53.812 1.00 25.11 713 ALA A O 1
ATOM 5028 N N . GLY A 1 714 ? 13.770 36.453 -54.939 1.00 31.14 714 GLY A N 1
ATOM 5029 C CA . GLY A 1 714 ? 14.755 37.531 -54.779 1.00 31.14 714 GLY A CA 1
ATOM 5030 C C . GLY A 1 714 ? 15.595 37.966 -55.988 1.00 31.14 714 GLY A C 1
ATOM 5031 O O . GLY A 1 714 ? 16.298 38.959 -55.846 1.00 31.14 714 GLY A O 1
ATOM 5032 N N . THR A 1 715 ? 15.530 37.323 -57.161 1.00 27.25 715 THR A N 1
ATOM 5033 C CA . THR A 1 715 ? 16.226 37.820 -58.374 1.00 27.25 715 THR A CA 1
ATOM 5034 C C . THR A 1 715 ? 15.526 37.416 -59.673 1.00 27.25 715 THR A C 1
ATOM 5036 O O . THR A 1 715 ? 14.921 36.345 -59.759 1.00 27.25 715 THR A O 1
ATOM 5039 N N . ALA A 1 716 ? 15.604 38.291 -60.683 1.00 29.89 716 ALA A N 1
ATOM 5040 C CA . ALA A 1 716 ? 14.959 38.114 -61.984 1.00 29.89 716 ALA A CA 1
ATOM 5041 C C . ALA A 1 716 ? 15.773 37.221 -62.938 1.00 29.89 716 ALA A C 1
ATOM 5043 O O . ALA A 1 716 ? 17.001 37.277 -62.962 1.00 29.89 716 ALA A O 1
ATOM 5044 N N . LEU A 1 717 ? 15.065 36.442 -63.759 1.00 32.34 717 LEU A N 1
ATOM 5045 C CA . LEU A 1 717 ? 15.621 35.740 -64.918 1.00 32.34 717 LEU A CA 1
ATOM 5046 C C . LEU A 1 717 ? 15.729 36.703 -66.112 1.00 32.34 717 LEU A C 1
ATOM 5048 O O . LEU A 1 717 ? 14.882 37.582 -66.277 1.00 32.34 717 LEU A O 1
ATOM 5052 N N . THR A 1 718 ? 16.742 36.528 -66.961 1.00 37.34 718 THR A N 1
ATOM 5053 C CA . THR A 1 718 ? 16.860 37.257 -68.235 1.00 37.34 718 THR A CA 1
ATOM 5054 C C . THR A 1 718 ? 15.979 36.621 -69.318 1.00 37.34 718 THR A C 1
ATOM 5056 O O . THR A 1 718 ? 15.554 35.470 -69.198 1.00 37.34 718 THR A O 1
ATOM 5059 N N . ALA A 1 719 ? 15.688 37.363 -70.395 1.00 35.41 719 ALA A N 1
ATOM 5060 C CA . ALA A 1 719 ? 14.758 36.931 -71.446 1.00 35.41 719 ALA A CA 1
ATOM 5061 C C . ALA A 1 719 ? 15.154 35.596 -72.115 1.00 35.41 719 ALA A C 1
ATOM 5063 O O . ALA A 1 719 ? 14.285 34.767 -72.394 1.00 35.41 719 ALA A O 1
ATOM 5064 N N . ALA A 1 720 ? 16.456 35.349 -72.290 1.00 35.91 720 ALA A N 1
ATOM 5065 C CA . ALA A 1 720 ? 16.989 34.082 -72.791 1.00 35.91 720 ALA A CA 1
ATOM 5066 C C . ALA A 1 720 ? 16.613 32.864 -71.917 1.00 35.91 720 ALA A C 1
ATOM 5068 O O . ALA A 1 720 ? 16.382 31.777 -72.440 1.00 35.91 720 ALA A O 1
ATOM 5069 N N . SER A 1 721 ? 16.493 33.026 -70.593 1.00 34.78 721 SER A N 1
ATOM 5070 C CA . SER A 1 721 ? 16.126 31.932 -69.678 1.00 34.78 721 SER A CA 1
ATOM 5071 C C . SER A 1 721 ? 14.624 31.628 -69.651 1.00 34.78 721 SER A C 1
ATOM 5073 O O . SER A 1 721 ? 14.237 30.538 -69.240 1.00 34.78 721 SER A O 1
ATOM 5075 N N . ALA A 1 722 ? 13.772 32.572 -70.065 1.00 33.59 722 ALA A N 1
ATOM 5076 C CA . ALA A 1 722 ? 12.319 32.390 -70.089 1.00 33.59 722 ALA A CA 1
ATOM 5077 C C . ALA A 1 722 ? 11.826 31.741 -71.396 1.00 33.59 722 ALA A C 1
ATOM 5079 O O . ALA A 1 722 ? 10.899 30.932 -71.368 1.00 33.59 722 ALA A O 1
ATOM 5080 N N . ALA A 1 723 ? 12.475 32.055 -72.525 1.00 34.78 723 ALA A N 1
ATOM 5081 C CA . ALA A 1 723 ? 12.129 31.541 -73.853 1.00 34.78 723 ALA A CA 1
ATOM 5082 C C . ALA A 1 723 ? 12.177 30.003 -73.940 1.00 34.78 723 ALA A C 1
ATOM 5084 O O . ALA A 1 723 ? 11.319 29.377 -74.560 1.00 34.78 723 ALA A O 1
ATOM 5085 N N . ALA A 1 724 ? 13.169 29.388 -73.289 1.00 32.97 724 ALA A N 1
ATOM 5086 C CA . ALA A 1 724 ? 13.447 27.957 -73.395 1.00 32.97 724 ALA A CA 1
ATOM 5087 C C . ALA A 1 724 ? 12.480 27.043 -72.610 1.00 32.97 724 ALA A C 1
ATOM 5089 O O . ALA A 1 724 ? 12.502 25.833 -72.823 1.00 32.97 724 ALA A O 1
ATOM 5090 N N . LEU A 1 725 ? 11.636 27.579 -71.714 1.00 31.12 725 LEU A N 1
ATOM 5091 C CA . LEU A 1 725 ? 10.687 26.762 -70.940 1.00 31.12 725 LEU A CA 1
ATOM 5092 C C . LEU A 1 725 ? 9.335 26.538 -71.644 1.00 31.12 725 LEU A C 1
ATOM 5094 O O . LEU A 1 725 ? 8.644 25.578 -71.300 1.00 31.12 725 LEU A O 1
ATOM 5098 N N . PHE A 1 726 ? 8.921 27.401 -72.584 1.00 33.47 726 PHE A N 1
ATOM 5099 C CA . PHE A 1 726 ? 7.526 27.431 -73.052 1.00 33.47 726 PHE A CA 1
ATOM 5100 C C . PHE A 1 726 ? 7.349 27.749 -74.550 1.00 33.47 726 PHE A C 1
ATOM 5102 O O . PHE A 1 726 ? 7.222 28.906 -74.943 1.00 33.47 726 PHE A O 1
ATOM 5109 N N . SER A 1 727 ? 7.184 26.709 -75.373 1.00 26.73 727 SER A N 1
ATOM 5110 C CA . SER A 1 727 ? 6.476 26.807 -76.668 1.00 26.73 727 SER A CA 1
ATOM 5111 C C . SER A 1 727 ? 5.715 25.521 -77.043 1.00 26.73 727 SER A C 1
ATOM 5113 O O . SER A 1 727 ? 5.786 25.005 -78.152 1.00 26.73 727 SER A O 1
ATOM 5115 N N . ASN A 1 728 ? 4.930 25.027 -76.079 1.00 32.38 728 ASN A N 1
ATOM 5116 C CA . ASN A 1 728 ? 3.677 24.270 -76.250 1.00 32.38 728 ASN A CA 1
ATOM 5117 C C . ASN A 1 728 ? 3.491 23.370 -77.499 1.00 32.38 728 ASN A C 1
ATOM 5119 O O . ASN A 1 728 ? 2.878 23.772 -78.487 1.00 32.38 728 ASN A O 1
ATOM 5123 N N . THR A 1 729 ? 3.796 22.076 -77.336 1.00 31.17 729 THR A N 1
ATOM 5124 C CA . THR A 1 729 ? 2.822 20.959 -77.448 1.00 31.17 729 THR A CA 1
ATOM 5125 C C . THR A 1 729 ? 3.298 19.799 -76.549 1.00 31.17 729 THR A C 1
ATOM 5127 O O . THR A 1 729 ? 4.476 19.729 -76.210 1.00 31.17 729 THR A O 1
ATOM 5130 N N . GLN A 1 730 ? 2.388 18.958 -76.039 1.00 32.75 730 GLN A N 1
ATOM 5131 C CA . GLN A 1 730 ? 2.661 18.116 -74.864 1.00 32.75 730 GLN A CA 1
ATOM 5132 C C . GLN A 1 730 ? 3.447 16.813 -75.109 1.00 32.75 730 GLN A C 1
ATOM 5134 O O . GLN A 1 730 ? 3.140 16.035 -76.005 1.00 32.75 730 GLN A O 1
ATOM 5139 N N . ALA A 1 731 ? 4.349 16.546 -74.159 1.00 35.03 731 ALA A N 1
ATOM 5140 C CA . ALA A 1 731 ? 4.663 15.247 -73.556 1.00 35.03 731 ALA A CA 1
ATOM 5141 C C . ALA A 1 731 ? 4.865 14.014 -74.466 1.00 35.03 731 ALA A C 1
ATOM 5143 O O . ALA A 1 731 ? 3.957 13.213 -74.678 1.00 35.03 731 ALA A O 1
ATOM 5144 N N . THR A 1 732 ? 6.131 13.694 -74.749 1.00 26.48 732 THR A N 1
ATOM 5145 C CA . THR A 1 732 ? 6.776 12.531 -74.096 1.00 26.48 732 THR A CA 1
ATOM 5146 C C . THR A 1 732 ? 8.300 12.539 -74.265 1.00 26.48 732 THR A C 1
ATOM 5148 O O . THR A 1 732 ? 8.812 12.981 -75.283 1.00 26.48 732 THR A O 1
ATOM 5151 N N . ASN A 1 733 ? 8.996 11.942 -73.290 1.00 27.19 733 ASN A N 1
ATOM 5152 C CA . ASN A 1 733 ? 10.359 11.394 -73.378 1.00 27.19 733 ASN A CA 1
ATOM 5153 C C . ASN A 1 733 ? 11.575 12.332 -73.605 1.00 27.19 733 ASN A C 1
ATOM 5155 O O . ASN A 1 733 ? 11.817 12.817 -74.704 1.00 27.19 733 ASN A O 1
ATOM 5159 N N . LYS A 1 734 ? 12.474 12.276 -72.603 1.00 26.30 734 LYS A N 1
ATOM 5160 C CA . LYS A 1 734 ? 13.956 12.347 -72.661 1.00 26.30 734 LYS A CA 1
ATOM 5161 C C . LYS A 1 734 ? 14.687 13.690 -72.498 1.00 26.30 734 LYS A C 1
ATOM 5163 O O . LYS A 1 734 ? 14.168 14.780 -72.686 1.00 26.30 734 LYS A O 1
ATOM 5168 N N . PHE A 1 735 ? 15.940 13.501 -72.079 1.00 31.06 735 PHE A N 1
ATOM 5169 C CA . PHE A 1 735 ? 16.979 14.462 -71.720 1.00 31.06 735 PHE A CA 1
ATOM 5170 C C . PHE A 1 735 ? 17.962 14.678 -72.881 1.00 31.06 735 PHE A C 1
ATOM 5172 O O . PHE A 1 735 ? 18.130 13.792 -73.720 1.00 31.06 735 PHE A O 1
ATOM 5179 N N . ALA A 1 736 ? 18.734 15.763 -72.811 1.00 27.53 736 ALA A N 1
ATOM 5180 C CA . ALA A 1 736 ? 20.099 15.841 -73.335 1.00 27.53 736 ALA A CA 1
ATOM 5181 C C . ALA A 1 736 ? 20.982 16.608 -72.326 1.00 27.53 736 ALA A C 1
ATOM 5183 O O . ALA A 1 736 ? 20.456 17.323 -71.474 1.00 27.53 736 ALA A O 1
ATOM 5184 N N . ILE A 1 737 ? 22.302 16.393 -72.359 1.00 29.12 737 ILE A N 1
ATOM 5185 C CA . ILE A 1 737 ? 23.249 16.783 -71.292 1.00 29.12 737 ILE A CA 1
ATOM 5186 C C . ILE A 1 737 ? 24.376 17.675 -71.855 1.00 29.12 737 ILE A C 1
ATOM 5188 O O . ILE A 1 737 ? 24.548 17.784 -73.066 1.00 29.12 737 ILE A O 1
ATOM 5192 N N . ALA A 1 738 ? 25.089 18.358 -70.955 1.00 33.59 738 ALA A N 1
ATOM 5193 C CA . ALA A 1 738 ? 26.102 19.379 -71.209 1.00 33.59 738 ALA A CA 1
ATOM 5194 C C . ALA A 1 738 ? 27.265 18.988 -72.152 1.00 33.59 738 ALA A C 1
ATOM 5196 O O . ALA A 1 738 ? 27.618 17.821 -72.297 1.00 33.59 738 ALA A O 1
ATOM 5197 N N . THR A 1 739 ? 27.879 20.036 -72.722 1.00 31.19 739 THR A N 1
ATOM 5198 C CA . THR A 1 739 ? 29.241 20.142 -73.292 1.00 31.19 739 THR A CA 1
ATOM 5199 C C . THR A 1 739 ? 29.979 18.833 -73.612 1.00 31.19 739 THR A C 1
ATOM 5201 O O . THR A 1 739 ? 30.580 18.220 -72.729 1.00 31.19 739 THR A O 1
ATOM 5204 N N . GLY A 1 740 ? 30.056 18.477 -74.900 1.00 37.16 740 GLY A N 1
ATOM 5205 C CA . GLY A 1 740 ? 30.910 17.364 -75.340 1.00 37.16 740 GLY A CA 1
ATOM 5206 C C . GLY A 1 740 ? 30.945 17.031 -76.838 1.00 37.16 740 GLY A C 1
ATOM 5207 O O . GLY A 1 740 ? 31.818 16.268 -77.238 1.00 37.16 740 GLY A O 1
ATOM 5208 N N . SER A 1 741 ? 30.038 17.560 -77.675 1.00 31.03 741 SER A N 1
ATOM 5209 C CA . SER A 1 741 ? 29.923 17.090 -79.074 1.00 31.03 741 SER A CA 1
ATOM 5210 C C . SER A 1 741 ? 29.326 18.077 -80.100 1.00 31.03 741 SER A C 1
ATOM 5212 O O . SER A 1 741 ? 28.797 17.639 -81.116 1.00 31.03 741 SER A O 1
ATOM 5214 N N . GLY A 1 742 ? 29.417 19.394 -79.874 1.00 37.50 742 GLY A N 1
ATOM 5215 C CA . GLY A 1 742 ? 29.251 20.397 -80.944 1.00 37.50 742 GLY A CA 1
ATOM 5216 C C . GLY A 1 742 ? 27.840 20.601 -81.520 1.00 37.50 742 GLY A C 1
ATOM 5217 O O . GLY A 1 742 ? 27.672 20.563 -82.734 1.00 37.50 742 GLY A O 1
ATOM 5218 N N . ILE A 1 743 ? 26.839 20.863 -80.672 1.00 33.12 743 ILE A N 1
ATOM 5219 C CA . ILE A 1 743 ? 25.524 21.390 -81.086 1.00 33.12 743 ILE A CA 1
ATOM 5220 C C . ILE A 1 743 ? 25.149 22.527 -80.133 1.00 33.12 743 ILE A C 1
ATOM 5222 O O . ILE A 1 743 ? 25.240 22.352 -78.919 1.00 33.12 743 ILE A O 1
ATOM 5226 N N . GLU A 1 744 ? 24.704 23.665 -80.666 1.00 31.67 744 GLU A N 1
ATOM 5227 C CA . GLU A 1 744 ? 24.213 24.800 -79.879 1.00 31.67 744 GLU A CA 1
ATOM 5228 C C . GLU A 1 744 ? 23.076 25.506 -80.643 1.00 31.67 744 GLU A C 1
ATOM 5230 O O . GLU A 1 744 ? 23.131 25.634 -81.867 1.00 31.67 744 GLU A O 1
ATOM 5235 N N . LEU A 1 745 ? 22.020 25.924 -79.938 1.00 32.34 745 LEU A N 1
ATOM 5236 C CA . LEU A 1 745 ? 20.857 26.609 -80.513 1.00 32.34 745 LEU A CA 1
ATOM 5237 C C . LEU A 1 745 ? 20.424 27.726 -79.559 1.00 32.34 745 LEU A C 1
ATOM 5239 O O . LEU A 1 745 ? 20.120 27.457 -78.398 1.00 32.34 745 LEU A O 1
ATOM 5243 N N . LEU A 1 746 ? 20.380 28.967 -80.046 1.00 32.22 746 LEU A N 1
ATOM 5244 C CA . LEU A 1 746 ? 20.050 30.141 -79.238 1.00 32.22 746 LEU A CA 1
ATOM 5245 C C . LEU A 1 746 ? 18.728 30.763 -79.703 1.00 32.22 746 LEU A C 1
ATOM 5247 O O . LEU A 1 746 ? 18.582 31.123 -80.870 1.00 32.22 746 LEU A O 1
ATOM 5251 N N . ILE A 1 747 ? 17.775 30.904 -78.780 1.00 32.56 747 ILE A N 1
ATOM 5252 C CA . ILE A 1 747 ? 16.486 31.571 -78.999 1.00 32.56 747 ILE A CA 1
ATOM 5253 C C . ILE A 1 747 ? 16.270 32.556 -77.850 1.00 32.56 747 ILE A C 1
ATOM 5255 O O . ILE A 1 747 ? 16.299 32.166 -76.684 1.00 32.56 747 ILE A O 1
ATOM 5259 N N . GLU A 1 748 ? 16.024 33.824 -78.172 1.00 32.00 748 GLU A N 1
ATOM 5260 C CA . GLU A 1 748 ? 15.698 34.864 -77.197 1.00 32.00 748 GLU A CA 1
ATOM 5261 C C . GLU A 1 748 ? 14.320 35.461 -77.509 1.00 32.00 748 GLU A C 1
ATOM 5263 O O . GLU A 1 748 ? 14.059 35.897 -78.630 1.00 32.00 748 GLU A O 1
ATOM 5268 N N . THR A 1 749 ? 13.428 35.492 -76.514 1.00 31.55 749 THR A N 1
ATOM 5269 C CA 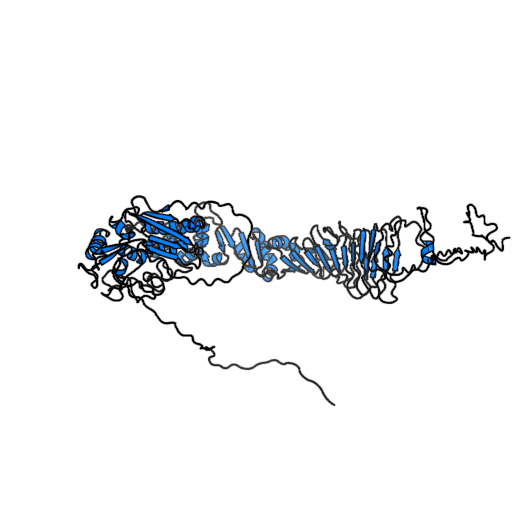. THR A 1 749 ? 12.100 36.115 -76.633 1.00 31.55 749 THR A CA 1
ATOM 5270 C C . THR A 1 749 ? 11.843 37.058 -75.461 1.00 31.55 749 THR A C 1
ATOM 5272 O O . THR A 1 749 ? 11.227 36.691 -74.460 1.00 31.55 749 THR A O 1
ATOM 5275 N N . GLY A 1 750 ? 12.317 38.298 -75.583 1.00 34.06 750 GLY A N 1
ATOM 5276 C CA . GLY A 1 750 ? 11.960 39.394 -74.682 1.00 34.06 750 GLY A CA 1
ATOM 5277 C C . GLY A 1 750 ? 10.830 40.236 -75.269 1.00 34.06 750 GLY A C 1
ATOM 5278 O O . GLY A 1 750 ? 11.075 41.056 -76.148 1.00 34.06 750 GLY A O 1
ATOM 5279 N N . ALA A 1 751 ? 9.600 40.064 -74.782 1.00 32.91 751 ALA A N 1
ATOM 5280 C CA . ALA A 1 751 ? 8.484 40.929 -75.158 1.00 32.91 751 ALA A CA 1
ATOM 5281 C C . ALA A 1 751 ? 8.375 42.132 -74.205 1.00 32.91 751 ALA A C 1
ATOM 5283 O O . ALA A 1 751 ? 8.182 41.970 -73.002 1.00 32.91 751 ALA A O 1
ATOM 5284 N N . SER A 1 752 ? 8.425 43.342 -74.763 1.00 33.44 752 SER A N 1
ATOM 5285 C CA . SER A 1 752 ? 7.919 44.565 -74.134 1.00 33.44 752 SER A CA 1
ATOM 5286 C C . SER A 1 752 ? 7.045 45.281 -75.160 1.00 33.44 752 SER A C 1
ATOM 5288 O O . SER A 1 752 ? 7.452 45.452 -76.308 1.00 33.44 752 SER A O 1
ATOM 5290 N N . ALA A 1 753 ? 5.818 45.641 -74.785 1.00 41.47 753 ALA A N 1
ATOM 5291 C CA . ALA A 1 753 ? 4.732 45.948 -75.722 1.00 41.47 753 ALA A CA 1
ATOM 5292 C C . ALA A 1 753 ? 4.796 47.365 -76.345 1.00 41.47 753 ALA A C 1
ATOM 5294 O O . ALA A 1 753 ? 3.771 48.036 -76.448 1.00 41.47 753 ALA A O 1
ATOM 5295 N N . ALA A 1 754 ? 5.993 47.853 -76.703 1.00 42.94 754 ALA A N 1
ATOM 5296 C CA . ALA A 1 754 ? 6.223 49.274 -76.990 1.00 42.94 754 ALA A CA 1
ATOM 5297 C C . ALA A 1 754 ? 7.283 49.619 -78.065 1.00 42.94 754 ALA A C 1
ATOM 5299 O O . ALA A 1 754 ? 7.590 50.800 -78.221 1.00 42.94 754 ALA A O 1
ATOM 5300 N N . SER A 1 755 ? 7.849 48.666 -78.823 1.00 38.03 755 SER A N 1
ATOM 5301 C CA . SER A 1 755 ? 8.783 48.992 -79.922 1.00 38.03 755 SER A CA 1
ATOM 5302 C C . SER A 1 755 ? 8.553 48.185 -81.205 1.00 38.03 755 SER A C 1
ATOM 5304 O O . SER A 1 755 ? 8.221 47.004 -81.188 1.00 38.03 755 SER A O 1
ATOM 5306 N N . THR A 1 756 ? 8.724 48.855 -82.347 1.00 44.25 756 THR A N 1
ATOM 5307 C CA . THR A 1 756 ? 8.424 48.348 -83.697 1.00 44.25 756 THR A CA 1
ATOM 5308 C C . THR A 1 756 ? 9.698 47.904 -84.426 1.00 44.25 756 THR A C 1
ATOM 5310 O O . THR A 1 756 ? 10.059 48.461 -85.464 1.00 44.25 756 THR A O 1
ATOM 5313 N N . SER A 1 757 ? 10.434 46.951 -83.850 1.00 36.44 757 SER A N 1
ATOM 5314 C CA . SER A 1 757 ? 11.720 46.483 -84.389 1.00 36.44 757 SER A CA 1
ATOM 5315 C C . SER A 1 757 ? 11.580 45.153 -85.137 1.00 36.44 757 SER A C 1
ATOM 5317 O O . SER A 1 757 ? 11.063 44.179 -84.599 1.00 36.44 757 SER A O 1
ATOM 5319 N N . ASN A 1 758 ? 12.070 45.102 -86.379 1.00 36.09 758 ASN A N 1
ATOM 5320 C CA . ASN A 1 758 ? 12.025 43.896 -87.213 1.00 36.09 758 ASN A CA 1
ATOM 5321 C C . ASN A 1 758 ? 12.846 42.747 -86.604 1.00 36.09 758 ASN A C 1
ATOM 5323 O O . ASN A 1 758 ? 14.037 42.906 -86.336 1.00 36.09 758 ASN A O 1
ATOM 5327 N N . HIS A 1 759 ? 12.235 41.568 -86.479 1.00 40.44 759 HIS A N 1
ATOM 5328 C CA . HIS A 1 759 ? 12.918 40.342 -86.066 1.00 40.44 759 HIS A CA 1
ATOM 5329 C C . HIS A 1 759 ? 13.734 39.769 -87.236 1.00 40.44 759 HIS A C 1
ATOM 5331 O O . HIS A 1 759 ? 13.166 39.225 -88.184 1.00 40.44 759 HIS A O 1
ATOM 5337 N N . VAL A 1 760 ? 15.065 39.865 -87.170 1.00 35.44 760 VAL A N 1
ATOM 5338 C CA . VAL A 1 760 ? 15.974 39.239 -88.145 1.00 35.44 760 VAL A CA 1
ATOM 5339 C C . VAL A 1 760 ? 16.512 37.932 -87.572 1.00 35.44 760 VAL A C 1
ATOM 5341 O O . VAL A 1 760 ? 17.320 37.931 -86.647 1.00 35.44 760 VAL A O 1
ATOM 5344 N N . TRP A 1 761 ? 16.078 36.814 -88.148 1.00 41.25 761 TRP A N 1
ATOM 5345 C CA . TRP A 1 761 ? 16.571 35.481 -87.812 1.00 41.25 761 TRP A CA 1
ATOM 5346 C C . TRP A 1 761 ? 17.865 35.209 -88.583 1.00 41.25 761 TRP A C 1
ATOM 5348 O O . TRP A 1 761 ? 17.883 35.324 -89.808 1.00 41.25 761 TRP A O 1
ATOM 5358 N N . LYS A 1 762 ? 18.947 34.842 -87.886 1.00 36.56 762 LYS A N 1
ATOM 5359 C CA . LYS A 1 762 ? 20.240 34.535 -88.511 1.00 36.56 762 LYS A CA 1
ATOM 5360 C C . LYS A 1 762 ? 20.705 33.130 -88.141 1.00 36.56 762 LYS A C 1
ATOM 5362 O O . LYS A 1 762 ? 21.177 32.902 -87.033 1.00 36.56 762 LYS A O 1
ATOM 5367 N N . ILE A 1 763 ? 20.610 32.216 -89.100 1.00 42.28 763 ILE A N 1
ATOM 5368 C CA . ILE A 1 763 ? 21.285 30.915 -89.053 1.00 42.28 763 ILE A CA 1
ATOM 5369 C C . ILE A 1 763 ? 22.708 31.122 -89.594 1.00 42.28 763 ILE A C 1
ATOM 5371 O O . ILE A 1 763 ? 22.895 31.860 -90.562 1.00 42.28 763 ILE A O 1
ATOM 5375 N N . ILE A 1 764 ? 23.713 30.513 -88.963 1.00 39.44 764 ILE A N 1
ATOM 5376 C CA . ILE A 1 764 ? 25.095 30.498 -89.459 1.00 39.44 764 ILE A CA 1
ATOM 5377 C C . ILE A 1 764 ? 25.614 29.071 -89.343 1.00 39.44 764 ILE A C 1
ATOM 5379 O O . ILE A 1 764 ? 25.717 28.551 -88.235 1.00 39.44 764 ILE A O 1
ATOM 5383 N N . ASP A 1 765 ? 25.985 28.467 -90.467 1.00 40.34 765 ASP A N 1
ATOM 5384 C CA . ASP A 1 765 ? 26.862 27.303 -90.443 1.00 40.34 765 ASP A CA 1
ATOM 5385 C C . ASP A 1 765 ? 28.313 27.786 -90.316 1.00 40.34 765 ASP A C 1
ATOM 5387 O O . ASP A 1 765 ? 28.858 28.406 -91.230 1.00 40.34 765 ASP A O 1
ATOM 5391 N N . THR A 1 766 ? 28.926 27.553 -89.158 1.00 37.97 766 THR A N 1
ATOM 5392 C CA . THR A 1 766 ? 30.340 27.864 -88.895 1.00 37.97 766 THR A CA 1
ATOM 5393 C C . THR A 1 766 ? 31.269 26.664 -89.105 1.00 37.97 766 THR A C 1
ATOM 5395 O O . THR A 1 766 ? 32.481 26.815 -88.954 1.00 37.97 766 THR A O 1
ATOM 5398 N N . ALA A 1 767 ? 30.729 25.493 -89.463 1.00 37.75 767 ALA A N 1
ATOM 5399 C CA . ALA A 1 767 ? 31.468 24.242 -89.632 1.00 37.75 767 ALA A CA 1
ATOM 5400 C C . ALA A 1 767 ? 31.434 23.687 -91.074 1.00 37.75 767 ALA A C 1
ATOM 5402 O O . ALA A 1 767 ? 32.269 22.852 -91.416 1.00 37.75 767 ALA A O 1
ATOM 5403 N N . GLY A 1 768 ? 30.510 24.152 -91.922 1.00 43.88 768 GLY A N 1
ATOM 5404 C CA . GLY A 1 768 ? 30.338 23.701 -93.310 1.00 43.88 768 GLY A CA 1
ATOM 5405 C C . GLY A 1 768 ? 29.706 22.309 -93.423 1.00 43.88 768 GLY A C 1
ATOM 5406 O O . GLY A 1 768 ? 30.089 21.528 -94.292 1.00 43.88 768 GLY A O 1
ATOM 5407 N N . VAL A 1 769 ? 28.793 21.975 -92.508 1.00 39.97 769 VAL A N 1
ATOM 5408 C CA . VAL A 1 769 ? 28.205 20.635 -92.339 1.00 39.97 769 VAL A CA 1
ATOM 5409 C C . VAL A 1 769 ? 26.813 20.522 -92.977 1.00 39.97 769 VAL A C 1
ATOM 5411 O O . VAL A 1 769 ? 26.401 19.422 -93.349 1.00 39.97 769 VAL A O 1
ATOM 5414 N N . PHE A 1 770 ? 26.085 21.629 -93.160 1.00 38.34 770 PHE A N 1
ATOM 5415 C CA . PHE A 1 770 ? 24.773 21.613 -93.810 1.00 38.34 770 PHE A CA 1
ATOM 5416 C C . PHE A 1 770 ? 24.906 21.663 -95.338 1.00 38.34 770 PHE A C 1
ATOM 5418 O O . PHE A 1 770 ? 25.136 22.717 -95.923 1.00 38.34 770 PHE A O 1
ATOM 5425 N N . SER A 1 771 ? 24.692 20.525 -96.004 1.00 43.59 771 SER A N 1
ATOM 5426 C CA . SER A 1 771 ? 24.590 20.455 -97.472 1.00 43.59 771 SER A CA 1
ATOM 5427 C C . SER A 1 771 ? 23.239 20.935 -98.023 1.00 43.59 771 SER A C 1
ATOM 5429 O O . SER A 1 771 ? 23.139 21.235 -99.210 1.00 43.59 771 SER A O 1
ATOM 5431 N N . ALA A 1 772 ? 22.210 21.010 -97.174 1.00 43.72 772 ALA A N 1
ATOM 5432 C CA . ALA A 1 772 ? 20.942 21.700 -97.407 1.00 43.72 772 ALA A CA 1
ATOM 5433 C C . ALA A 1 772 ? 20.228 21.948 -96.063 1.00 43.72 772 ALA A C 1
ATOM 5435 O O . ALA A 1 772 ? 20.416 21.192 -95.108 1.00 43.72 772 ALA A O 1
ATOM 5436 N N . ILE A 1 773 ? 19.368 22.971 -96.001 1.00 45.91 773 ILE A N 1
ATOM 5437 C CA . ILE A 1 773 ? 18.422 23.198 -94.896 1.00 45.91 773 ILE A CA 1
ATOM 5438 C C . ILE A 1 773 ? 17.037 23.425 -95.508 1.00 45.91 773 ILE A C 1
ATOM 5440 O O . ILE A 1 773 ? 16.821 24.424 -96.193 1.00 45.91 773 ILE A O 1
ATOM 5444 N N . GLU A 1 774 ? 16.096 22.512 -95.263 1.00 39.78 774 GLU A N 1
ATOM 5445 C CA . GLU A 1 774 ? 14.710 22.635 -95.729 1.00 39.78 774 GLU A CA 1
ATOM 5446 C C . GLU A 1 774 ? 13.806 23.178 -94.609 1.00 39.78 774 GLU A C 1
ATOM 5448 O O . GLU A 1 774 ? 13.759 22.629 -93.509 1.00 39.78 774 GLU A O 1
ATOM 5453 N N . LEU A 1 775 ? 13.079 24.265 -94.888 1.00 42.12 775 LEU A N 1
ATOM 5454 C CA . LEU A 1 775 ? 12.196 24.947 -93.934 1.00 42.12 775 LEU A CA 1
ATOM 5455 C C . LEU A 1 775 ? 10.727 24.813 -94.360 1.00 42.12 775 LEU A C 1
ATOM 5457 O O . LEU A 1 775 ? 10.152 25.712 -94.975 1.00 42.12 775 LEU A O 1
ATOM 5461 N N . THR A 1 776 ? 10.103 23.684 -94.027 1.00 34.69 776 THR A N 1
ATOM 5462 C CA . THR A 1 776 ? 8.673 23.456 -94.282 1.00 34.69 776 THR A CA 1
ATOM 5463 C C . THR A 1 776 ? 7.786 24.127 -93.221 1.00 34.69 776 THR A C 1
ATOM 5465 O O . THR A 1 776 ? 8.111 24.166 -92.038 1.00 34.69 776 THR A O 1
ATOM 5468 N N . GLY A 1 777 ? 6.639 24.677 -93.643 1.00 37.31 777 GLY A N 1
ATOM 5469 C CA . GLY A 1 777 ? 5.597 25.198 -92.740 1.00 37.31 777 GLY A CA 1
ATOM 5470 C C . GLY A 1 777 ? 5.766 26.635 -92.215 1.00 37.31 777 GLY A C 1
ATOM 5471 O O . GLY A 1 777 ? 4.914 27.098 -91.455 1.00 37.31 777 GLY A O 1
ATOM 5472 N N . VAL A 1 778 ? 6.810 27.371 -92.616 1.00 43.09 778 VAL A N 1
ATOM 5473 C CA . VAL A 1 778 ? 7.037 28.757 -92.157 1.00 43.09 778 VAL A CA 1
ATOM 5474 C C . VAL A 1 778 ? 5.905 29.686 -92.616 1.00 43.09 778 VAL A C 1
ATOM 5476 O O . VAL A 1 778 ? 5.760 29.973 -93.802 1.00 43.09 778 VAL A O 1
ATOM 5479 N N . THR A 1 779 ? 5.125 30.202 -91.663 1.00 41.03 779 THR A N 1
ATOM 5480 C CA . THR A 1 779 ? 4.050 31.177 -91.914 1.00 41.03 779 THR A CA 1
ATOM 5481 C C . THR A 1 779 ? 4.496 32.564 -91.460 1.00 41.03 779 THR A C 1
ATOM 5483 O O . THR A 1 779 ? 4.671 32.802 -90.266 1.00 41.03 779 THR A O 1
ATOM 5486 N N . VAL A 1 780 ? 4.683 33.491 -92.403 1.00 46.50 780 VAL A N 1
ATOM 5487 C CA . VAL A 1 780 ? 5.117 34.866 -92.106 1.00 46.50 780 VAL A CA 1
ATOM 5488 C C . VAL A 1 780 ? 3.899 35.755 -91.851 1.00 46.50 780 VAL A C 1
ATOM 5490 O O . VAL A 1 780 ? 3.015 35.864 -92.700 1.00 46.50 780 VAL A O 1
ATOM 5493 N N . ALA A 1 781 ? 3.846 36.405 -90.687 1.00 41.12 781 ALA A N 1
ATOM 5494 C CA . ALA A 1 781 ? 2.783 37.352 -90.364 1.00 41.12 781 ALA A CA 1
ATOM 5495 C C . ALA A 1 781 ? 2.872 38.607 -91.251 1.00 41.12 781 ALA A C 1
ATOM 5497 O O . ALA A 1 781 ? 3.955 39.164 -91.446 1.00 41.12 781 ALA A O 1
ATOM 5498 N N . ALA A 1 782 ? 1.729 39.081 -91.758 1.00 38.00 782 ALA A N 1
ATOM 5499 C CA . ALA A 1 782 ? 1.667 40.237 -92.652 1.00 38.00 782 ALA A CA 1
ATOM 5500 C C . ALA A 1 782 ? 2.415 41.459 -92.078 1.00 38.00 782 ALA A C 1
ATOM 5502 O O . ALA A 1 782 ? 2.323 41.754 -90.887 1.00 38.00 782 ALA A O 1
ATOM 5503 N N . GLY A 1 783 ? 3.173 42.151 -92.933 1.00 46.91 783 GLY A N 1
ATOM 5504 C CA . GLY A 1 783 ? 4.035 43.277 -92.550 1.00 46.91 783 GLY A CA 1
ATOM 5505 C C . GLY A 1 783 ? 5.478 42.908 -92.175 1.00 46.91 783 GLY A C 1
ATOM 5506 O O . GLY A 1 783 ? 6.294 43.813 -92.025 1.00 46.91 783 GLY A O 1
ATOM 5507 N N . HIS A 1 784 ? 5.820 41.619 -92.076 1.00 44.91 784 HIS A N 1
ATOM 5508 C CA . HIS A 1 784 ? 7.170 41.152 -91.738 1.00 44.91 784 HIS A CA 1
ATOM 5509 C C . HIS A 1 784 ? 7.868 40.520 -92.951 1.00 44.91 784 HIS A C 1
ATOM 5511 O O . HIS A 1 784 ? 7.229 39.861 -93.768 1.00 44.91 784 HIS A O 1
ATOM 5517 N N . ASN A 1 785 ? 9.191 40.683 -93.037 1.00 45.75 785 ASN A N 1
ATOM 5518 C CA . ASN A 1 785 ? 10.039 40.070 -94.062 1.00 45.75 785 ASN A CA 1
ATOM 5519 C C . ASN A 1 785 ? 11.000 39.063 -93.419 1.00 45.75 785 ASN A C 1
ATOM 5521 O O . ASN A 1 785 ? 11.577 39.353 -92.372 1.00 45.75 785 ASN A O 1
ATOM 5525 N N . ILE A 1 786 ? 11.238 37.927 -94.081 1.00 45.97 786 ILE A N 1
ATOM 5526 C CA . ILE A 1 786 ? 12.378 37.049 -93.787 1.00 45.97 786 ILE A CA 1
ATOM 5527 C C . ILE A 1 786 ? 13.430 37.276 -94.874 1.00 45.97 786 ILE A C 1
ATOM 5529 O O . ILE A 1 786 ? 13.147 37.091 -96.057 1.00 45.97 786 ILE A O 1
ATOM 5533 N N . THR A 1 787 ? 14.640 37.664 -94.471 1.00 41.94 787 THR A N 1
ATOM 5534 C CA . THR A 1 787 ? 15.764 37.906 -95.383 1.00 41.94 787 THR A CA 1
ATOM 5535 C C . THR A 1 787 ? 16.835 36.845 -95.171 1.00 41.94 787 THR A C 1
ATOM 5537 O O . THR A 1 787 ? 17.572 36.889 -94.187 1.00 41.94 787 THR A O 1
ATOM 5540 N N . PHE A 1 788 ? 16.953 35.912 -96.111 1.00 47.47 788 PHE A N 1
ATOM 5541 C CA . PHE A 1 788 ? 18.069 34.968 -96.154 1.00 47.47 788 PHE A CA 1
ATOM 5542 C C . PHE A 1 788 ? 19.291 35.630 -96.805 1.00 47.47 788 PHE A C 1
ATOM 5544 O O . PHE A 1 788 ? 19.163 36.366 -97.782 1.00 47.47 788 PHE A O 1
ATOM 5551 N N . SER A 1 789 ? 20.486 35.371 -96.276 1.00 43.06 789 SER A N 1
ATOM 5552 C CA . SER A 1 789 ? 21.760 35.784 -96.883 1.00 43.06 789 SER A CA 1
ATOM 5553 C C . SER A 1 789 ? 22.828 34.724 -96.617 1.00 43.06 789 SER A C 1
ATOM 5555 O O . SER A 1 789 ? 22.763 34.035 -95.602 1.00 43.06 789 SER A O 1
ATOM 5557 N N . ASN A 1 790 ? 23.774 34.578 -97.549 1.00 37.78 790 ASN A N 1
ATOM 5558 C CA . ASN A 1 790 ? 24.772 33.501 -97.591 1.00 37.78 790 ASN A CA 1
ATOM 5559 C C . ASN A 1 790 ? 24.172 32.077 -97.585 1.00 37.78 790 ASN A C 1
ATOM 5561 O O . ASN A 1 790 ? 24.639 31.206 -96.857 1.00 37.78 790 ASN A O 1
ATOM 5565 N N . PHE A 1 791 ? 23.164 31.836 -98.430 1.00 38.47 791 PHE A N 1
ATOM 5566 C CA . PHE A 1 791 ? 22.887 30.480 -98.918 1.00 38.47 791 PHE A CA 1
ATOM 5567 C C . PHE A 1 791 ? 23.925 30.087 -99.980 1.00 38.47 791 PHE A C 1
ATOM 5569 O O . PHE A 1 791 ? 24.368 30.947 -100.749 1.00 38.47 791 PHE A O 1
ATOM 5576 N N . HIS A 1 792 ? 24.261 28.799 -100.023 1.00 39.38 792 HIS A N 1
ATOM 5577 C CA . HIS A 1 792 ? 25.013 28.142 -101.093 1.00 39.38 792 HIS A CA 1
ATOM 5578 C C . HIS A 1 792 ? 24.132 27.095 -101.783 1.00 39.38 792 HIS A C 1
ATOM 5580 O O . HIS A 1 792 ? 23.206 26.591 -101.107 1.00 39.38 792 HIS A O 1
#